Protein 8ZQD (pdb70)

InterPro domains:
  IPR003149 Iron hydrogenase, small subunit [PF02256] (587-640)
  IPR003149 Iron hydrogenase, small subunit [SM00902] (582-641)
  IPR004108 Iron hydrogenase, large subunit, C-terminal [PF02906] (285-575)
  IPR009016 Iron hydrogenase [SSF53920] (251-638)
  IPR013352 Iron hydrogenase, subset [TIGR02512] (220-579)
  IPR017896 4Fe-4S ferredoxin-type, iron-sulphur binding domain [PS51379] (214-242)
  IPR017896 4Fe-4S ferredoxin-type, iron-sulphur binding domain [PS51379] (243-272)
  IPR017900 4Fe-4S ferredoxin, iron-sulphur binding, conserved site [PS00198] (222-233)
  IPR017900 4Fe-4S ferredoxin, iron-sulphur binding, conserved site [PS00198] (252-263)
  IPR019554 Soluble ligand binding domain [PF10531] (34-74)
  IPR036991 Iron hydrogenase, small subunit superfamily [G3DSA:4.10.260.20] (583-644)
  IPR050340 Cytosolic Fe-S Cluster Assembly Factor [PTHR11615] (202-638)

B-factor: mean 28.32, std 21.65, range [0.97, 99.88]

Sequence (1252 aa):
SVFSVFSEEELKELSNGRKIAICGKVNNPGIIEVPEGATLNEIIQLCGGLINKSNFKAAQIGLPFGGFLTEDSLDKEFDFGIFYENIARTIIVLSQEDCIIQFEKFYIEYLLAKIKDGSYKNYEVVKEDITEMFNILNRISKGVSNMREIYLLRNLAVTVKSKMNQKHNIMEEIIDKFYEEIEEHIEEKKCYTSQCNHLVKLTITKKCIGCGACKRACPVDCINGELKKKHEIDYNRCTHCGACVSACPVDAISAGDNTMLFLRDLATPNKVVITQMAPAVRVAIGEAFGFEPGENVEKKIAAGLRKLGVDYVFDTSWGADLTIMEEAAELQERLERHLAGDESVKLPILTSCCPSWIKFIEQNYGDMLDVPSSAKSPMEMFAIVAKEIWAKEKGLSRDEVTSVAIMPCIAKKYEASRAEFSVDMNYDVDYVITTRELIKIFENSGINLKEIEDEEIDTVMGEYTGAGIIFGRTGGVIEAATRTALEKMTGERFDNIEFEGLRGWDGFRVCELEAGDIKLRIGVAHGLREAAKMLDKIRSGEEFFHAIEIMACVGGCIGGGGQPKTKGNKQAALQKRAEGLNNIDRSKTLRRSNENPEVLAIYEKYLDHPLSNKAHELLHTVYFPRSVFSVFSEEELKELSNGRKIAICGKVNNPGIIEVPEGATLNEIIQLCGGLINKSNFKAAQIGLPFGGFLTEDSLDKEFDFGIFYENIARTIIVLSQEDCIIQFEKFYIEYLLAKIKDGSYKNYEVVKEDITEMFNILNRISKGVSNMREIYLLRNLAVTVKSKMNQKHNIMEEIIDKFYEEIEEHIEEKKCYTSQCNHLVKLTITKKCIGCGACKRACPVDCINGELKKKHEIDYNRCTHCGACVSACPVDAISAGDNTMLFLRDLATPNKVVITQMAPAVRVAIGEAFGFEPGENVEKKIAAGLRKLGVDYVFDTSWGADLTIMEEAAELQERLERHLAGDESVKLPILTSCCPSWIKFIEQNYGDMLDVPSSAKSPMEMFAIVAKEIWAKEKGLSRDEVTSVAIMPCIAKKYEASRAEFSVDMNYDVDYVITTRELIKIFENSGINLKEIEDEEIDTVMGEYTGAGIIFGRTGGVIEAATRTALEKMTGERFDNIEFEGLRGWDGFRVCELEAGDIKLRIGVAHGLREAAKMLDKIRSGEEFFHAIEIMACVGGCIGGGGQPKTKGNKQAALQKRAEGLNNIDRSKTLRRSNENPEVLAIYEKYLDHPLSNKAHELLHTVYFPR

Structure (mmCIF, N/CA/C/O backbone):
data_8ZQD
#
_entry.id   8ZQD
#
_cell.length_a   1.00
_cell.length_b   1.00
_cell.length_c   1.00
_cell.angle_alpha   90.00
_cell.angle_beta   90.00
_cell.angle_gamma   90.00
#
_symmetry.space_group_name_H-M   'P 1'
#
loop_
_entity.id
_entity.type
_entity.pdbx_description
1 polymer [FeFe]-hydrogenase
2 non-polymer 'ZINC ION'
3 non-polymer 'IRON/SULFUR CLUSTER'
4 non-polymer dicarbonyl[bis(cyanide-kappaC)]-mu-(iminodimethanethiolatato-1kappaS:2kappaS)-mu-(oxomethylidene)diiron(2+)
#
loop_
_atom_site.group_PDB
_atom_site.id
_atom_site.type_symbol
_atom_site.label_atom_id
_atom_site.label_alt_id
_atom_site.label_comp_id
_atom_site.label_asym_id
_atom_site.label_entity_id
_atom_site.label_seq_id
_atom_site.pdbx_PDB_ins_code
_atom_site.Cartn_x
_atom_site.Cartn_y
_atom_site.Cartn_z
_atom_site.occupancy
_atom_site.B_iso_or_equiv
_atom_site.auth_seq_id
_atom_site.auth_comp_id
_atom_site.auth_asym_id
_atom_site.auth_atom_id
_atom_site.pdbx_PDB_model_num
ATOM 1 N N . SER A 1 15 ? 120.504 85.914 85.317 1.00 60.95 15 SER A N 1
ATOM 2 C CA . SER A 1 15 ? 121.690 85.462 84.600 1.00 62.18 15 SER A CA 1
ATOM 3 C C . SER A 1 15 ? 121.806 83.943 84.646 1.00 59.89 15 SER A C 1
ATOM 4 O O . SER A 1 15 ? 122.478 83.336 83.813 1.00 59.28 15 SER A O 1
ATOM 7 N N . VAL A 1 16 ? 121.146 83.333 85.634 1.00 54.55 16 VAL A N 1
ATOM 8 C CA . VAL A 1 16 ? 121.189 81.881 85.780 1.00 54.00 16 VAL A CA 1
ATOM 9 C C . VAL A 1 16 ? 120.456 81.194 84.636 1.00 51.58 16 VAL A C 1
ATOM 10 O O . VAL A 1 16 ? 120.721 80.025 84.330 1.00 51.04 16 VAL A O 1
ATOM 14 N N . PHE A 1 17 ? 119.535 81.900 83.984 1.00 48.52 17 PHE A N 1
ATOM 15 C CA . PHE A 1 17 ? 118.762 81.336 82.884 1.00 46.98 17 PHE A CA 1
ATOM 16 C C . PHE A 1 17 ? 119.438 81.505 81.529 1.00 51.93 17 PHE A C 1
ATOM 17 O O . PHE A 1 17 ? 118.899 81.029 80.525 1.00 53.79 17 PHE A O 1
ATOM 25 N N . SER A 1 18 ? 120.595 82.166 81.471 1.00 55.37 18 SER A N 1
ATOM 26 C CA . SER A 1 18 ? 121.321 82.369 80.223 1.00 59.57 18 SER A CA 1
ATOM 27 C C . SER A 1 18 ? 122.666 81.650 80.215 1.00 60.77 18 SER A C 1
ATOM 28 O O . SER A 1 18 ? 123.566 82.034 79.462 1.00 64.36 18 SER A O 1
ATOM 31 N N . VAL A 1 19 ? 122.820 80.614 81.043 1.00 59.96 19 VAL A N 1
ATOM 32 C CA . VAL A 1 19 ? 124.096 79.911 81.128 1.00 63.46 19 VAL A CA 1
ATOM 33 C C . VAL A 1 19 ? 124.368 79.110 79.861 1.00 67.00 19 VAL A C 1
ATOM 34 O O . VAL A 1 19 ? 125.489 79.130 79.336 1.00 71.71 19 VAL A O 1
ATOM 38 N N . PHE A 1 20 ? 123.366 78.406 79.343 1.00 67.55 20 PHE A N 1
ATOM 39 C CA . PHE A 1 20 ? 123.526 77.548 78.178 1.00 72.78 20 PHE A CA 1
ATOM 40 C C . PHE A 1 20 ? 122.796 78.144 76.983 1.00 77.61 20 PHE A C 1
ATOM 41 O O . PHE A 1 20 ? 121.696 78.689 77.122 1.00 74.59 20 PHE A O 1
ATOM 49 N N . SER A 1 21 ? 123.416 78.035 75.812 1.00 82.91 21 SER A N 1
ATOM 50 C CA . SER A 1 21 ? 122.808 78.532 74.589 1.00 83.75 21 SER A CA 1
ATOM 51 C C . SER A 1 21 ? 121.761 77.549 74.071 1.00 85.40 21 SER A C 1
ATOM 52 O O . SER A 1 21 ? 121.746 76.365 74.423 1.00 85.03 21 SER A O 1
ATOM 55 N N . GLU A 1 22 ? 120.875 78.064 73.216 1.00 85.08 22 GLU A N 1
ATOM 56 C CA . GLU A 1 22 ? 119.801 77.240 72.672 1.00 86.91 22 GLU A CA 1
ATOM 57 C C . GLU A 1 22 ? 120.335 76.113 71.799 1.00 88.94 22 GLU A C 1
ATOM 58 O O . GLU A 1 22 ? 119.775 75.012 71.808 1.00 87.48 22 GLU A O 1
ATOM 64 N N . GLU A 1 23 ? 121.400 76.364 71.035 1.00 88.59 23 GLU A N 1
ATOM 65 C CA . GLU A 1 23 ? 121.967 75.315 70.192 1.00 89.91 23 GLU A CA 1
ATOM 66 C C . GLU A 1 23 ? 122.496 74.158 71.033 1.00 92.00 23 GLU A C 1
ATOM 67 O O . GLU A 1 23 ? 122.213 72.988 70.747 1.00 93.44 23 GLU A O 1
ATOM 73 N N . GLU A 1 24 ? 123.262 74.466 72.080 1.00 89.48 24 GLU A N 1
ATOM 74 C CA . GLU A 1 24 ? 123.799 73.410 72.929 1.00 89.67 24 GLU A CA 1
ATOM 75 C C . GLU A 1 24 ? 122.752 72.803 73.852 1.00 88.55 24 GLU A C 1
ATOM 76 O O . GLU A 1 24 ? 122.989 71.718 74.393 1.00 87.45 24 GLU A O 1
ATOM 82 N N . LEU A 1 25 ? 121.616 73.470 74.059 1.00 85.72 25 LEU A N 1
ATOM 83 C CA . LEU A 1 25 ? 120.502 72.828 74.746 1.00 83.38 25 LEU A CA 1
ATOM 84 C C . LEU A 1 25 ? 119.740 71.872 73.836 1.00 84.67 25 LEU A C 1
ATOM 85 O O . LEU A 1 25 ? 119.332 70.791 74.276 1.00 81.82 25 LEU A O 1
ATOM 90 N N . LYS A 1 26 ? 119.542 72.249 72.571 1.00 85.95 26 LYS A N 1
ATOM 91 C CA . LYS A 1 26 ? 118.824 71.396 71.632 1.00 86.78 26 LYS A CA 1
ATOM 92 C C . LYS A 1 26 ? 119.685 70.258 71.104 1.00 87.82 26 LYS A C 1
ATOM 93 O O . LYS A 1 26 ? 119.139 69.275 70.592 1.00 88.28 26 LYS A O 1
ATOM 99 N N . GLU A 1 27 ? 121.012 70.366 71.210 1.00 86.53 27 GLU A N 1
ATOM 100 C CA . GLU A 1 27 ? 121.864 69.239 70.844 1.00 87.15 27 GLU A CA 1
ATOM 101 C C . GLU A 1 27 ? 121.666 68.051 71.776 1.00 91.31 27 GLU A C 1
ATOM 102 O O . GLU A 1 27 ? 122.090 66.938 71.446 1.00 90.26 27 GLU A O 1
ATOM 108 N N . LEU A 1 28 ? 121.033 68.264 72.929 1.00 90.85 28 LEU A N 1
ATOM 109 C CA . LEU A 1 28 ? 120.714 67.203 73.874 1.00 84.65 28 LEU A CA 1
ATOM 110 C C . LEU A 1 28 ? 119.300 66.664 73.702 1.00 84.21 28 LEU A C 1
ATOM 111 O O . LEU A 1 28 ? 118.693 66.240 74.692 1.00 85.21 28 LEU A O 1
ATOM 116 N N . SER A 1 29 ? 118.761 66.679 72.479 1.00 85.92 29 SER A N 1
ATOM 117 C CA . SER A 1 29 ? 117.402 66.193 72.259 1.00 86.97 29 SER A CA 1
ATOM 118 C C . SER A 1 29 ? 117.270 64.716 72.606 1.00 86.86 29 SER A C 1
ATOM 119 O O . SER A 1 29 ? 116.247 64.297 73.158 1.00 87.03 29 SER A O 1
ATOM 122 N N . ASN A 1 30 ? 118.285 63.916 72.290 1.00 86.67 30 ASN A N 1
ATOM 123 C CA . ASN A 1 30 ? 118.296 62.503 72.631 1.00 86.92 30 ASN A CA 1
ATOM 124 C C . ASN A 1 30 ? 119.720 62.089 72.972 1.00 87.20 30 ASN A C 1
ATOM 125 O O . ASN A 1 30 ? 120.691 62.695 72.513 1.00 89.39 30 ASN A O 1
ATOM 130 N N . GLY A 1 31 ? 119.834 61.043 73.786 1.00 83.73 31 GLY A N 1
ATOM 131 C CA . GLY A 1 31 ? 121.135 60.561 74.206 1.00 83.78 31 GLY A CA 1
ATOM 132 C C . GLY A 1 31 ? 121.355 60.626 75.704 1.00 82.88 31 GLY A C 1
ATOM 133 O O . GLY A 1 31 ? 122.459 60.351 76.185 1.00 81.24 31 GLY A O 1
ATOM 134 N N . ARG A 1 32 ? 120.315 61.007 76.446 1.00 78.89 32 ARG A N 1
ATOM 135 C CA . ARG A 1 32 ? 120.265 61.044 77.906 1.00 72.99 32 ARG A CA 1
ATOM 136 C C . ARG A 1 32 ? 121.145 62.141 78.503 1.00 73.04 32 ARG A C 1
ATOM 137 O O . ARG A 1 32 ? 121.154 62.308 79.730 1.00 70.38 32 ARG A O 1
ATOM 145 N N . LYS A 1 33 ? 121.873 62.901 77.689 1.00 72.76 33 LYS A N 1
ATOM 146 C CA . LYS A 1 33 ? 122.673 63.999 78.213 1.00 66.94 33 LYS A CA 1
ATOM 147 C C . LYS A 1 33 ? 121.783 65.179 78.584 1.00 67.64 33 LYS A C 1
ATOM 148 O O . LYS A 1 33 ? 120.877 65.556 77.836 1.00 71.47 33 LYS A O 1
ATOM 154 N N . ILE A 1 34 ? 122.046 65.761 79.751 1.00 62.30 34 ILE A N 1
ATOM 155 C CA . ILE A 1 34 ? 121.262 66.869 80.282 1.00 59.06 34 ILE A CA 1
ATOM 156 C C . ILE A 1 34 ? 122.200 68.001 80.676 1.00 54.99 34 ILE A C 1
ATOM 157 O O . ILE A 1 34 ? 123.368 67.768 81.008 1.00 58.17 34 ILE A O 1
ATOM 162 N N . ALA A 1 35 ? 121.692 69.230 80.616 1.00 55.56 35 ALA A N 1
ATOM 163 C CA . ALA A 1 35 ? 122.448 70.395 81.056 1.00 56.32 35 ALA A CA 1
ATOM 164 C C . ALA A 1 35 ? 122.018 70.779 82.465 1.00 50.86 35 ALA A C 1
ATOM 165 O O . ALA A 1 35 ? 120.830 70.728 82.794 1.00 52.40 35 ALA A O 1
ATOM 167 N N . ILE A 1 36 ? 122.982 71.144 83.305 1.00 48.33 36 ILE A N 1
ATOM 168 C CA . ILE A 1 36 ? 122.718 71.449 84.705 1.00 43.15 36 ILE A CA 1
ATOM 169 C C . ILE A 1 36 ? 123.417 72.750 85.068 1.00 41.73 36 ILE A C 1
ATOM 170 O O . ILE A 1 36 ? 124.605 72.926 84.776 1.00 47.93 36 ILE A O 1
ATOM 175 N N . CYS A 1 37 ? 122.678 73.659 85.700 1.00 37.39 37 CYS A N 1
ATOM 176 C CA . CYS A 1 37 ? 123.218 74.928 86.166 1.00 38.00 37 CYS A CA 1
ATOM 177 C C . CYS A 1 37 ? 122.516 75.287 87.471 1.00 34.31 37 CYS A C 1
ATOM 178 O O . CYS A 1 37 ? 121.805 74.469 88.063 1.00 31.02 37 CYS A O 1
ATOM 181 N N . GLY A 1 38 ? 122.716 76.521 87.923 1.00 37.90 38 GLY A N 1
ATOM 182 C CA . GLY A 1 38 ? 122.100 76.980 89.151 1.00 27.99 38 GLY A CA 1
ATOM 183 C C . GLY A 1 38 ? 123.081 77.092 90.298 1.00 36.99 38 GLY A C 1
ATOM 184 O O . GLY A 1 38 ? 124.011 77.902 90.253 1.00 48.89 38 GLY A O 1
ATOM 185 N N . LYS A 1 39 ? 122.884 76.279 91.336 1.00 35.98 39 LYS A N 1
ATOM 186 C CA . LYS A 1 39 ? 123.743 76.289 92.512 1.00 41.37 39 LYS A CA 1
ATOM 187 C C . LYS A 1 39 ? 124.721 75.121 92.527 1.00 40.44 39 LYS A C 1
ATOM 188 O O . LYS A 1 39 ? 125.302 74.818 93.573 1.00 43.95 39 LYS A O 1
ATOM 194 N N . VAL A 1 40 ? 124.913 74.458 91.395 1.00 40.14 40 VAL A N 1
ATOM 195 C CA . VAL A 1 40 ? 125.867 73.359 91.311 1.00 41.02 40 VAL A CA 1
ATOM 196 C C . VAL A 1 40 ? 127.278 73.926 91.252 1.00 45.29 40 VAL A C 1
ATOM 197 O O . VAL A 1 40 ? 127.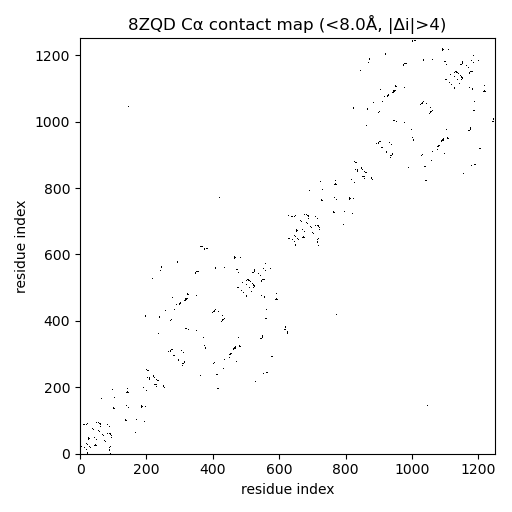512 74.997 90.680 1.00 45.70 40 VAL A O 1
ATOM 201 N N . ASN A 1 41 ? 128.226 73.208 91.859 1.00 46.04 41 ASN A N 1
ATOM 202 C CA . ASN A 1 41 ? 129.606 73.682 91.898 1.00 45.77 41 ASN A CA 1
ATOM 203 C C . ASN A 1 41 ? 130.206 73.767 90.501 1.00 47.62 41 ASN A C 1
ATOM 204 O O . ASN A 1 41 ? 130.949 74.705 90.191 1.00 48.29 41 ASN A O 1
ATOM 209 N N . ASN A 1 42 ? 129.894 72.796 89.641 1.00 49.17 42 ASN A N 1
ATOM 210 C CA . ASN A 1 42 ? 130.451 72.708 88.293 1.00 53.08 42 ASN A CA 1
ATOM 211 C C . ASN A 1 42 ? 129.302 72.608 87.296 1.00 48.83 42 ASN A C 1
ATOM 212 O O . ASN A 1 42 ? 128.948 71.507 86.849 1.00 46.18 42 ASN A O 1
ATOM 217 N N . PRO A 1 43 ? 128.685 73.734 86.938 1.00 46.22 43 PRO A N 1
ATOM 218 C CA . PRO A 1 43 ? 127.627 73.699 85.922 1.00 47.23 43 PRO A CA 1
ATOM 219 C C . PRO A 1 43 ? 128.162 73.205 84.587 1.00 49.02 43 PRO A C 1
ATOM 220 O O . PRO A 1 43 ? 129.292 73.507 84.199 1.00 55.22 43 PRO A O 1
ATOM 224 N N . GLY A 1 44 ? 127.336 72.440 83.884 1.00 48.40 44 GLY A N 1
ATOM 225 C CA . GLY A 1 44 ? 127.736 71.909 82.598 1.00 51.69 44 GLY A CA 1
ATOM 226 C C . GLY A 1 44 ? 126.774 70.832 82.138 1.00 52.73 44 GLY A C 1
ATOM 227 O O . GLY A 1 44 ? 125.703 70.636 82.716 1.00 53.76 44 GLY A O 1
ATOM 228 N N . ILE A 1 45 ? 127.186 70.138 81.081 1.00 53.94 45 ILE A N 1
ATOM 229 C CA . ILE A 1 45 ? 126.401 69.074 80.467 1.00 55.94 45 ILE A CA 1
ATOM 230 C C . ILE A 1 45 ? 127.057 67.743 80.802 1.00 57.94 45 ILE A C 1
ATOM 231 O O . ILE A 1 45 ? 128.228 67.521 80.469 1.00 61.67 45 ILE A O 1
ATOM 236 N N . ILE A 1 46 ? 126.306 66.860 81.460 1.00 58.29 46 ILE A N 1
ATOM 237 C CA . ILE A 1 46 ? 126.803 65.547 81.849 1.00 63.38 46 ILE A CA 1
ATOM 238 C C . ILE A 1 46 ? 125.782 64.492 81.450 1.00 64.93 46 ILE A C 1
ATOM 239 O O . ILE A 1 46 ? 124.603 64.788 81.234 1.00 67.63 46 ILE A O 1
ATOM 244 N N . GLU A 1 47 ? 126.248 63.249 81.351 1.00 63.74 47 GLU A N 1
ATOM 245 C CA . GLU A 1 47 ? 125.396 62.116 81.007 1.00 67.42 47 GLU A CA 1
ATOM 246 C C . GLU A 1 47 ? 125.016 61.386 82.289 1.00 68.38 47 GLU A C 1
ATOM 247 O O . GLU A 1 47 ? 125.878 60.818 82.968 1.00 69.83 47 GLU A O 1
ATOM 253 N N . VAL A 1 48 ? 123.733 61.399 82.621 1.00 67.79 48 VAL A N 1
ATOM 254 C CA . VAL A 1 48 ? 123.273 60.695 83.823 1.00 68.07 48 VAL A CA 1
ATOM 255 C C . VAL A 1 48 ? 123.319 59.189 83.575 1.00 69.85 48 VAL A C 1
ATOM 256 O O . VAL A 1 48 ? 122.895 58.725 82.500 1.00 69.69 48 VAL A O 1
ATOM 260 N N . PRO A 1 49 ? 123.862 58.398 84.496 1.00 72.85 49 PRO A N 1
ATOM 261 C CA . PRO A 1 49 ? 123.911 56.946 84.290 1.00 72.90 49 PRO A CA 1
ATOM 262 C C . PRO A 1 49 ? 122.532 56.319 84.433 1.00 75.00 49 PRO A C 1
ATOM 263 O O . PRO A 1 49 ? 121.533 56.983 84.717 1.00 74.86 49 PRO A O 1
ATOM 267 N N . GLU A 1 50 ? 122.493 55.001 84.224 1.00 76.59 50 GLU A N 1
ATOM 268 C CA . GLU A 1 50 ? 121.230 54.271 84.271 1.00 79.75 50 GLU A CA 1
ATOM 269 C C . GLU A 1 50 ? 120.589 54.369 85.651 1.00 80.83 50 GLU A C 1
ATOM 270 O O . GLU A 1 50 ? 119.490 54.914 85.803 1.00 77.94 50 GLU A O 1
ATOM 276 N N . GLY A 1 51 ? 121.264 53.846 86.670 1.00 82.24 51 GLY A N 1
ATOM 277 C CA . GLY A 1 51 ? 120.761 53.946 88.025 1.00 80.91 51 GLY A CA 1
ATOM 278 C C . GLY A 1 51 ? 121.306 55.165 88.737 1.00 82.31 51 GLY A C 1
ATOM 279 O O . GLY A 1 51 ? 122.426 55.138 89.257 1.00 83.67 51 GLY A O 1
ATOM 280 N N . ALA A 1 52 ? 120.525 56.242 88.767 1.00 77.93 52 ALA A N 1
ATOM 281 C CA . ALA A 1 52 ? 120.976 57.492 89.362 1.00 76.95 52 ALA A CA 1
ATOM 282 C C . ALA A 1 52 ? 119.773 58.309 89.803 1.00 72.79 52 ALA A C 1
ATOM 283 O O . ALA A 1 52 ? 118.774 58.386 89.082 1.00 72.56 52 ALA A O 1
ATOM 285 N N . THR A 1 53 ? 119.877 58.914 90.980 1.00 71.16 53 THR A N 1
ATOM 286 C CA . THR A 1 53 ? 118.841 59.789 91.504 1.00 64.63 53 THR A CA 1
ATOM 287 C C . THR A 1 53 ? 119.238 61.249 91.316 1.00 61.74 53 THR A C 1
ATOM 288 O O . THR A 1 53 ? 120.311 61.567 90.799 1.00 63.99 53 THR A O 1
ATOM 292 N N . LEU A 1 54 ? 118.345 62.144 91.745 1.00 59.25 54 LEU A N 1
ATOM 293 C CA . LEU A 1 54 ? 118.633 63.572 91.657 1.00 55.82 54 LEU A CA 1
ATOM 294 C C . LEU A 1 54 ? 119.830 63.946 92.523 1.00 55.53 54 LEU A C 1
ATOM 295 O O . LEU A 1 54 ? 120.682 64.744 92.110 1.00 59.23 54 LEU A O 1
ATOM 300 N N . ASN A 1 55 ? 119.914 63.377 93.728 1.00 54.68 55 ASN A N 1
ATOM 301 C CA . ASN A 1 55 ? 121.058 63.643 94.594 1.00 59.45 55 ASN A CA 1
ATOM 302 C C . ASN A 1 55 ? 122.352 63.135 93.971 1.00 60.25 55 ASN A C 1
ATOM 303 O O . ASN A 1 55 ? 123.397 63.787 94.078 1.00 59.45 55 ASN A O 1
ATOM 308 N N . GLU A 1 56 ? 122.306 61.968 93.325 1.00 63.32 56 GLU A N 1
ATOM 309 C CA . GLU A 1 56 ? 123.490 61.469 92.636 1.00 61.79 56 GLU A CA 1
ATOM 310 C C . GLU A 1 56 ? 123.880 62.370 91.472 1.00 58.99 56 GLU A C 1
ATOM 311 O O . GLU A 1 56 ? 125.071 62.554 91.207 1.00 60.66 56 GLU A O 1
ATOM 317 N N . ILE A 1 57 ? 122.898 62.948 90.777 1.00 59.96 57 ILE A N 1
ATOM 318 C CA . ILE A 1 57 ? 123.200 63.917 89.726 1.00 56.25 57 ILE A CA 1
ATOM 319 C C . ILE A 1 57 ? 123.895 65.141 90.313 1.00 57.80 57 ILE A C 1
ATOM 320 O O . ILE A 1 57 ? 124.897 65.628 89.771 1.00 61.06 57 ILE A O 1
ATOM 325 N N . ILE A 1 58 ? 123.382 65.649 91.436 1.00 54.78 58 ILE A N 1
ATOM 326 C CA . ILE A 1 58 ? 123.999 66.807 92.076 1.00 55.91 58 ILE A CA 1
ATOM 327 C C . ILE A 1 58 ? 125.428 66.486 92.498 1.00 56.07 58 ILE A C 1
ATOM 328 O O . ILE A 1 58 ? 126.339 67.306 92.329 1.00 55.73 58 ILE A O 1
ATOM 333 N N . GLN A 1 59 ? 125.647 65.288 93.045 1.00 59.68 59 GLN A N 1
ATOM 334 C CA . GLN A 1 59 ? 126.999 64.871 93.405 1.00 60.76 59 GLN A CA 1
ATOM 335 C C . GLN A 1 59 ? 127.895 64.787 92.175 1.00 57.56 59 GLN A C 1
ATOM 336 O O . GLN A 1 59 ? 129.075 65.152 92.231 1.00 60.72 59 GLN A O 1
ATOM 342 N N . LEU A 1 60 ? 127.354 64.300 91.056 1.00 55.57 60 LEU A N 1
ATOM 343 C CA . LEU A 1 60 ? 128.110 64.290 89.809 1.00 58.19 60 LEU A CA 1
ATOM 344 C C . LEU A 1 60 ? 128.465 65.701 89.364 1.00 58.65 60 LEU A C 1
ATOM 345 O O . LEU A 1 60 ? 129.481 65.903 88.690 1.00 60.03 60 LEU A O 1
ATOM 350 N N . CYS A 1 61 ? 127.646 66.683 89.730 1.00 59.04 61 CYS A N 1
ATOM 351 C CA . CYS A 1 61 ? 127.940 68.083 89.456 1.00 56.75 61 CYS A CA 1
ATOM 352 C C . CYS A 1 61 ? 128.861 68.708 90.496 1.00 56.01 61 CYS A C 1
ATOM 353 O O . CYS A 1 61 ? 129.202 69.889 90.374 1.00 55.15 61 CYS A O 1
ATOM 356 N N . GLY A 1 62 ? 129.268 67.952 91.510 1.00 53.86 62 GLY A N 1
ATOM 357 C CA . GLY A 1 62 ? 130.119 68.477 92.556 1.00 54.02 62 GLY A CA 1
ATOM 358 C C . GLY A 1 62 ? 129.396 69.062 93.746 1.00 52.83 62 GLY A C 1
ATOM 359 O O . GLY A 1 62 ? 130.016 69.800 94.522 1.00 48.90 62 GLY A O 1
ATOM 360 N N . GLY A 1 63 ? 128.111 68.765 93.917 1.00 53.18 63 GLY A N 1
ATOM 361 C CA . GLY A 1 63 ? 127.368 69.291 95.041 1.00 51.78 63 GLY A CA 1
ATOM 362 C C . GLY A 1 63 ? 126.885 70.710 94.798 1.00 44.47 63 GLY A C 1
ATOM 363 O O . GLY A 1 63 ? 126.749 71.173 93.661 1.00 46.36 63 GLY A O 1
ATOM 364 N N . LEU A 1 64 ? 126.625 71.409 95.898 1.00 42.37 64 LEU A N 1
ATOM 365 C CA . LEU A 1 64 ? 126.151 72.783 95.860 1.00 42.65 64 LEU A CA 1
ATOM 366 C C . LEU A 1 64 ? 127.225 73.718 96.401 1.00 47.51 64 LEU A C 1
ATOM 367 O O . LEU A 1 64 ? 128.209 73.276 97.002 1.00 53.28 64 LEU A O 1
ATOM 372 N N . ILE A 1 65 ? 127.021 75.017 96.179 1.00 44.87 65 ILE A N 1
ATOM 373 C CA . ILE A 1 65 ? 128.057 76.036 96.340 1.00 49.44 65 ILE A CA 1
ATOM 374 C C . ILE A 1 65 ? 128.663 76.031 97.738 1.00 53.52 65 ILE A C 1
ATOM 375 O O . ILE A 1 65 ? 129.890 76.033 97.890 1.00 54.54 65 ILE A O 1
ATOM 380 N N . ASN A 1 66 ? 127.818 76.028 98.768 1.00 49.90 66 ASN A N 1
ATOM 381 C CA . ASN A 1 66 ? 128.294 76.130 100.143 1.00 48.33 66 ASN A CA 1
ATOM 382 C C . ASN A 1 66 ? 127.687 75.046 101.024 1.00 48.18 66 ASN A C 1
ATOM 383 O O . ASN A 1 66 ? 127.319 75.309 102.173 1.00 52.57 66 ASN A O 1
ATOM 388 N N . LYS A 1 67 ? 127.574 73.827 100.497 1.00 48.60 67 LYS A N 1
ATOM 389 C CA . LYS A 1 67 ? 126.981 72.691 101.202 1.00 51.94 67 LYS A CA 1
ATOM 390 C C . LYS A 1 67 ? 125.557 72.979 101.662 1.00 49.26 67 LYS A C 1
ATOM 391 O O . LYS A 1 67 ? 125.074 72.369 102.620 1.00 49.90 67 LYS A O 1
ATOM 397 N N . SER A 1 68 ? 124.878 73.908 100.994 1.00 47.22 68 SER A N 1
ATOM 398 C CA . SER A 1 68 ? 123.503 74.228 101.344 1.00 43.79 68 SER A CA 1
ATOM 399 C C . SER A 1 68 ? 122.583 73.073 100.972 1.00 40.07 68 SER A C 1
ATOM 400 O O . SER A 1 68 ? 122.882 72.286 100.071 1.00 43.73 68 SER A O 1
ATOM 403 N N . ASN A 1 69 ? 121.467 72.961 101.685 1.00 37.28 69 ASN A N 1
ATOM 404 C CA . ASN A 1 69 ? 120.502 71.916 101.385 1.00 37.17 69 ASN A CA 1
ATOM 405 C C . ASN A 1 69 ? 119.785 72.212 100.070 1.00 33.02 69 ASN A C 1
ATOM 406 O O . ASN A 1 69 ? 119.652 73.363 99.646 1.00 32.95 69 ASN A O 1
ATOM 411 N N . PHE A 1 70 ? 119.330 71.147 99.416 1.00 30.82 70 PHE A N 1
ATOM 412 C CA . PHE A 1 70 ? 118.611 71.280 98.158 1.00 28.61 70 PHE A CA 1
ATOM 413 C C . PHE A 1 70 ? 117.215 71.832 98.419 1.00 26.99 70 PHE A C 1
ATOM 414 O O . PHE A 1 70 ? 116.515 71.371 99.325 1.00 35.02 70 PHE A O 1
ATOM 422 N N . LYS A 1 71 ? 116.816 72.826 97.626 1.00 23.04 71 LYS A N 1
ATOM 423 C CA . LYS A 1 71 ? 115.520 73.475 97.780 1.00 21.96 71 LYS A CA 1
ATOM 424 C C . LYS A 1 71 ? 114.536 73.093 96.681 1.00 22.65 71 LYS A C 1
ATOM 425 O O . LYS A 1 71 ? 113.446 72.593 96.972 1.00 29.02 71 LYS A O 1
ATOM 431 N N . ALA A 1 72 ? 114.903 73.312 95.422 1.00 19.08 72 ALA A N 1
ATOM 432 C CA . ALA A 1 72 ? 114.017 73.033 94.301 1.00 18.74 72 ALA A CA 1
ATOM 433 C C . ALA A 1 72 ? 114.854 72.916 93.037 1.00 21.27 72 ALA A C 1
ATOM 434 O O . ALA A 1 72 ? 116.058 73.181 93.036 1.00 23.33 72 ALA A O 1
ATOM 436 N N . ALA A 1 73 ? 114.195 72.515 91.953 1.00 22.37 73 ALA A N 1
ATOM 437 C CA . ALA A 1 73 ? 114.857 72.352 90.667 1.00 22.61 73 ALA A CA 1
ATOM 438 C C . ALA A 1 73 ? 113.869 72.630 89.545 1.00 23.51 73 ALA A C 1
ATOM 439 O O . ALA A 1 73 ? 112.900 71.886 89.374 1.00 25.66 73 ALA A O 1
ATOM 441 N N . GLN A 1 74 ? 114.117 73.696 88.788 1.00 18.87 74 GLN A N 1
ATOM 442 C CA . GLN A 1 74 ? 113.287 73.998 87.630 1.00 22.12 74 GLN A CA 1
ATOM 443 C C . GLN A 1 74 ? 113.648 73.080 86.469 1.00 28.55 74 GLN A C 1
ATOM 444 O O . GLN A 1 74 ? 114.820 72.773 86.241 1.00 34.41 74 GLN A O 1
ATOM 450 N N . ILE A 1 75 ? 112.631 72.644 85.732 1.00 30.99 75 ILE A N 1
ATOM 451 C CA . ILE A 1 75 ? 112.800 71.734 84.606 1.00 28.86 75 ILE A CA 1
ATOM 452 C C . ILE A 1 75 ? 112.707 72.535 83.314 1.00 32.30 75 ILE A C 1
ATOM 453 O O . ILE A 1 75 ? 111.643 73.068 82.978 1.00 32.42 75 ILE A O 1
ATOM 458 N N . GLY A 1 76 ? 113.820 72.618 82.588 1.00 39.25 76 GLY A N 1
ATOM 459 C CA . GLY A 1 76 ? 113.860 73.290 81.303 1.00 40.52 76 GLY A CA 1
ATOM 460 C C . GLY A 1 76 ? 113.836 74.803 81.383 1.00 40.61 76 GLY A C 1
ATOM 461 O O . GLY A 1 76 ? 113.252 75.370 82.312 1.00 38.01 76 GLY A O 1
ATOM 462 N N . LEU A 1 77 ? 114.476 75.470 80.416 1.00 50.05 77 LEU A N 1
ATOM 463 C CA . LEU A 1 77 ? 114.416 76.926 80.332 1.00 46.78 77 LEU A CA 1
ATOM 464 C C . LEU A 1 77 ? 112.970 77.365 80.120 1.00 49.12 77 LEU A C 1
ATOM 465 O O . LEU A 1 77 ? 112.516 78.302 80.789 1.00 48.20 77 LEU A O 1
ATOM 470 N N . PRO A 1 78 ? 112.212 76.740 79.217 1.00 47.69 78 PRO A N 1
ATOM 471 C CA . PRO A 1 78 ? 110.751 76.840 79.329 1.00 42.73 78 PRO A CA 1
ATOM 472 C C . PRO A 1 78 ? 110.296 76.032 80.532 1.00 41.19 78 PRO A C 1
ATOM 473 O O . PRO A 1 78 ? 110.585 74.838 80.641 1.00 39.45 78 PRO A O 1
ATOM 477 N N . PHE A 1 79 ? 109.598 76.698 81.448 1.00 35.90 79 PHE A N 1
ATOM 478 C CA . PHE A 1 79 ? 109.277 76.095 82.735 1.00 31.14 79 PHE A CA 1
ATOM 479 C C . PHE A 1 79 ? 108.493 74.803 82.548 1.00 29.93 79 PHE A C 1
ATOM 480 O O . PHE A 1 79 ? 107.517 74.758 81.793 1.00 32.24 79 PHE A O 1
ATOM 488 N N . GLY A 1 80 ? 108.928 73.751 83.237 1.00 29.48 80 GLY A N 1
ATOM 489 C CA . GLY A 1 80 ? 108.288 72.457 83.136 1.00 28.89 80 GLY A CA 1
ATOM 490 C C . GLY A 1 80 ? 108.056 71.806 84.483 1.00 30.62 80 GLY A C 1
ATOM 491 O O . GLY A 1 80 ? 107.968 70.579 84.581 1.00 31.58 80 GLY A O 1
ATOM 492 N N . GLY A 1 81 ? 107.960 72.617 85.530 1.00 23.01 81 GLY A N 1
ATOM 493 C CA . GLY A 1 81 ? 107.704 72.125 86.866 1.00 25.37 81 GLY A CA 1
ATOM 494 C C . GLY A 1 81 ? 108.906 72.274 87.782 1.00 25.53 81 GLY A C 1
ATOM 495 O O . GLY A 1 81 ? 110.035 72.533 87.359 1.00 28.76 81 GLY A O 1
ATOM 496 N N . PHE A 1 82 ? 108.637 72.110 89.073 1.00 25.03 82 PHE A N 1
ATOM 497 C CA . PHE A 1 82 ? 109.664 72.128 90.104 1.00 21.41 82 PHE A CA 1
ATOM 498 C C . PHE A 1 82 ? 109.794 70.743 90.721 1.00 29.44 82 PHE A C 1
ATOM 499 O O . PHE A 1 82 ? 108.787 70.104 91.041 1.00 30.63 82 PHE A O 1
ATOM 507 N N . LEU A 1 83 ? 111.030 70.281 90.875 1.00 30.69 83 LEU A N 1
ATOM 508 C CA . LEU A 1 83 ? 111.298 69.130 91.720 1.00 30.85 83 LEU A CA 1
ATOM 509 C C . LEU A 1 83 ? 111.563 69.597 93.145 1.00 34.02 83 LEU A C 1
ATOM 510 O O . LEU A 1 83 ? 112.052 70.705 93.375 1.00 35.98 83 LEU A O 1
ATOM 515 N N . THR A 1 84 ? 111.230 68.743 94.107 1.00 39.62 84 THR A N 1
ATOM 516 C CA . THR A 1 84 ? 111.356 69.095 95.513 1.00 44.11 84 THR A CA 1
ATOM 517 C C . THR A 1 84 ? 112.141 68.005 96.230 1.00 46.52 84 THR A C 1
ATOM 518 O O . THR A 1 84 ? 112.686 67.089 95.606 1.00 49.97 84 THR A O 1
ATOM 522 N N . GLU A 1 85 ? 112.201 68.116 97.559 1.00 47.61 85 GLU A N 1
ATOM 523 C CA . GLU A 1 85 ? 112.964 67.160 98.354 1.00 53.39 85 GLU A CA 1
ATOM 524 C C . GLU A 1 85 ? 112.376 65.758 98.277 1.00 58.08 85 GLU A C 1
ATOM 525 O O . GLU A 1 85 ? 113.102 64.771 98.444 1.00 64.16 85 GLU A O 1
ATOM 531 N N . ASP A 1 86 ? 111.069 65.645 98.031 1.00 57.33 86 ASP A N 1
ATOM 532 C CA . ASP A 1 86 ? 110.450 64.333 97.885 1.00 56.62 86 ASP A CA 1
ATOM 533 C C . ASP A 1 86 ? 110.969 63.570 96.674 1.00 59.61 86 ASP A C 1
ATOM 534 O O . ASP A 1 86 ? 110.994 62.335 96.707 1.00 63.40 86 ASP A O 1
ATOM 539 N N . SER A 1 87 ? 111.380 64.267 95.615 1.00 58.45 87 SER A N 1
ATOM 540 C CA . SER A 1 87 ? 111.973 63.621 94.453 1.00 60.46 87 SER A CA 1
ATOM 541 C C . SER A 1 87 ? 113.492 63.566 94.517 1.00 59.99 87 SER A C 1
ATOM 542 O O . SER A 1 87 ? 114.120 63.037 93.593 1.00 58.39 87 SER A O 1
ATOM 545 N N . LEU A 1 88 ? 114.093 64.106 95.580 1.00 57.66 88 LEU A N 1
ATOM 546 C CA . LEU A 1 88 ? 115.547 64.087 95.707 1.00 59.54 88 LEU A CA 1
ATOM 547 C C . LEU A 1 88 ? 116.077 62.665 95.849 1.00 62.54 88 LEU A C 1
ATOM 548 O O . LEU A 1 88 ? 117.089 62.308 95.235 1.00 62.36 88 LEU A O 1
ATOM 553 N N . ASP A 1 89 ? 115.409 61.839 96.655 1.00 66.17 89 ASP A N 1
ATOM 554 C CA . ASP A 1 89 ? 115.853 60.469 96.876 1.00 65.88 89 ASP A CA 1
ATOM 555 C C . ASP A 1 89 ? 115.352 59.499 95.814 1.00 67.91 89 ASP A C 1
ATOM 556 O O . ASP A 1 89 ? 115.810 58.352 95.782 1.00 67.14 89 ASP A O 1
ATOM 561 N N . LYS A 1 90 ? 114.435 59.925 94.951 1.00 69.14 90 LYS A N 1
ATOM 562 C CA . LYS A 1 90 ? 113.883 59.062 93.920 1.00 67.46 90 LYS A CA 1
ATOM 563 C C . LYS A 1 90 ? 114.726 59.134 92.654 1.00 66.81 90 LYS A C 1
ATOM 564 O O . LYS A 1 90 ? 115.423 60.121 92.404 1.00 68.75 90 LYS A O 1
ATOM 570 N N . GLU A 1 91 ? 114.659 58.071 91.856 1.00 69.34 91 GLU A N 1
ATOM 571 C CA . GLU A 1 91 ? 115.412 58.027 90.611 1.00 71.30 91 GLU A CA 1
ATOM 572 C C . GLU A 1 91 ? 114.924 59.113 89.661 1.00 70.89 91 GLU A C 1
ATOM 573 O O . GLU A 1 91 ? 113.731 59.426 89.615 1.00 72.73 91 GLU A O 1
ATOM 579 N N . PHE A 1 92 ? 115.856 59.698 88.912 1.00 70.15 92 PHE A N 1
ATOM 580 C CA . PHE A 1 92 ? 115.523 60.768 87.977 1.00 68.72 92 PHE A CA 1
ATOM 581 C C . PHE A 1 92 ? 114.671 60.202 86.849 1.00 69.47 92 PHE A C 1
ATOM 582 O O . PHE A 1 92 ? 115.162 59.439 86.012 1.00 69.25 92 PHE A O 1
ATOM 590 N N . ASP A 1 93 ? 113.395 60.576 86.823 1.00 72.66 93 ASP A N 1
ATOM 591 C CA . ASP A 1 93 ? 112.464 60.061 85.826 1.00 73.68 93 ASP A CA 1
ATOM 592 C C . ASP A 1 93 ? 112.478 60.978 84.610 1.00 72.19 93 ASP A C 1
ATOM 593 O O . ASP A 1 93 ? 112.207 62.178 84.722 1.00 70.51 93 ASP A O 1
ATOM 598 N N . PHE A 1 94 ? 112.799 60.418 83.447 1.00 71.56 94 PHE A N 1
ATOM 599 C CA . PHE A 1 94 ? 112.730 61.181 82.214 1.00 69.44 94 PHE A CA 1
ATOM 600 C C . PHE A 1 94 ? 111.278 61.310 81.757 1.00 68.30 94 PHE A C 1
ATOM 601 O O . PHE A 1 94 ? 110.348 60.792 82.381 1.00 68.98 94 PHE A O 1
ATOM 609 N N . GLY A 1 95 ? 111.090 62.019 80.648 1.00 67.17 95 GLY A N 1
ATOM 610 C CA . GLY A 1 95 ? 109.773 62.360 80.167 1.00 66.07 95 GLY A CA 1
ATOM 611 C C . GLY A 1 95 ? 109.254 63.692 80.661 1.00 67.53 95 GLY A C 1
ATOM 612 O O . GLY A 1 95 ? 108.272 64.202 80.111 1.00 67.07 95 GLY A O 1
ATOM 613 N N . ILE A 1 96 ? 109.890 64.267 81.686 1.00 64.22 96 ILE A N 1
ATOM 614 C CA . ILE A 1 96 ? 109.548 65.608 82.141 1.00 63.32 96 ILE A CA 1
ATOM 615 C C . ILE A 1 96 ? 109.903 66.651 81.094 1.00 61.51 96 ILE A C 1
ATOM 616 O O . ILE A 1 96 ? 109.408 67.782 81.152 1.00 61.17 96 ILE A O 1
ATOM 621 N N . PHE A 1 97 ? 110.766 66.303 80.142 1.00 58.66 97 PHE A N 1
ATOM 622 C CA . PHE A 1 97 ? 111.044 67.153 78.986 1.00 62.05 97 PHE A CA 1
ATOM 623 C C . PHE A 1 97 ? 110.100 66.785 77.839 1.00 65.79 97 PHE A C 1
ATOM 624 O O . PHE A 1 97 ? 110.501 66.259 76.800 1.00 70.68 97 PHE A O 1
ATOM 632 N N . TYR A 1 98 ? 108.814 67.074 78.057 1.00 64.18 98 TYR A N 1
ATOM 633 C CA . TYR A 1 98 ? 107.768 66.563 77.176 1.00 65.19 98 TYR A CA 1
ATOM 634 C C . TYR A 1 98 ? 107.914 67.086 75.749 1.00 69.14 98 TYR A C 1
ATOM 635 O O . TYR A 1 98 ? 108.238 66.324 74.831 1.00 71.58 98 TYR A O 1
ATOM 644 N N . GLU A 1 99 ? 107.687 68.381 75.535 1.00 68.01 99 GLU A N 1
ATOM 645 C CA . GLU A 1 99 ? 107.809 68.942 74.194 1.00 69.41 99 GLU A CA 1
ATOM 646 C C . GLU A 1 99 ? 108.276 70.386 74.284 1.00 69.24 99 GLU A C 1
ATOM 647 O O . GLU A 1 99 ? 107.871 71.120 75.190 1.00 68.93 99 GLU A O 1
ATOM 653 N N . ASN A 1 100 ? 109.121 70.781 73.328 1.00 71.73 100 ASN A N 1
ATOM 654 C CA . ASN A 1 100 ? 109.570 72.166 73.173 1.00 75.74 100 ASN A CA 1
ATOM 655 C C . ASN A 1 100 ? 110.202 72.695 74.458 1.00 70.98 100 ASN A C 1
ATOM 656 O O . ASN A 1 100 ? 110.074 73.870 74.806 1.00 63.95 100 ASN A O 1
ATOM 661 N N . ILE A 1 101 ? 110.894 71.812 75.169 1.00 68.09 101 ILE A N 1
ATOM 662 C CA . ILE A 1 101 ? 111.563 72.155 76.417 1.00 65.35 101 ILE A CA 1
ATOM 663 C C . ILE A 1 101 ? 112.942 71.513 76.421 1.00 64.86 101 ILE A C 1
ATOM 664 O O . ILE A 1 101 ? 113.087 70.320 76.132 1.00 65.13 101 ILE A O 1
ATOM 669 N N . ALA A 1 102 ? 113.958 72.311 76.737 1.00 61.95 102 ALA A N 1
ATOM 670 C CA . ALA A 1 102 ? 115.327 71.818 76.737 1.00 58.71 102 ALA A CA 1
ATOM 671 C C . ALA A 1 102 ? 115.551 70.850 77.891 1.00 55.38 102 ALA A C 1
ATOM 672 O O . ALA A 1 102 ? 115.015 71.029 78.988 1.00 52.89 102 ALA A O 1
ATOM 674 N N . ARG A 1 103 ? 116.353 69.815 77.637 1.00 57.46 103 ARG A N 1
ATOM 675 C CA . ARG A 1 103 ? 116.697 68.832 78.664 1.00 55.78 103 ARG A CA 1
ATOM 676 C C . ARG A 1 103 ? 117.724 69.459 79.602 1.00 55.62 103 ARG A C 1
ATOM 677 O O . ARG A 1 103 ? 118.924 69.184 79.546 1.00 56.93 103 ARG A O 1
ATOM 685 N N . THR A 1 104 ? 117.233 70.329 80.482 1.00 53.59 104 THR A N 1
ATOM 686 C CA . THR A 1 104 ? 118.097 71.031 81.418 1.00 50.43 104 THR A CA 1
ATOM 687 C C . THR A 1 104 ? 117.361 71.247 82.731 1.00 43.26 104 THR A C 1
ATOM 688 O O . THR A 1 104 ? 116.129 71.296 82.771 1.00 43.73 104 THR A O 1
ATOM 692 N N . ILE A 1 105 ? 118.135 71.362 83.810 1.00 40.06 105 ILE A N 1
ATOM 693 C CA . ILE A 1 105 ? 117.610 71.594 85.150 1.00 36.67 105 ILE A CA 1
ATOM 694 C C . ILE A 1 105 ? 118.382 72.741 85.786 1.00 34.50 105 ILE A C 1
ATOM 695 O O . ILE A 1 105 ? 119.615 72.785 85.706 1.00 38.98 105 ILE A O 1
ATOM 700 N N . ILE A 1 106 ? 117.659 73.663 86.413 1.00 33.68 106 ILE A N 1
ATOM 701 C CA . ILE A 1 106 ? 118.245 74.762 87.170 1.00 27.12 106 ILE A CA 1
ATOM 702 C C . ILE A 1 106 ? 118.056 74.437 88.645 1.00 22.95 106 ILE A C 1
ATOM 703 O O . ILE A 1 106 ? 116.921 74.351 89.130 1.00 26.40 106 ILE A O 1
ATOM 708 N N . VAL A 1 107 ? 119.161 74.264 89.360 1.00 26.44 107 VAL A N 1
ATOM 709 C CA . VAL A 1 107 ? 119.131 73.787 90.738 1.00 24.20 107 VAL A CA 1
ATOM 710 C C . VAL A 1 107 ? 119.003 74.973 91.684 1.00 23.64 107 VAL A C 1
ATOM 711 O O . VAL A 1 107 ? 119.750 75.953 91.577 1.00 30.69 107 VAL A O 1
ATOM 715 N N . LEU A 1 108 ? 118.053 74.884 92.610 1.00 23.15 108 LEU A N 1
ATOM 716 C CA . LEU A 1 108 ? 117.869 75.879 93.655 1.00 21.20 108 LEU A CA 1
ATOM 717 C C . LEU A 1 108 ? 118.268 75.286 95.000 1.00 22.77 108 LEU A C 1
ATOM 718 O O . LEU A 1 108 ? 117.871 74.168 95.340 1.00 20.55 108 LEU A O 1
ATOM 723 N N . SER A 1 109 ? 119.056 76.038 95.758 1.00 21.15 109 SER A N 1
ATOM 724 C CA . SER A 1 109 ? 119.470 75.646 97.094 1.00 20.87 109 SER A CA 1
ATOM 725 C C . SER A 1 109 ? 118.758 76.522 98.122 1.00 20.97 109 SER A C 1
ATOM 726 O O . SER A 1 109 ? 117.935 77.378 97.778 1.00 21.99 109 SER A O 1
ATOM 729 N N . GLN A 1 110 ? 119.085 76.312 99.397 1.00 23.73 110 GLN A N 1
ATOM 730 C CA . GLN A 1 110 ? 118.503 77.116 100.466 1.00 23.70 110 GLN A CA 1
ATOM 731 C C . GLN A 1 110 ? 118.973 78.565 100.438 1.00 23.06 110 GLN A C 1
ATOM 732 O O . GLN A 1 110 ? 118.532 79.352 101.282 1.00 27.97 110 GLN A O 1
ATOM 738 N N . GLU A 1 111 ? 119.857 78.931 99.510 1.00 23.09 111 GLU A N 1
ATOM 739 C CA . GLU A 1 111 ? 120.283 80.310 99.318 1.00 21.72 111 GLU A CA 1
ATOM 740 C C . GLU A 1 111 ? 119.536 81.003 98.185 1.00 20.38 111 GLU A C 1
ATOM 741 O O . GLU A 1 111 ? 119.894 82.126 97.817 1.00 19.73 111 GLU A O 1
ATOM 747 N N . ASP A 1 112 ? 118.515 80.364 97.619 1.00 18.34 112 ASP A N 1
ATOM 748 C CA . ASP A 1 112 ? 117.738 80.929 96.521 1.00 14.77 112 ASP A CA 1
ATOM 749 C C . ASP A 1 112 ? 116.382 81.368 97.058 1.00 12.42 112 ASP A C 1
ATOM 750 O O . ASP A 1 112 ? 115.629 80.551 97.598 1.00 12.69 112 ASP A O 1
ATOM 755 N N . CYS A 1 113 ? 116.076 82.652 96.908 1.00 8.22 113 CYS A N 1
ATOM 756 C CA . CYS A 1 113 ? 114.729 83.130 97.183 1.00 7.17 113 CYS A CA 1
ATOM 757 C C . CYS A 1 113 ? 113.835 82.839 95.988 1.00 6.96 113 CYS A C 1
ATOM 758 O O . CYS A 1 113 ? 114.207 83.110 94.844 1.00 5.94 113 CYS A O 1
ATOM 761 N N . ILE A 1 114 ? 112.652 82.280 96.252 1.00 5.62 114 ILE A N 1
ATOM 762 C CA . ILE A 1 114 ? 111.749 81.951 95.155 1.00 6.40 114 ILE A CA 1
ATOM 763 C C . ILE A 1 114 ? 111.228 83.218 94.482 1.00 5.19 114 ILE A C 1
ATOM 764 O O . ILE A 1 114 ? 111.009 83.233 93.265 1.00 6.14 114 ILE A O 1
ATOM 769 N N . ILE A 1 115 ? 111.040 84.299 95.243 1.00 3.68 115 ILE A N 1
ATOM 770 C CA . ILE A 1 115 ? 110.592 85.558 94.653 1.00 4.28 115 ILE A CA 1
ATOM 771 C C . ILE A 1 115 ? 111.644 86.098 93.691 1.00 5.03 115 ILE A C 1
ATOM 772 O O . ILE A 1 115 ? 111.332 86.492 92.561 1.00 6.74 115 ILE A O 1
ATOM 777 N N . GLN A 1 116 ? 112.906 86.116 94.125 1.00 6.38 116 GLN A N 1
ATOM 778 C CA . GLN A 1 116 ? 113.987 86.574 93.257 1.00 7.39 116 GLN A CA 1
ATOM 779 C C . GLN A 1 116 ? 114.137 85.659 92.050 1.00 8.08 116 GLN A C 1
ATOM 780 O O . GLN A 1 116 ? 114.400 86.120 90.934 1.00 10.41 116 GLN A O 1
ATOM 786 N N . PHE A 1 117 ? 113.972 84.353 92.260 1.00 7.36 117 PHE A N 1
ATOM 787 C CA . PHE A 1 117 ? 114.075 83.393 91.167 1.00 8.34 117 PHE A CA 1
ATOM 788 C C . PHE A 1 117 ? 113.008 83.649 90.109 1.00 8.19 117 PHE A C 1
ATOM 789 O O . PHE A 1 117 ? 113.293 83.640 88.906 1.00 12.21 117 PHE A O 1
ATOM 797 N N . GLU A 1 118 ? 111.771 83.896 90.540 1.00 8.68 118 GLU A N 1
ATOM 798 C CA . GLU A 1 118 ? 110.706 84.155 89.576 1.00 11.12 118 GLU A CA 1
ATOM 799 C C . GLU A 1 118 ? 110.877 85.514 88.910 1.00 10.12 118 GLU A C 1
ATOM 800 O O . GLU A 1 118 ? 110.544 85.676 87.730 1.00 15.18 118 GLU A O 1
ATOM 806 N N . LYS A 1 119 ? 111.386 86.504 89.647 1.00 11.42 119 LYS A N 1
ATOM 807 C CA . LYS A 1 119 ? 111.688 87.796 89.039 1.00 11.09 119 LYS A CA 1
ATOM 808 C C . LYS A 1 119 ? 112.731 87.643 87.939 1.00 12.33 119 LYS A C 1
ATOM 809 O O . LYS A 1 119 ? 112.594 88.209 86.848 1.00 16.91 119 LYS A O 1
ATOM 815 N N . PHE A 1 120 ? 113.776 86.858 88.208 1.00 10.84 120 PHE A N 1
ATOM 816 C CA . PHE A 1 120 ? 114.795 86.595 87.198 1.00 14.14 120 PHE A CA 1
ATOM 817 C C . PHE A 1 120 ? 114.223 85.825 86.016 1.00 17.14 120 PHE A C 1
ATOM 818 O O . PHE A 1 120 ? 114.597 86.086 84.869 1.00 20.30 120 PHE A O 1
ATOM 826 N N . TYR A 1 121 ? 113.326 84.870 86.273 1.00 13.35 121 TYR A N 1
ATOM 827 C CA . TYR A 1 121 ? 112.701 84.132 85.179 1.00 17.18 121 TYR A CA 1
ATOM 828 C C . TYR A 1 121 ? 111.863 85.049 84.294 1.00 17.94 121 TYR A C 1
ATOM 829 O O . TYR A 1 121 ? 111.894 84.932 83.064 1.00 19.31 121 TYR A O 1
ATOM 838 N N . ILE A 1 122 ? 111.106 85.964 84.900 1.00 16.52 122 ILE A N 1
ATOM 839 C CA . ILE A 1 122 ? 110.298 86.889 84.111 1.00 17.98 122 ILE A CA 1
ATOM 840 C C . ILE A 1 122 ? 111.191 87.852 83.338 1.00 21.34 122 ILE A C 1
ATOM 841 O O . ILE A 1 122 ? 110.896 88.206 82.190 1.00 26.12 122 ILE A O 1
ATOM 846 N N . GLU A 1 123 ? 112.300 88.284 83.945 1.00 23.76 123 GLU A N 1
ATOM 847 C CA . GLU A 1 123 ? 113.256 89.118 83.221 1.00 22.14 123 GLU A CA 1
ATOM 848 C C . GLU A 1 123 ? 113.840 88.373 82.028 1.00 22.64 123 GLU A C 1
ATOM 849 O O . GLU A 1 123 ? 114.009 88.948 80.948 1.00 32.84 123 GLU A O 1
ATOM 855 N N . TYR A 1 124 ? 114.158 87.090 82.210 1.00 18.86 124 TYR A N 1
ATOM 856 C CA . TYR A 1 124 ? 114.661 86.271 81.112 1.00 25.00 124 TYR A CA 1
ATOM 857 C C . TYR A 1 124 ? 113.622 86.136 80.005 1.00 28.48 124 TYR A C 1
ATOM 858 O O . TYR A 1 124 ? 113.951 86.233 78.814 1.00 37.40 124 TYR A O 1
ATOM 867 N N . LEU A 1 125 ? 112.359 85.927 80.379 1.00 28.16 125 LEU A N 1
ATOM 868 C CA . LEU A 1 125 ? 111.296 85.836 79.384 1.00 28.84 125 LEU A CA 1
ATOM 869 C C . LEU A 1 125 ? 111.158 87.139 78.607 1.00 33.82 125 LEU A C 1
ATOM 870 O O . LEU A 1 125 ? 111.012 87.130 77.382 1.00 39.72 125 LEU A O 1
ATOM 875 N N . LEU A 1 126 ? 111.200 88.275 79.308 1.00 31.36 126 LEU A N 1
ATOM 876 C CA . LEU A 1 126 ? 111.091 89.567 78.634 1.00 29.80 126 LEU A CA 1
ATOM 877 C C . LEU A 1 126 ? 112.280 89.815 77.713 1.00 36.05 126 LEU A C 1
ATOM 878 O O . LEU A 1 126 ? 112.121 90.348 76.607 1.00 42.31 126 LEU A O 1
ATOM 883 N N . ALA A 1 127 ? 113.484 89.448 78.157 1.00 37.18 127 ALA A N 1
ATOM 884 C CA . ALA A 1 127 ? 114.668 89.584 77.319 1.00 38.23 127 ALA A CA 1
ATOM 885 C C . ALA A 1 127 ? 114.607 88.689 76.091 1.00 44.36 127 ALA A C 1
ATOM 886 O O . ALA A 1 127 ? 115.196 89.030 75.061 1.00 52.53 127 ALA A O 1
ATOM 888 N N . LYS A 1 128 ? 113.933 87.544 76.182 1.00 42.71 128 LYS A N 1
ATOM 889 C CA . LYS A 1 128 ? 113.708 86.742 74.984 1.00 44.56 128 LYS A CA 1
ATOM 890 C C . LYS A 1 128 ? 112.667 87.388 74.073 1.00 46.76 128 LYS A C 1
ATOM 891 O O . LYS A 1 128 ? 112.861 87.467 72.856 1.00 52.48 128 LYS A O 1
ATOM 897 N N . ILE A 1 129 ? 111.565 87.875 74.652 1.00 46.02 129 ILE A N 1
ATOM 898 C CA . ILE A 1 129 ? 110.491 88.472 73.858 1.00 47.80 129 ILE A CA 1
ATOM 899 C C . ILE A 1 129 ? 110.980 89.707 73.114 1.00 47.41 129 ILE A C 1
ATOM 900 O O . ILE A 1 129 ? 110.501 90.006 72.012 1.00 47.44 129 ILE A O 1
ATOM 905 N N . LYS A 1 130 ? 111.944 90.435 73.684 1.00 47.83 130 LYS A N 1
ATOM 906 C CA . LYS A 1 130 ? 112.444 91.632 73.015 1.00 49.35 130 LYS A CA 1
ATOM 907 C C . LYS A 1 130 ? 113.083 91.316 71.667 1.00 54.50 130 LYS A C 1
ATOM 908 O O . LYS A 1 130 ? 113.258 92.226 70.849 1.00 62.04 130 LYS A O 1
ATOM 914 N N . ASP A 1 131 ? 113.428 90.058 71.415 1.00 51.25 131 ASP A N 1
ATOM 915 C CA . ASP A 1 131 ? 113.969 89.640 70.127 1.00 56.39 131 ASP A CA 1
ATOM 916 C C . ASP A 1 131 ? 113.092 88.511 69.591 1.00 56.73 131 ASP A C 1
ATOM 917 O O . ASP A 1 131 ? 112.014 88.211 70.120 1.00 56.51 131 ASP A O 1
ATOM 922 N N . GLY A 1 132 ? 113.547 87.868 68.515 1.00 61.89 132 GLY A N 1
ATOM 923 C CA . GLY A 1 132 ? 112.752 86.856 67.838 1.00 62.71 132 GLY A CA 1
ATOM 924 C C . GLY A 1 132 ? 112.490 85.599 68.643 1.00 58.54 132 GLY A C 1
ATOM 925 O O . GLY A 1 132 ? 111.483 84.929 68.393 1.00 62.24 132 GLY A O 1
ATOM 926 N N . SER A 1 133 ? 113.362 85.263 69.589 1.00 58.21 133 SER A N 1
ATOM 927 C CA . SER A 1 133 ? 113.170 84.073 70.407 1.00 55.73 133 SER A CA 1
ATOM 928 C C . SER A 1 133 ? 111.954 84.236 71.310 1.00 56.11 133 SER A C 1
ATOM 929 O O . SER A 1 133 ? 111.660 85.336 71.785 1.00 52.61 133 SER A O 1
ATOM 932 N N . TYR A 1 134 ? 111.247 83.129 71.542 1.00 57.21 134 TYR A N 1
ATOM 933 C CA . TYR A 1 134 ? 110.028 83.125 72.355 1.00 53.59 134 TYR A CA 1
ATOM 934 C C . TYR A 1 134 ? 109.031 84.168 71.854 1.00 55.70 134 TYR A C 1
ATOM 935 O O . TYR A 1 134 ? 108.417 84.899 72.634 1.00 54.80 134 TYR A O 1
ATOM 944 N N . LYS A 1 135 ? 108.877 84.239 70.529 1.00 55.04 135 LYS A N 1
ATOM 945 C CA . LYS A 1 135 ? 107.992 85.237 69.938 1.00 54.63 135 LYS A CA 1
ATOM 946 C C . LYS A 1 135 ? 106.535 84.990 70.307 1.00 54.33 135 LYS A C 1
ATOM 947 O O . LYS A 1 135 ? 105.743 85.936 70.368 1.00 56.49 135 LYS A O 1
ATOM 953 N N . ASN A 1 136 ? 106.165 83.732 70.561 1.00 51.41 136 ASN A N 1
ATOM 954 C CA . ASN A 1 136 ? 104.790 83.421 70.936 1.00 48.26 136 ASN A CA 1
ATOM 955 C C . ASN A 1 136 ? 104.448 83.905 72.339 1.00 46.63 136 ASN A C 1
ATOM 956 O O . ASN A 1 136 ? 103.274 83.877 72.722 1.00 48.59 136 ASN A O 1
ATOM 961 N N . TYR A 1 137 ? 105.441 84.343 73.114 1.00 44.37 137 TYR A N 1
ATOM 962 C CA . TYR A 1 137 ? 105.194 84.856 74.456 1.00 40.89 137 TYR A CA 1
ATOM 963 C C . TYR A 1 137 ? 104.787 86.323 74.465 1.00 44.31 137 TYR A C 1
ATOM 964 O O . TYR A 1 137 ? 104.567 86.874 75.549 1.00 41.26 137 TYR A O 1
ATOM 973 N N . GLU A 1 138 ? 104.692 86.967 73.299 1.00 46.43 138 GLU A N 1
ATOM 974 C CA . GLU A 1 138 ? 104.317 88.377 73.254 1.00 47.69 138 GLU A CA 1
ATOM 975 C C . GLU A 1 138 ? 102.895 88.596 73.754 1.00 46.15 138 GLU A C 1
ATOM 976 O O . GLU A 1 138 ? 102.576 89.674 74.269 1.00 45.41 138 GLU A O 1
ATOM 982 N N . VAL A 1 139 ? 102.030 87.587 73.619 1.00 44.83 139 VAL A N 1
ATOM 983 C CA . VAL A 1 139 ? 100.648 87.717 74.060 1.00 42.48 139 VAL A CA 1
ATOM 984 C C . VAL A 1 139 ? 100.544 87.868 75.574 1.00 41.29 139 VAL A C 1
ATOM 985 O O . VAL A 1 139 ? 99.681 88.608 76.061 1.00 42.96 139 VAL A O 1
ATOM 989 N N . VAL A 1 140 ? 101.411 87.204 76.337 1.00 42.19 140 VAL A N 1
ATOM 990 C CA . VAL A 1 140 ? 101.392 87.280 77.794 1.00 37.06 140 VAL A CA 1
ATOM 991 C C . VAL A 1 140 ? 102.367 88.307 78.336 1.00 35.58 140 VAL A C 1
ATOM 992 O O . VAL A 1 140 ? 102.672 88.278 79.538 1.00 34.74 140 VAL A O 1
ATOM 996 N N . LYS A 1 141 ? 102.868 89.215 77.496 1.00 35.83 141 LYS A N 1
ATOM 997 C CA . LYS A 1 141 ? 103.879 90.168 77.942 1.00 35.53 141 LYS A CA 1
ATOM 998 C C . LYS A 1 141 ? 103.348 91.064 79.055 1.00 30.96 141 LYS A C 1
ATOM 999 O O . LYS A 1 141 ? 104.013 91.265 80.076 1.00 29.48 141 LYS A O 1
ATOM 1005 N N . GLU A 1 142 ? 102.140 91.604 78.879 1.00 34.35 142 GLU A N 1
ATOM 1006 C CA . GLU A 1 142 ? 101.571 92.482 79.897 1.00 35.82 142 GLU A CA 1
ATOM 1007 C C . GLU A 1 142 ? 101.290 91.738 81.196 1.00 32.13 142 GLU A C 1
ATOM 1008 O O . GLU A 1 142 ? 101.533 92.277 82.282 1.00 29.94 142 GLU A O 1
ATOM 1014 N N . ASP A 1 143 ? 100.780 90.508 81.108 1.00 28.04 143 ASP A N 1
ATOM 1015 C CA . ASP A 1 143 ? 100.482 89.744 82.315 1.00 25.29 143 ASP A CA 1
ATOM 1016 C C . ASP A 1 143 ? 101.755 89.393 83.078 1.00 22.42 143 ASP A C 1
ATOM 1017 O O . ASP A 1 143 ? 101.801 89.506 84.309 1.00 19.94 143 ASP A O 1
ATOM 1022 N N . ILE A 1 144 ? 102.803 88.967 82.369 1.00 21.03 144 ILE A N 1
ATOM 1023 C CA . ILE A 1 144 ? 104.050 88.660 83.065 1.00 18.89 144 ILE A CA 1
ATOM 1024 C C . ILE A 1 144 ? 104.706 89.933 83.588 1.00 18.99 144 ILE A C 1
ATOM 1025 O O . ILE A 1 144 ? 105.381 89.904 84.622 1.00 18.86 144 ILE A O 1
ATOM 1030 N N . THR A 1 145 ? 104.513 91.069 82.912 1.00 17.52 145 THR A N 1
ATOM 1031 C CA . THR A 1 145 ? 105.018 92.332 83.443 1.00 18.42 145 THR A CA 1
ATOM 1032 C C . THR A 1 145 ? 104.306 92.710 84.737 1.00 16.11 145 THR A C 1
ATOM 1033 O O . THR A 1 145 ? 104.940 93.186 85.686 1.00 15.75 145 THR A O 1
ATOM 1037 N N . GLU A 1 146 ? 102.988 92.508 84.794 1.00 17.66 146 GLU A N 1
ATOM 1038 C CA . GLU A 1 146 ? 102.265 92.770 86.034 1.00 14.78 146 GLU A CA 1
ATOM 1039 C C . GLU A 1 146 ? 102.677 91.801 87.137 1.00 14.45 146 GLU A C 1
ATOM 1040 O O . GLU A 1 146 ? 102.782 92.203 88.304 1.00 13.83 146 GLU A O 1
ATOM 1046 N N . MET A 1 147 ? 102.923 90.533 86.794 1.00 12.42 147 MET A N 1
ATOM 1047 C CA . MET A 1 147 ? 103.470 89.603 87.779 1.00 14.64 147 MET A CA 1
ATOM 1048 C C . MET A 1 147 ? 104.819 90.084 88.291 1.00 12.85 147 MET A C 1
ATOM 1049 O O . MET A 1 147 ? 105.106 89.996 89.488 1.00 11.56 147 MET A O 1
ATOM 1054 N N . PHE A 1 148 ? 105.670 90.576 87.389 1.00 13.10 148 PHE A N 1
ATOM 1055 C CA . PHE A 1 148 ? 106.975 91.080 87.801 1.00 10.02 148 PHE A CA 1
ATOM 1056 C C . PHE A 1 148 ? 106.827 92.274 88.731 1.00 9.57 148 PHE A C 1
ATOM 1057 O O . PHE A 1 148 ? 107.562 92.402 89.712 1.00 11.59 148 PHE A O 1
ATOM 1065 N N . ASN A 1 149 ? 105.886 93.170 88.427 1.00 8.47 149 ASN A N 1
ATOM 1066 C CA . ASN A 1 149 ? 105.657 94.322 89.295 1.00 9.68 149 ASN A CA 1
ATOM 1067 C C . ASN A 1 149 ? 105.177 93.888 90.676 1.00 7.05 149 ASN A C 1
ATOM 1068 O O . ASN A 1 149 ? 105.634 94.417 91.697 1.00 8.62 149 ASN A O 1
ATOM 1073 N N . ILE A 1 150 ? 104.262 92.917 90.728 1.00 7.41 150 ILE A N 1
ATOM 1074 C CA . ILE A 1 150 ? 103.773 92.423 92.014 1.00 6.36 150 ILE A CA 1
ATOM 1075 C C . ILE A 1 150 ? 104.904 91.767 92.800 1.00 5.44 150 ILE A C 1
ATOM 1076 O O . ILE A 1 150 ? 105.048 91.976 94.010 1.00 5.61 150 ILE A O 1
ATOM 1081 N N . LEU A 1 151 ? 105.725 90.964 92.121 1.00 5.51 151 LEU A N 1
ATOM 1082 C CA . LEU A 1 151 ? 106.837 90.299 92.795 1.00 6.01 151 LEU A CA 1
ATOM 1083 C C . LEU A 1 151 ? 107.879 91.305 93.267 1.00 5.52 151 LEU A C 1
ATOM 1084 O O . LEU A 1 151 ? 108.494 91.121 94.321 1.00 5.11 151 LEU A O 1
ATOM 1089 N N . ASN A 1 152 ? 108.101 92.365 92.490 1.00 5.06 152 ASN A N 1
ATOM 1090 C CA . ASN A 1 152 ? 109.013 93.422 92.907 1.00 5.56 152 ASN A CA 1
ATOM 1091 C C . ASN A 1 152 ? 108.487 94.130 94.147 1.00 4.60 152 ASN A C 1
ATOM 1092 O O . ASN A 1 152 ? 109.248 94.446 95.068 1.00 4.74 152 ASN A O 1
ATOM 1097 N N . ARG A 1 153 ? 107.177 94.382 94.189 1.00 4.85 153 ARG A N 1
ATOM 1098 C CA . ARG A 1 153 ? 106.577 94.965 95.385 1.00 4.52 153 ARG A CA 1
ATOM 1099 C C . ARG A 1 153 ? 106.720 94.032 96.582 1.00 3.74 153 ARG A C 1
ATOM 1100 O O . ARG A 1 153 ? 106.950 94.485 97.709 1.00 3.80 153 ARG A O 1
ATOM 1108 N N . ILE A 1 154 ? 106.578 92.724 96.355 1.00 3.55 154 ILE A N 1
ATOM 1109 C CA . ILE A 1 154 ? 106.773 91.750 97.428 1.00 4.60 154 ILE A CA 1
ATOM 1110 C C . ILE A 1 154 ? 108.210 91.798 97.935 1.00 3.69 154 ILE A C 1
ATOM 1111 O O . ILE A 1 154 ? 108.463 91.837 99.145 1.00 4.75 154 ILE A O 1
ATOM 1116 N N . SER A 1 155 ? 109.173 91.799 97.012 1.00 2.69 155 SER A N 1
ATOM 1117 C CA . SER A 1 155 ? 110.582 91.810 97.387 1.00 3.47 155 SER A CA 1
ATOM 1118 C C . SER A 1 155 ? 110.993 93.122 98.039 1.00 3.85 155 SER A C 1
ATOM 1119 O O . SER A 1 155 ? 111.977 93.150 98.785 1.00 4.65 155 SER A O 1
ATOM 1122 N N . LYS A 1 156 ? 110.265 94.203 97.775 1.00 2.95 156 LYS A N 1
ATOM 1123 C CA . LYS A 1 156 ? 110.533 95.487 98.405 1.00 3.30 156 LYS A CA 1
ATOM 1124 C C . LYS A 1 156 ? 109.746 95.692 99.692 1.00 3.76 156 LYS A C 1
ATOM 1125 O O . LYS A 1 156 ? 109.924 96.722 100.350 1.00 4.56 156 LYS A O 1
ATOM 1131 N N . GLY A 1 157 ? 108.885 94.747 100.063 1.00 4.02 157 GLY A N 1
ATOM 1132 C CA . GLY A 1 157 ? 108.106 94.880 101.278 1.00 3.27 157 GLY A CA 1
ATOM 1133 C C . GLY A 1 157 ? 106.969 95.871 101.204 1.00 5.39 157 GLY A C 1
ATOM 1134 O O . GLY A 1 157 ? 106.515 96.355 102.244 1.00 7.27 157 GLY A O 1
ATOM 1135 N N . VAL A 1 158 ? 106.486 96.186 100.003 1.00 4.84 158 VAL A N 1
ATOM 1136 C CA . VAL A 1 158 ? 105.414 97.160 99.829 1.00 4.03 158 VAL A CA 1
ATOM 1137 C C . VAL A 1 158 ? 104.219 96.495 99.159 1.00 5.79 158 VAL A C 1
ATOM 1138 O O . VAL A 1 158 ? 103.487 97.130 98.392 1.00 10.77 158 VAL A O 1
ATOM 1142 N N . SER A 1 159 ? 104.010 95.216 99.447 1.00 6.45 159 SER A N 1
ATOM 1143 C CA . SER A 1 159 ? 102.932 94.434 98.862 1.00 6.15 159 SER A CA 1
ATOM 1144 C C . SER A 1 159 ? 101.894 94.092 99.928 1.00 6.84 159 SER A C 1
ATOM 1145 O O . SER A 1 159 ? 101.955 94.559 101.068 1.00 7.40 159 SER A O 1
ATOM 1148 N N . ASN A 1 160 ? 100.928 93.263 99.538 1.00 11.41 160 ASN A N 1
ATOM 1149 C CA . ASN A 1 160 ? 99.862 92.849 100.437 1.00 8.48 160 ASN A CA 1
ATOM 1150 C C . ASN A 1 160 ? 99.470 91.412 100.126 1.00 6.94 160 ASN A C 1
ATOM 1151 O O . ASN A 1 160 ? 99.920 90.821 99.141 1.00 10.69 160 ASN A O 1
ATOM 1156 N N . MET A 1 161 ? 98.612 90.861 100.986 1.00 8.72 161 MET A N 1
ATOM 1157 C CA . MET A 1 161 ? 98.145 89.488 100.817 1.00 5.81 161 MET A CA 1
ATOM 1158 C C . MET A 1 161 ? 97.312 89.329 99.550 1.00 5.90 161 MET A C 1
ATOM 1159 O O . MET A 1 161 ? 97.388 88.291 98.884 1.00 6.93 161 MET A O 1
ATOM 1164 N N . ARG A 1 162 ? 96.510 90.342 99.206 1.00 4.00 162 ARG A N 1
ATOM 1165 C CA . ARG A 1 162 ? 95.635 90.258 98.040 1.00 4.82 162 ARG A CA 1
ATOM 1166 C C . ARG A 1 162 ? 96.423 90.198 96.736 1.00 5.76 162 ARG A C 1
ATOM 1167 O O . ARG A 1 162 ? 95.897 89.755 95.703 1.00 6.11 162 ARG A O 1
ATOM 1175 N N . GLU A 1 163 ? 97.682 90.637 96.757 1.00 5.80 163 GLU A N 1
ATOM 1176 C CA . GLU A 1 163 ? 98.506 90.510 95.563 1.00 6.37 163 GLU A CA 1
ATOM 1177 C C . GLU A 1 163 ? 98.783 89.050 95.230 1.00 5.50 163 GLU A C 1
ATOM 1178 O O . GLU A 1 163 ? 99.031 88.723 94.068 1.00 7.43 163 GLU A O 1
ATOM 1184 N N . ILE A 1 164 ? 98.719 88.156 96.219 1.00 4.78 164 ILE A N 1
ATOM 1185 C CA . ILE A 1 164 ? 98.823 86.728 95.926 1.00 5.21 164 ILE A CA 1
ATOM 1186 C C . ILE A 1 164 ? 97.612 86.254 95.131 1.00 5.52 164 ILE A C 1
ATOM 1187 O O . ILE A 1 164 ? 97.741 85.451 94.202 1.00 5.99 164 ILE A O 1
ATOM 1192 N N . TYR A 1 165 ? 96.416 86.729 95.488 1.00 5.59 165 TYR A N 1
ATOM 1193 C CA . TYR A 1 165 ? 95.233 86.404 94.693 1.00 4.18 165 TYR A CA 1
ATOM 1194 C C . TYR A 1 165 ? 95.354 86.967 93.282 1.00 5.62 165 TYR A C 1
ATOM 1195 O O . TYR A 1 165 ? 94.969 86.312 92.301 1.00 8.50 165 TYR A O 1
ATOM 1204 N N . LEU A 1 166 ? 95.888 88.184 93.164 1.00 5.67 166 LEU A N 1
ATOM 1205 C CA . LEU A 1 166 ? 96.136 88.750 91.839 1.00 6.29 166 LEU A CA 1
ATOM 1206 C C . LEU A 1 166 ? 97.112 87.887 91.044 1.00 6.94 166 LEU A C 1
ATOM 1207 O O . LEU A 1 166 ? 96.924 87.669 89.842 1.00 8.68 166 LEU A O 1
ATOM 1212 N N . LEU A 1 167 ? 98.161 87.388 91.703 1.00 6.82 167 LEU A N 1
ATOM 1213 C CA . LEU A 1 167 ? 99.113 86.502 91.038 1.00 6.84 167 LEU A CA 1
ATOM 1214 C C . LEU A 1 167 ? 98.455 85.193 90.623 1.00 8.07 167 LEU A C 1
ATOM 1215 O O . LEU A 1 167 ? 98.775 84.642 89.566 1.00 9.87 167 LEU A O 1
ATO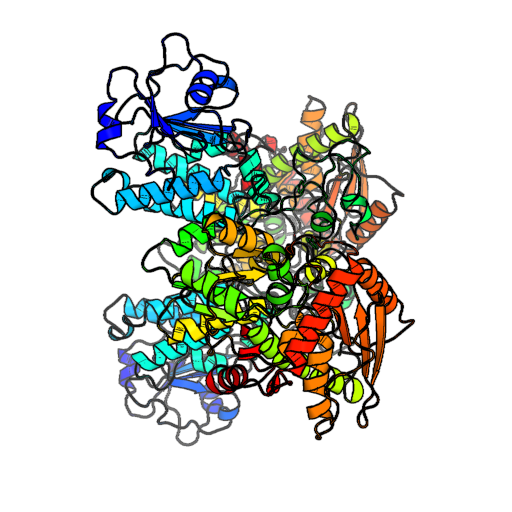M 1220 N N . ARG A 1 168 ? 97.551 84.669 91.454 1.00 7.04 168 ARG A N 1
ATOM 1221 C CA . ARG A 1 168 ? 96.799 83.473 91.080 1.00 7.66 168 ARG A CA 1
ATOM 1222 C C . ARG A 1 168 ? 96.013 83.710 89.799 1.00 9.00 168 ARG A C 1
ATOM 1223 O O . ARG A 1 168 ? 96.044 82.891 88.872 1.00 13.49 168 ARG A O 1
ATOM 1231 N N . ASN A 1 169 ? 95.299 84.835 89.736 1.00 9.97 169 ASN A N 1
ATOM 1232 C CA . ASN A 1 169 ? 94.519 85.146 88.542 1.00 9.76 169 ASN A CA 1
ATOM 1233 C C . ASN A 1 169 ? 95.419 85.317 87.324 1.00 12.98 169 ASN A C 1
ATOM 1234 O O . ASN A 1 169 ? 95.091 84.848 86.227 1.00 16.18 169 ASN A O 1
ATOM 1239 N N . LEU A 1 170 ? 96.562 85.985 87.499 1.00 12.75 170 LEU A N 1
ATOM 1240 C CA . LEU A 1 170 ? 97.486 86.180 86.386 1.00 11.77 170 LEU A CA 1
ATOM 1241 C C . LEU A 1 170 ? 98.057 84.855 85.896 1.00 14.74 170 LEU A C 1
ATOM 1242 O O . LEU A 1 170 ? 98.219 84.649 84.687 1.00 17.98 170 LEU A O 1
ATOM 1247 N N . ALA A 1 171 ? 98.386 83.952 86.821 1.00 12.18 171 ALA A N 1
ATOM 1248 C CA . ALA A 1 171 ? 98.893 82.639 86.441 1.00 13.42 171 ALA A CA 1
ATOM 1249 C C . ALA A 1 171 ? 97.834 81.844 85.691 1.00 18.56 171 ALA A C 1
ATOM 1250 O O . ALA A 1 171 ? 98.136 81.158 84.708 1.00 20.60 171 ALA A O 1
ATOM 1252 N N . VAL A 1 172 ? 96.582 81.926 86.145 1.00 19.37 172 VAL A N 1
ATOM 1253 C CA . VAL A 1 172 ? 95.491 81.264 85.434 1.00 20.63 172 VAL A CA 1
ATOM 1254 C C . VAL A 1 172 ? 95.369 81.822 84.021 1.00 22.42 172 VAL A C 1
ATOM 1255 O O . VAL A 1 172 ? 95.207 81.075 83.049 1.00 26.64 172 VAL A O 1
ATOM 1259 N N . THR A 1 173 ? 95.456 83.148 83.888 1.00 19.64 173 THR A N 1
ATOM 1260 C CA . THR A 1 173 ? 95.338 83.772 82.574 1.00 23.97 173 THR A CA 1
ATOM 1261 C C . THR A 1 173 ? 96.471 83.346 81.646 1.00 26.96 173 THR A C 1
ATOM 1262 O O . THR A 1 173 ? 96.235 83.003 80.482 1.00 29.87 173 THR A O 1
ATOM 1266 N N . VAL A 1 174 ? 97.709 83.356 82.145 1.00 25.48 174 VAL A N 1
ATOM 1267 C CA . VAL A 1 174 ? 98.857 83.040 81.299 1.00 23.70 174 VAL A CA 1
ATOM 1268 C C . VAL A 1 174 ? 98.868 81.564 80.923 1.00 28.17 174 VAL A C 1
ATOM 1269 O O . VAL A 1 174 ? 99.179 81.205 79.782 1.00 33.27 174 VAL A O 1
ATOM 1273 N N . LYS A 1 175 ? 98.527 80.686 81.868 1.00 26.80 175 LYS A N 1
ATOM 1274 C CA . LYS A 1 175 ? 98.546 79.254 81.587 1.00 28.23 175 LYS A CA 1
ATOM 1275 C C . LYS A 1 175 ? 97.550 78.893 80.492 1.00 31.85 175 LYS A C 1
ATOM 1276 O O . LYS A 1 175 ? 97.837 78.060 79.625 1.00 33.30 175 LYS A O 1
ATOM 1282 N N . SER A 1 176 ? 96.368 79.512 80.517 1.00 31.84 176 SER A N 1
ATOM 1283 C CA . SER A 1 176 ? 95.327 79.163 79.555 1.00 32.34 176 SER A CA 1
ATOM 1284 C C . SER A 1 176 ? 95.708 79.585 78.141 1.00 35.76 176 SER A C 1
ATOM 1285 O O . SER A 1 176 ? 95.612 78.790 77.199 1.00 37.17 176 SER A O 1
ATOM 1288 N N . LYS A 1 177 ? 96.150 80.831 77.970 1.00 32.97 177 LYS A N 1
ATOM 1289 C CA . LYS A 1 177 ? 96.404 81.352 76.633 1.00 38.13 177 LYS A CA 1
ATOM 1290 C C . LYS A 1 177 ? 97.770 80.962 76.083 1.00 37.49 177 LYS A C 1
ATOM 1291 O O . LYS A 1 177 ? 98.025 81.189 74.896 1.00 40.48 177 LYS A O 1
ATOM 1297 N N . MET A 1 178 ? 98.651 80.391 76.904 1.00 38.13 178 MET A N 1
ATOM 1298 C CA . MET A 1 178 ? 99.905 79.836 76.416 1.00 35.51 178 MET A CA 1
ATOM 1299 C C . MET A 1 178 ? 99.826 78.341 76.137 1.00 37.00 178 MET A C 1
ATOM 1300 O O . MET A 1 178 ? 100.773 77.785 75.570 1.00 37.71 178 MET A O 1
ATOM 1305 N N . ASN A 1 179 ? 98.722 77.689 76.509 1.00 35.42 179 ASN A N 1
ATOM 1306 C CA . ASN A 1 179 ? 98.548 76.246 76.327 1.00 35.81 179 ASN A CA 1
ATOM 1307 C C . ASN A 1 179 ? 99.699 75.467 76.957 1.00 34.84 179 ASN A C 1
ATOM 1308 O O . ASN A 1 179 ? 100.199 74.490 76.397 1.00 40.21 179 ASN A O 1
ATOM 1313 N N . GLN A 1 180 ? 100.122 75.906 78.137 1.00 29.98 180 GLN A N 1
ATOM 1314 C CA . GLN A 1 180 ? 101.228 75.288 78.852 1.00 31.30 180 GLN A CA 1
ATOM 1315 C C . GLN A 1 180 ? 100.697 74.422 79.987 1.00 29.71 180 GLN A C 1
ATOM 1316 O O . GLN A 1 180 ? 99.757 74.805 80.690 1.00 37.99 180 GLN A O 1
ATOM 1322 N N . LYS A 1 181 ? 101.291 73.241 80.148 1.00 30.09 181 LYS A N 1
ATOM 1323 C CA . LYS A 1 181 ? 100.875 72.327 81.202 1.00 34.19 181 LYS A CA 1
ATOM 1324 C C . LYS A 1 181 ? 101.542 72.622 82.539 1.00 32.75 181 LYS A C 1
ATOM 1325 O O . LYS A 1 181 ? 101.170 72.010 83.545 1.00 33.38 181 LYS A O 1
ATOM 1331 N N . HIS A 1 182 ? 102.514 73.531 82.573 1.00 30.54 182 HIS A N 1
ATOM 1332 C CA . HIS A 1 182 ? 103.131 73.980 83.811 1.00 25.92 182 HIS A CA 1
ATOM 1333 C C . HIS A 1 182 ? 103.327 75.486 83.761 1.00 25.74 182 HIS A C 1
ATOM 1334 O O . HIS A 1 182 ? 103.880 76.017 82.793 1.00 30.67 182 HIS A O 1
ATOM 1341 N N . ASN A 1 183 ? 102.874 76.171 84.807 1.00 23.03 183 ASN A N 1
ATOM 1342 C CA . ASN A 1 183 ? 103.058 77.608 84.948 1.00 18.31 183 ASN A CA 1
ATOM 1343 C C . ASN A 1 183 ? 103.854 77.871 86.217 1.00 16.38 183 ASN A C 1
ATOM 1344 O O . ASN A 1 183 ? 103.528 77.332 87.280 1.00 18.17 183 ASN A O 1
ATOM 1349 N N . ILE A 1 184 ? 104.899 78.693 86.100 1.00 17.82 184 ILE A N 1
ATOM 1350 C CA . ILE A 1 184 ? 105.829 78.878 87.211 1.00 17.14 184 ILE A CA 1
ATOM 1351 C C . ILE A 1 184 ? 105.158 79.616 88.365 1.00 13.83 184 ILE A C 1
ATOM 1352 O O . ILE A 1 184 ? 105.397 79.306 89.538 1.00 13.52 184 ILE A O 1
ATOM 1357 N N . MET A 1 185 ? 104.309 80.599 88.057 1.00 14.39 185 MET A N 1
ATOM 1358 C CA . MET A 1 185 ? 103.610 81.329 89.111 1.00 13.83 185 MET A CA 1
ATOM 1359 C C . MET A 1 185 ? 102.658 80.412 89.869 1.00 11.86 185 MET A C 1
ATOM 1360 O O . MET A 1 185 ? 102.588 80.453 91.102 1.00 11.02 185 MET A O 1
ATOM 1365 N N . GLU A 1 186 ? 101.922 79.568 89.144 1.00 13.49 186 GLU A N 1
ATOM 1366 C CA . GLU A 1 186 ? 100.978 78.660 89.787 1.00 13.13 186 GLU A CA 1
ATOM 1367 C C . GLU A 1 186 ? 101.698 77.653 90.676 1.00 14.13 186 GLU A C 1
ATOM 1368 O O . GLU A 1 186 ? 101.273 77.389 91.806 1.00 13.01 186 GLU A O 1
ATOM 1374 N N . GLU A 1 187 ? 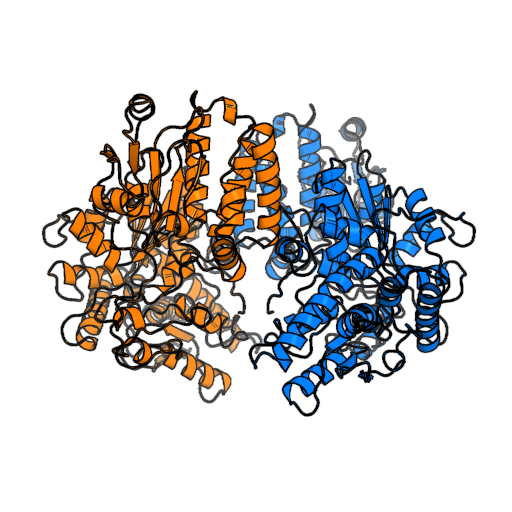102.799 77.082 90.181 1.00 11.94 187 GLU A N 1
ATOM 1375 C CA . GLU A 1 187 ? 103.515 76.077 90.958 1.00 11.88 187 GLU A CA 1
ATOM 1376 C C . GLU A 1 187 ? 104.240 76.693 92.146 1.00 10.72 187 GLU A C 1
ATOM 1377 O O . GLU A 1 187 ? 104.340 76.061 93.204 1.00 11.69 187 GLU A O 1
ATOM 1383 N N . ILE A 1 188 ? 104.750 77.916 91.995 1.00 10.80 188 ILE A N 1
ATOM 1384 C CA . ILE A 1 188 ? 105.386 78.592 93.120 1.00 9.70 188 ILE A CA 1
ATOM 1385 C C . ILE A 1 188 ? 104.374 78.846 94.228 1.00 8.17 188 ILE A C 1
ATOM 1386 O O . ILE A 1 188 ? 104.654 78.603 95.405 1.00 8.50 188 ILE A O 1
ATOM 1391 N N . ILE A 1 189 ? 103.175 79.315 93.873 1.00 9.82 189 ILE A N 1
ATOM 1392 C CA . ILE A 1 189 ? 102.129 79.511 94.874 1.00 7.99 189 ILE A CA 1
ATOM 1393 C C . ILE A 1 189 ? 101.803 78.193 95.567 1.00 8.11 189 ILE A C 1
ATOM 1394 O O . ILE A 1 189 ? 101.585 78.149 96.783 1.00 7.97 189 ILE A O 1
ATOM 1399 N N . ASP A 1 190 ? 101.777 77.100 94.805 1.00 10.55 190 ASP A N 1
ATOM 1400 C CA . ASP A 1 190 ? 101.440 75.799 95.373 1.00 9.82 190 ASP A CA 1
ATOM 1401 C C . ASP A 1 190 ? 102.511 75.313 96.344 1.00 10.95 190 ASP A C 1
ATOM 1402 O O . ASP A 1 190 ? 102.194 74.757 97.402 1.00 15.33 190 ASP A O 1
ATOM 1407 N N . LYS A 1 191 ? 103.785 75.520 96.011 1.00 10.97 191 LYS A N 1
ATOM 1408 C CA . LYS A 1 191 ? 104.869 74.848 96.721 1.00 9.98 191 LYS A CA 1
ATOM 1409 C C . LYS A 1 191 ? 105.591 75.718 97.744 1.00 8.29 191 LYS A C 1
ATOM 1410 O O . LYS A 1 191 ? 105.961 75.211 98.807 1.00 9.44 191 LYS A O 1
ATOM 1416 N N . PHE A 1 192 ? 105.814 77.003 97.463 1.00 7.56 192 PHE A N 1
ATOM 1417 C CA . PHE A 1 192 ? 106.541 77.889 98.364 1.00 6.86 192 PHE A CA 1
ATOM 1418 C C . PHE A 1 192 ? 105.627 78.982 98.906 1.00 5.81 192 PHE A C 1
ATOM 1419 O O . PHE A 1 192 ? 106.040 80.141 99.059 1.00 7.72 192 PHE A O 1
ATOM 1427 N N . TYR A 1 193 ? 104.373 78.621 99.190 1.00 6.60 193 TYR A N 1
ATOM 1428 C CA . TYR A 1 193 ? 103.435 79.584 99.751 1.00 5.13 193 TYR A CA 1
ATOM 1429 C C . TYR A 1 193 ? 103.903 80.081 101.108 1.00 4.19 193 TYR A C 1
ATOM 1430 O O . TYR A 1 193 ? 103.669 81.236 101.465 1.00 4.29 193 TYR A O 1
ATOM 1439 N N . GLU A 1 194 ? 104.551 79.216 101.888 1.00 4.22 194 GLU A N 1
ATOM 1440 C CA . GLU A 1 194 ? 105.086 79.649 103.174 1.00 4.74 194 GLU A CA 1
ATOM 1441 C C . GLU A 1 194 ? 106.153 80.719 102.995 1.00 7.16 194 GLU A C 1
ATOM 1442 O O . GLU A 1 194 ? 106.173 81.704 103.739 1.00 6.12 194 GLU A O 1
ATOM 1448 N N . GLU A 1 195 ? 107.037 80.552 102.009 1.00 5.39 195 GLU A N 1
ATOM 1449 C CA . GLU A 1 195 ? 108.051 81.565 101.739 1.00 5.37 195 GLU A CA 1
ATOM 1450 C C . GLU A 1 195 ? 107.415 82.871 101.271 1.00 5.53 195 GLU A C 1
ATOM 1451 O O . GLU A 1 195 ? 107.820 83.958 101.700 1.00 5.47 195 GLU A O 1
ATOM 1457 N N . ILE A 1 196 ? 106.413 82.784 100.392 1.00 4.90 196 ILE A N 1
ATOM 1458 C CA . ILE A 1 196 ? 105.746 83.997 99.913 1.00 5.06 196 ILE A CA 1
ATOM 1459 C C . ILE A 1 196 ? 105.047 84.713 101.067 1.00 4.95 196 ILE A C 1
ATOM 1460 O O . ILE A 1 196 ? 105.111 85.945 101.195 1.00 7.18 196 ILE A O 1
ATOM 1465 N N . GLU A 1 197 ? 104.363 83.948 101.920 1.00 5.66 197 GLU A N 1
ATOM 1466 C CA . GLU A 1 197 ? 103.671 84.526 103.065 1.00 7.58 197 GLU A CA 1
ATOM 1467 C C . GLU A 1 197 ? 104.651 85.161 104.039 1.00 7.09 197 GLU A C 1
ATOM 1468 O O . GLU A 1 197 ? 104.367 86.215 104.614 1.00 8.45 197 GLU A O 1
ATOM 1474 N N . GLU A 1 198 ? 105.803 84.524 104.256 1.00 6.20 198 GLU A N 1
ATOM 1475 C CA . GLU A 1 198 ? 106.825 85.130 105.099 1.00 6.53 198 GLU A CA 1
ATOM 1476 C C . GLU A 1 198 ? 107.310 86.443 104.500 1.00 6.33 198 GLU A C 1
ATOM 1477 O O . GLU A 1 198 ? 107.413 87.455 105.204 1.00 6.65 198 GLU A O 1
ATOM 1483 N N . HIS A 1 199 ? 107.564 86.451 103.189 1.00 4.32 199 HIS A N 1
ATOM 1484 C CA . HIS A 1 199 ? 107.980 87.670 102.502 1.00 5.43 199 HIS A CA 1
ATOM 1485 C C . HIS A 1 199 ? 106.978 88.796 102.725 1.00 7.21 199 HIS A C 1
ATOM 1486 O O . HIS A 1 199 ? 107.359 89.931 103.034 1.00 7.11 199 HIS A O 1
ATOM 1493 N N . ILE A 1 200 ? 105.688 88.496 102.583 1.00 7.23 200 ILE A N 1
ATOM 1494 C CA . ILE A 1 200 ? 104.685 89.557 102.628 1.00 6.95 200 ILE A CA 1
ATOM 1495 C C . ILE A 1 200 ? 104.380 89.971 104.064 1.00 6.71 200 ILE A C 1
ATOM 1496 O O . ILE A 1 200 ? 104.496 91.148 104.420 1.00 10.23 200 ILE A O 1
ATOM 1501 N N . GLU A 1 201 ? 103.967 89.024 104.907 1.00 6.90 201 GLU A N 1
ATOM 1502 C CA . GLU A 1 201 ? 103.555 89.370 106.262 1.00 9.13 201 GLU A CA 1
ATOM 1503 C C . GLU A 1 201 ? 104.727 89.738 107.162 1.00 9.35 201 GLU A C 1
ATOM 1504 O O . GLU A 1 201 ? 104.641 90.722 107.903 1.00 16.56 201 GLU A O 1
ATOM 1510 N N . GLU A 1 202 ? 105.817 88.971 107.131 1.00 9.51 202 GLU A N 1
ATOM 1511 C CA . GLU A 1 202 ? 106.923 89.199 108.048 1.00 9.57 202 GLU A CA 1
ATOM 1512 C C . GLU A 1 202 ? 107.961 90.175 107.511 1.00 7.84 202 GLU A C 1
ATOM 1513 O O . GLU A 1 202 ? 108.868 90.552 108.260 1.00 10.95 202 GLU A O 1
ATOM 1519 N N . LYS A 1 203 ? 107.845 90.597 106.250 1.00 6.94 203 LYS A N 1
ATOM 1520 C CA . LYS A 1 203 ? 108.853 91.442 105.606 1.00 7.97 203 LYS A CA 1
ATOM 1521 C C . LYS A 1 203 ? 110.238 90.811 105.716 1.00 8.73 203 LYS A C 1
ATOM 1522 O O . LYS A 1 203 ? 111.244 91.495 105.916 1.00 15.17 203 LYS A O 1
ATOM 1528 N N . LYS A 1 204 ? 110.290 89.488 105.589 1.00 7.08 204 LYS A N 1
ATOM 1529 C CA . LYS A 1 204 ? 111.513 88.736 105.825 1.00 6.63 204 LYS A CA 1
ATOM 1530 C C . LYS A 1 204 ? 111.804 87.835 104.637 1.00 5.58 204 LYS A C 1
ATOM 1531 O O . LYS A 1 204 ? 110.927 87.094 104.182 1.00 6.01 204 LYS A O 1
ATOM 1537 N N . CYS A 1 205 ? 113.034 87.901 104.143 1.00 7.09 205 CYS A N 1
ATOM 1538 C CA . CYS A 1 205 ? 113.539 86.975 103.134 1.00 7.36 205 CYS A CA 1
ATOM 1539 C C . CYS A 1 205 ? 114.537 86.065 103.841 1.00 7.06 205 CYS A C 1
ATOM 1540 O O . CYS A 1 205 ? 115.656 86.478 104.153 1.00 11.40 205 CYS A O 1
ATOM 1543 N N . TYR A 1 206 ? 114.124 84.823 104.103 1.00 9.14 206 TYR A N 1
ATOM 1544 C CA . TYR A 1 206 ? 114.946 83.925 104.906 1.00 10.07 206 TYR A CA 1
ATOM 1545 C C . TYR A 1 206 ? 116.244 83.536 104.208 1.00 9.30 206 TYR A C 1
ATOM 1546 O O . TYR A 1 206 ? 117.195 83.131 104.884 1.00 13.06 206 TYR A O 1
ATOM 1555 N N . THR A 1 207 ? 116.310 83.650 102.884 1.00 8.93 207 THR A N 1
ATOM 1556 C CA . THR A 1 207 ? 117.551 83.438 102.151 1.00 9.00 207 THR A CA 1
ATOM 1557 C C . THR A 1 207 ? 118.373 84.712 102.007 1.00 9.03 207 THR A C 1
ATOM 1558 O O . THR A 1 207 ? 119.500 84.651 101.504 1.00 11.05 207 THR A O 1
ATOM 1562 N N . SER A 1 208 ? 117.829 85.857 102.422 1.00 8.51 208 SER A N 1
ATOM 1563 C CA . SER A 1 208 ? 118.499 87.156 102.373 1.00 7.48 208 SER A CA 1
ATOM 1564 C C . SER A 1 208 ? 118.851 87.587 100.952 1.00 7.51 208 SER A C 1
ATOM 1565 O O . SER A 1 208 ? 119.737 88.423 100.759 1.00 7.20 208 SER A O 1
ATOM 1568 N N . GLN A 1 209 ? 118.177 87.031 99.943 1.00 7.55 209 GLN A N 1
ATOM 1569 C CA . GLN A 1 209 ? 118.397 87.487 98.575 1.00 7.00 209 GLN A CA 1
ATOM 1570 C C . GLN A 1 209 ? 117.701 88.812 98.297 1.00 7.38 209 GLN A C 1
ATOM 1571 O O . GLN A 1 209 ? 118.220 89.629 97.528 1.00 9.61 209 GLN A O 1
ATOM 1577 N N . CYS A 1 210 ? 116.536 89.039 98.896 1.00 5.21 210 CYS A N 1
ATOM 1578 C CA . CYS A 1 210 ? 115.856 90.327 98.796 1.00 5.13 210 CYS A CA 1
ATOM 1579 C C . CYS A 1 210 ? 116.559 91.304 99.727 1.00 3.63 210 CYS A C 1
ATOM 1580 O O . CYS A 1 210 ? 116.370 91.267 100.944 1.00 4.00 210 CYS A O 1
ATOM 1583 N N . ASN A 1 211 ? 117.382 92.186 99.155 1.00 3.40 211 ASN A N 1
ATOM 1584 C CA . ASN A 1 211 ? 118.173 93.101 99.970 1.00 2.62 211 ASN A CA 1
ATOM 1585 C C . ASN A 1 211 ? 117.310 94.089 100.743 1.00 2.50 211 ASN A C 1
ATOM 1586 O O . ASN A 1 211 ? 117.803 94.718 101.685 1.00 4.65 211 ASN A O 1
ATOM 1591 N N . HIS A 1 212 ? 116.036 94.237 100.377 1.00 2.66 212 HIS A N 1
ATOM 1592 C CA . HIS A 1 212 ? 115.149 95.131 101.110 1.00 2.18 212 HIS A CA 1
ATOM 1593 C C . HIS A 1 212 ? 114.432 94.442 102.263 1.00 2.26 212 HIS A C 1
ATOM 1594 O O . HIS A 1 212 ? 113.768 95.121 103.053 1.00 5.43 212 HIS A O 1
ATOM 1601 N N . LEU A 1 213 ? 114.551 93.120 102.383 1.00 3.19 213 LEU A N 1
ATOM 1602 C CA . LEU A 1 213 ? 113.868 92.358 103.423 1.00 4.00 213 LEU A CA 1
ATOM 1603 C C . LEU A 1 213 ? 114.851 91.540 104.253 1.00 4.48 213 LEU A C 1
ATOM 1604 O O . LEU A 1 213 ? 114.524 90.447 104.717 1.00 8.07 213 LEU A O 1
ATOM 1609 N N . VAL A 1 214 ? 116.054 92.062 104.451 1.00 4.33 214 VAL A N 1
ATOM 1610 C CA . VAL A 1 214 ? 117.107 91.314 105.125 1.00 4.13 214 VAL A CA 1
ATOM 1611 C C . VAL A 1 214 ? 116.930 91.426 106.632 1.00 4.58 214 VAL A C 1
ATOM 1612 O O . VAL A 1 214 ? 116.791 92.528 107.176 1.00 5.34 214 VAL A O 1
ATOM 1616 N N . LYS A 1 215 ? 116.932 90.282 107.309 1.00 6.13 215 LYS A N 1
ATOM 1617 C CA . LYS A 1 215 ? 116.897 90.212 108.761 1.00 7.98 215 LYS A CA 1
ATOM 1618 C C . LYS A 1 215 ? 118.145 89.492 109.249 1.00 9.53 215 LYS A C 1
ATOM 1619 O O . LYS A 1 215 ? 118.634 88.569 108.590 1.00 15.10 215 LYS A O 1
ATOM 1625 N N . LEU A 1 216 ? 118.663 89.919 110.396 1.00 7.26 216 LEU A N 1
ATOM 1626 C CA . LEU A 1 216 ? 119.842 89.275 110.959 1.00 8.56 216 LEU A CA 1
ATOM 1627 C C . LEU A 1 216 ? 119.496 87.866 111.416 1.00 12.19 216 LEU A C 1
ATOM 1628 O O . LEU A 1 216 ? 118.671 87.679 112.316 1.00 17.52 216 LEU A O 1
ATOM 1633 N N . THR A 1 217 ? 120.128 86.875 110.794 1.00 12.36 217 THR A N 1
ATOM 1634 C CA . THR A 1 217 ? 119.837 85.470 111.047 1.00 14.03 217 THR A CA 1
ATOM 1635 C C . THR A 1 217 ? 121.119 84.765 111.462 1.00 12.32 217 THR A C 1
ATOM 1636 O O . THR A 1 217 ? 122.158 84.926 110.813 1.00 11.85 217 THR A O 1
ATOM 1640 N N . ILE A 1 218 ? 121.043 83.988 112.537 1.00 13.95 218 ILE A N 1
ATOM 1641 C CA . ILE A 1 218 ? 122.169 83.172 112.978 1.00 13.61 218 ILE A CA 1
ATOM 1642 C C . ILE A 1 218 ? 122.163 81.888 112.157 1.00 15.68 218 ILE A C 1
ATOM 1643 O O . ILE A 1 218 ? 121.159 81.174 112.111 1.00 18.15 218 ILE A O 1
ATOM 1648 N N . THR A 1 219 ? 123.280 81.599 111.500 1.00 16.15 219 THR A N 1
ATOM 1649 C CA . THR A 1 219 ? 123.377 80.438 110.633 1.00 15.57 219 THR A CA 1
ATOM 1650 C C . THR A 1 219 ? 123.780 79.200 111.433 1.00 19.81 219 THR A C 1
ATOM 1651 O O . THR A 1 219 ? 123.965 79.242 112.652 1.00 23.68 219 THR A O 1
ATOM 1655 N N . LYS A 1 220 ? 123.914 78.078 110.722 1.00 24.38 220 LYS A N 1
ATOM 1656 C CA . LYS A 1 220 ? 124.132 76.797 111.384 1.00 25.60 220 LYS A CA 1
ATOM 1657 C C . LYS A 1 220 ? 125.538 76.651 111.951 1.00 22.37 220 LYS A C 1
ATOM 1658 O O . LYS A 1 220 ? 125.764 75.771 112.788 1.00 24.61 220 LYS A O 1
ATOM 1664 N N . LYS A 1 221 ? 126.487 77.484 111.526 1.00 22.67 221 LYS A N 1
ATOM 1665 C CA . LYS A 1 221 ? 127.845 77.398 112.052 1.00 23.61 221 LYS A CA 1
ATOM 1666 C C . LYS A 1 221 ? 127.994 78.042 113.424 1.00 22.96 221 LYS A C 1
ATOM 1667 O O . LYS A 1 221 ? 129.126 78.267 113.864 1.00 23.38 221 LYS A O 1
ATOM 1673 N N . CYS A 1 222 ? 126.891 78.346 114.101 1.00 21.02 222 CYS A N 1
ATOM 1674 C CA . CYS A 1 222 ? 126.950 78.866 115.460 1.00 19.53 222 CYS A CA 1
ATOM 1675 C C . CYS A 1 222 ? 127.520 77.817 116.405 1.00 23.18 222 CYS A C 1
ATOM 1676 O O . CYS A 1 222 ? 127.164 76.637 116.326 1.00 31.36 222 CYS A O 1
ATOM 1679 N N . ILE A 1 223 ? 128.408 78.249 117.304 1.00 25.22 223 ILE A N 1
ATOM 1680 C CA . ILE A 1 223 ? 129.008 77.351 118.286 1.00 24.41 223 ILE A CA 1
ATOM 1681 C C . ILE A 1 223 ? 128.387 77.532 119.665 1.00 31.60 223 ILE A C 1
ATOM 1682 O O . ILE A 1 223 ? 128.745 76.813 120.606 1.00 36.69 223 ILE A O 1
ATOM 1687 N N . GLY A 1 224 ? 127.455 78.472 119.802 1.00 30.11 224 GLY A N 1
ATOM 1688 C CA . GLY A 1 224 ? 126.786 78.694 121.070 1.00 28.08 224 GLY A CA 1
ATOM 1689 C C . GLY A 1 224 ? 127.667 79.231 122.173 1.00 28.21 224 GLY A C 1
ATOM 1690 O O . GLY A 1 224 ? 127.529 78.810 123.326 1.00 35.06 224 GLY A O 1
ATOM 1691 N N . CYS A 1 225 ? 128.573 80.157 121.855 1.00 24.83 225 CYS A N 1
ATOM 1692 C CA . CYS A 1 225 ? 129.437 80.730 122.879 1.00 24.41 225 CYS A CA 1
ATOM 1693 C C . CYS A 1 225 ? 128.724 81.779 123.726 1.00 26.75 225 CYS A C 1
ATOM 1694 O O . CYS A 1 225 ? 129.195 82.091 124.824 1.00 31.74 225 CYS A O 1
ATOM 1697 N N . GLY A 1 226 ? 127.608 82.326 123.247 1.00 24.71 226 GLY A N 1
ATOM 1698 C CA . GLY A 1 226 ? 126.850 83.307 123.996 1.00 22.23 226 GLY A CA 1
ATOM 1699 C C . GLY A 1 226 ? 127.351 84.731 123.899 1.00 22.06 226 GLY A C 1
ATOM 1700 O O . GLY A 1 226 ? 126.790 85.613 124.566 1.00 22.73 226 GLY A O 1
ATOM 1701 N N . ALA A 1 227 ? 128.386 84.987 123.095 1.00 22.91 227 ALA A N 1
ATOM 1702 C CA . ALA A 1 227 ? 128.915 86.342 122.973 1.00 21.62 227 ALA A CA 1
ATOM 1703 C C . ALA A 1 227 ? 127.875 87.291 122.392 1.00 21.60 227 ALA A C 1
ATOM 1704 O O . ALA A 1 227 ? 127.750 88.436 122.842 1.00 26.33 227 ALA A O 1
ATOM 1706 N N . CYS A 1 228 ? 127.122 86.835 121.389 1.00 18.59 228 CYS A N 1
ATOM 1707 C CA . CYS A 1 228 ? 126.078 87.670 120.803 1.00 18.04 228 CYS A CA 1
ATOM 1708 C C . CYS A 1 228 ? 125.001 87.997 121.831 1.00 17.76 228 CYS A C 1
ATOM 1709 O O . CYS A 1 228 ? 124.526 89.135 121.912 1.00 18.03 228 CYS A O 1
ATOM 1712 N N . LYS A 1 229 ? 124.601 87.000 122.624 1.00 20.98 229 LYS A N 1
ATOM 1713 C CA . LYS A 1 229 ? 123.600 87.227 123.661 1.00 19.71 229 LYS A CA 1
ATOM 1714 C C . LYS A 1 229 ? 124.096 88.229 124.693 1.00 20.53 229 LYS A C 1
ATOM 1715 O O . LYS A 1 229 ? 123.337 89.092 125.149 1.00 18.88 229 LYS A O 1
ATOM 1721 N N . ARG A 1 230 ? 125.367 88.121 125.085 1.00 22.24 230 ARG A N 1
ATOM 1722 C CA . ARG A 1 230 ? 125.930 89.077 126.033 1.00 21.24 230 ARG A CA 1
ATOM 1723 C C . ARG A 1 230 ? 125.995 90.480 125.440 1.00 23.50 230 ARG A C 1
ATOM 1724 O O . ARG A 1 230 ? 125.742 91.468 126.139 1.00 26.87 230 ARG A O 1
ATOM 1732 N N . ALA A 1 231 ? 126.332 90.589 124.152 1.00 23.52 231 ALA A N 1
ATOM 1733 C CA . ALA A 1 231 ? 126.529 91.904 123.552 1.00 18.11 231 ALA A CA 1
ATOM 1734 C C . ALA A 1 231 ? 125.218 92.546 123.115 1.00 15.54 231 ALA A C 1
ATOM 1735 O O . ALA A 1 231 ? 125.191 93.748 122.826 1.00 22.42 231 ALA A O 1
ATOM 1737 N N . CYS A 1 232 ? 124.133 91.783 123.056 1.00 18.43 232 CYS A N 1
ATOM 1738 C CA . CYS A 1 232 ? 122.865 92.329 122.575 1.00 22.49 232 CYS A CA 1
ATOM 1739 C C . CYS A 1 232 ? 122.312 93.352 123.560 1.00 23.79 232 CYS A C 1
ATOM 1740 O O . CYS A 1 232 ? 122.154 93.034 124.746 1.00 26.53 232 CYS A O 1
ATOM 1743 N N . PRO A 1 233 ? 122.002 94.576 123.124 1.00 22.24 233 PRO A N 1
ATOM 1744 C CA . PRO A 1 233 ? 121.513 95.584 124.076 1.00 25.77 233 PRO A CA 1
ATOM 1745 C C . PRO A 1 233 ? 120.054 95.405 124.458 1.00 26.31 233 PRO A C 1
ATOM 1746 O O . PRO A 1 233 ? 119.668 95.799 125.565 1.00 28.58 233 PRO A O 1
ATOM 1750 N N . VAL A 1 234 ? 119.230 94.828 123.584 1.00 25.89 234 VAL A N 1
ATOM 1751 C CA . VAL A 1 234 ? 117.800 94.702 123.837 1.00 24.02 234 VAL A CA 1
ATOM 1752 C C . VAL A 1 234 ? 117.402 93.275 124.204 1.00 23.46 234 VAL A C 1
ATOM 1753 O O . VAL A 1 234 ? 116.209 92.958 124.217 1.00 26.44 234 VAL A O 1
ATOM 1757 N N . ASP A 1 235 ? 118.371 92.410 124.511 1.00 22.57 235 ASP A N 1
ATOM 1758 C CA . ASP A 1 235 ? 118.103 91.023 124.900 1.00 26.32 235 ASP A CA 1
ATOM 1759 C C . ASP A 1 235 ? 117.245 90.317 123.850 1.00 24.94 235 ASP A C 1
ATOM 1760 O O . ASP A 1 235 ? 116.274 89.627 124.163 1.00 27.27 235 ASP A O 1
ATOM 1765 N N . CYS A 1 236 ? 117.619 90.505 122.585 1.00 26.05 236 CYS A N 1
ATOM 1766 C CA . CYS A 1 236 ? 116.847 89.995 121.459 1.00 21.65 236 CYS A CA 1
ATOM 1767 C C . CYS A 1 236 ? 117.228 88.567 121.081 1.00 19.59 236 CYS A C 1
ATOM 1768 O O . CYS A 1 236 ? 116.521 87.940 120.286 1.00 18.66 236 CYS A O 1
ATOM 1771 N N . ILE A 1 237 ? 118.283 88.018 121.678 1.00 20.69 237 ILE A N 1
ATOM 1772 C CA . ILE A 1 237 ? 118.853 86.739 121.267 1.00 20.05 237 ILE A CA 1
ATOM 1773 C C . ILE A 1 237 ? 118.597 85.711 122.360 1.00 23.35 237 ILE A C 1
ATOM 1774 O O . ILE A 1 237 ? 118.911 85.951 123.532 1.00 27.10 237 ILE A O 1
ATOM 1779 N N . ASN A 1 238 ? 118.032 84.571 121.974 1.00 27.81 238 ASN A N 1
ATOM 1780 C CA . ASN A 1 238 ? 117.826 83.456 122.885 1.00 24.77 238 ASN A CA 1
ATOM 1781 C C . ASN A 1 238 ? 118.681 82.268 122.464 1.00 28.50 238 ASN A C 1
ATOM 1782 O O . ASN A 1 238 ? 118.949 82.058 121.278 1.00 27.26 238 ASN A O 1
ATOM 1787 N N . GLY A 1 239 ? 119.108 81.494 123.448 1.00 33.99 239 GLY A N 1
ATOM 1788 C CA . GLY A 1 239 ? 119.910 80.319 123.179 1.00 32.97 239 GLY A CA 1
ATOM 1789 C C . GLY A 1 239 ? 120.572 79.809 124.436 1.00 36.01 239 GLY A C 1
ATOM 1790 O O . GLY A 1 239 ? 120.532 80.437 125.494 1.00 40.13 239 GLY A O 1
ATOM 1791 N N . GLU A 1 240 ? 121.198 78.644 124.296 1.00 40.33 240 GLU A N 1
ATOM 1792 C CA . GLU A 1 240 ? 121.870 77.984 125.404 1.00 42.74 240 GLU A CA 1
ATOM 1793 C C . GLU A 1 240 ? 123.307 77.680 125.008 1.00 45.92 240 GLU A C 1
ATOM 1794 O O . GLU A 1 240 ? 123.688 77.785 123.840 1.00 46.28 240 GLU A O 1
ATOM 1800 N N . LEU A 1 241 ? 124.102 77.298 126.005 1.00 45.17 241 LEU A N 1
ATOM 1801 C CA . LEU A 1 241 ? 125.524 77.061 125.794 1.00 41.94 241 LEU A CA 1
ATOM 1802 C C . LEU A 1 241 ? 125.748 75.897 124.838 1.00 44.16 241 LEU A C 1
ATOM 1803 O O . LEU A 1 241 ? 125.073 74.867 124.919 1.00 50.10 241 LEU A O 1
ATOM 1808 N N . LYS A 1 242 ? 126.701 76.077 123.924 1.00 41.11 242 LYS A N 1
ATOM 1809 C CA . LYS A 1 242 ? 127.191 75.088 122.968 1.00 40.86 242 LYS A CA 1
ATOM 1810 C C . LYS A 1 242 ? 126.168 74.702 121.906 1.00 38.84 242 LYS A C 1
ATOM 1811 O O . LYS A 1 242 ? 126.421 73.758 121.149 1.00 42.49 242 LYS A O 1
ATOM 1817 N N . LYS A 1 243 ? 125.032 75.391 121.811 1.00 36.24 243 LYS A N 1
ATOM 1818 C CA . LYS A 1 243 ? 124.055 75.096 120.773 1.00 37.12 243 LYS A CA 1
ATOM 1819 C C . LYS A 1 243 ? 123.607 76.389 120.105 1.00 32.69 243 LYS A C 1
ATOM 1820 O O . LYS A 1 243 ? 123.878 77.493 120.584 1.00 35.51 243 LYS A O 1
ATOM 1826 N N . LYS A 1 244 ? 122.907 76.228 118.984 1.00 28.16 244 LYS A N 1
ATOM 1827 C CA . LYS A 1 244 ? 122.590 77.348 118.107 1.00 26.11 244 LYS A CA 1
ATOM 1828 C C . LYS A 1 244 ? 121.699 78.371 118.802 1.00 26.40 244 LYS A C 1
ATOM 1829 O O . LYS A 1 244 ? 120.763 78.014 119.524 1.00 29.58 244 LYS A O 1
ATOM 1835 N N . HIS A 1 245 ? 121.997 79.647 118.577 1.00 25.11 245 HIS A N 1
ATOM 1836 C CA . HIS A 1 245 ? 121.191 80.746 119.082 1.00 22.75 245 HIS A CA 1
ATOM 1837 C C . HIS A 1 245 ? 120.261 81.262 117.988 1.00 19.71 245 HIS A C 1
ATOM 1838 O O . HIS A 1 245 ? 120.429 80.966 116.803 1.00 24.48 245 HIS A O 1
ATOM 1845 N N . GLU A 1 246 ? 119.271 82.051 118.401 1.00 19.39 246 GLU A N 1
ATOM 1846 C CA . GLU A 1 246 ? 118.286 82.588 117.475 1.00 21.27 246 GLU A CA 1
ATOM 1847 C C . GLU A 1 246 ? 118.037 84.055 117.791 1.00 20.85 246 GLU A C 1
ATOM 1848 O O . GLU A 1 246 ? 117.958 84.441 118.960 1.00 21.33 246 GLU A O 1
ATOM 1854 N N . ILE A 1 247 ? 117.910 84.865 116.744 1.00 15.47 247 ILE A N 1
ATOM 1855 C CA . ILE A 1 247 ? 117.656 86.293 116.887 1.00 17.09 247 ILE A CA 1
ATOM 1856 C C . ILE A 1 247 ? 116.188 86.568 116.596 1.00 15.86 247 ILE A C 1
ATOM 1857 O O . ILE A 1 247 ? 115.666 86.169 115.549 1.00 23.46 247 ILE A O 1
ATOM 1862 N N . ASP A 1 248 ? 115.523 87.255 117.523 1.00 15.19 248 ASP A N 1
ATOM 1863 C CA . ASP A 1 248 ? 114.153 87.698 117.310 1.00 14.69 248 ASP A CA 1
ATOM 1864 C C . ASP A 1 248 ? 114.147 88.942 116.431 1.00 15.69 248 ASP A C 1
ATOM 1865 O O . ASP A 1 248 ? 114.213 90.066 116.938 1.00 19.21 248 ASP A O 1
ATOM 1870 N N . TYR A 1 249 ? 114.053 88.752 115.113 1.00 14.33 249 TYR A N 1
ATOM 1871 C CA . TYR A 1 249 ? 114.176 89.869 114.182 1.00 12.88 249 TYR A CA 1
ATOM 1872 C C . TYR A 1 249 ? 113.084 90.914 114.368 1.00 14.64 249 TYR A C 1
ATOM 1873 O O . TYR A 1 249 ? 113.255 92.054 113.924 1.00 19.17 249 TYR A O 1
ATOM 1882 N N . ASN A 1 250 ? 111.967 90.554 115.002 1.00 16.72 250 ASN A N 1
ATOM 1883 C CA . ASN A 1 250 ? 110.920 91.536 115.259 1.00 15.58 250 ASN A CA 1
ATOM 1884 C C . ASN A 1 250 ? 111.398 92.635 116.199 1.00 16.11 250 ASN A C 1
ATOM 1885 O O . ASN A 1 250 ? 111.103 93.813 115.970 1.00 20.46 250 ASN A O 1
ATOM 1890 N N . ARG A 1 251 ? 112.131 92.276 117.253 1.00 15.39 251 ARG A N 1
ATOM 1891 C CA . ARG A 1 251 ? 112.661 93.256 118.189 1.00 14.78 251 ARG A CA 1
ATOM 1892 C C . ARG A 1 251 ? 114.096 93.669 117.886 1.00 14.82 251 ARG A C 1
ATOM 1893 O O . ARG A 1 251 ? 114.653 94.491 118.621 1.00 16.17 251 ARG A O 1
ATOM 1901 N N . CYS A 1 252 ? 114.701 93.122 116.835 1.00 12.51 252 CYS A N 1
ATOM 1902 C CA . CYS A 1 252 ? 116.081 93.453 116.507 1.00 9.23 252 CYS A CA 1
ATOM 1903 C C . CYS A 1 252 ? 116.196 94.899 116.040 1.00 9.11 252 CYS A C 1
ATOM 1904 O O . CYS A 1 252 ? 115.385 95.374 115.242 1.00 9.34 252 CYS A O 1
ATOM 1907 N N . THR A 1 253 ? 117.214 95.595 116.542 1.00 9.01 253 THR A N 1
ATOM 1908 C CA . THR A 1 253 ? 117.499 96.968 116.147 1.00 7.82 253 THR A CA 1
ATOM 1909 C C . THR A 1 253 ? 118.524 97.060 115.025 1.00 6.29 253 THR A C 1
ATOM 1910 O O . THR A 1 253 ? 118.801 98.166 114.551 1.00 6.76 253 THR A O 1
ATOM 1914 N N . HIS A 1 254 ? 119.093 95.930 114.601 1.00 6.61 254 HIS A N 1
ATOM 1915 C CA . HIS A 1 254 ? 120.105 95.864 113.548 1.00 5.25 254 HIS A CA 1
ATOM 1916 C C . HIS A 1 254 ? 121.366 96.647 113.899 1.00 4.31 254 HIS A C 1
ATOM 1917 O O . HIS A 1 254 ? 122.071 97.119 113.004 1.00 3.94 254 HIS A O 1
ATOM 1924 N N . CYS A 1 255 ? 121.679 96.786 115.190 1.00 5.64 255 CYS A N 1
ATOM 1925 C CA . CYS A 1 255 ? 122.866 97.543 115.576 1.00 3.55 255 CYS A CA 1
ATOM 1926 C C . CYS A 1 255 ? 124.146 96.827 115.168 1.00 5.99 255 CYS A C 1
ATOM 1927 O O . CYS A 1 255 ? 125.182 97.472 114.973 1.00 7.50 255 CYS A O 1
ATOM 1930 N N . GLY A 1 256 ? 124.098 95.504 115.032 1.00 6.45 256 GLY A N 1
ATOM 1931 C CA . GLY A 1 256 ? 125.260 94.762 114.589 1.00 6.09 256 GLY A CA 1
ATOM 1932 C C . GLY A 1 256 ? 126.284 94.468 115.659 1.00 6.67 256 GLY A C 1
ATOM 1933 O O . GLY A 1 256 ? 127.391 94.035 115.334 1.00 9.04 256 GLY A O 1
ATOM 1934 N N . ALA A 1 257 ? 125.953 94.700 116.931 1.00 6.08 257 ALA A N 1
ATOM 1935 C CA . ALA A 1 257 ? 126.883 94.368 118.006 1.00 8.96 257 ALA A CA 1
ATOM 1936 C C . ALA A 1 257 ? 127.124 92.865 118.077 1.00 10.25 257 ALA A C 1
ATOM 1937 O O . ALA A 1 257 ? 128.248 92.418 118.338 1.00 13.82 257 ALA A O 1
ATOM 1939 N N . CYS A 1 258 ? 126.075 92.071 117.852 1.00 12.20 258 CYS A N 1
ATOM 1940 C CA . CYS A 1 258 ? 126.225 90.620 117.843 1.00 10.11 258 CYS A CA 1
ATOM 1941 C C . CYS A 1 258 ? 127.152 90.167 116.722 1.00 11.26 258 CYS A C 1
ATOM 1942 O O . CYS A 1 258 ? 127.955 89.245 116.905 1.00 13.86 258 CYS A O 1
ATOM 1945 N N . VAL A 1 259 ? 127.055 90.805 115.553 1.00 8.34 259 VAL A N 1
ATOM 1946 C CA . VAL A 1 259 ? 127.925 90.461 114.432 1.00 9.59 259 VAL A CA 1
ATOM 1947 C C . VAL A 1 259 ? 129.384 90.715 114.783 1.00 11.06 259 VAL A C 1
ATOM 1948 O O . VAL A 1 259 ? 130.260 89.904 114.459 1.00 13.39 259 VAL A O 1
ATOM 1952 N N . SER A 1 260 ? 129.671 91.841 115.440 1.00 12.58 260 SER A N 1
ATOM 1953 C CA . SER A 1 260 ? 131.038 92.122 115.865 1.00 14.04 260 SER A CA 1
ATOM 1954 C C . SER A 1 260 ? 131.498 91.143 116.938 1.00 15.33 260 SER A C 1
ATOM 1955 O O . SER A 1 260 ? 132.666 90.739 116.957 1.00 22.05 260 SER A O 1
ATOM 1958 N N . ALA A 1 261 ? 130.597 90.754 117.843 1.00 14.73 261 ALA A N 1
ATOM 1959 C CA . ALA A 1 261 ? 130.990 89.878 118.943 1.00 14.55 261 ALA A CA 1
ATOM 1960 C C . ALA A 1 261 ? 131.155 88.432 118.486 1.00 18.38 261 ALA A C 1
ATOM 1961 O O . ALA A 1 261 ? 131.822 87.638 119.159 1.00 16.68 261 ALA A O 1
ATOM 1963 N N . CYS A 1 262 ? 130.561 88.070 117.354 1.00 18.32 262 CYS A N 1
ATOM 1964 C CA . CYS A 1 262 ? 130.568 86.677 116.924 1.00 15.32 262 CYS A CA 1
ATOM 1965 C C . CYS A 1 262 ? 131.971 86.259 116.491 1.00 16.70 262 CYS A C 1
ATOM 1966 O O . CYS A 1 262 ? 132.557 86.897 115.606 1.00 19.15 262 CYS A O 1
ATOM 1969 N N . PRO A 1 263 ? 132.538 85.201 117.077 1.00 18.31 263 PRO A N 1
ATOM 1970 C CA . PRO A 1 263 ? 133.898 84.794 116.693 1.00 19.76 263 PRO A CA 1
ATOM 1971 C C . PRO A 1 263 ? 133.958 83.953 115.431 1.00 18.06 263 PRO A C 1
ATOM 1972 O O . PRO A 1 263 ? 135.033 83.860 114.827 1.00 20.55 263 PRO A O 1
ATOM 1976 N N . VAL A 1 264 ? 132.851 83.341 115.009 1.00 17.38 264 VAL A N 1
ATOM 1977 C CA . VAL A 1 264 ? 132.852 82.418 113.883 1.00 17.79 264 VAL A CA 1
ATOM 1978 C C . VAL A 1 264 ? 132.064 82.955 112.695 1.00 18.61 264 VAL A C 1
ATOM 1979 O O . VAL A 1 264 ? 131.820 82.219 111.740 1.00 21.57 264 VAL A O 1
ATOM 1983 N N . ASP A 1 265 ? 131.660 84.227 112.736 1.00 18.57 265 ASP A N 1
ATOM 1984 C CA . ASP A 1 265 ? 130.922 84.865 111.643 1.00 17.01 265 ASP A CA 1
ATOM 1985 C C . ASP A 1 265 ? 129.639 84.107 111.306 1.00 18.54 265 ASP A C 1
ATOM 1986 O O . ASP A 1 265 ? 129.265 83.982 110.138 1.00 20.17 265 ASP A O 1
ATOM 1991 N N . ALA A 1 266 ? 128.956 83.591 112.328 1.00 17.07 266 ALA A N 1
ATOM 1992 C CA . ALA A 1 266 ? 127.728 82.837 112.112 1.00 14.74 266 ALA A CA 1
ATOM 1993 C C . ALA A 1 266 ? 126.509 83.731 111.932 1.00 17.19 266 ALA A C 1
ATOM 1994 O O . ALA A 1 266 ? 125.453 83.236 111.526 1.00 16.37 266 ALA A O 1
ATOM 1996 N N . ILE A 1 267 ? 126.627 85.024 112.222 1.00 16.11 267 ILE A N 1
ATOM 1997 C CA . ILE A 1 267 ? 125.498 85.947 112.160 1.00 12.54 267 ILE A CA 1
ATOM 1998 C C . ILE A 1 267 ? 125.549 86.647 110.807 1.00 11.80 267 ILE A C 1
ATOM 1999 O O . ILE A 1 267 ? 126.435 87.460 110.543 1.00 18.36 267 ILE A O 1
ATOM 2004 N N . SER A 1 268 ? 124.588 86.328 109.947 1.00 9.66 268 SER A N 1
ATOM 2005 C CA . SER A 1 268 ? 124.531 86.887 108.606 1.00 8.34 268 SER A CA 1
ATOM 2006 C C . SER A 1 268 ? 123.478 87.984 108.521 1.00 7.46 268 SER A C 1
ATOM 2007 O O . SER A 1 268 ? 122.434 87.927 109.176 1.00 10.34 268 SER A O 1
ATOM 2010 N N . ALA A 1 269 ? 123.767 88.989 107.701 1.00 6.12 269 ALA A N 1
ATOM 2011 C CA . ALA A 1 269 ? 122.845 90.089 107.449 1.00 5.96 269 ALA A CA 1
ATOM 2012 C C . ALA A 1 269 ? 122.795 90.379 105.954 1.00 5.61 269 ALA A C 1
ATOM 2013 O O . ALA A 1 269 ? 122.817 91.529 105.514 1.00 7.57 269 ALA A O 1
ATOM 2015 N N . GLY A 1 270 ? 122.733 89.320 105.153 1.00 3.93 270 GLY A N 1
ATOM 2016 C CA . GLY A 1 270 ? 122.696 89.465 103.714 1.00 4.63 270 GLY A CA 1
ATOM 2017 C C . GLY A 1 270 ? 124.051 89.801 103.131 1.00 7.94 270 GLY A C 1
ATOM 2018 O O . GLY A 1 270 ? 125.022 89.987 103.870 1.00 9.62 270 GLY A O 1
ATOM 2019 N N . ASP A 1 271 ? 124.130 89.885 101.805 1.00 6.97 271 ASP A N 1
ATOM 2020 C CA . ASP A 1 271 ? 125.387 90.212 101.138 1.00 7.13 271 ASP A CA 1
ATOM 2021 C C . ASP A 1 271 ? 125.050 90.701 99.736 1.00 7.74 271 ASP A C 1
ATOM 2022 O O . ASP A 1 271 ? 124.541 89.928 98.918 1.00 9.34 271 ASP A O 1
ATOM 2027 N N . ASN A 1 272 ? 125.333 91.971 99.464 1.00 6.70 272 ASN A N 1
ATOM 2028 C CA . ASN A 1 272 ? 125.069 92.571 98.165 1.00 6.28 272 ASN A CA 1
ATOM 2029 C C . ASN A 1 272 ? 126.291 92.559 97.259 1.00 8.22 272 ASN A C 1
ATOM 2030 O O . ASN A 1 272 ? 126.337 93.325 96.291 1.00 9.77 272 ASN A O 1
ATOM 2035 N N . THR A 1 273 ? 127.279 91.713 97.557 1.00 8.77 273 THR A N 1
ATOM 2036 C CA . THR A 1 273 ? 128.488 91.648 96.743 1.00 8.98 273 THR A CA 1
ATOM 2037 C C . THR A 1 273 ? 128.171 91.234 95.312 1.00 12.84 273 THR A C 1
ATOM 2038 O O . THR A 1 273 ? 128.682 91.823 94.354 1.00 14.35 273 THR A O 1
ATOM 2042 N N . MET A 1 274 ? 127.324 90.213 95.150 1.00 14.43 274 MET A N 1
ATOM 2043 C CA . MET A 1 274 ? 126.956 89.765 93.811 1.00 15.69 274 MET A CA 1
ATOM 2044 C C . MET A 1 274 ? 126.228 90.861 93.045 1.00 15.59 274 MET A C 1
ATOM 2045 O O . MET A 1 274 ? 126.518 91.099 91.867 1.00 16.75 274 MET A O 1
ATOM 2050 N N . LEU A 1 275 ? 125.292 91.549 93.704 1.00 14.08 275 LEU A N 1
ATOM 2051 C CA . LEU A 1 275 ? 124.587 92.652 93.059 1.00 16.11 275 LEU A CA 1
ATOM 2052 C C . LEU A 1 275 ? 125.560 93.739 92.627 1.00 15.01 275 LEU A C 1
ATOM 2053 O O . LEU A 1 275 ? 125.463 94.271 91.516 1.00 15.72 275 LEU A O 1
ATOM 2058 N N . PHE A 1 276 ? 126.515 94.074 93.497 1.00 12.10 276 PHE A N 1
ATOM 2059 C CA . PHE A 1 276 ? 127.495 95.106 93.178 1.00 10.97 276 PHE A CA 1
ATOM 2060 C C . PHE A 1 276 ? 128.354 94.701 91.986 1.00 12.80 276 PHE A C 1
ATOM 2061 O O . PHE A 1 276 ? 128.634 95.518 91.101 1.00 16.39 276 PHE A O 1
ATOM 2069 N N . LEU A 1 277 ? 128.781 93.437 91.944 1.00 12.62 277 LEU A N 1
ATOM 2070 C CA . LEU A 1 277 ? 129.608 92.971 90.833 1.00 15.88 277 LEU A CA 1
ATOM 2071 C C . LEU A 1 277 ? 128.838 92.994 89.515 1.00 16.91 277 LEU A C 1
ATOM 2072 O O . LEU A 1 277 ? 129.369 93.429 88.485 1.00 18.89 277 LEU A O 1
ATOM 2077 N N . ARG A 1 278 ? 127.581 92.535 89.525 1.00 14.99 278 ARG A N 1
ATOM 2078 C CA . ARG A 1 278 ? 126.778 92.596 88.304 1.00 17.79 278 ARG A CA 1
ATOM 2079 C C . ARG A 1 278 ? 126.545 94.038 87.868 1.00 20.64 278 ARG A C 1
ATOM 2080 O O . ARG A 1 278 ? 126.600 94.351 86.673 1.00 23.20 278 ARG A O 1
ATOM 2088 N N . ASP A 1 279 ? 126.286 94.932 88.826 1.00 21.64 279 ASP A N 1
ATOM 2089 C CA . ASP A 1 279 ? 126.077 96.336 88.492 1.00 18.72 279 ASP A CA 1
ATOM 2090 C C . ASP A 1 279 ? 127.327 96.945 87.872 1.00 20.96 279 ASP A C 1
ATOM 2091 O O . ASP A 1 279 ? 127.244 97.709 86.903 1.00 26.25 279 ASP A O 1
ATOM 2096 N N . LEU A 1 280 ? 128.499 96.616 88.419 1.00 17.03 280 LEU A N 1
ATOM 2097 C CA . LEU A 1 280 ? 129.746 97.137 87.870 1.00 18.56 280 LEU A CA 1
ATOM 2098 C C . LEU A 1 280 ? 130.020 96.577 86.479 1.00 23.99 280 LEU A C 1
ATOM 2099 O O . LEU A 1 280 ? 130.492 97.301 85.596 1.00 28.72 280 LEU A O 1
ATOM 2104 N N . ALA A 1 281 ? 129.729 95.293 86.264 1.00 24.15 281 ALA A N 1
ATOM 2105 C CA . ALA A 1 281 ? 129.990 94.669 84.974 1.00 26.18 281 ALA A CA 1
ATOM 2106 C C . ALA A 1 281 ? 128.933 94.989 83.923 1.00 29.29 281 ALA A C 1
ATOM 2107 O O . ALA A 1 281 ? 129.156 94.700 82.743 1.00 34.69 281 ALA A O 1
ATOM 2109 N N . THR A 1 282 ? 127.801 95.566 84.311 1.00 30.92 282 THR A N 1
ATOM 2110 C CA . THR A 1 282 ? 126.753 95.885 83.347 1.00 31.41 282 THR A CA 1
ATOM 2111 C C . THR A 1 282 ? 127.165 97.080 82.494 1.00 38.51 282 THR A C 1
ATOM 2112 O O . THR A 1 282 ? 127.449 98.150 83.043 1.00 41.01 282 THR A O 1
ATOM 2116 N N . PRO A 1 283 ? 127.213 96.946 81.169 1.00 43.68 283 PRO A N 1
ATOM 2117 C CA . PRO A 1 283 ? 127.556 98.096 80.322 1.00 45.17 283 PRO A CA 1
ATOM 2118 C C . PRO A 1 283 ? 126.484 99.175 80.378 1.00 45.38 283 PRO A C 1
ATOM 2119 O O . PRO A 1 283 ? 125.304 98.894 80.601 1.00 46.68 283 PRO A O 1
ATOM 2123 N N . ASN A 1 284 ? 126.912 100.420 80.175 1.00 47.89 284 ASN A N 1
ATOM 2124 C CA . ASN A 1 284 ? 126.057 101.605 80.173 1.00 49.94 284 ASN A CA 1
ATOM 2125 C C . ASN A 1 284 ? 125.336 101.818 81.497 1.00 43.52 284 ASN A C 1
ATOM 2126 O O . ASN A 1 284 ? 124.343 102.554 81.545 1.00 44.41 284 ASN A O 1
ATOM 2131 N N . LYS A 1 285 ? 125.803 101.191 82.572 1.00 41.89 285 LYS A N 1
ATOM 2132 C CA . LYS A 1 285 ? 125.190 101.345 83.886 1.00 36.97 285 LYS A CA 1
ATOM 2133 C C . LYS A 1 285 ? 126.079 102.241 84.740 1.00 32.24 285 LYS A C 1
ATOM 2134 O O . LYS A 1 285 ? 127.208 101.870 85.074 1.00 36.88 285 LYS A O 1
ATOM 2140 N N . VAL A 1 286 ? 125.575 103.420 85.092 1.00 29.88 286 VAL A N 1
ATOM 2141 C CA . VAL A 1 286 ? 126.338 104.366 85.898 1.00 23.29 286 VAL A CA 1
ATOM 2142 C C . VAL A 1 286 ? 126.272 103.932 87.356 1.00 20.11 286 VAL A C 1
ATOM 2143 O O . VAL A 1 286 ? 125.191 103.877 87.951 1.00 20.58 286 VAL A O 1
ATOM 2147 N N . VAL A 1 287 ? 127.429 103.624 87.933 1.00 19.10 287 VAL A N 1
ATOM 2148 C CA . VAL A 1 287 ? 127.535 103.186 89.319 1.00 12.81 287 VAL A CA 1
ATOM 2149 C C . VAL A 1 287 ? 128.352 104.220 90.077 1.00 14.53 287 VAL A C 1
ATOM 2150 O O . VAL A 1 287 ? 129.497 104.513 89.708 1.00 16.22 287 VAL A O 1
ATOM 2154 N N . ILE A 1 288 ? 127.767 104.775 91.134 1.00 11.16 288 ILE A N 1
ATOM 2155 C CA . ILE A 1 288 ? 128.434 105.741 91.995 1.00 9.23 288 ILE A CA 1
ATOM 2156 C C . ILE A 1 288 ? 128.468 105.175 93.405 1.00 7.98 288 ILE A C 1
ATOM 2157 O O . ILE A 1 288 ? 127.615 104.363 93.780 1.00 10.42 288 ILE A O 1
ATOM 2162 N N . THR A 1 289 ? 129.464 105.590 94.178 1.00 7.39 289 THR A N 1
ATOM 2163 C CA . THR A 1 289 ? 129.637 105.115 95.540 1.00 5.79 289 THR A CA 1
ATOM 2164 C C . THR A 1 289 ? 129.832 106.290 96.485 1.00 5.63 289 THR A C 1
ATOM 2165 O O . THR A 1 289 ? 130.436 107.305 96.128 1.00 8.03 289 THR A O 1
ATOM 2169 N N . GLN A 1 290 ? 129.306 106.139 97.694 1.00 4.16 290 GLN A N 1
ATOM 2170 C CA . GLN A 1 290 ? 129.573 107.052 98.792 1.00 4.26 290 GLN A CA 1
ATOM 2171 C C . GLN A 1 290 ? 130.210 106.266 99.928 1.00 4.51 290 GLN A C 1
ATOM 2172 O O . GLN A 1 290 ? 129.769 105.160 100.256 1.00 4.88 290 GLN A O 1
ATOM 2178 N N . MET A 1 291 ? 131.259 106.833 100.513 1.00 4.21 291 MET A N 1
ATOM 2179 C CA . MET A 1 291 ? 132.054 106.160 101.529 1.00 4.93 291 MET A CA 1
ATOM 2180 C C . MET A 1 291 ? 131.835 106.831 102.875 1.00 4.95 291 MET A C 1
ATOM 2181 O O . MET A 1 291 ? 131.992 108.049 102.999 1.00 6.06 291 MET A O 1
ATOM 2186 N N . ALA A 1 292 ? 131.476 106.032 103.878 1.00 3.93 292 ALA A N 1
ATOM 2187 C CA . ALA A 1 292 ? 131.289 106.553 105.217 1.00 4.85 292 ALA A CA 1
ATOM 2188 C C . ALA A 1 292 ? 132.632 106.967 105.816 1.00 4.98 292 ALA A C 1
ATOM 2189 O O . ALA A 1 292 ? 133.681 106.441 105.436 1.00 8.46 292 ALA A O 1
ATOM 2191 N N . PRO A 1 293 ? 132.622 107.927 106.746 1.00 6.87 293 PRO A N 1
ATOM 2192 C CA . PRO A 1 293 ? 133.887 108.348 107.377 1.00 6.52 293 PRO A CA 1
ATOM 2193 C C . PRO A 1 293 ? 134.650 107.222 108.059 1.00 7.43 293 PRO A C 1
ATOM 2194 O O . PRO A 1 293 ? 135.885 107.184 107.990 1.00 9.47 293 PRO A O 1
ATOM 2198 N N . ALA A 1 294 ? 133.947 106.296 108.714 1.00 6.04 294 ALA A N 1
ATOM 2199 C CA . ALA A 1 294 ? 134.616 105.262 109.495 1.00 4.67 294 ALA A CA 1
ATOM 2200 C C . ALA A 1 294 ? 135.244 104.178 108.630 1.00 5.96 294 ALA A C 1
ATOM 2201 O O . ALA A 1 294 ? 136.091 103.426 109.124 1.00 8.76 294 ALA A O 1
ATOM 2203 N N . VAL A 1 295 ? 134.848 104.072 107.361 1.00 6.75 295 VAL A N 1
ATOM 2204 C CA . VAL A 1 295 ? 135.392 103.030 106.493 1.00 5.84 295 VAL A CA 1
ATOM 2205 C C . VAL A 1 295 ? 136.877 103.265 106.243 1.00 9.82 295 VAL A C 1
ATOM 2206 O O . VAL A 1 295 ? 137.688 102.331 106.273 1.00 10.57 295 VAL A O 1
ATOM 2210 N N . ARG A 1 296 ? 137.258 104.522 106.001 1.00 9.01 296 ARG A N 1
ATOM 2211 C CA . ARG A 1 296 ? 138.623 104.827 105.588 1.00 11.91 296 ARG A CA 1
ATOM 2212 C C . ARG A 1 296 ? 139.643 104.634 106.702 1.00 11.22 296 ARG A C 1
ATOM 2213 O O . ARG A 1 296 ? 140.842 104.556 106.415 1.00 18.10 296 ARG A O 1
ATOM 2221 N N . VAL A 1 297 ? 139.208 104.554 107.961 1.00 11.84 297 VAL A N 1
ATOM 2222 C CA . VAL A 1 297 ? 140.129 104.388 109.079 1.00 14.76 297 VAL A CA 1
ATOM 2223 C C . VAL A 1 297 ? 140.129 102.972 109.633 1.00 14.57 297 VAL A C 1
ATOM 2224 O O . VAL A 1 297 ? 140.791 102.714 110.647 1.00 17.13 297 VAL A O 1
ATOM 2228 N N . ALA A 1 298 ? 139.410 102.048 109.006 1.00 10.95 298 ALA A N 1
ATOM 2229 C CA . ALA A 1 298 ? 139.346 100.668 109.470 1.00 12.93 298 ALA A CA 1
ATOM 2230 C C . ALA A 1 298 ? 139.670 99.652 108.389 1.00 15.94 298 ALA A C 1
ATOM 2231 O O . ALA A 1 298 ? 140.105 98.542 108.705 1.00 21.62 298 ALA A O 1
ATOM 2233 N N . ILE A 1 299 ? 139.472 100.001 107.117 1.00 13.77 299 ILE A N 1
ATOM 2234 C CA . ILE A 1 299 ? 139.670 99.039 106.038 1.00 12.42 299 ILE A CA 1
ATOM 2235 C C . ILE A 1 299 ? 141.147 98.727 105.835 1.00 15.37 299 ILE A C 1
ATOM 2236 O O . ILE A 1 299 ? 141.496 97.682 105.274 1.00 20.72 299 ILE A O 1
ATOM 2241 N N . GLY A 1 300 ? 142.038 99.613 106.287 1.00 17.50 300 GLY A N 1
ATOM 2242 C CA . GLY A 1 300 ? 143.463 99.387 106.110 1.00 20.42 300 GLY A CA 1
ATOM 2243 C C . GLY A 1 300 ? 144.036 98.324 107.022 1.00 23.72 300 GLY A C 1
ATOM 2244 O O . GLY A 1 300 ? 145.124 97.801 106.748 1.00 26.57 300 GLY A O 1
ATOM 2245 N N . GLU A 1 301 ? 143.329 97.991 108.105 1.00 22.96 301 GLU A N 1
ATOM 2246 C CA . GLU A 1 301 ? 143.814 96.967 109.023 1.00 26.05 301 GLU A CA 1
ATOM 2247 C C . GLU A 1 301 ? 143.913 95.610 108.343 1.00 25.44 301 GLU A C 1
ATOM 2248 O O . GLU A 1 301 ? 144.812 94.821 108.659 1.00 32.07 301 GLU A O 1
ATOM 2254 N N . ALA A 1 302 ? 143.003 95.318 107.413 1.00 25.13 302 ALA A N 1
ATOM 2255 C CA . ALA A 1 302 ? 143.066 94.074 106.658 1.00 24.48 302 ALA A CA 1
ATOM 2256 C C . ALA A 1 302 ? 144.160 94.082 105.599 1.00 22.33 302 ALA A C 1
ATOM 2257 O O . ALA A 1 302 ? 144.604 93.009 105.180 1.00 27.82 302 ALA A O 1
ATOM 2259 N N . PHE A 1 303 ? 144.603 95.260 105.159 1.00 25.07 303 PHE A N 1
ATOM 2260 C CA . PHE A 1 303 ? 145.607 95.379 104.110 1.00 24.24 303 PHE A CA 1
ATOM 2261 C C . PHE A 1 303 ? 146.973 95.786 104.650 1.00 27.98 303 PHE A C 1
ATOM 2262 O O . PHE A 1 303 ? 147.881 96.085 103.869 1.00 29.04 303 PHE A O 1
ATOM 2270 N N . GLY A 1 304 ? 147.135 95.813 105.969 1.00 28.51 304 GLY A N 1
ATOM 2271 C CA . GLY A 1 304 ? 148.451 96.035 106.539 1.00 28.69 304 GLY A CA 1
ATOM 2272 C C . GLY A 1 304 ? 148.706 97.438 107.037 1.00 32.52 304 GLY A C 1
ATOM 2273 O O . GLY A 1 304 ? 149.862 97.800 107.281 1.00 37.26 304 GLY A O 1
ATOM 2274 N N . PHE A 1 305 ? 147.662 98.240 107.193 1.00 31.33 305 PHE A N 1
ATOM 2275 C CA . PHE A 1 305 ? 147.774 99.566 107.777 1.00 30.58 305 PHE A CA 1
ATOM 2276 C C . PHE A 1 305 ? 147.382 99.522 109.249 1.00 36.03 305 PHE A C 1
ATOM 2277 O O . PHE A 1 305 ? 146.557 98.710 109.673 1.00 36.89 305 PHE A O 1
ATOM 2285 N N . GLU A 1 306 ? 147.996 100.405 110.030 1.00 39.32 306 GLU A N 1
ATOM 2286 C CA . GLU A 1 306 ? 147.621 100.535 111.426 1.00 39.95 306 GLU A CA 1
ATOM 2287 C C . GLU A 1 306 ? 146.221 101.139 111.533 1.00 38.62 306 GLU A C 1
ATOM 2288 O O . GLU A 1 306 ? 145.773 101.848 110.628 1.00 38.76 306 GLU A O 1
ATOM 2294 N N . PRO A 1 307 ? 145.498 100.850 112.613 1.00 36.71 307 PRO A N 1
ATOM 2295 C CA . PRO A 1 307 ? 144.180 101.469 112.799 1.00 34.19 307 PRO A CA 1
ATOM 2296 C C . PRO A 1 307 ? 144.286 102.986 112.844 1.00 31.25 307 PRO A C 1
ATOM 2297 O O . PRO A 1 307 ? 145.215 103.546 113.430 1.00 36.97 307 PRO A O 1
ATOM 2301 N N . GLY A 1 308 ? 143.321 103.654 112.215 1.00 28.35 308 GLY A N 1
ATOM 2302 C CA . GLY A 1 308 ? 143.303 105.098 112.147 1.00 23.52 308 GLY A CA 1
ATOM 2303 C C . GLY A 1 308 ? 144.015 105.697 110.953 1.00 24.34 308 GLY A C 1
ATOM 2304 O O . GLY A 1 308 ? 143.950 106.919 110.765 1.00 29.45 308 GLY A O 1
ATOM 2305 N N . GLU A 1 309 ? 144.692 104.889 110.143 1.00 23.25 309 GLU A N 1
ATOM 2306 C CA . GLU A 1 309 ? 145.348 105.412 108.953 1.00 22.88 309 GLU A CA 1
ATOM 2307 C C . GLU A 1 309 ? 144.315 105.717 107.876 1.00 23.36 309 GLU A C 1
ATOM 2308 O O . GLU A 1 309 ? 143.441 104.894 107.587 1.00 25.47 309 GLU A O 1
ATOM 2314 N N . ASN A 1 310 ? 144.420 106.901 107.277 1.00 24.17 310 ASN A N 1
ATOM 2315 C CA . ASN A 1 310 ? 143.477 107.341 106.251 1.00 20.48 310 ASN A CA 1
ATOM 2316 C C . ASN A 1 310 ? 143.921 106.776 104.909 1.00 21.62 310 ASN A C 1
ATOM 2317 O O . ASN A 1 310 ? 144.923 107.210 104.337 1.00 25.70 310 ASN A O 1
ATOM 2322 N N . VAL A 1 311 ? 143.173 105.801 104.404 1.00 18.78 311 VAL A N 1
ATOM 2323 C CA . VAL A 1 311 ? 143.453 105.198 103.110 1.00 16.39 311 VAL A CA 1
ATOM 2324 C C . VAL A 1 311 ? 142.319 105.455 102.116 1.00 15.61 311 VAL A C 1
ATOM 2325 O O . V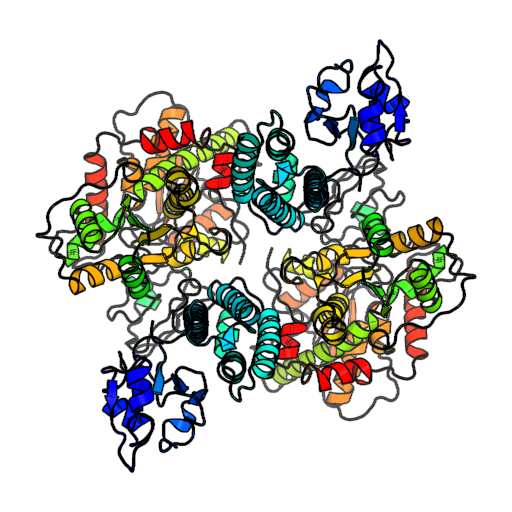AL A 1 311 ? 142.071 104.632 101.234 1.00 21.59 311 VAL A O 1
ATOM 2329 N N . GLU A 1 312 ? 141.627 106.592 102.243 1.00 17.78 312 GLU A N 1
ATOM 2330 C CA . GLU A 1 312 ? 140.512 106.889 101.349 1.00 18.05 312 GLU A CA 1
ATOM 2331 C C . GLU A 1 312 ? 140.977 106.997 99.901 1.00 17.68 312 GLU A C 1
ATOM 2332 O O . GLU A 1 312 ? 140.233 106.651 98.977 1.00 19.03 312 GLU A O 1
ATOM 2338 N N . LYS A 1 313 ? 142.211 107.458 99.684 1.00 18.74 313 LYS A N 1
ATOM 2339 C CA . LYS A 1 313 ? 142.770 107.482 98.336 1.00 20.50 313 LYS A CA 1
ATOM 2340 C C . LYS A 1 313 ? 142.892 106.072 97.772 1.00 19.72 313 LYS A C 1
ATOM 2341 O O . LYS A 1 313 ? 142.532 105.820 96.613 1.00 24.51 313 LYS A O 1
ATOM 2347 N N . LYS A 1 314 ? 143.392 105.138 98.584 1.00 19.59 314 LYS A N 1
ATOM 2348 C CA . LYS A 1 314 ? 143.495 103.746 98.166 1.00 21.03 314 LYS A CA 1
ATOM 2349 C C . LYS A 1 314 ? 142.124 103.142 97.898 1.00 19.11 314 LYS A C 1
ATOM 2350 O O . LYS A 1 314 ? 141.955 102.385 96.935 1.00 22.48 314 LYS A O 1
ATOM 2356 N N . ILE A 1 315 ? 141.138 103.458 98.740 1.00 15.43 315 ILE A N 1
ATOM 2357 C CA . ILE A 1 315 ? 139.786 102.948 98.524 1.00 16.23 315 ILE A CA 1
ATOM 2358 C C . ILE A 1 315 ? 139.219 103.479 97.215 1.00 17.40 315 ILE A C 1
ATOM 2359 O O . ILE A 1 315 ? 138.587 102.739 96.452 1.00 19.11 315 ILE A O 1
ATOM 2364 N N . ALA A 1 316 ? 139.424 104.768 96.938 1.00 15.63 316 ALA A N 1
ATOM 2365 C CA . ALA A 1 316 ? 138.936 105.345 95.689 1.00 17.16 316 ALA A CA 1
ATOM 2366 C C . ALA A 1 316 ? 139.597 104.682 94.488 1.00 18.17 316 ALA A C 1
ATOM 2367 O O . ALA A 1 316 ? 138.934 104.371 93.491 1.00 20.08 316 ALA A O 1
ATOM 2369 N N . ALA A 1 317 ? 140.909 104.450 94.572 1.00 21.86 317 ALA A N 1
ATOM 2370 C CA . ALA A 1 317 ? 141.612 103.781 93.481 1.00 23.64 317 ALA A CA 1
ATOM 2371 C C . ALA A 1 317 ? 141.083 102.367 93.271 1.00 21.60 317 ALA A C 1
ATOM 2372 O O . ALA A 1 317 ? 140.864 101.935 92.134 1.00 22.35 317 ALA A O 1
ATOM 2374 N N . GLY A 1 318 ? 140.867 101.633 94.364 1.00 17.76 318 GLY A N 1
ATOM 2375 C CA . GLY A 1 318 ? 140.346 100.280 94.245 1.00 17.29 318 GLY A CA 1
ATOM 2376 C C . GLY A 1 318 ? 138.951 100.244 93.652 1.00 17.21 318 GLY A C 1
ATOM 2377 O O . GLY A 1 318 ? 138.637 99.389 92.823 1.00 21.93 318 GLY A O 1
ATOM 2378 N N . LEU A 1 319 ? 138.093 101.176 94.074 1.00 18.94 319 LEU A N 1
ATOM 2379 C CA . LEU A 1 319 ? 136.744 101.245 93.521 1.00 14.97 319 LEU A CA 1
ATOM 2380 C C . LEU A 1 319 ? 136.773 101.574 92.035 1.00 18.42 319 LEU A C 1
ATOM 2381 O O . LEU A 1 319 ? 136.033 100.977 91.243 1.00 15.92 319 LEU A O 1
ATOM 2386 N N . ARG A 1 320 ? 137.625 102.522 91.634 1.00 19.14 320 ARG A N 1
ATOM 2387 C CA . ARG A 1 320 ? 137.720 102.864 90.219 1.00 20.66 320 ARG A CA 1
ATOM 2388 C C . ARG A 1 320 ? 138.249 101.690 89.405 1.00 21.69 320 ARG A C 1
ATOM 2389 O O . ARG A 1 320 ? 137.804 101.459 88.274 1.00 23.90 320 ARG A O 1
ATOM 2397 N N . LYS A 1 321 ? 139.202 100.937 89.961 1.00 21.34 321 LYS A N 1
ATOM 2398 C CA . LYS A 1 321 ? 139.671 99.729 89.289 1.00 21.84 321 LYS A CA 1
ATOM 2399 C C . LYS A 1 321 ? 138.562 98.691 89.170 1.00 23.92 321 LYS A C 1
ATOM 2400 O O . LYS A 1 321 ? 138.448 98.022 88.136 1.00 26.67 321 LYS A O 1
ATOM 2406 N N . LEU A 1 322 ? 137.741 98.542 90.213 1.00 21.38 322 LEU A N 1
ATOM 2407 C CA . LEU A 1 322 ? 136.570 97.677 90.134 1.00 20.52 322 LEU A CA 1
ATOM 2408 C C . LEU A 1 322 ? 135.579 98.145 89.078 1.00 19.45 322 LEU A C 1
ATOM 2409 O O . LEU A 1 322 ? 134.850 97.319 88.521 1.00 23.51 322 LEU A O 1
ATOM 2414 N N . GLY A 1 323 ? 135.533 99.443 88.801 1.00 20.07 323 GLY A N 1
ATOM 2415 C CA . GLY A 1 323 ? 134.658 99.975 87.780 1.00 17.84 323 GLY A CA 1
ATOM 2416 C C . GLY A 1 323 ? 133.673 101.023 88.243 1.00 18.04 323 GLY A C 1
ATOM 2417 O O . GLY A 1 323 ? 132.747 101.347 87.492 1.00 22.57 323 GLY A O 1
ATOM 2418 N N . VAL A 1 324 ? 133.837 101.562 89.452 1.00 19.52 324 VAL A N 1
ATOM 2419 C CA . VAL A 1 324 ? 132.942 102.610 89.924 1.00 17.51 324 VAL A CA 1
ATOM 2420 C C . VAL A 1 324 ? 133.185 103.876 89.118 1.00 18.42 324 VAL A C 1
ATOM 2421 O O . VAL A 1 324 ? 134.313 104.377 89.038 1.00 19.21 324 VAL A O 1
ATOM 2425 N N . ASP A 1 325 ? 132.120 104.398 88.508 1.00 15.23 325 ASP A N 1
ATOM 2426 C CA . ASP A 1 325 ? 132.255 105.568 87.648 1.00 15.47 325 ASP A CA 1
ATOM 2427 C C . ASP A 1 325 ? 132.551 106.829 88.450 1.00 16.33 325 ASP A C 1
ATOM 2428 O O . ASP A 1 325 ? 133.370 107.654 88.030 1.00 19.81 325 ASP A O 1
ATOM 2433 N N . TYR A 1 326 ? 131.900 106.998 89.598 1.00 16.49 326 TYR A N 1
ATOM 2434 C CA . TYR A 1 326 ? 132.102 108.173 90.434 1.00 12.27 326 TYR A CA 1
ATOM 2435 C C . TYR A 1 326 ? 132.277 107.738 91.879 1.00 11.14 326 TYR A C 1
ATOM 2436 O O . TYR A 1 326 ? 131.398 107.082 92.444 1.00 12.86 326 TYR A O 1
ATOM 2445 N N . VAL A 1 327 ? 133.404 108.111 92.472 1.00 8.89 327 VAL A N 1
ATOM 2446 C CA . VAL A 1 327 ? 133.699 107.809 93.866 1.00 10.97 327 VAL A CA 1
ATOM 2447 C C . VAL A 1 327 ? 133.456 109.080 94.666 1.00 10.40 327 VAL A C 1
ATOM 2448 O O . VAL A 1 327 ? 134.141 110.090 94.471 1.00 12.59 327 VAL A O 1
ATOM 2452 N N . PHE A 1 328 ? 132.483 109.036 95.566 1.00 7.27 328 PHE A N 1
ATOM 2453 C CA . PHE A 1 328 ? 132.126 110.171 96.399 1.00 6.85 328 PHE A CA 1
ATOM 2454 C C . PHE A 1 328 ? 132.354 109.834 97.867 1.00 7.76 328 PHE A C 1
ATOM 2455 O O . PHE A 1 328 ? 132.859 108.765 98.219 1.00 8.84 328 PHE A O 1
ATOM 2463 N N . ASP A 1 329 ? 131.963 110.766 98.731 1.00 6.93 329 ASP A N 1
ATOM 2464 C CA . ASP A 1 329 ? 132.180 110.639 100.164 1.00 5.89 329 ASP A CA 1
ATOM 2465 C C . ASP A 1 329 ? 130.891 110.971 100.898 1.00 5.03 329 ASP A C 1
ATOM 2466 O O . ASP A 1 329 ? 130.217 111.947 100.560 1.00 6.78 329 ASP A O 1
ATOM 2471 N N . THR A 1 330 ? 130.553 110.156 101.900 1.00 4.00 330 THR A N 1
ATOM 2472 C CA . THR A 1 330 ? 129.397 110.443 102.740 1.00 4.45 330 THR A CA 1
ATOM 2473 C C . THR A 1 330 ? 129.647 111.631 103.663 1.00 4.44 330 THR A C 1
ATOM 2474 O O . THR A 1 330 ? 128.697 112.177 104.230 1.00 4.60 330 THR A O 1
ATOM 2478 N N . SER A 1 331 ? 130.902 112.054 103.819 1.00 5.57 331 SER A N 1
ATOM 2479 C CA . SER A 1 331 ? 131.181 113.224 104.644 1.00 5.38 331 SER A CA 1
ATOM 2480 C C . SER A 1 331 ? 130.625 114.499 104.015 1.00 4.18 331 SER A C 1
ATOM 2481 O O . SER A 1 331 ? 130.326 115.464 104.727 1.00 6.95 331 SER A O 1
ATOM 2484 N N . TRP A 1 332 ? 130.460 114.518 102.690 1.00 4.08 332 TRP A N 1
ATOM 2485 C CA . TRP A 1 332 ? 129.758 115.626 102.047 1.00 5.99 332 TRP A CA 1
ATOM 2486 C C . TRP A 1 332 ? 128.305 115.690 102.509 1.00 5.33 332 TRP A C 1
ATOM 2487 O O . TRP A 1 332 ? 127.799 116.762 102.878 1.00 7.45 332 TRP A O 1
ATOM 2498 N N . GLY A 1 333 ? 127.623 114.544 102.510 1.00 4.69 333 GLY A N 1
ATOM 2499 C CA . GLY A 1 333 ? 126.286 114.489 103.065 1.00 3.52 333 GLY A CA 1
ATOM 2500 C C . GLY A 1 333 ? 126.261 114.811 104.543 1.00 3.91 333 GLY A C 1
ATOM 2501 O O . GLY A 1 333 ? 125.272 115.335 105.048 1.00 4.86 333 GLY A O 1
ATOM 2502 N N . ALA A 1 334 ? 127.342 114.491 105.255 1.00 3.69 334 ALA A N 1
ATOM 2503 C CA . ALA A 1 334 ? 127.444 114.867 106.662 1.00 4.45 334 ALA A CA 1
ATOM 2504 C C . ALA A 1 334 ? 127.496 116.382 106.827 1.00 5.56 334 ALA A C 1
ATOM 2505 O O . ALA A 1 334 ? 126.871 116.934 107.738 1.00 4.76 334 ALA A O 1
ATOM 2507 N N . ASP A 1 335 ? 128.241 117.066 105.958 1.00 6.02 335 ASP A N 1
ATOM 2508 C CA . ASP A 1 335 ? 128.257 118.527 105.983 1.00 7.34 335 ASP A CA 1
ATOM 2509 C C . ASP A 1 335 ? 126.872 119.094 105.688 1.00 6.66 335 ASP A C 1
ATOM 2510 O O . ASP A 1 335 ? 126.418 120.038 106.346 1.00 7.95 335 ASP A O 1
ATOM 2515 N N . LEU A 1 336 ? 126.183 118.521 104.698 1.00 6.77 336 LEU A N 1
ATOM 2516 C CA . LEU A 1 336 ? 124.816 118.956 104.402 1.00 6.88 336 LEU A CA 1
ATOM 2517 C C . LEU A 1 336 ? 123.887 118.717 105.592 1.00 6.30 336 LEU A C 1
ATOM 2518 O O . LEU A 1 336 ? 123.055 119.573 105.936 1.00 8.94 336 LEU A O 1
ATOM 2523 N N . THR A 1 337 ? 124.022 117.556 106.234 1.00 5.85 337 THR A N 1
ATOM 2524 C CA . THR A 1 337 ? 123.204 117.226 107.393 1.00 5.80 337 THR A CA 1
ATOM 2525 C C . THR A 1 337 ? 123.465 118.189 108.538 1.00 5.87 337 THR A C 1
ATOM 2526 O O . THR A 1 337 ? 122.537 118.575 109.252 1.00 8.58 337 THR A O 1
ATOM 2530 N N . ILE A 1 338 ? 124.725 118.579 108.738 1.00 8.00 338 ILE A N 1
ATOM 2531 C CA . ILE A 1 338 ? 125.038 119.567 109.765 1.00 8.14 338 ILE A CA 1
ATOM 2532 C C . ILE A 1 338 ? 124.421 120.913 109.412 1.00 7.83 338 ILE A C 1
ATOM 2533 O O . ILE A 1 338 ? 123.887 121.610 110.280 1.00 8.41 338 ILE A O 1
ATOM 2538 N N . MET A 1 339 ? 124.477 121.298 108.136 1.00 5.72 339 MET A N 1
ATOM 2539 C CA . MET A 1 339 ? 123.867 122.560 107.729 1.00 10.17 339 MET A CA 1
ATOM 2540 C C . MET A 1 339 ? 122.377 122.577 108.048 1.00 10.46 339 MET A C 1
ATOM 2541 O O . MET A 1 339 ? 121.837 123.606 108.472 1.00 13.32 339 MET A O 1
ATOM 2546 N N . GLU A 1 340 ? 121.695 121.446 107.853 1.00 10.05 340 GLU A N 1
ATOM 2547 C CA . GLU A 1 340 ? 120.280 121.373 108.221 1.00 9.55 340 GLU A CA 1
ATOM 2548 C C . GLU A 1 340 ? 120.088 121.340 109.738 1.00 11.58 340 GLU A C 1
ATOM 2549 O O . GLU A 1 340 ? 119.241 122.060 110.286 1.00 18.59 340 GLU A O 1
ATOM 2555 N N . GLU A 1 341 ? 120.874 120.515 110.436 1.00 9.85 341 GLU A N 1
ATOM 2556 C CA . GLU A 1 341 ? 120.609 120.231 111.842 1.00 14.03 341 GLU A CA 1
ATOM 2557 C C . GLU A 1 341 ? 120.972 121.406 112.737 1.00 17.21 341 GLU A C 1
ATOM 2558 O O . GLU A 1 341 ? 120.297 121.652 113.739 1.00 22.27 341 GLU A O 1
ATOM 2564 N N . ALA A 1 342 ? 122.045 122.129 112.415 1.00 17.11 342 ALA A N 1
ATOM 2565 C CA . ALA A 1 342 ? 122.391 123.307 113.200 1.00 18.85 342 ALA A CA 1
ATOM 2566 C C . ALA A 1 342 ? 121.318 124.380 113.079 1.00 23.49 342 ALA A C 1
ATOM 2567 O O . ALA A 1 342 ? 120.974 125.035 114.067 1.00 29.97 342 ALA A O 1
ATOM 2569 N N . ALA A 1 343 ? 120.778 124.571 111.874 1.00 19.93 343 ALA A N 1
ATOM 2570 C CA . ALA A 1 343 ? 119.677 125.511 111.696 1.00 22.44 343 ALA A CA 1
ATOM 2571 C C . ALA A 1 343 ? 118.447 125.067 112.479 1.00 28.10 343 ALA A C 1
ATOM 2572 O O . ALA A 1 343 ? 117.772 125.885 113.116 1.00 33.28 343 ALA A O 1
ATOM 2574 N N . GLU A 1 344 ? 118.137 123.767 112.440 1.00 24.13 344 GLU A N 1
ATOM 2575 C CA . GLU A 1 344 ? 116.996 123.264 113.202 1.00 25.34 344 GLU A CA 1
ATOM 2576 C C . GLU A 1 344 ? 117.200 123.466 114.701 1.00 31.87 344 GLU A C 1
ATOM 2577 O O . GLU A 1 344 ? 116.267 123.848 115.419 1.00 38.10 344 GLU A O 1
ATOM 2583 N N . LEU A 1 345 ? 118.416 123.212 115.187 1.00 26.51 345 LEU A N 1
ATOM 2584 C CA . LEU A 1 345 ? 118.727 123.398 116.599 1.00 30.33 345 LEU A CA 1
ATOM 2585 C C . LEU A 1 345 ? 118.617 124.865 116.993 1.00 38.83 345 LEU A C 1
ATOM 2586 O O . LEU A 1 345 ? 118.100 125.196 118.063 1.00 45.63 345 LEU A O 1
ATOM 2591 N N . GLN A 1 346 ? 119.103 125.762 116.132 1.00 37.44 346 GLN A N 1
ATOM 2592 C CA . GLN A 1 346 ? 118.968 127.191 116.393 1.00 40.86 346 GLN A CA 1
ATOM 2593 C C . GLN A 1 346 ? 117.503 127.599 116.462 1.00 45.31 346 GLN A C 1
ATOM 2594 O O . GLN A 1 346 ? 117.105 128.373 117.341 1.00 49.85 346 GLN A O 1
ATOM 2600 N N . GLU A 1 347 ? 116.686 127.086 115.540 1.00 40.55 347 GLU A N 1
ATOM 2601 C CA . GLU A 1 347 ? 115.264 127.413 115.540 1.00 43.94 347 GLU A CA 1
ATOM 2602 C C . GLU A 1 347 ? 114.587 126.922 116.813 1.00 50.01 347 GLU A C 1
ATOM 2603 O O . GLU A 1 347 ? 113.786 127.641 117.422 1.00 57.16 347 GLU A O 1
ATOM 2609 N N . ARG A 1 348 ? 114.901 125.695 117.236 1.00 47.60 348 ARG A N 1
ATOM 2610 C CA . ARG A 1 348 ? 114.254 125.148 118.424 1.00 45.54 348 ARG A CA 1
ATOM 2611 C C . ARG A 1 348 ? 114.784 125.784 119.704 1.00 50.02 348 ARG A C 1
ATOM 2612 O O . ARG A 1 348 ? 114.083 125.799 120.721 1.00 56.07 348 ARG A O 1
ATOM 2620 N N . LEU A 1 349 ? 116.009 126.312 119.678 1.00 46.47 349 LEU A N 1
ATOM 2621 C CA . LEU A 1 349 ? 116.521 127.048 120.828 1.00 48.64 349 LEU A CA 1
ATOM 2622 C C . LEU A 1 349 ? 115.875 128.424 120.926 1.00 60.12 349 LEU A C 1
ATOM 2623 O O . LEU A 1 349 ? 115.543 128.890 122.023 1.00 66.66 349 LEU A O 1
ATOM 2628 N N . GLU A 1 350 ? 115.696 129.095 119.785 1.00 60.63 350 GLU A N 1
ATOM 2629 C CA . GLU A 1 350 ? 115.015 130.385 119.785 1.00 57.63 350 GLU A CA 1
ATOM 2630 C C . GLU A 1 350 ? 113.551 130.233 120.179 1.00 58.59 350 GLU A C 1
ATOM 2631 O O . GLU A 1 350 ? 112.996 131.095 120.870 1.00 61.80 350 GLU A O 1
ATOM 2637 N N . ARG A 1 351 ? 112.911 129.143 119.754 1.00 58.31 351 ARG A N 1
ATOM 2638 C CA . ARG A 1 351 ? 111.535 128.872 120.152 1.00 62.14 351 ARG A CA 1
ATOM 2639 C C . ARG A 1 351 ? 111.431 128.327 121.571 1.00 67.23 351 ARG A C 1
ATOM 2640 O O . ARG A 1 351 ? 110.318 128.035 122.024 1.00 72.06 351 ARG A O 1
ATOM 2648 N N . HIS A 1 352 ? 112.552 128.171 122.274 1.00 64.10 352 HIS A N 1
ATOM 2649 C CA . HIS A 1 352 ? 112.538 127.775 123.676 1.00 66.41 352 HIS A CA 1
ATOM 2650 C C . HIS A 1 352 ? 112.739 128.964 124.607 1.00 69.45 352 HIS A C 1
ATOM 2651 O O . HIS A 1 352 ? 112.052 129.073 125.629 1.00 69.35 352 HIS A O 1
ATOM 2658 N N . LEU A 1 353 ? 113.669 129.858 124.272 1.00 68.06 353 LEU A N 1
ATOM 2659 C CA . LEU A 1 353 ? 113.921 131.030 125.104 1.00 71.46 353 LEU A CA 1
ATOM 2660 C C . LEU A 1 353 ? 112.829 132.078 124.920 1.00 73.29 353 LEU A C 1
ATOM 2661 O O . LEU A 1 353 ? 112.126 132.434 125.872 1.00 75.24 353 LEU A O 1
ATOM 2666 N N . ALA A 1 354 ? 112.673 132.581 123.696 1.00 74.16 354 ALA A N 1
ATOM 2667 C CA . ALA A 1 354 ? 111.638 133.561 123.399 1.00 74.39 354 ALA A CA 1
ATOM 2668 C C . ALA A 1 354 ? 110.314 132.926 123.002 1.00 76.14 354 ALA A C 1
ATOM 2669 O O . ALA A 1 354 ? 109.320 133.645 122.848 1.00 76.13 354 ALA A O 1
ATOM 2671 N N . GLY A 1 355 ? 110.275 131.607 122.835 1.00 75.29 355 GLY A N 1
ATOM 2672 C CA . GLY A 1 355 ? 109.052 130.929 122.456 1.00 75.60 355 GLY A CA 1
ATOM 2673 C C . GLY A 1 355 ? 108.248 130.442 123.643 1.00 79.82 355 GLY A C 1
ATOM 2674 O O . GLY A 1 355 ? 108.074 131.172 124.623 1.00 80.18 355 GLY A O 1
ATOM 2675 N N . ASP A 1 356 ? 107.757 129.207 123.571 1.00 80.98 356 ASP A N 1
ATOM 2676 C CA . ASP A 1 356 ? 106.926 128.655 124.630 1.00 82.70 356 ASP A CA 1
ATOM 2677 C C . ASP A 1 356 ? 107.140 127.149 124.700 1.00 81.64 356 ASP A C 1
ATOM 2678 O O . ASP A 1 356 ? 108.096 126.607 124.141 1.00 77.92 356 ASP A O 1
ATOM 2683 N N . GLU A 1 357 ? 106.223 126.476 125.399 1.00 85.08 357 GLU A N 1
ATOM 2684 C CA . GLU A 1 357 ? 106.364 125.052 125.682 1.00 84.79 357 GLU A CA 1
ATOM 2685 C C . GLU A 1 357 ? 106.124 124.165 124.467 1.00 82.13 357 GLU A C 1
ATOM 2686 O O . GLU A 1 357 ? 106.408 122.964 124.540 1.00 80.40 357 GLU A O 1
ATOM 2692 N N . SER A 1 358 ? 105.607 124.711 123.363 1.00 80.45 358 SER A N 1
ATOM 2693 C CA . SER A 1 358 ? 105.356 123.892 122.181 1.00 81.15 358 SER A CA 1
ATOM 2694 C C . SER A 1 358 ? 106.638 123.332 121.578 1.00 78.52 358 SER A C 1
ATOM 2695 O O . SER A 1 358 ? 106.584 122.321 120.871 1.00 74.55 358 SER A O 1
ATOM 2698 N N . VAL A 1 359 ? 107.785 123.962 121.842 1.00 75.75 359 VAL A N 1
ATOM 2699 C CA . VAL A 1 359 ? 109.048 123.444 121.333 1.00 68.08 359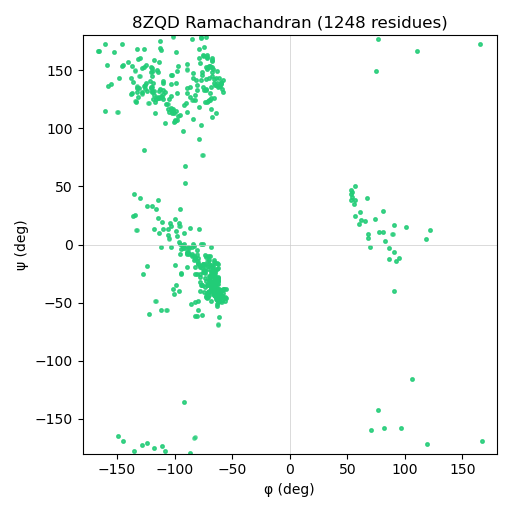 VAL A CA 1
ATOM 2700 C C . VAL A 1 359 ? 109.430 122.172 122.087 1.00 65.61 359 VAL A C 1
ATOM 2701 O O . VAL A 1 359 ? 108.941 121.889 123.188 1.00 65.20 359 VAL A O 1
ATOM 2705 N N . LYS A 1 360 ? 110.312 121.387 121.474 1.00 58.42 360 LYS A N 1
ATOM 2706 C CA . LYS A 1 360 ? 110.755 120.116 122.032 1.00 49.04 360 LYS A CA 1
ATOM 2707 C C . LYS A 1 360 ? 112.269 120.132 122.181 1.00 51.02 360 LYS A C 1
ATOM 2708 O O . LYS A 1 360 ? 112.991 120.321 121.197 1.00 50.98 360 LYS A O 1
ATOM 2714 N N . LEU A 1 361 ? 112.741 119.934 123.409 1.00 45.69 361 LEU A N 1
ATOM 2715 C CA . LEU A 1 361 ? 114.155 119.795 123.701 1.00 38.84 361 LEU A CA 1
ATOM 2716 C C . LEU A 1 361 ? 114.361 118.613 124.638 1.00 38.13 361 LEU A C 1
ATOM 2717 O O . LEU A 1 361 ? 113.479 118.301 125.447 1.00 38.36 361 LEU A O 1
ATOM 2722 N N . PRO A 1 362 ? 115.511 117.934 124.558 1.00 39.84 362 PRO A N 1
ATOM 2723 C CA . PRO A 1 362 ? 116.636 118.166 123.642 1.00 36.59 362 PRO A CA 1
ATOM 2724 C C . PRO A 1 362 ? 116.370 117.623 122.246 1.00 31.33 362 PRO A C 1
ATOM 2725 O O . PRO A 1 362 ? 115.560 116.718 122.074 1.00 34.18 362 PRO A O 1
ATOM 2729 N N . ILE A 1 363 ? 117.033 118.158 121.227 1.00 29.65 363 ILE A N 1
ATOM 2730 C CA . ILE A 1 363 ? 116.963 117.574 119.894 1.00 26.79 363 ILE A CA 1
ATOM 2731 C C . ILE A 1 363 ? 117.916 116.387 119.830 1.00 24.17 363 ILE A C 1
ATOM 2732 O O . ILE A 1 363 ? 119.031 116.435 120.364 1.00 26.53 363 ILE A O 1
ATOM 2737 N N . LEU A 1 364 ? 117.463 115.302 119.216 1.00 21.86 364 LEU A N 1
ATOM 2738 C CA . LEU A 1 364 ? 118.239 114.076 119.120 1.00 22.21 364 LEU A CA 1
ATOM 2739 C C . LEU A 1 364 ? 118.691 113.856 117.685 1.00 16.29 364 LEU A C 1
ATOM 2740 O O . LEU A 1 364 ? 117.932 114.093 116.741 1.00 18.09 364 LEU A O 1
ATOM 2745 N N . THR A 1 365 ? 119.935 113.413 117.528 1.00 16.32 365 THR A N 1
ATOM 2746 C CA . THR A 1 365 ? 120.446 113.100 116.202 1.00 17.09 365 THR A CA 1
ATOM 2747 C C . THR A 1 365 ? 119.690 111.916 115.613 1.00 13.80 365 THR A C 1
ATOM 2748 O O . THR A 1 365 ? 119.385 110.943 116.307 1.00 16.54 365 THR A O 1
ATOM 2752 N N . SER A 1 366 ? 119.377 112.013 114.326 1.00 13.29 366 SER A N 1
ATOM 2753 C CA . SER A 1 366 ? 118.666 110.968 113.606 1.00 9.41 366 SER A CA 1
ATOM 2754 C C . SER A 1 366 ? 119.539 110.253 112.585 1.00 9.85 366 SER A C 1
ATOM 2755 O O . SER A 1 366 ? 119.009 109.532 111.734 1.00 12.27 366 SER A O 1
ATOM 2758 N N . CYS A 1 367 ? 120.857 110.437 112.646 1.00 7.27 367 CYS A N 1
ATOM 2759 C CA . CYS A 1 367 ? 121.756 109.850 111.662 1.00 3.72 367 CYS A CA 1
ATOM 2760 C C . CYS A 1 367 ? 121.946 108.350 111.844 1.00 5.18 367 CYS A C 1
ATOM 2761 O O . CYS A 1 367 ? 122.284 107.662 110.876 1.00 3.92 367 CYS A O 1
ATOM 2764 N N . CYS A 1 368 ? 121.735 107.828 113.048 1.00 5.01 368 CYS A N 1
ATOM 2765 C CA . CYS A 1 368 ? 121.921 106.404 113.295 1.00 3.46 368 CYS A CA 1
ATOM 2766 C C . CYS A 1 368 ? 120.626 105.649 113.026 1.00 4.22 368 CYS A C 1
ATOM 2767 O O . CYS A 1 368 ? 119.636 105.835 113.744 1.00 4.49 368 CYS A O 1
ATOM 2770 N N . PRO A 1 369 ? 120.593 104.787 112.005 1.00 3.30 369 PRO A N 1
ATOM 2771 C CA . PRO A 1 369 ? 119.353 104.057 111.702 1.00 2.70 369 PRO A CA 1
ATOM 2772 C C . PRO A 1 369 ? 118.990 103.018 112.745 1.00 3.96 369 PRO A C 1
ATOM 2773 O O . PRO A 1 369 ? 117.796 102.765 112.949 1.00 4.81 369 PRO A O 1
ATOM 2777 N N . SER A 1 370 ? 119.973 102.402 113.404 1.00 4.24 370 SER A N 1
ATOM 2778 C CA . SER A 1 370 ? 119.662 101.464 114.477 1.00 4.91 370 SER A CA 1
ATOM 2779 C C . SER A 1 370 ? 118.973 102.167 115.637 1.00 5.68 370 SER A C 1
ATOM 2780 O O . SER A 1 370 ? 118.025 101.631 116.220 1.00 7.86 370 SER A O 1
ATOM 2783 N N . TRP A 1 371 ? 119.439 103.366 115.989 1.00 7.06 371 TRP A N 1
ATOM 2784 C CA . TRP A 1 371 ? 118.780 104.139 117.035 1.00 7.11 371 TRP A CA 1
ATOM 2785 C C . TRP A 1 371 ? 117.385 104.574 116.599 1.00 6.24 371 TRP A C 1
ATOM 2786 O O . TRP A 1 371 ? 116.453 104.598 117.411 1.00 10.17 371 TRP A O 1
ATOM 2797 N N . ILE A 1 372 ? 117.221 104.910 115.318 1.00 6.41 372 ILE A N 1
ATOM 2798 C CA . ILE A 1 372 ? 115.902 105.263 114.800 1.00 7.65 372 ILE A CA 1
ATOM 2799 C C . ILE A 1 372 ? 114.960 104.067 114.886 1.00 8.64 372 ILE A C 1
ATOM 2800 O O . ILE A 1 372 ? 113.798 104.198 115.286 1.00 11.96 372 ILE A O 1
ATOM 2805 N N . LYS A 1 373 ? 115.447 102.882 114.512 1.00 9.92 373 LYS A N 1
ATOM 2806 C CA . LYS A 1 373 ? 114.629 101.678 114.627 1.00 9.25 373 LYS A CA 1
ATOM 2807 C C . LYS A 1 373 ? 114.283 101.388 116.082 1.00 10.99 373 LYS A C 1
ATOM 2808 O O . LYS A 1 373 ? 113.154 100.990 116.395 1.00 11.93 373 LYS A O 1
ATOM 2814 N N . PHE A 1 374 ? 115.244 101.589 116.986 1.00 9.81 374 PHE A N 1
ATOM 2815 C CA . PHE A 1 374 ? 115.000 101.367 118.406 1.00 11.42 374 PHE A CA 1
ATOM 2816 C C . PHE A 1 374 ? 113.918 102.302 118.933 1.00 16.30 374 PHE A C 1
ATOM 2817 O O . PHE A 1 374 ? 113.023 101.879 119.671 1.00 22.39 374 PHE A O 1
ATOM 2825 N N . ILE A 1 375 ? 113.983 103.583 118.562 1.00 17.18 375 ILE A N 1
ATOM 2826 C CA . ILE A 1 375 ? 112.995 104.541 119.051 1.00 15.69 375 ILE A CA 1
ATOM 2827 C C . ILE A 1 375 ? 111.649 104.389 118.348 1.00 18.25 375 ILE A C 1
ATOM 2828 O O . ILE A 1 375 ? 110.620 104.793 118.902 1.00 26.52 375 ILE A O 1
ATOM 2833 N N . GLU A 1 376 ? 111.622 103.823 117.142 1.00 15.77 376 GLU A N 1
ATOM 2834 C CA . GLU A 1 376 ? 110.355 103.526 116.489 1.00 16.04 376 GLU A CA 1
ATOM 2835 C C . GLU A 1 376 ? 109.689 102.277 117.049 1.00 22.24 376 GLU A C 1
ATOM 2836 O O . GLU A 1 376 ? 108.456 102.208 117.071 1.00 26.05 376 GLU A O 1
ATOM 2842 N N . GLN A 1 377 ? 110.471 101.293 117.496 1.00 20.49 377 GLN A N 1
ATOM 2843 C CA . GLN A 1 377 ? 109.926 100.081 118.100 1.00 21.38 377 GLN A CA 1
ATOM 2844 C C . GLN A 1 377 ? 109.540 100.304 119.558 1.00 24.80 377 GLN A C 1
ATOM 2845 O O . GLN A 1 377 ? 108.371 100.158 119.924 1.00 33.73 377 GLN A O 1
ATOM 2851 N N . ASN A 1 378 ? 110.508 100.655 120.401 1.00 23.53 378 ASN A N 1
ATOM 2852 C CA . ASN A 1 378 ? 110.221 101.027 121.773 1.00 26.45 378 ASN A CA 1
ATOM 2853 C C . ASN A 1 378 ? 110.150 102.547 121.884 1.00 30.52 378 ASN A C 1
ATOM 2854 O O . ASN A 1 378 ? 110.770 103.279 121.110 1.00 36.83 378 ASN A O 1
ATOM 2859 N N . TYR A 1 379 ? 109.386 103.024 122.869 1.00 32.22 379 TYR A N 1
ATOM 2860 C CA . TYR A 1 379 ? 109.197 104.461 123.086 1.00 33.78 379 TYR A CA 1
ATOM 2861 C C . TYR A 1 379 ? 108.644 105.141 121.837 1.00 31.56 379 TYR A C 1
ATOM 2862 O O . TYR A 1 379 ? 109.173 106.156 121.378 1.00 29.44 379 TYR A O 1
ATOM 2871 N N . GLY A 1 380 ? 107.572 104.582 121.276 1.00 31.69 380 GLY A N 1
ATOM 2872 C CA . GLY A 1 380 ? 107.010 105.080 120.032 1.00 32.65 380 GLY A CA 1
ATOM 2873 C C . GLY A 1 380 ? 106.338 106.434 120.130 1.00 32.06 380 GLY A C 1
ATOM 2874 O O . GLY A 1 380 ? 105.985 107.002 119.092 1.00 33.01 380 GLY A O 1
ATOM 2875 N N . ASP A 1 381 ? 106.142 106.957 121.339 1.00 34.48 381 ASP A N 1
ATOM 2876 C CA . ASP A 1 381 ? 105.533 108.270 121.508 1.00 36.13 381 ASP A CA 1
ATOM 2877 C C . ASP A 1 381 ? 106.536 109.409 121.399 1.00 37.03 381 ASP A C 1
ATOM 2878 O O . ASP A 1 381 ? 106.138 110.575 121.492 1.00 38.02 381 ASP A O 1
ATOM 2883 N N . MET A 1 382 ? 107.819 109.104 121.206 1.00 39.50 382 MET A N 1
ATOM 2884 C CA . MET A 1 382 ? 108.873 110.105 121.137 1.00 33.74 382 MET A CA 1
ATOM 2885 C C . MET A 1 382 ? 109.351 110.366 119.715 1.00 31.35 382 MET A C 1
ATOM 2886 O O . MET A 1 382 ? 110.442 110.912 119.532 1.00 31.56 382 MET A O 1
ATOM 2891 N N . LEU A 1 383 ? 108.560 109.994 118.706 1.00 29.01 383 LEU A N 1
ATOM 2892 C CA . LEU A 1 383 ? 109.005 110.096 117.319 1.00 26.23 383 LEU A CA 1
ATOM 2893 C C . LEU A 1 383 ? 109.156 111.533 116.839 1.00 29.91 383 LEU A C 1
ATOM 2894 O O . LEU A 1 383 ? 109.820 111.761 115.822 1.00 30.95 383 LEU A O 1
ATOM 2899 N N . ASP A 1 384 ? 108.563 112.500 117.531 1.00 32.07 384 ASP A N 1
ATOM 2900 C CA . ASP A 1 384 ? 108.690 113.899 117.154 1.00 34.33 384 ASP A CA 1
ATOM 2901 C C . ASP A 1 384 ? 109.836 114.610 117.864 1.00 32.21 384 ASP A C 1
ATOM 2902 O O . ASP A 1 384 ? 110.073 115.793 117.596 1.00 37.23 384 ASP A O 1
ATOM 2907 N N . VAL A 1 385 ? 110.555 113.918 118.744 1.00 30.33 385 VAL A N 1
ATOM 2908 C CA . VAL A 1 385 ? 111.696 114.487 119.461 1.00 28.34 385 VAL A CA 1
ATOM 2909 C C . VAL A 1 385 ? 112.955 114.507 118.594 1.00 27.49 385 VAL A C 1
ATOM 2910 O O . VAL A 1 385 ? 113.620 115.552 118.532 1.00 30.45 385 VAL A O 1
ATOM 2914 N N . PRO A 1 386 ? 113.342 113.418 117.917 1.00 27.01 386 PRO A N 1
ATOM 2915 C CA . PRO A 1 386 ? 114.565 113.477 117.107 1.00 21.22 386 PRO A CA 1
ATOM 2916 C C . PRO A 1 386 ? 114.407 114.406 115.914 1.00 21.46 386 PRO A C 1
ATOM 2917 O O . PRO A 1 386 ? 113.299 114.713 115.467 1.00 22.48 386 PRO A O 1
ATOM 2921 N N . SER A 1 387 ? 115.550 114.866 115.410 1.00 18.37 387 SER A N 1
ATOM 2922 C CA . SER A 1 387 ? 115.565 115.746 114.251 1.00 18.40 387 SER A CA 1
ATOM 2923 C C . SER A 1 387 ? 114.927 115.063 113.049 1.00 13.10 387 SER A C 1
ATOM 2924 O O . SER A 1 387 ? 115.132 113.871 112.809 1.00 14.21 387 SER A O 1
ATOM 2927 N N . SER A 1 388 ? 114.138 115.829 112.298 1.00 14.17 388 SER A N 1
ATOM 2928 C CA . SER A 1 388 ? 113.533 115.326 111.073 1.00 12.92 388 SER A CA 1
ATOM 2929 C C . SER A 1 388 ? 114.535 115.190 109.935 1.00 7.20 388 SER A C 1
ATOM 2930 O O . SER A 1 388 ? 114.191 114.624 108.893 1.00 7.73 388 SER A O 1
ATOM 2933 N N . ALA A 1 389 ? 115.753 115.697 110.109 1.00 6.83 389 ALA A N 1
ATOM 2934 C CA . ALA A 1 389 ? 116.751 115.636 109.053 1.00 5.88 389 ALA A CA 1
ATOM 2935 C C . ALA A 1 389 ? 117.153 114.195 108.768 1.00 5.44 389 ALA A C 1
ATOM 2936 O O . ALA A 1 389 ? 117.257 113.367 109.676 1.00 5.35 389 ALA A O 1
ATOM 2938 N N . LYS A 1 390 ? 117.375 113.902 107.493 1.00 3.76 390 LYS A N 1
ATOM 2939 C CA . LYS A 1 390 ? 117.819 112.579 107.095 1.00 2.58 390 LYS A CA 1
ATOM 2940 C C . LYS A 1 390 ? 119.268 112.356 107.515 1.00 2.82 390 LYS A C 1
ATOM 2941 O O . LYS A 1 390 ? 120.007 113.294 107.826 1.00 4.71 390 LYS A O 1
ATOM 2947 N N . SER A 1 391 ? 119.671 111.088 107.523 1.00 2.53 391 SER A N 1
ATOM 2948 C CA . SER A 1 391 ? 121.060 110.757 107.774 1.00 2.47 391 SER A CA 1
ATOM 2949 C C . SER A 1 391 ? 121.917 111.244 106.609 1.00 1.57 391 SER A C 1
ATOM 2950 O O . SER A 1 391 ? 121.402 111.500 105.518 1.00 1.46 391 SER A O 1
ATOM 2953 N N . PRO A 1 392 ? 123.222 111.421 106.829 1.00 1.72 392 PRO A N 1
ATOM 2954 C CA . PRO A 1 392 ? 124.094 111.846 105.721 1.00 1.79 392 PRO A CA 1
ATOM 2955 C C . PRO A 1 392 ? 124.020 110.941 104.503 1.00 1.42 392 PRO A C 1
ATOM 2956 O O . PRO A 1 392 ? 124.049 111.439 103.372 1.00 1.28 392 PRO A O 1
ATOM 2960 N N . MET A 1 393 ? 123.908 109.625 104.701 1.00 1.10 393 MET A N 1
ATOM 2961 C CA . MET A 1 393 ? 123.833 108.710 103.567 1.00 1.39 393 MET A CA 1
ATOM 2962 C C . MET A 1 393 ? 122.598 108.989 102.718 1.00 1.37 393 MET A C 1
ATOM 2963 O O . MET A 1 393 ? 122.687 109.096 101.490 1.00 1.20 393 MET A O 1
ATOM 2968 N N . GLU A 1 394 ? 121.437 109.136 103.358 1.00 1.18 394 GLU A N 1
ATOM 2969 C CA . GLU A 1 394 ? 120.213 109.391 102.608 1.00 1.35 394 GLU A CA 1
ATOM 2970 C C . GLU A 1 394 ? 120.173 110.797 102.024 1.00 1.31 394 GLU A C 1
ATOM 2971 O O . GLU A 1 394 ? 119.642 110.985 100.924 1.00 2.28 394 GLU A O 1
ATOM 2977 N N . MET A 1 395 ? 120.723 111.788 102.730 1.00 1.28 395 MET A N 1
ATOM 2978 C CA . MET A 1 395 ? 120.837 113.128 102.160 1.00 1.74 395 MET A CA 1
ATOM 2979 C C . MET A 1 395 ? 121.665 113.097 100.884 1.00 1.54 395 MET A C 1
ATOM 2980 O O . MET A 1 395 ? 121.253 113.629 99.845 1.00 1.87 395 MET A O 1
ATOM 2985 N N . PHE A 1 396 ? 122.834 112.455 100.946 1.00 1.45 396 PHE A N 1
ATOM 2986 C CA . PHE A 1 396 ? 123.682 112.322 99.771 1.00 2.21 396 PHE A CA 1
ATOM 2987 C C . PHE A 1 396 ? 122.947 111.596 98.656 1.00 1.89 396 PHE A C 1
ATOM 2988 O O . PHE A 1 396 ? 123.015 111.994 97.490 1.00 2.87 396 PHE A O 1
ATOM 2996 N N . ALA A 1 397 ? 122.257 110.506 98.997 1.00 1.37 397 ALA A N 1
ATOM 2997 C CA . ALA A 1 397 ? 121.593 109.699 97.982 1.00 1.99 397 ALA A CA 1
ATOM 2998 C C . ALA A 1 397 ? 120.504 110.490 97.272 1.00 3.03 397 ALA A C 1
ATOM 2999 O O . ALA A 1 397 ? 120.416 110.478 96.038 1.00 3.92 397 ALA A O 1
ATOM 3001 N N . ILE A 1 398 ? 119.663 111.191 98.035 1.00 2.68 398 ILE A N 1
ATOM 3002 C CA . ILE A 1 398 ? 118.577 111.934 97.409 1.00 3.14 398 ILE A CA 1
ATOM 3003 C C . ILE A 1 398 ? 119.126 113.103 96.603 1.00 3.75 398 ILE A C 1
ATOM 3004 O O . ILE A 1 398 ? 118.614 113.412 95.522 1.00 6.32 398 ILE A O 1
ATOM 3009 N N . VAL A 1 399 ? 120.185 113.759 97.090 1.00 3.26 399 VAL A N 1
ATOM 3010 C CA . VAL A 1 399 ? 120.779 114.835 96.303 1.00 3.81 399 VAL A CA 1
ATOM 3011 C C . VAL A 1 399 ? 121.334 114.289 94.994 1.00 4.52 399 VAL A C 1
ATOM 3012 O O . VAL A 1 399 ? 121.085 114.846 93.921 1.00 6.61 399 VAL A O 1
ATOM 3016 N N . ALA A 1 400 ? 122.053 113.166 95.056 1.00 4.34 400 ALA A N 1
ATOM 3017 C CA . ALA A 1 400 ? 122.642 112.589 93.852 1.00 4.96 400 ALA A CA 1
ATOM 3018 C C . ALA A 1 400 ? 121.570 112.172 92.854 1.00 5.97 400 ALA A C 1
ATOM 3019 O O . ALA A 1 400 ? 121.742 112.342 91.642 1.00 9.68 400 ALA A O 1
ATOM 3021 N N . LYS A 1 401 ? 120.458 111.621 93.342 1.00 7.69 401 LYS A N 1
ATOM 3022 C CA . LYS A 1 401 ? 119.412 111.162 92.434 1.00 8.46 401 LYS A CA 1
ATOM 3023 C C . LYS A 1 401 ? 118.589 112.316 91.866 1.00 9.31 401 LYS A C 1
ATOM 3024 O O . LYS A 1 401 ? 118.163 112.258 90.708 1.00 12.64 401 LYS A O 1
ATOM 3030 N N . GLU A 1 402 ? 118.359 113.374 92.649 1.00 8.67 402 GLU A N 1
ATOM 3031 C CA . GLU A 1 402 ? 117.399 114.391 92.235 1.00 10.27 402 GLU A CA 1
ATOM 3032 C C . GLU A 1 402 ? 118.055 115.625 91.628 1.00 12.63 402 GLU A C 1
ATOM 3033 O O . GLU A 1 402 ? 117.376 116.401 90.949 1.00 21.30 402 GLU A O 1
ATOM 3039 N N . ILE A 1 403 ? 119.352 115.832 91.845 1.00 11.12 403 ILE A N 1
ATOM 3040 C CA . ILE A 1 403 ? 120.043 117.038 91.404 1.00 10.85 403 ILE A CA 1
ATOM 3041 C C . ILE A 1 403 ? 121.217 116.699 90.491 1.00 13.57 403 ILE A C 1
ATOM 3042 O O . ILE A 1 403 ? 121.256 117.121 89.334 1.00 23.75 403 ILE A O 1
ATOM 3047 N N . TRP A 1 404 ? 122.181 115.926 90.993 1.00 13.52 404 TRP A N 1
ATOM 3048 C CA . TRP A 1 404 ? 123.388 115.624 90.229 1.00 12.52 404 TRP A CA 1
ATOM 3049 C C . TRP A 1 404 ? 123.060 114.842 88.960 1.00 16.31 404 TRP A C 1
ATOM 3050 O O . TRP A 1 404 ? 123.436 115.241 87.849 1.00 23.23 404 TRP A O 1
ATOM 3061 N N . ALA A 1 405 ? 122.327 113.736 89.106 1.00 15.71 405 ALA A N 1
ATOM 3062 C CA . ALA A 1 405 ? 121.958 112.930 87.947 1.00 18.60 405 ALA A CA 1
ATOM 3063 C C . ALA A 1 405 ? 121.016 113.689 87.022 1.00 23.04 405 ALA A C 1
ATOM 3064 O O . ALA A 1 405 ? 121.121 113.580 85.795 1.00 27.80 405 ALA A O 1
ATOM 3066 N N . LYS A 1 406 ? 120.089 114.461 87.592 1.00 22.32 406 LYS A N 1
ATOM 3067 C CA . LYS A 1 406 ? 119.146 115.214 86.771 1.00 25.22 406 LYS A CA 1
ATOM 3068 C C . LYS A 1 406 ? 119.871 116.233 85.902 1.00 29.71 406 LYS A C 1
ATOM 3069 O O . LYS A 1 406 ? 119.554 116.393 84.717 1.00 36.88 406 LYS A O 1
ATOM 3075 N N . GLU A 1 407 ? 120.853 116.932 86.472 1.00 26.68 407 GLU A N 1
ATOM 3076 C CA . GLU A 1 407 ? 121.584 117.938 85.716 1.00 30.54 407 GLU A CA 1
ATOM 3077 C C . GLU A 1 407 ? 122.653 117.350 84.810 1.00 31.95 407 GLU A C 1
ATOM 3078 O O . GLU A 1 407 ? 123.109 118.052 83.901 1.00 41.33 407 GLU A O 1
ATOM 3084 N N . LYS A 1 408 ? 123.072 116.100 85.015 1.00 29.30 408 LYS A N 1
ATOM 3085 C CA . LYS A 1 408 ? 123.908 115.437 84.021 1.00 29.92 408 LYS A CA 1
ATOM 3086 C C . LYS A 1 408 ? 123.099 114.516 83.112 1.00 29.41 408 LYS A C 1
ATOM 3087 O O . LYS A 1 408 ? 123.677 113.718 82.368 1.00 25.59 408 LYS A O 1
ATOM 3093 N N . GLY A 1 409 ? 121.772 114.611 83.161 1.00 26.12 409 GLY A N 1
ATOM 3094 C CA . GLY A 1 409 ? 120.938 113.948 82.177 1.00 26.67 409 GLY A CA 1
ATOM 3095 C C . GLY A 1 409 ? 120.690 112.477 82.419 1.00 31.30 409 GLY A C 1
ATOM 3096 O O . GLY A 1 409 ? 120.491 111.726 81.460 1.00 35.95 409 GLY A O 1
ATOM 3097 N N . LEU A 1 410 ? 120.697 112.041 83.674 1.00 26.95 410 LEU A N 1
ATOM 3098 C CA . LEU A 1 410 ? 120.426 110.654 84.026 1.00 28.16 410 LEU A CA 1
ATOM 3099 C C . LEU A 1 410 ? 119.201 110.585 84.926 1.00 27.79 410 LEU A C 1
ATOM 3100 O O . LEU A 1 410 ? 119.099 111.335 85.902 1.00 28.07 410 LEU A O 1
ATOM 3105 N N . SER A 1 411 ? 118.278 109.688 84.597 1.00 27.00 411 SER A N 1
ATOM 3106 C CA . SER A 1 411 ? 117.133 109.455 85.460 1.00 26.19 411 SER A CA 1
ATOM 3107 C C . SER A 1 411 ? 117.560 108.663 86.692 1.00 26.41 411 SER A C 1
ATOM 3108 O O . SER A 1 411 ? 118.680 108.151 86.779 1.00 26.57 411 SER A O 1
ATOM 3111 N N . ARG A 1 412 ? 116.648 108.571 87.662 1.00 24.17 412 ARG A N 1
ATOM 3112 C CA . ARG A 1 412 ? 116.971 107.875 88.903 1.00 17.15 412 ARG A CA 1
ATOM 3113 C C . ARG A 1 412 ? 117.205 106.387 88.672 1.00 24.41 412 ARG A C 1
ATOM 3114 O O . ARG A 1 412 ? 117.944 105.751 89.431 1.00 25.89 412 ARG A O 1
ATOM 3122 N N . ASP A 1 413 ? 116.596 105.814 87.633 1.00 24.05 413 ASP A N 1
ATOM 3123 C CA . ASP A 1 413 ? 116.801 104.406 87.323 1.00 25.20 413 ASP A CA 1
ATOM 3124 C C . ASP A 1 413 ? 118.102 104.147 86.577 1.00 26.03 413 ASP A C 1
ATOM 3125 O O . ASP A 1 413 ? 118.524 102.990 86.485 1.00 32.48 413 ASP A O 1
ATOM 3130 N N . GLU A 1 414 ? 118.741 105.186 86.044 1.00 26.78 414 GLU A N 1
ATOM 3131 C CA . GLU A 1 414 ? 119.985 105.037 85.304 1.00 26.84 414 GLU A CA 1
ATOM 3132 C C . GLU A 1 414 ? 121.223 105.203 86.174 1.00 23.93 414 GLU A C 1
ATOM 3133 O O . GLU A 1 414 ? 122.340 105.039 85.671 1.00 27.08 414 GLU A O 1
ATOM 3139 N N . VAL A 1 415 ? 121.058 105.521 87.455 1.00 21.39 415 VAL A N 1
ATOM 3140 C CA . VAL A 1 415 ? 122.170 105.699 88.382 1.00 16.33 415 VAL A CA 1
ATOM 3141 C C . VAL A 1 415 ? 122.032 104.668 89.493 1.00 14.71 415 VAL A C 1
ATOM 3142 O O . VAL A 1 415 ? 120.988 104.590 90.151 1.00 18.89 415 VAL A O 1
ATOM 3146 N N . THR A 1 416 ? 123.083 103.879 89.700 1.00 14.20 416 THR A N 1
ATOM 3147 C CA . THR A 1 416 ? 123.143 102.912 90.790 1.00 10.85 416 THR A CA 1
ATOM 3148 C C . THR A 1 416 ? 123.969 103.519 91.917 1.00 9.41 416 THR A C 1
ATOM 3149 O O . THR A 1 416 ? 125.197 103.610 91.817 1.00 9.91 416 THR A O 1
ATOM 3153 N N . SER A 1 417 ? 123.297 103.935 92.987 1.00 7.88 417 SER A N 1
ATOM 3154 C CA . SER A 1 417 ? 123.942 104.585 94.121 1.00 5.41 417 SER A CA 1
ATOM 3155 C C . SER A 1 417 ? 124.230 103.533 95.185 1.00 4.00 417 SER A C 1
ATOM 3156 O O . SER A 1 417 ? 123.307 102.999 95.808 1.00 4.13 417 SER A O 1
ATOM 3159 N N . VAL A 1 418 ? 125.511 103.242 95.395 1.00 4.23 418 VAL A N 1
ATOM 3160 C CA . VAL A 1 418 ? 125.958 102.224 96.337 1.00 3.73 418 VAL A CA 1
ATOM 3161 C C . VAL A 1 418 ? 126.585 102.920 97.535 1.00 2.94 418 VAL A C 1
ATOM 3162 O O . VAL A 1 418 ? 127.424 103.813 97.372 1.00 6.60 418 VAL A O 1
ATOM 3166 N N . ALA A 1 419 ? 126.177 102.519 98.733 1.00 1.80 419 ALA A N 1
ATOM 3167 C CA . ALA A 1 419 ? 126.723 103.069 99.963 1.00 2.34 419 ALA A CA 1
ATOM 3168 C C . ALA A 1 419 ? 127.677 102.064 100.593 1.00 2.82 419 ALA A C 1
ATOM 3169 O O . ALA A 1 419 ? 127.302 100.913 100.839 1.00 2.62 419 ALA A O 1
ATOM 3171 N N . ILE A 1 420 ? 128.906 102.500 100.846 1.00 2.17 420 ILE A N 1
ATOM 3172 C CA . ILE A 1 420 ? 129.906 101.695 101.536 1.00 2.64 420 ILE A CA 1
ATOM 3173 C C . ILE A 1 420 ? 129.897 102.125 102.995 1.00 2.43 420 ILE A C 1
ATOM 3174 O O . ILE A 1 420 ? 130.383 103.208 103.338 1.00 3.35 420 ILE A O 1
ATOM 3179 N N . MET A 1 421 ? 129.350 101.278 103.856 1.00 2.04 421 MET A N 1
ATOM 3180 C CA . MET A 1 421 ? 129.077 101.656 105.231 1.00 2.72 421 MET A CA 1
ATOM 3181 C C . MET A 1 421 ? 129.699 100.660 106.194 1.00 2.99 421 MET A C 1
ATOM 3182 O O . MET A 1 421 ? 129.890 99.490 105.852 1.00 4.89 421 MET A O 1
ATOM 3187 N N . PRO A 1 422 ? 130.037 101.103 107.405 1.00 4.26 422 PRO A N 1
ATOM 3188 C CA . PRO A 1 422 ? 130.485 100.179 108.449 1.00 3.11 422 PRO A CA 1
ATOM 3189 C C . PRO A 1 422 ? 129.358 99.575 109.270 1.00 2.82 422 PRO A C 1
ATOM 3190 O O . PRO A 1 422 ? 129.628 99.010 110.333 1.00 3.44 422 PRO A O 1
ATOM 3194 N N . CYS A 1 423 ? 128.116 99.688 108.811 1.00 2.17 423 CYS A N 1
ATOM 3195 C CA . CYS A 1 423 ? 126.945 99.464 109.644 1.00 3.24 423 CYS A CA 1
ATOM 3196 C C . CYS A 1 423 ? 126.029 98.421 109.022 1.00 2.70 423 CYS A C 1
ATOM 3197 O O . CYS A 1 423 ? 125.820 98.416 107.805 1.00 2.18 423 CYS A O 1
ATOM 3200 N N . ILE A 1 424 ? 125.491 97.540 109.867 1.00 2.63 424 ILE A N 1
ATOM 3201 C CA . ILE A 1 424 ? 124.461 96.605 109.426 1.00 2.46 424 ILE A CA 1
ATOM 3202 C C . ILE A 1 424 ? 123.143 97.334 109.184 1.00 1.72 424 ILE A C 1
ATOM 3203 O O . ILE A 1 424 ? 122.445 97.077 108.196 1.00 2.72 424 ILE A O 1
ATOM 3208 N N . ALA A 1 425 ? 122.783 98.257 110.082 1.00 1.63 425 ALA A N 1
ATOM 3209 C CA . ALA A 1 425 ? 121.481 98.915 110.010 1.00 2.09 425 ALA A CA 1
ATOM 3210 C C . ALA A 1 425 ? 121.365 99.866 108.825 1.00 1.48 425 ALA A C 1
ATOM 3211 O O . ALA A 1 425 ? 120.253 100.302 108.500 1.00 1.75 425 ALA A O 1
ATOM 3213 N N . LYS A 1 426 ? 122.482 100.205 108.178 1.00 1.29 426 LYS A N 1
ATOM 3214 C CA . LYS A 1 426 ? 122.404 101.039 106.984 1.00 1.43 426 LYS A CA 1
ATOM 3215 C C . LYS A 1 426 ? 121.675 100.326 105.856 1.00 1.45 426 LYS A C 1
ATOM 3216 O O . LYS A 1 426 ? 121.020 100.976 105.036 1.00 2.18 426 LYS A O 1
ATOM 3222 N N . LYS A 1 427 ? 121.772 98.996 105.796 1.00 1.38 427 LYS A N 1
ATOM 3223 C CA . LYS A 1 427 ? 120.991 98.240 104.822 1.00 1.40 427 LYS A CA 1
ATOM 3224 C C . LYS A 1 427 ? 119.497 98.442 105.052 1.00 0.98 427 LYS A C 1
ATOM 3225 O O . LYS A 1 427 ? 118.738 98.697 104.110 1.00 1.41 427 LYS A O 1
ATOM 3231 N N . TYR A 1 428 ? 119.065 98.360 106.312 1.00 1.28 428 TYR A N 1
ATOM 3232 C CA . TYR A 1 428 ? 117.661 98.587 106.641 1.00 1.65 428 TYR A CA 1
ATOM 3233 C C . TYR A 1 428 ? 117.240 100.011 106.293 1.00 1.50 428 TYR A C 1
ATOM 3234 O O . TYR A 1 428 ? 116.163 100.235 105.723 1.00 2.26 428 TYR A O 1
ATOM 3243 N N . GLU A 1 429 ? 118.089 100.988 106.622 1.00 1.68 429 GLU A N 1
ATOM 3244 C CA . GLU A 1 429 ? 117.766 102.379 106.315 1.00 1.72 429 GLU A CA 1
ATOM 3245 C C . GLU A 1 429 ? 117.619 102.594 104.815 1.00 1.31 429 GLU A C 1
ATOM 3246 O O . GLU A 1 429 ? 116.680 103.254 104.357 1.00 2.01 429 GLU A O 1
ATOM 3252 N N . ALA A 1 430 ? 118.544 102.038 104.031 1.00 1.40 430 ALA A N 1
ATOM 3253 C CA . ALA A 1 430 ? 118.451 102.141 102.581 1.00 1.38 430 ALA A CA 1
ATOM 3254 C C . ALA A 1 430 ? 117.219 101.423 102.052 1.00 1.06 430 ALA A C 1
ATOM 3255 O O . ALA A 1 430 ? 116.668 101.814 101.018 1.00 1.68 430 ALA A O 1
ATOM 3257 N N . SER A 1 431 ? 116.780 100.371 102.739 1.00 1.20 431 SER A N 1
ATOM 3258 C CA . SER A 1 431 ? 115.610 99.610 102.328 1.00 1.54 431 SER A CA 1
ATOM 3259 C C . SER A 1 431 ? 114.292 100.241 102.759 1.00 1.67 431 SER A C 1
ATOM 3260 O O . SER A 1 431 ? 113.237 99.798 102.292 1.00 2.32 431 SER A O 1
ATOM 3263 N N . ARG A 1 432 ? 114.318 101.241 103.638 1.00 1.64 432 ARG A N 1
ATOM 3264 C CA . ARG A 1 432 ? 113.082 101.898 104.050 1.00 2.34 432 ARG A CA 1
ATOM 3265 C C . ARG A 1 432 ? 112.366 102.515 102.851 1.00 2.46 432 ARG A C 1
ATOM 3266 O O . ARG A 1 432 ? 112.990 103.116 101.972 1.00 2.53 432 ARG A O 1
ATOM 3274 N N . ALA A 1 433 ? 111.038 102.360 102.826 1.00 2.63 433 ALA A N 1
ATOM 3275 C CA . ALA A 1 433 ? 110.261 102.713 101.641 1.00 2.21 433 ALA A CA 1
ATOM 3276 C C . ALA A 1 433 ? 110.215 104.216 101.399 1.00 3.71 433 ALA A C 1
ATOM 3277 O O . ALA A 1 433 ? 110.185 104.652 100.243 1.00 3.06 433 ALA A O 1
ATOM 3279 N N . GLU A 1 434 ? 110.195 105.023 102.463 1.00 2.33 434 GLU A N 1
ATOM 3280 C CA . GLU A 1 434 ? 110.088 106.468 102.288 1.00 3.02 434 GLU A CA 1
ATOM 3281 C C . GLU A 1 434 ? 111.279 107.053 101.540 1.00 4.06 434 GLU A C 1
ATOM 3282 O O . GLU A 1 434 ? 111.167 108.147 100.977 1.00 6.12 434 GLU A O 1
ATOM 3288 N N . PHE A 1 435 ? 112.411 106.353 101.517 1.00 2.53 435 PHE A N 1
ATOM 3289 C CA . PHE A 1 435 ? 113.574 106.765 100.734 1.00 3.09 435 PHE A CA 1
ATOM 3290 C C . PHE A 1 435 ? 113.566 106.163 99.337 1.00 2.84 435 PHE A C 1
ATOM 3291 O O . PHE A 1 435 ? 114.543 105.537 98.918 1.00 3.75 435 PHE A O 1
ATOM 3299 N N . SER A 1 436 ? 112.475 106.334 98.594 1.00 3.00 436 SER A N 1
ATOM 3300 C CA . SER A 1 436 ? 112.357 105.751 97.266 1.00 3.65 436 SER A CA 1
ATOM 3301 C C . SER A 1 436 ? 111.305 106.510 96.470 1.00 4.72 436 SER A C 1
ATOM 3302 O O . SER A 1 436 ? 110.396 107.126 97.031 1.00 6.64 436 SER A O 1
ATOM 3305 N N . VAL A 1 437 ? 111.448 106.462 95.147 1.00 7.27 437 VAL A N 1
ATOM 3306 C CA . VAL A 1 437 ? 110.475 107.031 94.220 1.00 9.01 437 VAL A CA 1
ATOM 3307 C C . VAL A 1 437 ? 110.210 106.015 93.120 1.00 9.67 437 VAL A C 1
ATOM 3308 O O . VAL A 1 437 ? 111.143 105.583 92.434 1.00 9.17 437 VAL A O 1
ATOM 3312 N N . ASP A 1 438 ? 108.941 105.646 92.945 1.00 10.92 438 ASP A N 1
ATOM 3313 C CA . ASP A 1 438 ? 108.519 104.732 91.883 1.00 11.53 438 ASP A CA 1
ATOM 3314 C C . ASP A 1 438 ? 109.336 103.444 91.911 1.00 11.05 438 ASP A C 1
ATOM 3315 O O . ASP A 1 438 ? 109.843 102.974 90.889 1.00 14.03 438 ASP A O 1
ATOM 3320 N N . MET A 1 439 ? 109.480 102.884 93.112 1.00 8.03 439 MET A N 1
ATOM 3321 C CA . MET A 1 439 ? 110.205 101.653 93.408 1.00 7.93 439 MET A CA 1
ATOM 3322 C C . MET A 1 439 ? 111.711 101.784 93.216 1.00 6.07 439 MET A C 1
ATOM 3323 O O . MET A 1 439 ? 112.423 100.781 93.336 1.00 8.35 439 MET A O 1
ATOM 3328 N N . ASN A 1 440 ? 112.222 102.977 92.928 1.00 7.58 440 ASN A N 1
ATOM 3329 C CA . ASN A 1 440 ? 113.656 103.213 92.823 1.00 5.77 440 ASN A CA 1
ATOM 3330 C C . ASN A 1 440 ? 114.140 103.868 94.110 1.00 4.21 440 ASN A C 1
ATOM 3331 O O . ASN A 1 440 ? 113.775 105.011 94.404 1.00 5.84 440 ASN A O 1
ATOM 3336 N N . TYR A 1 441 ? 114.960 103.147 94.867 1.00 3.29 441 TYR A N 1
ATOM 3337 C CA . TYR A 1 441 ? 115.407 103.625 96.165 1.00 3.57 441 TYR A CA 1
ATOM 3338 C C . TYR A 1 441 ? 116.607 104.551 96.013 1.00 3.81 441 TYR A C 1
ATOM 3339 O O . TYR A 1 441 ? 117.418 104.394 95.096 1.00 5.09 441 TYR A O 1
ATOM 3348 N N . ASP A 1 442 ? 116.706 105.530 96.916 1.00 3.46 442 ASP A N 1
ATOM 3349 C CA . ASP A 1 442 ? 117.786 106.510 96.839 1.00 2.84 442 ASP A CA 1
ATOM 3350 C C . ASP A 1 442 ? 119.145 105.835 96.973 1.00 3.02 442 ASP A C 1
ATOM 3351 O O . ASP A 1 442 ? 120.073 106.124 96.210 1.00 3.45 442 ASP A O 1
ATOM 3356 N N . VAL A 1 443 ? 119.277 104.929 97.935 1.00 2.91 443 VAL A N 1
ATOM 3357 C CA . VAL A 1 443 ? 120.423 104.031 98.011 1.00 2.19 443 VAL A CA 1
ATOM 3358 C C . VAL A 1 443 ? 119.974 102.679 97.481 1.00 2.05 443 VAL A C 1
ATOM 3359 O O . VAL A 1 443 ? 119.081 102.046 98.053 1.00 2.49 443 VAL A O 1
ATOM 3363 N N . ASP A 1 444 ? 120.580 102.240 96.377 1.00 2.33 444 ASP A N 1
ATOM 3364 C CA . ASP A 1 444 ? 120.187 100.965 95.791 1.00 2.34 444 ASP A CA 1
ATOM 3365 C C . ASP A 1 444 ? 120.491 99.805 96.732 1.00 2.17 444 ASP A C 1
ATOM 3366 O O . ASP A 1 444 ? 119.646 98.923 96.927 1.00 2.84 444 ASP A O 1
ATOM 3371 N N . TYR A 1 445 ? 121.677 99.794 97.335 1.00 2.06 445 TYR A N 1
ATOM 3372 C CA . TYR A 1 445 ? 122.030 98.785 98.327 1.00 2.42 445 TYR A CA 1
ATOM 3373 C C . TYR A 1 445 ? 123.269 99.252 99.075 1.00 2.27 445 TYR A C 1
ATOM 3374 O O . TYR A 1 445 ? 123.955 100.189 98.657 1.00 2.63 445 TYR A O 1
ATOM 3383 N N . VAL A 1 446 ? 123.547 98.582 100.190 1.00 2.40 446 VAL A N 1
ATOM 3384 C CA . VAL A 1 446 ? 124.649 98.932 101.078 1.00 1.93 446 VAL A CA 1
ATOM 3385 C C . VAL A 1 446 ? 125.679 97.812 101.053 1.00 2.99 446 VAL A C 1
ATOM 3386 O O . VAL A 1 446 ? 125.328 96.631 101.163 1.00 4.62 446 VAL A O 1
ATOM 3390 N N . ILE A 1 447 ? 126.948 98.180 100.895 1.00 3.67 447 ILE A N 1
ATOM 3391 C CA . ILE A 1 447 ? 128.071 97.253 100.975 1.00 3.41 447 ILE A CA 1
ATOM 3392 C C . ILE A 1 447 ? 128.847 97.561 102.247 1.00 2.95 447 ILE A C 1
ATOM 3393 O O . ILE A 1 447 ? 129.260 98.706 102.465 1.00 3.74 447 ILE A O 1
ATOM 3398 N N . THR A 1 448 ? 129.043 96.548 103.085 1.00 3.95 448 THR A N 1
ATOM 3399 C CA . THR A 1 448 ? 129.766 96.748 104.330 1.00 5.19 448 THR A CA 1
ATOM 3400 C C . THR A 1 448 ? 131.272 96.785 104.085 1.00 5.67 448 THR A C 1
ATOM 3401 O O . THR A 1 448 ? 131.764 96.455 103.003 1.00 5.44 448 THR A O 1
ATOM 3405 N N . THR A 1 449 ? 132.006 97.205 105.118 1.00 5.32 449 THR A N 1
ATOM 3406 C CA . THR A 1 449 ? 133.463 97.240 105.031 1.00 5.38 449 THR A CA 1
ATOM 3407 C C . THR A 1 449 ? 134.035 95.840 104.842 1.00 5.02 449 THR A C 1
ATOM 3408 O O . THR A 1 449 ? 134.982 95.643 104.073 1.00 7.12 449 THR A O 1
ATOM 3412 N N . ARG A 1 450 ? 133.473 94.851 105.544 1.00 6.57 450 ARG A N 1
ATOM 3413 C CA . ARG A 1 450 ? 133.926 93.472 105.382 1.00 5.32 450 ARG A CA 1
ATOM 3414 C C . ARG A 1 450 ? 133.710 92.988 103.954 1.00 6.64 450 ARG A C 1
ATOM 3415 O O . ARG A 1 450 ? 134.581 92.335 103.365 1.00 11.42 450 ARG A O 1
ATOM 3423 N N . GLU A 1 451 ? 132.542 93.292 103.384 1.00 6.48 451 GLU A N 1
ATOM 3424 C CA . GLU A 1 451 ? 132.252 92.870 102.019 1.00 7.17 451 GLU A CA 1
ATOM 3425 C C . GLU A 1 451 ? 133.186 93.544 101.023 1.00 8.05 451 GLU A C 1
ATOM 3426 O O . GLU A 1 451 ? 133.638 92.914 100.061 1.00 12.61 451 GLU A O 1
ATOM 3432 N N . LEU A 1 452 ? 133.486 94.827 101.235 1.00 6.08 452 LEU A N 1
ATOM 3433 C CA . LEU A 1 452 ? 134.431 95.513 100.360 1.00 7.86 452 LEU A CA 1
ATOM 3434 C C . LEU A 1 452 ? 135.830 94.920 100.487 1.00 10.04 452 LEU A C 1
ATOM 3435 O O . LEU A 1 452 ? 136.554 94.809 99.491 1.00 15.35 452 LEU A O 1
ATOM 3440 N N . ILE A 1 453 ? 136.228 94.538 101.703 1.00 8.87 453 ILE A N 1
ATOM 3441 C CA . ILE A 1 453 ? 137.516 93.875 101.894 1.00 9.06 453 ILE A CA 1
ATOM 3442 C C . ILE A 1 453 ? 137.556 92.569 101.113 1.00 14.00 453 ILE A C 1
ATOM 3443 O O . ILE A 1 453 ? 138.542 92.259 100.432 1.00 16.69 453 ILE A O 1
ATOM 3448 N N . LYS A 1 454 ? 136.481 91.783 101.203 1.00 15.22 454 LYS A N 1
ATOM 3449 C CA . LYS A 1 454 ? 136.422 90.523 100.467 1.00 12.77 454 LYS A CA 1
ATOM 3450 C C . LYS A 1 454 ? 136.474 90.758 98.962 1.00 15.38 454 LYS A C 1
ATOM 3451 O O . LYS A 1 454 ? 137.141 90.015 98.235 1.00 17.97 454 LYS A O 1
ATOM 3457 N N . ILE A 1 455 ? 135.774 91.786 98.478 1.00 13.71 455 ILE A N 1
ATOM 3458 C CA . ILE A 1 455 ? 135.783 92.090 97.048 1.00 14.97 455 ILE A CA 1
ATOM 3459 C C . ILE A 1 455 ? 137.187 92.471 96.595 1.00 16.60 455 ILE A C 1
ATOM 3460 O O . ILE A 1 455 ? 137.671 92.008 95.555 1.00 23.28 455 ILE A O 1
ATOM 3465 N N . PHE A 1 456 ? 137.863 93.320 97.373 1.00 15.79 456 PHE A N 1
ATOM 3466 C CA . PHE A 1 456 ? 139.222 93.726 97.025 1.00 16.62 456 PHE A CA 1
ATOM 3467 C C . PHE A 1 456 ? 140.165 92.531 97.016 1.00 17.11 456 PHE A C 1
ATOM 3468 O O . PHE A 1 456 ? 141.003 92.392 96.117 1.00 21.69 456 PHE A O 1
ATOM 3476 N N . GLU A 1 457 ? 140.045 91.656 98.017 1.00 17.23 457 GLU A N 1
ATOM 3477 C CA . GLU A 1 457 ? 140.914 90.486 98.088 1.00 19.98 457 GLU A CA 1
ATOM 3478 C C . GLU A 1 457 ? 140.662 89.534 96.925 1.00 20.77 457 GLU A C 1
ATOM 3479 O O . GLU A 1 457 ? 141.607 88.982 96.350 1.00 24.08 457 GLU A O 1
ATOM 3485 N N . ASN A 1 458 ? 139.393 89.331 96.562 1.00 18.78 458 ASN A N 1
ATOM 3486 C CA . ASN A 1 458 ? 139.062 88.430 95.465 1.00 22.55 458 ASN A CA 1
ATOM 3487 C C . ASN A 1 458 ? 139.397 89.021 94.103 1.00 24.05 458 ASN A C 1
ATOM 3488 O O . ASN A 1 458 ? 139.567 88.265 93.141 1.00 35.61 458 ASN A O 1
ATOM 3493 N N . SER A 1 459 ? 139.487 90.344 93.995 1.00 21.38 459 SER A N 1
ATOM 3494 C CA . SER A 1 459 ? 139.845 90.995 92.743 1.00 20.77 459 SER A CA 1
ATOM 3495 C C . SER A 1 459 ? 141.341 91.245 92.613 1.00 24.19 459 SER A C 1
ATOM 3496 O O . SER A 1 459 ? 141.776 91.800 91.599 1.00 28.04 459 SER A O 1
ATOM 3499 N N . GLY A 1 460 ? 142.134 90.849 93.605 1.00 22.61 460 GLY A N 1
ATOM 3500 C CA . GLY A 1 460 ? 143.561 91.086 93.551 1.00 24.68 460 GLY A CA 1
ATOM 3501 C C . GLY A 1 460 ? 143.981 92.499 93.877 1.00 25.37 460 GLY A C 1
ATOM 3502 O O . GLY A 1 460 ? 145.142 92.855 93.661 1.00 26.89 460 GLY A O 1
ATOM 3503 N N . ILE A 1 461 ? 143.070 93.319 94.390 1.00 25.94 461 ILE A N 1
ATOM 3504 C CA . ILE A 1 461 ? 143.385 94.703 94.726 1.00 24.45 461 ILE A CA 1
ATOM 3505 C C . ILE A 1 461 ? 143.998 94.736 96.120 1.00 25.47 461 ILE A C 1
ATOM 3506 O O . ILE A 1 461 ? 143.407 94.237 97.083 1.00 23.85 461 ILE A O 1
ATOM 3511 N N . ASN A 1 462 ? 145.192 95.314 96.227 1.00 27.23 462 ASN A N 1
ATOM 3512 C CA . ASN A 1 462 ? 145.892 95.461 97.498 1.00 28.20 462 ASN A CA 1
ATOM 3513 C C . ASN A 1 462 ? 146.048 96.951 97.773 1.00 27.79 462 ASN A C 1
ATOM 3514 O O . ASN A 1 462 ? 146.767 97.648 97.048 1.00 32.97 462 ASN A O 1
ATOM 3519 N N . LEU A 1 463 ? 145.373 97.436 98.817 1.00 25.99 463 LEU A N 1
ATOM 3520 C CA . LEU A 1 463 ? 145.403 98.861 99.124 1.00 26.69 463 LEU A CA 1
ATOM 3521 C C . LEU A 1 463 ? 146.776 99.328 99.589 1.00 29.48 463 LEU A C 1
ATOM 3522 O O . LEU A 1 463 ? 147.055 100.530 99.545 1.00 32.19 463 LEU A O 1
ATOM 3527 N N . LYS A 1 464 ? 147.635 98.410 100.037 1.00 29.56 464 LYS A N 1
ATOM 3528 C CA . LYS A 1 464 ? 148.960 98.807 100.499 1.00 29.21 464 LYS A CA 1
ATOM 3529 C C . LYS A 1 464 ? 149.834 99.306 99.356 1.00 31.39 464 LYS A C 1
ATOM 3530 O O . LYS A 1 464 ? 150.587 100.272 99.531 1.00 32.48 464 LYS A O 1
ATOM 3536 N N . GLU A 1 465 ? 149.748 98.678 98.182 1.00 33.53 465 GLU A N 1
ATOM 3537 C CA . GLU A 1 465 ? 150.611 99.026 97.064 1.00 37.90 465 GLU A CA 1
ATOM 3538 C C . GLU A 1 465 ? 149.888 99.674 95.892 1.00 36.79 465 GLU A C 1
ATOM 3539 O O . GLU A 1 465 ? 150.549 100.039 94.913 1.00 41.10 465 GLU A O 1
ATOM 3545 N N . ILE A 1 466 ? 148.563 99.827 95.951 1.00 35.36 466 ILE A N 1
ATOM 3546 C CA . ILE A 1 466 ? 147.860 100.489 94.862 1.00 33.15 466 ILE A CA 1
ATOM 3547 C C . ILE A 1 466 ? 148.162 101.987 94.898 1.00 32.81 466 ILE A C 1
ATOM 3548 O O . ILE A 1 466 ? 148.439 102.567 95.956 1.00 33.73 466 ILE A O 1
ATOM 3553 N N . GLU A 1 467 ? 148.129 102.613 93.725 1.00 34.09 467 GLU A N 1
ATOM 3554 C CA . GLU A 1 467 ? 148.451 104.027 93.623 1.00 37.88 467 GLU A CA 1
ATOM 3555 C C . GLU A 1 467 ? 147.302 104.884 94.152 1.00 36.80 467 GLU A C 1
ATOM 3556 O O . GLU A 1 467 ? 146.168 104.426 94.309 1.00 38.11 467 GLU A O 1
ATOM 3562 N N . ASP A 1 468 ? 147.615 106.146 94.434 1.00 39.92 468 ASP A N 1
ATOM 3563 C CA . ASP A 1 468 ? 146.623 107.060 94.982 1.00 35.60 468 ASP A CA 1
ATOM 3564 C C . ASP A 1 468 ? 145.776 107.673 93.875 1.00 37.35 468 ASP A C 1
ATOM 3565 O O . ASP A 1 468 ? 146.266 107.967 92.781 1.00 42.50 468 ASP A O 1
ATOM 3570 N N . GLU A 1 469 ? 144.492 107.866 94.168 1.00 35.00 469 GLU A N 1
ATOM 3571 C CA . GLU A 1 469 ? 143.563 108.507 93.252 1.00 32.35 469 GLU A CA 1
ATOM 3572 C C . GLU A 1 469 ? 142.664 109.464 94.021 1.00 33.67 469 GLU A C 1
ATOM 3573 O O . GLU A 1 469 ? 142.276 109.199 95.162 1.00 34.40 469 GLU A O 1
ATOM 3579 N N . GLU A 1 470 ? 142.345 110.587 93.383 1.00 35.04 470 GLU A N 1
ATOM 3580 C CA . GLU A 1 470 ? 141.537 111.617 94.018 1.00 31.49 470 GLU A CA 1
ATOM 3581 C C . GLU A 1 470 ? 140.063 111.225 94.049 1.00 30.71 470 GLU A C 1
ATOM 3582 O O . GLU A 1 470 ? 139.560 110.525 93.166 1.00 30.31 470 GLU A O 1
ATOM 3588 N N . ILE A 1 471 ? 139.372 111.689 95.089 1.00 29.24 471 ILE A N 1
ATOM 3589 C CA . ILE A 1 471 ? 137.925 111.544 95.158 1.00 24.42 471 ILE A CA 1
ATOM 3590 C C . ILE A 1 471 ? 137.274 112.646 94.335 1.00 24.20 471 ILE A C 1
ATOM 3591 O O . ILE A 1 471 ? 137.751 113.790 94.310 1.00 30.69 471 ILE A O 1
ATOM 3596 N N . ASP A 1 472 ? 136.194 112.303 93.633 1.00 22.24 472 ASP A N 1
ATOM 3597 C CA . ASP A 1 472 ? 135.461 113.294 92.856 1.00 20.04 472 ASP A CA 1
ATOM 3598 C C . ASP A 1 472 ? 134.964 114.408 93.769 1.00 21.39 472 ASP A C 1
ATOM 3599 O O . ASP A 1 472 ? 134.423 114.148 94.846 1.00 23.91 472 ASP A O 1
ATOM 3604 N N . THR A 1 473 ? 135.155 115.655 93.335 1.00 23.48 473 THR A N 1
ATOM 3605 C CA . THR A 1 473 ? 134.998 116.782 94.251 1.00 24.25 473 THR A CA 1
ATOM 3606 C C . THR A 1 473 ? 133.565 117.303 94.284 1.00 23.96 473 THR A C 1
ATOM 3607 O O . THR A 1 473 ? 133.180 117.996 95.232 1.00 26.20 473 THR A O 1
ATOM 3611 N N . VAL A 1 474 ? 132.760 116.986 93.266 1.00 22.54 474 VAL A N 1
ATOM 3612 C CA . VAL A 1 474 ? 131.428 117.580 93.176 1.00 19.77 474 VAL A CA 1
ATOM 3613 C C . VAL A 1 474 ? 130.543 117.122 94.330 1.00 16.91 474 VAL A C 1
ATOM 3614 O O . VAL A 1 474 ? 129.715 117.894 94.829 1.00 17.02 474 VAL A O 1
ATOM 3618 N N . MET A 1 475 ? 130.701 115.877 94.780 1.00 13.81 475 MET A N 1
ATOM 3619 C CA . MET A 1 475 ? 129.961 115.369 95.928 1.00 10.85 475 MET A CA 1
ATOM 3620 C C . MET A 1 475 ? 130.872 114.575 96.856 1.00 12.19 475 MET A C 1
ATOM 3621 O O . MET A 1 475 ? 130.408 113.710 97.604 1.00 11.08 475 MET A O 1
ATOM 3626 N N . GLY A 1 476 ? 132.171 114.860 96.820 1.00 14.43 476 GLY A N 1
ATOM 3627 C CA . GLY A 1 476 ? 133.123 114.166 97.663 1.00 15.19 476 GLY A CA 1
ATOM 3628 C C . GLY A 1 476 ? 133.931 115.104 98.532 1.00 14.75 476 GLY A C 1
ATOM 3629 O O . GLY A 1 476 ? 134.536 114.679 99.520 1.00 15.84 476 GLY A O 1
ATOM 3630 N N . GLU A 1 477 ? 133.958 116.383 98.164 1.00 16.20 477 GLU A N 1
ATOM 3631 C CA . GLU A 1 477 ? 134.618 117.384 98.990 1.00 14.92 477 GLU A CA 1
ATOM 3632 C C . GLU A 1 477 ? 133.928 117.475 100.343 1.00 13.13 477 GLU A C 1
ATOM 3633 O O . GLU A 1 477 ? 132.697 117.494 100.425 1.00 17.98 477 GLU A O 1
ATOM 3639 N N . TYR A 1 478 ? 134.723 117.528 101.408 1.00 11.80 478 TYR A N 1
ATOM 3640 C CA . TYR A 1 478 ? 134.185 117.506 102.758 1.00 11.36 478 TYR A CA 1
ATOM 3641 C C . TYR A 1 478 ? 135.128 118.228 103.707 1.00 9.95 478 TYR A C 1
ATOM 3642 O O . TYR A 1 478 ? 136.284 118.501 103.374 1.00 14.31 478 TYR A O 1
ATOM 3651 N N . THR A 1 479 ? 134.617 118.535 104.894 1.00 9.08 479 THR A N 1
ATOM 3652 C CA . THR A 1 479 ? 135.368 119.250 105.913 1.00 12.05 479 THR A CA 1
ATOM 3653 C C . THR A 1 479 ? 135.658 118.350 107.112 1.00 11.14 479 THR A C 1
ATOM 3654 O O . THR A 1 479 ? 135.119 117.247 107.255 1.00 13.75 479 THR A O 1
ATOM 3658 N N . GLY A 1 480 ? 136.536 118.847 107.986 1.00 13.63 480 GLY A N 1
ATOM 3659 C CA . GLY A 1 480 ? 136.857 118.137 109.208 1.00 13.10 480 GLY A CA 1
ATOM 3660 C C . GLY A 1 480 ? 135.677 117.965 110.139 1.00 11.25 480 GLY A C 1
ATOM 3661 O O . GLY A 1 480 ? 135.640 117.001 110.910 1.00 11.31 480 GLY A O 1
ATOM 3662 N N . ALA A 1 481 ? 134.714 118.889 110.095 1.00 12.16 481 ALA A N 1
ATOM 3663 C CA . ALA A 1 481 ? 133.479 118.698 110.845 1.00 11.48 481 ALA A CA 1
ATOM 3664 C C . ALA A 1 481 ? 132.680 117.526 110.290 1.00 11.04 481 ALA A C 1
ATOM 3665 O O . ALA A 1 481 ? 132.020 116.803 111.044 1.00 11.35 481 ALA A O 1
ATOM 3667 N N . GLY A 1 482 ? 132.726 117.323 108.973 1.00 9.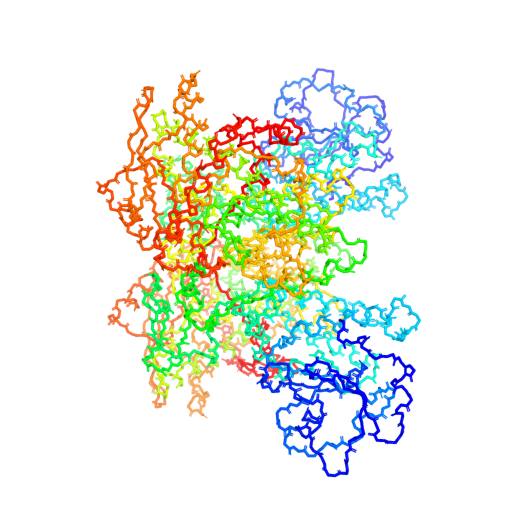63 482 GLY A N 1
ATOM 3668 C CA . GLY A 1 482 ? 132.030 116.202 108.374 1.00 8.24 482 GLY A CA 1
ATOM 3669 C C . GLY A 1 482 ? 132.738 114.874 108.536 1.00 8.85 482 GLY A C 1
ATOM 3670 O O . GLY A 1 482 ? 132.080 113.829 108.516 1.00 9.42 482 GLY A O 1
ATOM 3671 N N . ILE A 1 483 ? 134.063 114.887 108.699 1.00 10.92 483 ILE A N 1
ATOM 3672 C CA . ILE A 1 483 ? 134.774 113.615 108.812 1.00 8.93 483 ILE A CA 1
ATOM 3673 C C . ILE A 1 483 ? 134.684 113.039 110.225 1.00 8.27 483 ILE A C 1
ATOM 3674 O O . ILE A 1 483 ? 134.785 111.820 110.405 1.00 10.42 483 ILE A O 1
ATOM 3679 N N . ILE A 1 484 ? 134.480 113.877 111.246 1.00 9.82 484 ILE A N 1
ATOM 3680 C CA . ILE A 1 484 ? 134.444 113.363 112.611 1.00 8.91 484 ILE A CA 1
ATOM 3681 C C . ILE A 1 484 ? 133.139 112.644 112.916 1.00 8.54 484 ILE A C 1
ATOM 3682 O O . ILE A 1 484 ? 132.955 112.157 114.037 1.00 12.04 484 ILE A O 1
ATOM 3687 N N . PHE A 1 485 ? 132.227 112.560 111.944 1.00 7.40 485 PHE A N 1
ATOM 3688 C CA . PHE A 1 485 ? 130.961 111.867 112.157 1.00 10.15 485 PHE A CA 1
ATOM 3689 C C . PHE A 1 485 ? 131.178 110.418 112.574 1.00 8.06 485 PHE A C 1
ATOM 3690 O O . PHE A 1 485 ? 130.460 109.897 113.435 1.00 8.10 485 PHE A O 1
ATOM 3698 N N . GLY A 1 486 ? 132.183 109.761 111.994 1.00 6.31 486 GLY A N 1
ATOM 3699 C CA . GLY A 1 486 ? 132.381 108.332 112.173 1.00 6.61 486 GLY A CA 1
ATOM 3700 C C . GLY A 1 486 ? 132.679 107.891 113.592 1.00 6.60 486 GLY A C 1
ATOM 3701 O O . GLY A 1 486 ? 132.577 106.694 113.876 1.00 8.49 486 GLY A O 1
ATOM 3702 N N . ARG A 1 487 ? 133.047 108.809 114.481 1.00 6.83 487 ARG A N 1
ATOM 3703 C CA . ARG A 1 487 ? 133.332 108.464 115.865 1.00 10.17 487 ARG A CA 1
ATOM 3704 C C . ARG A 1 487 ? 132.349 109.175 116.786 1.00 11.12 487 ARG A C 1
ATOM 3705 O O . ARG A 1 487 ? 131.737 110.182 116.420 1.00 12.20 487 ARG A O 1
ATOM 3713 N N . THR A 1 488 ? 132.204 108.625 117.990 1.00 14.51 488 THR A N 1
ATOM 3714 C CA . THR A 1 488 ? 131.222 109.120 118.947 1.00 13.97 488 THR A CA 1
ATOM 3715 C C . THR A 1 488 ? 131.485 110.578 119.305 1.00 15.87 488 THR A C 1
ATOM 3716 O O . THR A 1 488 ? 132.629 110.986 119.523 1.00 14.97 488 THR A O 1
ATOM 3720 N N . GLY A 1 489 ? 130.410 111.366 119.352 1.00 16.79 489 GLY A N 1
ATOM 3721 C CA . GLY A 1 489 ? 130.496 112.779 119.645 1.00 17.95 489 GLY A CA 1
ATOM 3722 C C . GLY A 1 489 ? 130.769 113.669 118.454 1.00 18.12 489 GLY A C 1
ATOM 3723 O O . GLY A 1 489 ? 130.616 114.892 118.570 1.00 24.95 489 GLY A O 1
ATOM 3724 N N . GLY A 1 490 ? 131.158 113.102 117.310 1.00 14.90 490 GLY A N 1
ATOM 3725 C CA . GLY A 1 490 ? 131.497 113.916 116.157 1.00 14.75 490 GLY A CA 1
ATOM 3726 C C . GLY A 1 490 ? 130.331 114.661 115.547 1.00 14.49 490 GLY A C 1
ATOM 3727 O O . GLY A 1 490 ? 130.487 115.809 115.121 1.00 18.52 490 GLY A O 1
ATOM 3728 N N . VAL A 1 491 ? 129.158 114.029 115.483 1.00 14.95 491 VAL A N 1
ATOM 3729 C CA . VAL A 1 491 ? 127.988 114.687 114.907 1.00 12.82 491 VAL A CA 1
ATOM 3730 C C . VAL A 1 491 ? 127.625 115.925 115.717 1.00 15.76 491 VAL A C 1
ATOM 3731 O O . VAL A 1 491 ? 127.434 117.018 115.168 1.00 16.89 491 VAL A O 1
ATOM 3735 N N . ILE A 1 492 ? 127.540 115.773 117.040 1.00 17.15 492 ILE A N 1
ATOM 3736 C CA . ILE A 1 492 ? 127.188 116.904 117.888 1.00 20.58 492 ILE A CA 1
ATOM 3737 C C . ILE A 1 492 ? 128.315 117.927 117.921 1.00 21.63 492 ILE A C 1
ATOM 3738 O O . ILE A 1 492 ? 128.059 119.128 118.047 1.00 23.87 492 ILE A O 1
ATOM 3743 N N . GLU A 1 493 ? 129.571 117.489 117.785 1.00 19.69 493 GLU A N 1
ATOM 3744 C CA . GLU A 1 493 ? 130.673 118.444 117.725 1.00 19.62 493 GLU A CA 1
ATOM 3745 C C . GLU A 1 493 ? 130.582 119.309 116.474 1.00 22.63 493 GLU A C 1
ATOM 3746 O O . GLU A 1 493 ? 130.764 120.529 116.538 1.00 25.50 493 GLU A O 1
ATOM 3752 N N . ALA A 1 494 ? 130.298 118.694 115.324 1.00 18.84 494 ALA A N 1
ATOM 3753 C CA . ALA A 1 494 ? 130.144 119.463 114.092 1.00 18.92 494 ALA A CA 1
ATOM 3754 C C . ALA A 1 494 ? 128.938 120.393 114.168 1.00 17.43 494 ALA A C 1
ATOM 3755 O O . ALA A 1 494 ? 129.001 121.550 113.724 1.00 22.51 494 ALA A O 1
ATOM 3757 N N . ALA A 1 495 ? 127.830 119.903 114.731 1.00 18.62 495 ALA A N 1
ATOM 3758 C CA . ALA A 1 495 ? 126.647 120.743 114.888 1.00 19.57 495 ALA A CA 1
ATOM 3759 C C . ALA A 1 495 ? 126.948 121.944 115.774 1.00 22.28 495 ALA A C 1
ATOM 3760 O O . ALA A 1 495 ? 126.543 123.070 115.467 1.00 25.15 495 ALA A O 1
ATOM 3762 N N . THR A 1 496 ? 127.668 121.721 116.877 1.00 24.83 496 THR A N 1
ATOM 3763 C CA . THR A 1 496 ? 128.078 122.820 117.744 1.00 22.86 496 THR A CA 1
ATOM 3764 C C . THR A 1 496 ? 128.988 123.795 117.010 1.00 25.89 496 THR A C 1
ATOM 3765 O O . THR A 1 496 ? 128.813 125.015 117.113 1.00 33.08 496 THR A O 1
ATOM 3769 N N . ARG A 1 497 ? 129.955 123.272 116.251 1.00 23.12 497 ARG A N 1
ATOM 3770 C CA . ARG A 1 497 ? 130.873 124.125 115.504 1.00 23.22 497 ARG A CA 1
ATOM 3771 C C . ARG A 1 497 ? 130.111 125.065 114.583 1.00 26.83 497 ARG A C 1
ATOM 3772 O O . ARG A 1 497 ? 130.414 126.261 114.504 1.00 29.97 497 ARG A O 1
ATOM 3780 N N . THR A 1 498 ? 129.115 124.537 113.872 1.00 28.64 498 THR A N 1
ATOM 3781 C CA . THR A 1 498 ? 128.391 125.370 112.918 1.00 24.35 498 THR A CA 1
ATOM 3782 C C . THR A 1 498 ? 127.414 126.305 113.630 1.00 29.69 498 THR A C 1
ATOM 3783 O O . THR A 1 498 ? 127.227 127.455 113.215 1.00 30.94 498 THR A O 1
ATOM 3787 N N . ALA A 1 499 ? 126.814 125.846 114.731 1.00 28.84 499 ALA A N 1
ATOM 3788 C CA . ALA A 1 499 ? 125.714 126.586 115.342 1.00 30.62 499 ALA A CA 1
ATOM 3789 C C . ALA A 1 499 ? 126.215 127.712 116.240 1.00 35.47 499 ALA A C 1
ATOM 3790 O O . ALA A 1 499 ? 125.744 128.851 116.139 1.00 38.83 499 ALA A O 1
ATOM 3792 N N . LEU A 1 500 ? 127.153 127.409 117.144 1.00 38.57 500 LEU A N 1
ATOM 3793 C CA . LEU A 1 500 ? 127.576 128.403 118.127 1.00 40.34 500 LEU A CA 1
ATOM 3794 C C . LEU A 1 500 ? 128.255 129.594 117.465 1.00 39.24 500 LEU A C 1
ATOM 3795 O O . LEU A 1 500 ? 128.093 130.736 117.912 1.00 45.73 500 LEU A O 1
ATOM 3800 N N . GLU A 1 501 ? 129.029 129.352 116.405 1.00 38.53 501 GLU A N 1
ATOM 3801 C CA . GLU A 1 501 ? 129.685 130.452 115.712 1.00 43.03 501 GLU A CA 1
ATOM 3802 C C . GLU A 1 501 ? 128.695 131.450 115.131 1.00 49.23 501 GLU A C 1
ATOM 3803 O O . GLU A 1 501 ? 128.915 132.657 115.263 1.00 56.14 501 GLU A O 1
ATOM 3809 N N . LYS A 1 502 ? 127.609 130.987 114.513 1.00 42.60 502 LYS A N 1
ATOM 3810 C CA . LYS A 1 502 ? 126.567 131.879 114.032 1.00 46.03 502 LYS A CA 1
ATOM 3811 C C . LYS A 1 502 ? 125.722 132.472 115.150 1.00 48.92 502 LYS A C 1
ATOM 3812 O O . LYS A 1 502 ? 125.253 133.607 115.009 1.00 55.27 502 LYS A O 1
ATOM 3818 N N . MET A 1 503 ? 125.519 131.748 116.254 1.00 43.88 503 MET A N 1
ATOM 3819 C CA . MET A 1 503 ? 124.764 132.305 117.372 1.00 47.00 503 MET A CA 1
ATOM 3820 C C . MET A 1 503 ? 125.507 133.453 118.043 1.00 50.12 503 MET A C 1
ATOM 3821 O O . MET A 1 503 ? 124.879 134.434 118.458 1.00 48.05 503 MET A O 1
ATOM 3826 N N . THR A 1 504 ? 126.830 133.354 118.160 1.00 49.07 504 THR A N 1
ATOM 3827 C CA . THR A 1 504 ? 127.616 134.365 118.855 1.00 53.05 504 THR A CA 1
ATOM 3828 C C . THR A 1 504 ? 128.207 135.430 117.943 1.00 56.72 504 THR A C 1
ATOM 3829 O O . THR A 1 504 ? 128.478 136.537 118.412 1.00 62.44 504 THR A O 1
ATOM 3833 N N . GLY A 1 505 ? 128.409 135.135 116.659 1.00 53.66 505 GLY A N 1
ATOM 3834 C CA . GLY A 1 505 ? 128.886 136.118 115.713 1.00 57.86 505 GLY A CA 1
ATOM 3835 C C . GLY A 1 505 ? 130.382 136.131 115.474 1.00 61.20 505 GLY A C 1
ATOM 3836 O O . GLY A 1 505 ? 130.831 136.790 114.526 1.00 63.45 505 GLY A O 1
ATOM 3837 N N . GLU A 1 506 ? 131.169 135.431 116.285 1.00 59.99 506 GLU A N 1
ATOM 3838 C CA . GLU A 1 506 ? 132.617 135.408 116.133 1.00 63.89 506 GLU A CA 1
ATOM 3839 C C . GLU A 1 506 ? 133.115 133.975 116.004 1.00 61.77 506 GLU A C 1
ATOM 3840 O O . GLU A 1 506 ? 132.471 133.034 116.480 1.00 59.14 506 GLU A O 1
ATOM 3846 N N . ARG A 1 507 ? 134.264 133.821 115.351 1.00 58.67 507 ARG A N 1
ATOM 3847 C CA . ARG A 1 507 ? 134.850 132.509 115.119 1.00 57.11 507 ARG A CA 1
ATOM 3848 C C . ARG A 1 507 ? 135.707 132.086 116.305 1.00 57.10 507 ARG A C 1
ATOM 3849 O O . ARG A 1 507 ? 136.487 132.878 116.841 1.00 58.76 507 ARG A O 1
ATOM 3857 N N . PHE A 1 508 ? 135.553 130.830 116.717 1.00 52.70 508 PHE A N 1
ATOM 3858 C CA . PHE A 1 508 ? 136.339 130.305 117.823 1.00 54.40 508 PHE A CA 1
ATOM 3859 C C . PHE A 1 508 ? 137.785 130.074 117.400 1.00 57.06 508 PHE A C 1
ATOM 3860 O O . PHE A 1 508 ? 138.069 129.647 116.278 1.00 56.59 508 PHE A O 1
ATOM 3868 N N . ASP A 1 509 ? 138.706 130.365 118.320 1.00 59.72 509 ASP A N 1
ATOM 3869 C CA . ASP A 1 509 ? 140.115 130.078 118.072 1.00 61.18 509 ASP A CA 1
ATOM 3870 C C . ASP A 1 509 ? 140.372 128.576 118.100 1.00 58.02 509 ASP A C 1
ATOM 3871 O O . ASP A 1 509 ? 141.058 128.031 117.227 1.00 55.24 509 ASP A O 1
ATOM 3876 N N . ASN A 1 510 ? 139.823 127.889 119.099 1.00 55.11 510 ASN A N 1
ATOM 3877 C CA . ASN A 1 510 ? 139.931 126.439 119.210 1.00 50.22 510 ASN A CA 1
ATOM 3878 C C . ASN A 1 510 ? 138.635 125.825 118.693 1.00 46.61 510 ASN A C 1
ATOM 3879 O O . ASN A 1 510 ? 137.597 125.896 119.358 1.00 47.64 510 ASN A O 1
ATOM 3884 N N . ILE A 1 511 ? 138.695 125.222 117.502 1.00 43.33 511 ILE A N 1
ATOM 3885 C CA . ILE A 1 511 ? 137.495 124.660 116.885 1.00 40.69 511 ILE A CA 1
ATOM 3886 C C . ILE A 1 511 ? 137.121 123.304 117.461 1.00 37.84 511 ILE A C 1
ATOM 3887 O O . ILE A 1 511 ? 135.984 122.854 117.274 1.00 35.91 511 ILE A O 1
ATOM 3892 N N . GLU A 1 512 ? 138.034 122.647 118.172 1.00 39.61 512 GLU A N 1
ATOM 3893 C CA . GLU A 1 512 ? 137.761 121.352 118.782 1.00 34.45 512 GLU A CA 1
ATOM 3894 C C . GLU A 1 512 ? 137.126 121.569 120.149 1.00 37.14 512 GLU A C 1
ATOM 3895 O O . GLU A 1 512 ? 137.674 122.296 120.985 1.00 46.69 512 GLU A O 1
ATOM 3901 N N . PHE A 1 513 ? 135.977 120.938 120.376 1.00 37.52 513 PHE A N 1
ATOM 3902 C CA . PHE A 1 513 ? 135.242 121.072 121.633 1.00 40.85 513 PHE A CA 1
ATOM 3903 C C . PHE A 1 513 ? 135.526 119.841 122.486 1.00 49.26 513 PHE A C 1
ATOM 3904 O O . PHE A 1 513 ? 135.016 118.750 122.229 1.00 48.48 513 PHE A O 1
ATOM 3912 N N . GLU A 1 514 ? 136.357 120.024 123.508 1.00 56.46 514 GLU A N 1
ATOM 3913 C CA . GLU A 1 514 ? 136.594 118.965 124.475 1.00 54.69 514 GLU A CA 1
ATOM 3914 C C . GLU A 1 514 ? 135.362 118.776 125.355 1.00 55.39 514 GLU A C 1
ATOM 3915 O O . GLU A 1 514 ? 134.492 119.646 125.452 1.00 55.33 514 GLU A O 1
ATOM 3921 N N . GLY A 1 515 ? 135.295 117.617 126.004 1.00 48.51 515 GLY A N 1
ATOM 3922 C CA . GLY A 1 515 ? 134.127 117.211 126.745 1.00 48.35 515 GLY A CA 1
ATOM 3923 C C . GLY A 1 515 ? 133.133 116.416 125.925 1.00 47.26 515 GLY A C 1
ATOM 3924 O O . GLY A 1 515 ? 132.556 115.448 126.431 1.00 49.78 515 GLY A O 1
ATOM 3925 N N . LEU A 1 516 ? 132.918 116.805 124.667 1.00 44.47 516 LEU A N 1
ATOM 3926 C CA . LEU A 1 516 ? 132.145 115.975 123.752 1.00 40.20 516 LEU A CA 1
ATOM 3927 C C . LEU A 1 516 ? 132.904 114.714 123.368 1.00 39.45 516 LEU A C 1
ATOM 3928 O O . LEU A 1 516 ? 132.284 113.695 123.045 1.00 40.08 516 LEU A O 1
ATOM 3933 N N . ARG A 1 517 ? 134.232 114.766 123.394 1.00 40.84 517 ARG A N 1
ATOM 3934 C CA . ARG A 1 517 ? 135.056 113.606 123.106 1.00 36.15 517 ARG A CA 1
ATOM 3935 C C . ARG A 1 517 ? 135.227 112.766 124.370 1.00 37.49 517 ARG A C 1
ATOM 3936 O O . ARG A 1 517 ? 134.768 113.124 125.457 1.00 44.31 517 ARG A O 1
ATOM 3944 N N . GLY A 1 518 ? 135.901 111.634 124.227 1.00 31.04 518 GLY A N 1
ATOM 3945 C CA . GLY A 1 518 ? 136.038 110.683 125.310 1.00 33.36 518 GLY A CA 1
ATOM 3946 C C . GLY A 1 518 ? 135.430 109.342 124.958 1.00 38.82 518 GLY A C 1
ATOM 3947 O O . GLY A 1 518 ? 135.023 109.077 123.823 1.00 38.39 518 GLY A O 1
ATOM 3948 N N . TRP A 1 519 ? 135.364 108.475 125.970 1.00 36.31 519 TRP A N 1
ATOM 3949 C CA . TRP A 1 519 ? 134.872 107.118 125.773 1.00 36.42 519 TRP A CA 1
ATOM 3950 C C . TRP A 1 519 ? 133.860 106.685 126.826 1.00 37.44 519 TRP A C 1
ATOM 3951 O O . TRP A 1 519 ? 133.551 105.491 126.911 1.00 39.06 519 TRP A O 1
ATOM 3962 N N . ASP A 1 520 ? 133.338 107.608 127.629 1.00 39.48 520 ASP A N 1
ATOM 3963 C CA . ASP A 1 520 ? 132.326 107.242 128.610 1.00 35.04 520 ASP A CA 1
ATOM 3964 C C . ASP A 1 520 ? 131.037 106.832 127.911 1.00 33.33 520 ASP A C 1
ATOM 3965 O O . ASP A 1 520 ? 130.747 107.277 126.797 1.00 33.31 520 ASP A O 1
ATOM 3970 N N . GLY A 1 521 ? 130.264 105.968 128.572 1.00 37.13 521 GLY A N 1
ATOM 3971 C CA . GLY A 1 521 ? 129.002 105.532 127.998 1.00 30.19 521 GLY A CA 1
ATOM 3972 C C . GLY A 1 521 ? 128.057 106.686 127.730 1.00 34.99 521 GLY A C 1
ATOM 3973 O O . GLY A 1 521 ? 127.435 106.759 126.667 1.00 31.99 521 GLY A O 1
ATOM 3974 N N . PHE A 1 522 ? 127.939 107.604 128.686 1.00 37.96 522 PHE A N 1
ATOM 3975 C CA . PHE A 1 522 ? 127.192 108.838 128.499 1.00 31.69 522 PHE A CA 1
ATOM 3976 C C . PHE A 1 522 ? 128.046 110.000 128.980 1.00 34.78 522 PHE A C 1
ATOM 3977 O O . PHE A 1 522 ? 128.532 109.988 130.115 1.00 36.71 522 PHE A O 1
ATOM 3985 N N . ARG A 1 523 ? 128.226 110.996 128.118 1.00 36.26 523 ARG A N 1
ATOM 3986 C CA . ARG A 1 523 ? 129.071 112.144 128.406 1.00 35.19 523 ARG A CA 1
ATOM 3987 C C . ARG A 1 523 ? 128.230 113.411 128.398 1.00 40.60 523 ARG A C 1
ATOM 3988 O O . ARG A 1 523 ? 127.441 113.638 127.476 1.00 40.22 523 ARG A O 1
ATOM 3996 N N . VAL A 1 524 ? 128.406 114.235 129.427 1.00 42.80 524 VAL A N 1
ATOM 3997 C CA . VAL A 1 524 ? 127.679 115.488 129.579 1.00 41.93 524 VAL A CA 1
ATOM 3998 C C . VAL A 1 524 ? 128.669 116.635 129.445 1.00 47.08 524 VAL A C 1
ATOM 3999 O O . VAL A 1 524 ? 129.685 116.672 130.149 1.00 48.67 524 VAL A O 1
ATOM 4003 N N . CYS A 1 525 ? 128.373 117.568 128.545 1.00 48.82 525 CYS A N 1
ATOM 4004 C CA . CYS A 1 525 ? 129.219 118.728 128.311 1.00 50.11 525 CYS A CA 1
ATOM 4005 C C . CYS A 1 525 ? 128.388 119.995 128.437 1.00 52.68 525 CYS A C 1
ATOM 4006 O O . CYS A 1 525 ? 127.262 120.063 127.936 1.00 53.06 525 CYS A O 1
ATOM 4009 N N . GLU A 1 526 ? 128.949 120.994 129.113 1.00 59.36 526 GLU A N 1
ATOM 4010 C CA . GLU A 1 526 ? 128.309 122.291 129.291 1.00 60.01 526 GLU A CA 1
ATOM 4011 C C . GLU A 1 526 ? 129.161 123.345 128.601 1.00 63.58 526 GLU A C 1
ATOM 4012 O O . GLU A 1 526 ? 130.359 123.460 128.883 1.00 66.01 526 GLU A O 1
ATOM 4018 N N . LEU A 1 527 ? 128.548 124.108 127.703 1.00 63.52 527 LEU A N 1
ATOM 4019 C CA . LEU A 1 527 ? 129.245 125.106 126.905 1.00 63.59 527 LEU A CA 1
ATOM 4020 C C . LEU A 1 527 ? 128.834 126.500 127.355 1.00 72.18 527 LEU A C 1
ATOM 4021 O O . LEU A 1 527 ? 127.640 126.799 127.455 1.00 72.78 527 LEU A O 1
ATOM 4026 N N . GLU A 1 528 ? 129.826 127.349 127.621 1.00 73.78 528 GLU A N 1
ATOM 4027 C CA . GLU A 1 528 ? 129.594 128.700 128.113 1.00 77.29 528 GLU A CA 1
ATOM 4028 C C . GLU A 1 528 ? 129.943 129.768 127.085 1.00 80.43 528 GLU A C 1
ATOM 4029 O O . GLU A 1 528 ? 130.142 130.930 127.456 1.00 82.03 528 GLU A O 1
ATOM 4035 N N . ALA A 1 529 ? 130.024 129.406 125.807 1.00 74.91 529 ALA A N 1
ATOM 4036 C CA . ALA A 1 529 ? 130.382 130.367 124.771 1.00 74.01 529 ALA A CA 1
ATOM 4037 C C . ALA A 1 529 ? 129.255 131.374 124.576 1.00 73.60 529 ALA A C 1
ATOM 4038 O O . ALA A 1 529 ? 128.090 130.992 124.424 1.00 72.60 529 ALA A O 1
ATOM 4040 N N . GLY A 1 530 ? 129.603 132.659 124.576 1.00 71.83 530 GLY A N 1
ATOM 4041 C CA . GLY A 1 530 ? 128.608 133.691 124.377 1.00 74.29 530 GLY A CA 1
ATOM 4042 C C . GLY A 1 530 ? 127.667 133.826 125.565 1.00 78.49 530 GLY A C 1
ATOM 4043 O O . GLY A 1 530 ? 127.959 133.412 126.691 1.00 79.53 530 GLY A O 1
ATOM 4044 N N . ASP A 1 531 ? 126.508 134.424 125.290 1.00 77.48 531 ASP A N 1
ATOM 4045 C CA . ASP A 1 531 ? 125.472 134.632 126.292 1.00 77.68 531 ASP A CA 1
ATOM 4046 C C . ASP A 1 531 ? 124.459 133.495 126.343 1.00 76.74 531 ASP A C 1
ATOM 4047 O O . ASP A 1 531 ? 123.429 133.627 127.015 1.00 75.24 531 ASP A O 1
ATOM 4052 N N . ILE A 1 532 ? 124.723 132.390 125.651 1.00 78.28 532 ILE A N 1
ATOM 4053 C CA . ILE A 1 532 ? 123.838 131.233 125.635 1.00 77.95 532 ILE A CA 1
ATOM 4054 C C . ILE A 1 532 ? 124.615 130.023 126.134 1.00 73.53 532 ILE A C 1
ATOM 4055 O O . ILE A 1 532 ? 125.799 129.858 125.821 1.00 69.48 532 ILE A O 1
ATOM 4060 N N . LYS A 1 533 ? 123.950 129.187 126.928 1.00 69.66 533 LYS A N 1
ATOM 4061 C CA . LYS A 1 533 ? 124.562 128.005 127.523 1.00 69.54 533 LYS A CA 1
ATOM 4062 C C . LYS A 1 533 ? 123.890 126.765 126.954 1.00 65.21 533 LYS A C 1
ATOM 4063 O O . LYS A 1 533 ? 122.661 126.648 126.995 1.00 62.19 533 LYS A O 1
ATOM 4069 N N . LEU A 1 534 ? 124.694 125.845 126.429 1.00 63.92 534 LEU A N 1
ATOM 4070 C CA . LEU A 1 534 ? 124.195 124.598 125.867 1.00 58.15 534 LEU A CA 1
ATOM 4071 C C . LEU A 1 534 ? 124.680 123.424 126.705 1.00 54.00 534 LEU A C 1
ATOM 4072 O O . LEU A 1 534 ? 125.883 123.281 126.949 1.00 54.01 534 LEU A O 1
ATOM 4077 N N . ARG A 1 535 ? 123.743 122.591 127.144 1.00 49.68 535 ARG A N 1
ATOM 4078 C CA . ARG A 1 535 ? 124.050 121.351 127.844 1.00 48.41 535 ARG A CA 1
ATOM 4079 C C . ARG A 1 535 ? 123.867 120.200 126.864 1.00 45.03 535 ARG A C 1
ATOM 4080 O O . ARG A 1 535 ? 122.757 119.971 126.371 1.00 42.11 535 ARG A O 1
ATOM 4088 N N . ILE A 1 536 ? 124.952 119.484 126.581 1.00 44.00 536 ILE A N 1
ATOM 4089 C CA . ILE A 1 536 ? 124.995 118.503 125.504 1.00 41.36 536 ILE A CA 1
ATOM 4090 C C . ILE A 1 536 ? 125.320 117.133 126.079 1.00 41.65 536 ILE A C 1
ATOM 4091 O O . ILE A 1 536 ? 126.226 116.995 126.909 1.00 42.64 536 ILE A O 1
ATOM 4096 N N . GLY A 1 537 ? 124.578 116.123 125.636 1.00 36.83 537 GLY A N 1
ATOM 4097 C CA . GLY A 1 537 ? 124.839 114.746 126.001 1.00 37.32 537 GLY A CA 1
ATOM 4098 C C . GLY A 1 537 ? 125.232 113.908 124.798 1.00 32.70 537 GLY A C 1
ATOM 4099 O O . GLY A 1 537 ? 124.830 114.185 123.672 1.00 29.06 537 GLY A O 1
ATOM 4100 N N . VAL A 1 538 ? 126.045 112.884 125.048 1.00 30.94 538 VAL A N 1
ATOM 4101 C CA . VAL A 1 538 ? 126.450 111.925 124.026 1.00 24.96 538 VAL A CA 1
ATOM 4102 C C . VAL A 1 538 ? 126.280 110.524 124.597 1.00 25.54 538 VAL A C 1
ATOM 4103 O O . VAL A 1 538 ? 126.672 110.259 125.737 1.00 28.60 538 VAL A O 1
ATOM 4107 N N . ALA A 1 539 ? 125.699 109.626 123.804 1.00 22.37 539 ALA A N 1
ATOM 4108 C CA . ALA A 1 539 ? 125.462 108.250 124.217 1.00 24.98 539 ALA A CA 1
ATOM 4109 C C . ALA A 1 539 ? 126.200 107.292 123.293 1.00 24.91 539 ALA A C 1
ATOM 4110 O O . ALA A 1 539 ? 126.177 107.453 122.070 1.00 26.80 539 ALA A O 1
ATOM 4112 N N . HIS A 1 540 ? 126.852 106.291 123.887 1.00 27.28 540 HIS A N 1
ATOM 4113 C CA . HIS A 1 540 ? 127.634 105.327 123.111 1.00 27.04 540 HIS A CA 1
ATOM 4114 C C . HIS A 1 540 ? 126.753 104.227 122.526 1.00 23.26 540 HIS A C 1
ATOM 4115 O O . HIS A 1 540 ? 126.681 104.055 121.306 1.00 26.89 540 HIS A O 1
ATOM 4122 N N . GLY A 1 541 ? 126.088 103.461 123.387 1.00 22.75 541 GLY A N 1
ATOM 4123 C CA . GLY A 1 541 ? 125.311 102.322 122.958 1.00 16.54 541 GLY A CA 1
ATOM 4124 C C . GLY A 1 541 ? 123.818 102.499 123.165 1.00 24.32 541 GLY A C 1
ATOM 4125 O O . GLY A 1 541 ? 123.355 103.488 123.730 1.00 30.44 541 GLY A O 1
ATOM 4126 N N . LEU A 1 542 ? 123.061 101.506 122.693 1.00 24.66 542 LEU A N 1
ATOM 4127 C CA . LEU A 1 542 ? 121.611 101.555 122.823 1.00 23.60 542 LEU A CA 1
ATOM 4128 C C . LEU A 1 542 ? 121.155 101.439 124.270 1.00 30.84 542 LEU A C 1
ATOM 4129 O O . LEU A 1 542 ? 120.106 101.987 124.620 1.00 35.91 542 LEU A O 1
ATOM 4134 N N . ARG A 1 543 ? 121.915 100.746 125.122 1.00 31.90 543 ARG A N 1
ATOM 4135 C CA . ARG A 1 543 ? 121.591 100.742 126.545 1.00 35.32 543 ARG A CA 1
ATOM 4136 C C . ARG A 1 543 ? 121.700 102.144 127.134 1.00 37.29 543 ARG A C 1
ATOM 4137 O O . ARG A 1 543 ? 120.826 102.579 127.896 1.00 40.47 543 ARG A O 1
ATOM 4145 N N . GLU A 1 544 ? 122.758 102.874 126.775 1.00 36.57 544 GLU A N 1
ATOM 4146 C CA . GLU A 1 544 ? 122.886 104.259 127.215 1.00 38.13 544 GLU A CA 1
ATOM 4147 C C . GLU A 1 544 ? 121.770 105.122 126.641 1.00 39.86 544 GLU A C 1
ATOM 4148 O O . GLU A 1 544 ? 121.264 106.025 127.318 1.00 42.90 544 GLU A O 1
ATOM 4154 N N . ALA A 1 545 ? 121.376 104.862 125.392 1.00 36.66 545 ALA A N 1
ATOM 4155 C CA . ALA A 1 545 ? 120.269 105.605 124.797 1.00 39.86 545 ALA A CA 1
ATOM 4156 C C . ALA A 1 545 ? 118.972 105.376 125.565 1.00 45.26 545 ALA A C 1
ATOM 4157 O O . ALA A 1 545 ? 118.218 106.321 125.824 1.00 48.22 545 ALA A O 1
ATOM 4159 N N . ALA A 1 546 ? 118.697 104.126 125.939 1.00 43.32 546 ALA A N 1
ATOM 4160 C CA . ALA A 1 546 ? 117.495 103.828 126.713 1.00 45.29 546 ALA A CA 1
ATOM 4161 C C . ALA A 1 546 ? 117.551 104.488 128.086 1.00 48.66 546 ALA A C 1
ATOM 4162 O O . ALA A 1 546 ? 116.550 105.033 128.569 1.00 51.85 546 ALA A O 1
ATOM 4164 N N . LYS A 1 547 ? 118.721 104.452 128.728 1.00 48.07 547 LYS A N 1
ATOM 4165 C CA . LYS A 1 547 ? 118.864 105.091 130.033 1.00 50.89 547 LYS A CA 1
ATOM 4166 C C . LYS A 1 547 ? 118.617 106.592 129.940 1.00 53.12 547 LYS A C 1
ATOM 4167 O O . LYS A 1 547 ? 117.936 107.176 130.793 1.00 55.14 547 LYS A O 1
ATOM 4173 N N . MET A 1 548 ? 119.157 107.239 128.904 1.00 47.80 548 MET A N 1
ATOM 4174 C CA . MET A 1 548 ? 118.982 108.683 128.800 1.00 49.73 548 MET A CA 1
ATOM 4175 C C . MET A 1 548 ? 117.562 109.041 128.378 1.00 50.53 548 MET A C 1
ATOM 4176 O O . MET A 1 548 ? 117.061 110.103 128.753 1.00 53.96 548 MET A O 1
ATOM 4181 N N . LEU A 1 549 ? 116.888 108.164 127.629 1.00 49.53 549 LEU A N 1
ATOM 4182 C CA . LEU A 1 549 ? 115.462 108.355 127.374 1.00 48.02 549 LEU A CA 1
ATOM 4183 C C . LEU A 1 549 ? 114.663 108.284 128.670 1.00 55.57 549 LEU A C 1
ATOM 4184 O O . LEU A 1 549 ? 113.733 109.072 128.887 1.00 57.41 549 LEU A O 1
ATOM 4189 N N . ASP A 1 550 ? 115.009 107.333 129.541 1.00 56.35 550 ASP A N 1
ATOM 4190 C CA . ASP A 1 550 ? 114.339 107.231 130.834 1.00 57.74 550 ASP A CA 1
ATOM 4191 C C . ASP A 1 550 ? 114.578 108.480 131.674 1.00 62.72 550 ASP A C 1
ATOM 4192 O O . ASP A 1 550 ? 113.661 108.993 132.325 1.00 61.29 550 ASP A O 1
ATOM 4197 N N . LYS A 1 551 ? 115.816 108.981 131.673 1.00 62.61 551 LYS A N 1
ATOM 4198 C CA . LYS A 1 551 ? 116.111 110.217 132.394 1.00 58.70 551 LYS A CA 1
ATOM 4199 C C . LYS A 1 551 ? 115.346 111.399 131.807 1.00 60.60 551 LYS A C 1
ATOM 4200 O O . LYS A 1 551 ? 114.874 112.268 132.549 1.00 66.35 551 LYS A O 1
ATOM 4206 N N . ILE A 1 552 ? 115.220 111.452 130.479 1.00 56.42 552 ILE A N 1
ATOM 4207 C CA . ILE A 1 552 ? 114.469 112.526 129.835 1.00 59.74 552 ILE A CA 1
ATOM 4208 C C . ILE A 1 552 ? 113.010 112.484 130.271 1.00 64.38 552 ILE A C 1
ATOM 4209 O O . ILE A 1 552 ? 112.413 113.514 130.608 1.00 64.92 552 ILE A O 1
ATOM 4214 N N . ARG A 1 553 ? 112.418 111.288 130.275 1.00 66.16 553 ARG A N 1
ATOM 4215 C CA . ARG A 1 553 ? 111.025 111.154 130.695 1.00 67.27 553 ARG A CA 1
ATOM 4216 C C . ARG A 1 553 ? 110.850 111.524 132.163 1.00 68.51 553 ARG A C 1
ATOM 4217 O O . ARG A 1 553 ? 109.880 112.194 132.535 1.00 67.07 553 ARG A O 1
ATOM 4225 N N . SER A 1 554 ? 111.780 111.090 133.015 1.00 67.70 554 SER A N 1
ATOM 4226 C CA . SER A 1 554 ? 111.686 111.404 134.438 1.00 68.34 554 SER A CA 1
ATOM 4227 C C . SER A 1 554 ? 111.804 112.904 134.680 1.00 69.79 554 SER A C 1
ATOM 4228 O O . SER A 1 554 ? 111.076 113.470 135.503 1.00 73.28 554 SER A O 1
ATOM 4231 N N . GLY A 1 555 ? 112.712 113.565 133.969 1.00 68.38 555 GLY A N 1
ATOM 4232 C CA . GLY A 1 555 ? 112.968 114.974 134.169 1.00 67.65 555 GLY A CA 1
ATOM 4233 C C . GLY A 1 555 ? 114.021 115.297 135.204 1.00 70.19 555 GLY A C 1
ATOM 4234 O O . GLY A 1 555 ? 114.178 116.473 135.553 1.00 71.31 555 GLY A O 1
ATOM 4235 N N . GLU A 1 556 ? 114.746 114.294 135.706 1.00 71.30 556 GLU A N 1
ATOM 4236 C CA . GLU A 1 556 ? 115.753 114.541 136.733 1.00 74.45 556 GLU A CA 1
ATOM 4237 C C . GLU A 1 556 ? 116.891 115.405 136.203 1.00 77.88 556 GLU A C 1
ATOM 4238 O O . GLU A 1 556 ? 117.504 116.170 136.957 1.00 78.50 556 GLU A O 1
ATOM 4244 N N . GLU A 1 557 ? 117.189 115.297 134.910 1.00 75.85 557 GLU A N 1
ATOM 4245 C CA . GLU A 1 557 ? 118.228 116.102 134.287 1.00 72.18 557 GLU A CA 1
ATOM 4246 C C . GLU A 1 557 ? 117.730 116.604 132.939 1.00 67.19 557 GLU A C 1
ATOM 4247 O O . GLU A 1 557 ? 116.870 115.991 132.302 1.00 66.58 557 GLU A O 1
ATOM 4253 N N . PHE A 1 558 ? 118.282 117.737 132.514 1.00 62.25 558 PHE A N 1
ATOM 4254 C CA . PHE A 1 558 ? 117.864 118.413 131.296 1.00 57.24 558 PHE A CA 1
ATOM 4255 C C . PHE A 1 558 ? 119.031 118.502 130.320 1.00 54.03 558 PHE A C 1
ATOM 4256 O O . PHE A 1 558 ? 120.195 118.571 130.724 1.00 54.12 558 PHE A O 1
ATOM 4264 N N . PHE A 1 559 ? 118.706 118.490 129.028 1.00 47.18 559 PHE A N 1
ATOM 4265 C CA . PHE A 1 559 ? 119.696 118.629 127.970 1.00 45.92 559 PHE A CA 1
ATOM 4266 C C . PHE A 1 559 ? 119.130 119.499 126.858 1.00 42.87 559 PHE A C 1
ATOM 4267 O O . PHE A 1 559 ? 117.913 119.623 126.703 1.00 44.31 559 PHE A O 1
ATOM 4275 N N . HIS A 1 560 ? 120.032 120.101 126.084 1.00 39.09 560 HIS A N 1
ATOM 4276 C CA . HIS A 1 560 ? 119.638 120.940 124.960 1.00 35.88 560 HIS A CA 1
ATOM 4277 C C . HIS A 1 560 ? 119.725 120.193 123.635 1.00 34.49 560 HIS A C 1
ATOM 4278 O O . HIS A 1 560 ? 118.906 120.420 122.738 1.00 34.64 560 HIS A O 1
ATOM 4285 N N . ALA A 1 561 ? 120.710 119.307 123.500 1.00 37.90 561 ALA A N 1
ATOM 4286 C CA . ALA A 1 561 ? 120.869 118.475 122.317 1.00 30.57 561 ALA A CA 1
ATOM 4287 C C . ALA A 1 561 ? 121.687 117.252 122.698 1.00 28.62 561 ALA A C 1
ATOM 4288 O O . ALA A 1 561 ? 122.691 117.359 123.408 1.00 29.88 561 ALA A O 1
ATOM 4290 N N . ILE A 1 562 ? 121.250 116.087 122.228 1.00 26.61 562 ILE A N 1
ATOM 4291 C CA . ILE A 1 562 ? 121.910 114.826 122.548 1.00 25.25 562 ILE A CA 1
ATOM 4292 C C . ILE A 1 562 ? 122.195 114.075 121.256 1.00 24.90 562 ILE A C 1
ATOM 4293 O O . ILE A 1 562 ? 121.308 113.922 120.410 1.00 21.96 562 ILE A O 1
ATOM 4298 N N . GLU A 1 563 ? 123.432 113.608 121.105 1.00 23.77 563 GLU A N 1
ATOM 4299 C CA . GLU A 1 563 ? 123.811 112.755 119.988 1.00 16.61 563 GLU A CA 1
ATOM 4300 C C . GLU A 1 563 ? 123.778 111.302 120.438 1.00 20.29 563 GLU A C 1
ATOM 4301 O O . GLU A 1 563 ? 124.343 110.955 121.480 1.00 21.81 563 GLU A O 1
ATOM 4307 N N . ILE A 1 564 ? 123.117 110.456 119.654 1.00 16.15 564 ILE A N 1
ATOM 4308 C CA . ILE A 1 564 ? 122.915 109.056 120.004 1.00 13.02 564 ILE A CA 1
ATOM 4309 C C . ILE A 1 564 ? 123.589 108.185 118.956 1.00 12.49 564 ILE A C 1
ATOM 4310 O O . ILE A 1 564 ? 123.364 108.361 117.752 1.00 14.42 564 ILE A O 1
ATOM 4315 N N . MET A 1 565 ? 124.406 107.246 119.418 1.00 13.31 565 MET A N 1
ATOM 4316 C CA . MET A 1 565 ? 124.990 106.207 118.589 1.00 11.17 565 MET A CA 1
ATOM 4317 C C . MET A 1 565 ? 124.537 104.850 119.110 1.00 14.55 565 MET A C 1
ATOM 4318 O O . MET A 1 565 ? 124.232 104.694 120.295 1.00 23.59 565 MET A O 1
ATOM 4323 N N . ALA A 1 566 ? 124.477 103.871 118.211 1.00 13.33 566 ALA A N 1
ATOM 4324 C CA . ALA A 1 566 ? 124.105 102.520 118.609 1.00 10.17 566 ALA A CA 1
ATOM 4325 C C . ALA A 1 566 ? 125.313 101.648 118.910 1.00 11.08 566 ALA A C 1
ATOM 4326 O O . ALA A 1 566 ? 125.201 100.693 119.687 1.00 14.67 566 ALA A O 1
ATOM 4328 N N . CYS A 1 567 ? 126.462 101.958 118.319 1.00 10.86 567 CYS A N 1
ATOM 4329 C CA . CYS A 1 567 ? 127.676 101.178 118.501 1.00 8.47 567 CYS A CA 1
ATOM 4330 C C . CYS A 1 567 ? 128.622 101.893 119.454 1.00 10.35 567 CYS A C 1
ATOM 4331 O O . CYS A 1 567 ? 128.683 103.126 119.476 1.00 9.85 567 CYS A O 1
ATOM 4334 N N . VAL A 1 568 ? 129.353 101.110 120.246 1.00 11.33 568 VAL A N 1
ATOM 4335 C CA . VAL A 1 568 ? 130.333 101.680 121.161 1.00 11.65 568 VAL A CA 1
ATOM 4336 C C . VAL A 1 568 ? 131.441 102.334 120.349 1.00 15.18 568 VAL A C 1
ATOM 4337 O O . VAL A 1 568 ? 132.054 101.699 119.482 1.00 14.07 568 VAL A O 1
ATOM 4341 N N . GLY A 1 569 ? 131.702 103.609 120.626 1.00 13.27 569 GLY A N 1
ATOM 4342 C CA . GLY A 1 569 ? 132.701 104.365 119.907 1.00 14.07 569 GLY A CA 1
ATOM 4343 C C . GLY A 1 569 ? 132.218 105.027 118.635 1.00 13.40 569 GLY A C 1
ATOM 4344 O O . GLY A 1 569 ? 132.997 105.745 117.997 1.00 14.41 569 GLY A O 1
ATOM 4345 N N . GLY A 1 570 ? 130.962 104.824 118.252 1.00 11.00 570 GLY A N 1
ATOM 4346 C CA . GLY A 1 570 ? 130.464 105.393 117.020 1.00 8.15 570 GLY A CA 1
ATOM 4347 C C . GLY A 1 570 ? 130.516 104.402 115.871 1.00 7.58 570 GLY A C 1
ATOM 4348 O O . GLY A 1 570 ? 130.549 103.181 116.055 1.00 8.77 570 GLY A O 1
ATOM 4349 N N . CYS A 1 571 ? 130.526 104.953 114.656 1.00 5.09 571 CYS A N 1
ATOM 4350 C CA . CYS A 1 571 ? 130.517 104.118 113.461 1.00 4.26 571 CYS A CA 1
ATOM 4351 C C . CYS A 1 571 ? 131.828 103.370 113.258 1.00 4.77 571 CYS A C 1
ATOM 4352 O O . CYS A 1 571 ? 131.856 102.390 112.507 1.00 5.60 571 CYS A O 1
ATOM 4355 N N . ILE A 1 572 ? 132.915 103.809 113.897 1.00 6.35 572 ILE A N 1
ATOM 4356 C CA . ILE A 1 572 ? 134.168 103.071 113.804 1.00 7.02 572 ILE A CA 1
ATOM 4357 C C . ILE A 1 572 ? 134.047 101.701 114.455 1.00 7.32 572 ILE A C 1
ATOM 4358 O O . ILE A 1 572 ? 134.797 100.783 114.112 1.00 9.75 572 ILE A O 1
ATOM 4363 N N . GLY A 1 573 ? 133.116 101.542 115.392 1.00 6.82 573 GLY A N 1
ATOM 4364 C CA . GLY A 1 573 ? 132.846 100.255 115.999 1.00 6.05 573 GLY A CA 1
ATOM 4365 C C . GLY A 1 573 ? 131.632 99.570 115.407 1.00 5.75 573 GLY A C 1
ATOM 4366 O O . GLY A 1 573 ? 131.024 98.708 116.047 1.00 8.93 573 GLY A O 1
ATOM 4367 N N . GLY A 1 574 ? 131.267 99.951 114.184 1.00 4.90 574 GLY A N 1
ATOM 4368 C CA . GLY A 1 574 ? 130.058 99.421 113.583 1.00 5.31 574 GLY A CA 1
ATOM 4369 C C . GLY A 1 574 ? 130.167 97.939 113.280 1.00 5.90 574 GLY A C 1
ATOM 4370 O O . GLY A 1 574 ? 131.259 97.375 113.188 1.00 8.89 574 GLY A O 1
ATOM 4371 N N . GLY A 1 575 ? 129.003 97.304 113.121 1.00 7.09 575 GLY A N 1
ATOM 4372 C CA . GLY A 1 575 ? 128.946 95.872 112.884 1.00 5.30 575 GLY A CA 1
ATOM 4373 C C . GLY A 1 575 ? 129.564 95.431 111.575 1.00 5.98 575 GLY A C 1
ATOM 4374 O O . GLY A 1 575 ? 130.068 94.307 111.490 1.00 7.59 575 GLY A O 1
ATOM 4375 N N . GLY A 1 576 ? 129.536 96.283 110.556 1.00 4.66 576 GLY A N 1
ATOM 4376 C CA . GLY A 1 576 ? 130.137 95.975 109.278 1.00 3.65 576 GLY A CA 1
ATOM 4377 C C . GLY A 1 576 ? 131.633 96.168 109.206 1.00 5.70 576 GLY A C 1
ATOM 4378 O O . GLY A 1 576 ? 132.239 95.853 108.177 1.00 4.90 576 GLY A O 1
ATOM 4379 N N . GLN A 1 577 ? 132.250 96.681 110.267 1.00 5.41 577 GLN A N 1
ATOM 4380 C CA . GLN A 1 577 ? 133.688 96.888 110.302 1.00 7.29 577 GLN A CA 1
ATOM 4381 C C . GLN A 1 577 ? 134.423 95.556 110.440 1.00 9.48 577 GLN A C 1
ATOM 4382 O O . GLN A 1 577 ? 133.881 94.594 110.990 1.00 11.79 577 GLN A O 1
ATOM 4388 N N . PRO A 1 578 ? 135.658 95.477 109.946 1.00 9.01 578 PRO A N 1
ATOM 4389 C CA . PRO A 1 578 ? 136.464 94.276 110.187 1.00 10.87 578 PRO A CA 1
ATOM 4390 C C . PRO A 1 578 ? 136.730 94.097 111.673 1.00 13.17 578 PRO A C 1
ATOM 4391 O O . PRO A 1 578 ? 136.805 95.066 112.430 1.00 19.21 578 PRO A O 1
ATOM 4395 N N . LYS A 1 579 ? 136.853 92.839 112.088 1.00 18.77 579 LYS A N 1
ATOM 4396 C CA . LYS A 1 579 ? 137.119 92.542 113.488 1.00 19.88 579 LYS A CA 1
ATOM 4397 C C . LYS A 1 579 ? 138.452 93.143 113.914 1.00 22.62 579 LYS A C 1
ATOM 4398 O O . LYS A 1 579 ? 139.447 93.074 113.188 1.00 26.20 579 LYS A O 1
ATOM 4404 N N . THR A 1 580 ? 138.462 93.745 115.099 1.00 26.42 580 THR A N 1
ATOM 4405 C CA . THR A 1 580 ? 139.660 94.398 115.600 1.00 30.44 580 THR A CA 1
ATOM 4406 C C . THR A 1 580 ? 140.682 93.367 116.072 1.00 31.23 580 THR A C 1
ATOM 4407 O O . THR A 1 580 ? 140.367 92.200 116.317 1.00 30.06 580 THR A O 1
ATOM 4411 N N . LYS A 1 581 ? 141.927 93.818 116.194 1.00 39.47 581 LYS A N 1
ATOM 4412 C CA . LYS A 1 581 ? 143.030 92.989 116.655 1.00 40.66 581 LYS A CA 1
ATOM 4413 C C . LYS A 1 581 ? 143.599 93.574 117.939 1.00 42.47 581 LYS A C 1
ATOM 4414 O O . LYS A 1 581 ? 143.743 94.794 118.066 1.00 47.76 581 LYS A O 1
ATOM 4420 N N . GLY A 1 582 ? 143.924 92.700 118.887 1.00 39.66 582 GLY A N 1
ATOM 4421 C CA . GLY A 1 582 ? 144.374 93.160 120.185 1.00 40.81 582 GLY A CA 1
ATOM 4422 C C . GLY A 1 582 ? 143.210 93.644 121.034 1.00 39.31 582 GLY A C 1
ATOM 4423 O O . GLY A 1 582 ? 142.114 93.081 121.011 1.00 41.37 582 GLY A O 1
ATOM 4424 N N . ASN A 1 583 ? 143.459 94.706 121.796 1.00 36.61 583 ASN A N 1
ATOM 4425 C CA . ASN A 1 583 ? 142.405 95.299 122.607 1.00 35.87 583 ASN A CA 1
ATOM 4426 C C . ASN A 1 583 ? 141.412 96.030 121.712 1.00 36.52 583 ASN A C 1
ATOM 4427 O O . ASN A 1 583 ? 141.789 96.933 120.956 1.00 36.01 583 ASN A O 1
ATOM 4432 N N . LYS A 1 584 ? 140.141 95.628 121.795 1.00 34.04 584 LYS A N 1
ATOM 4433 C CA . LYS A 1 584 ? 139.112 96.233 120.956 1.00 33.91 584 LYS A CA 1
ATOM 4434 C C . LYS A 1 584 ? 138.949 97.714 121.271 1.00 32.07 584 LYS A C 1
ATOM 4435 O O . LYS A 1 584 ? 138.786 98.539 120.365 1.00 32.39 584 LYS A O 1
ATOM 4441 N N . GLN A 1 585 ? 138.984 98.067 122.558 1.00 32.77 585 GLN A N 1
ATOM 4442 C CA . GLN A 1 585 ? 138.887 99.470 122.942 1.00 33.02 585 GLN A CA 1
ATOM 4443 C C . GLN A 1 585 ? 140.044 100.277 122.369 1.00 31.30 585 GLN A C 1
ATOM 4444 O O . GLN A 1 585 ? 139.845 101.386 121.859 1.00 32.34 585 GLN A O 1
ATOM 4450 N N . ALA A 1 586 ? 141.261 99.731 122.435 1.00 31.34 586 ALA A N 1
ATOM 4451 C CA . ALA A 1 586 ? 142.418 100.430 121.887 1.00 29.70 586 ALA A CA 1
ATOM 4452 C C . ALA A 1 586 ? 142.295 100.608 120.379 1.00 30.02 586 ALA A C 1
ATOM 4453 O O . ALA A 1 586 ? 142.608 101.679 119.847 1.00 32.09 586 ALA A O 1
ATOM 4455 N N . ALA A 1 587 ? 141.838 99.571 119.671 1.00 27.60 587 ALA A N 1
ATOM 4456 C CA . ALA A 1 587 ? 141.686 99.681 118.222 1.00 27.68 587 ALA A CA 1
ATOM 4457 C C . ALA A 1 587 ? 140.623 100.710 117.847 1.00 27.75 587 ALA A C 1
ATOM 4458 O O . ALA A 1 587 ? 140.813 101.504 116.915 1.00 30.79 587 ALA A O 1
ATOM 4460 N N . LEU A 1 588 ? 139.493 100.709 118.558 1.00 23.45 588 LEU A N 1
ATOM 4461 C CA . LEU A 1 588 ? 138.443 101.681 118.274 1.00 25.64 588 LEU A CA 1
ATOM 4462 C C . LEU A 1 588 ? 138.910 103.100 118.575 1.00 23.89 588 LEU A C 1
ATOM 4463 O O . LEU A 1 588 ? 138.600 104.038 117.828 1.00 25.02 588 LEU A O 1
ATOM 4468 N N . GLN A 1 589 ? 139.660 103.279 119.665 1.00 25.01 589 GLN A N 1
ATOM 4469 C CA . GLN A 1 589 ? 140.208 104.594 119.974 1.00 25.58 589 GLN A CA 1
ATOM 4470 C C . GLN A 1 589 ? 141.216 105.031 118.921 1.00 21.20 589 GLN A C 1
ATOM 4471 O O . GLN A 1 589 ? 141.310 106.218 118.598 1.00 25.96 589 GLN A O 1
ATOM 4477 N N . LYS A 1 590 ? 141.983 104.084 118.375 1.00 23.12 590 LYS A N 1
ATOM 4478 C CA . LYS A 1 590 ? 142.899 104.412 117.288 1.00 23.84 590 LYS A CA 1
ATOM 4479 C C . LYS A 1 590 ? 142.141 104.864 116.045 1.00 21.59 590 LYS A C 1
ATOM 4480 O O . LYS A 1 590 ? 142.558 105.808 115.366 1.00 23.78 590 LYS A O 1
ATOM 4486 N N . ARG A 1 591 ? 141.026 104.202 115.733 1.00 21.09 591 ARG A N 1
ATOM 4487 C CA . ARG A 1 591 ? 140.201 104.632 114.604 1.00 17.63 591 ARG A CA 1
ATOM 4488 C C . ARG A 1 591 ? 139.643 106.036 114.833 1.00 16.59 591 ARG A C 1
ATOM 4489 O O . ARG A 1 591 ? 139.644 106.884 113.926 1.00 18.13 591 ARG A O 1
ATOM 4497 N N . ALA A 1 592 ? 139.163 106.300 116.051 1.00 16.09 592 ALA A N 1
ATOM 4498 C CA . ALA A 1 592 ? 138.637 107.623 116.376 1.00 14.40 592 ALA A CA 1
ATOM 4499 C C . ALA A 1 592 ? 139.725 108.688 116.274 1.00 16.55 592 ALA A C 1
ATOM 4500 O O . ALA A 1 592 ? 139.489 109.791 115.765 1.00 23.16 592 ALA A O 1
ATOM 4502 N N . GLU A 1 593 ? 140.930 108.372 116.753 1.00 16.23 593 GLU A N 1
ATOM 4503 C CA . GLU A 1 593 ? 142.038 109.313 116.647 1.00 19.62 593 GLU A CA 1
ATOM 4504 C C . GLU A 1 593 ? 142.445 109.533 115.199 1.00 20.51 593 GLU A C 1
ATOM 4505 O O . GLU A 1 593 ? 142.873 110.632 114.840 1.00 24.30 593 GLU A O 1
ATOM 4511 N N . GLY A 1 594 ? 142.330 108.506 114.357 1.00 19.18 594 GLY A N 1
ATOM 4512 C CA . GLY A 1 594 ? 142.574 108.706 112.938 1.00 15.34 594 GLY A CA 1
ATOM 4513 C C . GLY A 1 594 ? 141.582 109.669 112.315 1.00 16.81 594 GLY A C 1
ATOM 4514 O O . GLY A 1 594 ? 141.956 110.539 111.522 1.00 19.93 594 GLY A O 1
ATOM 4515 N N . LEU A 1 595 ? 140.303 109.534 112.675 1.00 15.80 595 LEU A N 1
ATOM 4516 C CA . LEU A 1 595 ? 139.313 110.503 112.208 1.00 15.72 595 LEU A CA 1
ATOM 4517 C C . LEU A 1 595 ? 139.638 111.908 112.707 1.00 12.42 595 LEU A C 1
ATOM 4518 O O . LEU A 1 595 ? 139.510 112.888 111.961 1.00 14.67 595 LEU A O 1
ATOM 4523 N N . ASN A 1 596 ? 140.063 112.023 113.966 1.00 14.53 596 ASN A N 1
ATOM 4524 C CA . ASN A 1 596 ? 140.428 113.328 114.511 1.00 16.89 596 ASN A CA 1
ATOM 4525 C C . ASN A 1 596 ? 141.626 113.926 113.779 1.00 18.91 596 ASN A C 1
ATOM 4526 O O . ASN A 1 596 ? 141.671 115.136 113.538 1.00 20.15 596 ASN A O 1
ATOM 4531 N N . ASN A 1 597 ? 142.609 113.095 113.428 1.00 17.11 597 ASN A N 1
ATOM 4532 C CA . ASN A 1 597 ? 143.755 113.580 112.664 1.00 14.97 597 ASN A CA 1
ATOM 4533 C C . ASN A 1 597 ? 143.337 114.046 111.276 1.00 15.25 597 ASN A C 1
ATOM 4534 O O . ASN A 1 597 ? 143.847 115.057 110.776 1.00 19.17 597 ASN A O 1
ATOM 4539 N N . ILE A 1 598 ? 142.417 113.321 110.635 1.00 13.44 598 ILE A N 1
ATOM 4540 C CA . ILE A 1 598 ? 141.897 113.773 109.345 1.00 17.21 598 ILE A CA 1
ATOM 4541 C C . ILE A 1 598 ? 141.224 115.132 109.497 1.00 16.30 598 ILE A C 1
ATOM 4542 O O . ILE A 1 598 ? 141.392 116.028 108.662 1.00 15.22 598 ILE A O 1
ATOM 4547 N N . ASP A 1 599 ? 140.452 115.301 110.572 1.00 14.35 599 ASP A N 1
ATOM 4548 C CA . ASP A 1 599 ? 139.815 116.587 110.844 1.00 13.65 599 ASP A CA 1
ATOM 4549 C C . ASP A 1 599 ? 140.855 117.689 111.016 1.00 17.15 599 ASP A C 1
ATOM 4550 O O . ASP A 1 599 ? 140.709 118.791 110.476 1.00 18.46 599 ASP A O 1
ATOM 4555 N N . ARG A 1 600 ? 141.919 117.399 111.764 1.00 17.58 600 ARG A N 1
ATOM 4556 C CA . ARG A 1 600 ? 142.945 118.404 112.028 1.00 19.12 600 ARG A CA 1
ATOM 4557 C C . ARG A 1 600 ? 143.738 118.749 110.774 1.00 18.67 600 ARG A C 1
ATOM 4558 O O . ARG A 1 600 ? 144.258 119.863 110.657 1.00 23.17 600 ARG A O 1
ATOM 4566 N N . SER A 1 601 ? 143.844 117.816 109.832 1.00 18.00 601 SER A N 1
ATOM 4567 C CA . SER A 1 601 ? 144.603 118.044 108.610 1.00 20.92 601 SER A CA 1
ATOM 4568 C C . SER A 1 601 ? 143.835 118.836 107.559 1.00 22.01 601 SER A C 1
ATOM 4569 O O . SER A 1 601 ? 144.429 119.227 106.548 1.00 23.17 601 SER A O 1
ATOM 4572 N N . LYS A 1 602 ? 142.544 119.083 107.765 1.00 24.19 602 LYS A N 1
ATOM 4573 C CA . LYS A 1 602 ? 141.721 119.777 106.783 1.00 18.79 602 LYS A CA 1
ATOM 4574 C C . LYS A 1 602 ? 141.765 121.281 107.022 1.00 21.71 602 LYS A C 1
ATOM 4575 O O . LYS A 1 602 ? 141.656 121.738 108.164 1.00 22.67 602 LYS A O 1
ATOM 4581 N N . THR A 1 603 ? 141.933 122.044 105.940 1.00 24.61 603 THR A N 1
ATOM 4582 C CA . THR A 1 603 ? 141.904 123.500 106.045 1.00 24.77 603 THR A CA 1
ATOM 4583 C C . THR A 1 603 ? 140.534 123.986 106.503 1.00 23.43 603 THR A C 1
ATOM 4584 O O . THR A 1 603 ? 140.427 124.838 107.392 1.00 23.82 603 THR A O 1
ATOM 4588 N N . LEU A 1 604 ? 139.473 123.444 105.912 1.00 21.72 604 LEU A N 1
ATOM 4589 C CA . LEU A 1 604 ? 138.109 123.784 106.294 1.00 19.55 604 LEU A CA 1
ATOM 4590 C C . LEU A 1 604 ? 137.637 122.803 107.359 1.00 18.32 604 LEU A C 1
ATOM 4591 O O . LEU A 1 604 ? 137.596 121.591 107.119 1.00 18.70 604 LEU A O 1
ATOM 4596 N N . ARG A 1 605 ? 137.287 123.324 108.533 1.00 20.17 605 ARG A N 1
ATOM 4597 C CA . ARG A 1 605 ? 136.858 122.495 109.653 1.00 17.23 605 ARG A CA 1
ATOM 4598 C C . ARG A 1 605 ? 135.430 122.793 110.088 1.00 18.89 605 ARG A C 1
ATOM 4599 O O . ARG A 1 605 ? 135.015 122.350 111.165 1.00 17.58 605 ARG A O 1
ATOM 4607 N N . ARG A 1 606 ? 134.667 123.527 109.282 1.00 18.99 606 ARG A N 1
ATOM 4608 C CA . ARG A 1 606 ? 133.273 123.834 109.569 1.00 16.84 606 ARG A CA 1
ATOM 4609 C C . ARG A 1 606 ? 132.425 123.412 108.380 1.00 17.95 606 ARG A C 1
ATOM 4610 O O . ARG A 1 606 ? 132.805 123.644 107.228 1.00 19.47 606 ARG A O 1
ATOM 4618 N N . SER A 1 607 ? 131.278 122.789 108.662 1.00 15.53 607 SER A N 1
ATOM 4619 C CA . SER A 1 607 ? 130.447 122.240 107.594 1.00 13.12 607 SER A CA 1
ATOM 4620 C C . SER A 1 607 ? 129.897 123.343 106.699 1.00 17.39 607 SER A C 1
ATOM 4621 O O . SER A 1 607 ? 129.780 123.169 105.480 1.00 17.85 607 SER A O 1
ATOM 4624 N N . ASN A 1 608 ? 129.554 124.490 107.287 1.00 19.64 608 ASN A N 1
ATOM 4625 C CA . ASN A 1 608 ? 129.011 125.601 106.514 1.00 17.68 608 ASN A CA 1
ATOM 4626 C C . ASN A 1 608 ? 130.019 126.190 105.537 1.00 18.18 608 ASN A C 1
ATOM 4627 O O . ASN A 1 608 ? 129.623 126.964 104.660 1.00 21.48 608 ASN A O 1
ATOM 4632 N N . GLU A 1 609 ? 131.304 125.856 105.667 1.00 17.16 609 GLU A N 1
ATOM 4633 C CA . GLU A 1 609 ? 132.305 126.348 104.730 1.00 16.93 609 GLU A CA 1
ATOM 4634 C C . GLU A 1 609 ? 132.462 125.454 103.507 1.00 16.83 609 GLU A C 1
ATOM 4635 O O . GLU A 1 609 ? 133.241 125.794 102.610 1.00 21.75 609 GLU A O 1
ATOM 4641 N N . ASN A 1 610 ? 131.749 124.328 103.450 1.00 14.99 610 ASN A N 1
ATOM 4642 C CA . ASN A 1 610 ? 131.852 123.394 102.335 1.00 13.48 610 ASN A CA 1
ATOM 4643 C C . ASN A 1 610 ? 131.365 124.060 101.053 1.00 15.06 610 ASN A C 1
ATOM 4644 O O . ASN A 1 610 ? 130.174 124.379 100.930 1.00 17.79 610 ASN A O 1
ATOM 4649 N N . PRO A 1 611 ? 132.256 124.294 100.085 1.00 18.76 611 PRO A N 1
ATOM 4650 C CA . PRO A 1 611 ? 131.835 124.980 98.852 1.00 16.46 611 PRO A CA 1
ATOM 4651 C C . PRO A 1 611 ? 130.768 124.236 98.072 1.00 16.59 611 PRO A C 1
ATOM 4652 O O . PRO A 1 611 ? 129.861 124.874 97.530 1.00 19.80 611 PRO A O 1
ATOM 4656 N N . GLU A 1 612 ? 130.834 122.904 98.009 1.00 17.85 612 GLU A N 1
ATOM 4657 C CA . GLU A 1 612 ? 129.850 122.158 97.229 1.00 16.59 612 GLU A CA 1
ATOM 4658 C C . GLU A 1 612 ? 128.479 122.178 97.897 1.00 15.59 612 GLU A C 1
ATOM 4659 O O . GLU A 1 612 ? 127.456 122.329 97.219 1.00 18.03 612 GLU A O 1
ATOM 4665 N N . VAL A 1 613 ? 128.438 122.037 99.222 1.00 14.53 613 VAL A N 1
ATOM 4666 C CA . VAL A 1 613 ? 127.171 122.126 99.942 1.00 16.54 613 VAL A CA 1
ATOM 4667 C C . VAL A 1 613 ? 126.583 123.526 99.808 1.00 13.76 613 VAL A C 1
ATOM 4668 O O . VAL A 1 613 ? 125.372 123.698 99.608 1.00 18.20 613 VAL A O 1
ATOM 4672 N N . LEU A 1 614 ? 127.435 124.550 99.913 1.00 12.89 614 LEU A N 1
ATOM 4673 C CA . LEU A 1 614 ? 126.966 125.919 99.736 1.00 13.73 614 LEU A CA 1
ATOM 4674 C C . LEU A 1 614 ? 126.419 126.133 98.330 1.00 16.21 614 LEU A C 1
ATOM 4675 O O . LEU A 1 614 ? 125.398 126.807 98.152 1.00 18.46 614 LEU A O 1
ATOM 4680 N N . ALA A 1 615 ? 127.088 125.571 97.320 1.00 13.82 615 ALA A N 1
ATOM 4681 C CA . ALA A 1 615 ? 126.599 125.670 95.950 1.00 15.92 615 ALA A CA 1
ATOM 4682 C C . ALA A 1 615 ? 125.251 124.986 95.789 1.00 18.68 615 ALA A C 1
ATOM 4683 O O . ALA A 1 615 ? 124.365 125.515 95.107 1.00 21.68 615 ALA A O 1
ATOM 4685 N N . ILE A 1 616 ? 125.080 123.814 96.403 1.00 17.13 616 ILE A N 1
ATOM 4686 C CA . ILE A 1 616 ? 123.785 123.143 96.370 1.00 16.26 616 ILE A CA 1
ATOM 4687 C C . ILE A 1 616 ? 122.713 124.039 96.973 1.00 16.71 616 ILE A C 1
ATOM 4688 O O . ILE A 1 616 ? 121.625 124.197 96.405 1.00 15.83 616 ILE A O 1
ATOM 4693 N N . TYR A 1 617 ? 123.011 124.666 98.113 1.00 17.22 617 TYR A N 1
ATOM 4694 C CA . TYR A 1 617 ? 122.027 125.542 98.743 1.00 15.55 617 TYR A CA 1
ATOM 4695 C C . TYR A 1 617 ? 121.708 126.770 97.897 1.00 17.93 617 TYR A C 1
ATOM 4696 O O . TYR A 1 617 ? 120.553 127.203 97.864 1.00 20.94 617 TYR A O 1
ATOM 4705 N N . GLU A 1 618 ? 122.700 127.363 97.228 1.00 16.62 618 GLU A N 1
ATOM 4706 C CA . GLU A 1 618 ? 122.413 128.608 96.518 1.00 21.56 618 GLU A CA 1
ATOM 4707 C C . GLU A 1 618 ? 121.788 128.352 95.152 1.00 22.20 618 GLU A C 1
ATOM 4708 O O . GLU A 1 618 ? 121.069 129.214 94.635 1.00 27.95 618 GLU A O 1
ATOM 4714 N N . LYS A 1 619 ? 122.040 127.189 94.552 1.00 21.20 619 LYS A N 1
ATOM 4715 C CA . LYS A 1 619 ? 121.530 126.896 93.219 1.00 19.39 619 LYS A CA 1
ATOM 4716 C C . LYS A 1 619 ? 120.230 126.105 93.223 1.00 17.48 619 LYS A C 1
ATOM 4717 O O . LYS A 1 619 ? 119.349 126.374 92.401 1.00 20.67 619 LYS A O 1
ATOM 4723 N N . TYR A 1 620 ? 120.085 125.130 94.119 1.00 15.69 620 TYR A N 1
ATOM 4724 C CA . TYR A 1 620 ? 119.004 124.158 94.011 1.00 15.65 620 TYR A CA 1
ATOM 4725 C C . TYR A 1 620 ? 117.986 124.331 95.127 1.00 14.09 620 TYR A C 1
ATOM 4726 O O . TYR A 1 620 ? 116.797 124.515 94.851 1.00 22.18 620 TYR A O 1
ATOM 4735 N N . LEU A 1 621 ? 118.420 124.280 96.380 1.00 15.00 621 LEU A N 1
ATOM 4736 C CA . LEU A 1 621 ? 117.587 124.705 97.487 1.00 14.84 621 LEU A CA 1
ATOM 4737 C C . LEU A 1 621 ? 117.687 126.223 97.620 1.00 21.92 621 LEU A C 1
ATOM 4738 O O . LEU A 1 621 ? 118.152 126.922 96.716 1.00 28.08 621 LEU A O 1
ATOM 4743 N N . ASP A 1 622 ? 117.223 126.752 98.745 1.00 20.94 622 ASP A N 1
ATOM 4744 C CA . ASP A 1 622 ? 117.371 128.171 99.038 1.00 21.76 622 ASP A CA 1
ATOM 4745 C C . ASP A 1 622 ? 118.232 128.421 100.265 1.00 21.37 622 ASP A C 1
ATOM 4746 O O . ASP A 1 622 ? 119.154 129.241 100.227 1.00 19.82 622 ASP A O 1
ATOM 4751 N N . HIS A 1 623 ? 117.952 127.715 101.350 1.00 18.89 623 HIS A N 1
ATOM 4752 C CA . HIS A 1 623 ? 118.668 127.849 102.609 1.00 13.70 623 HIS A CA 1
ATOM 4753 C C . HIS A 1 623 ? 118.280 126.666 103.487 1.00 14.26 623 HIS A C 1
ATOM 4754 O O . HIS A 1 623 ? 117.328 125.949 103.168 1.00 16.62 623 HIS A O 1
ATOM 4761 N N . PRO A 1 624 ? 119.012 126.426 104.573 1.00 14.95 624 PRO A N 1
ATOM 4762 C CA . PRO A 1 624 ? 118.579 125.397 105.522 1.00 12.79 624 PRO A CA 1
ATOM 4763 C C . PRO A 1 624 ? 117.184 125.700 106.053 1.00 14.02 624 PRO A C 1
ATOM 4764 O O . PRO A 1 624 ? 116.828 126.855 106.297 1.00 14.58 624 PRO A O 1
ATOM 4768 N N . LEU A 1 625 ? 116.390 124.642 106.211 1.00 16.39 625 LEU A N 1
ATOM 4769 C CA . LEU A 1 625 ? 115.010 124.683 106.690 1.00 13.86 625 LEU A CA 1
ATOM 4770 C C . LEU A 1 625 ? 114.062 125.408 105.739 1.00 13.23 625 LEU A C 1
ATOM 4771 O O . LEU A 1 625 ? 112.983 125.838 106.162 1.00 18.21 625 LEU A O 1
ATOM 4776 N N . SER A 1 626 ? 114.426 125.556 104.468 1.00 10.69 626 SER A N 1
ATOM 4777 C CA . SER A 1 626 ? 113.483 126.087 103.494 1.00 10.35 626 SER A CA 1
ATOM 4778 C C . SER A 1 626 ? 112.486 125.002 103.091 1.00 10.43 626 SER A C 1
ATOM 4779 O O . SER A 1 626 ? 112.561 123.858 103.543 1.00 13.62 626 SER A O 1
ATOM 4782 N N . ASN A 1 627 ? 111.533 125.376 102.234 1.00 7.37 627 ASN A N 1
ATOM 4783 C CA . ASN A 1 627 ? 110.533 124.411 101.784 1.00 8.14 627 ASN A CA 1
ATOM 4784 C C . ASN A 1 627 ? 111.177 123.276 100.995 1.00 7.11 627 ASN A C 1
ATOM 4785 O O . ASN A 1 627 ? 110.943 122.096 101.280 1.00 8.43 627 ASN A O 1
ATOM 4790 N N . LYS A 1 628 ? 111.994 123.618 99.996 1.00 6.00 628 LYS A N 1
ATOM 4791 C CA . LYS A 1 628 ? 112.661 122.594 99.198 1.00 7.16 628 LYS A CA 1
ATOM 4792 C C . LYS A 1 628 ? 113.629 121.779 100.047 1.00 8.07 628 LYS A C 1
ATOM 4793 O O . LYS A 1 628 ? 113.742 120.556 99.878 1.00 9.22 628 LYS A O 1
ATOM 4799 N N . ALA A 1 629 ? 114.336 122.441 100.966 1.00 9.16 629 ALA A N 1
ATOM 4800 C CA . ALA A 1 629 ? 115.241 121.727 101.857 1.00 7.94 629 ALA A CA 1
ATOM 4801 C C . ALA A 1 629 ? 114.486 120.715 102.707 1.00 6.95 629 ALA A C 1
ATOM 4802 O O . ALA A 1 629 ? 114.932 119.577 102.863 1.00 7.59 629 ALA A O 1
ATOM 4804 N N . HIS A 1 630 ? 113.337 121.107 103.258 1.00 8.75 630 HIS A N 1
ATOM 4805 C CA . HIS A 1 630 ? 112.529 120.160 104.019 1.00 8.17 630 HIS A CA 1
ATOM 4806 C C . HIS A 1 630 ? 112.084 119.001 103.138 1.00 7.18 630 HIS A C 1
ATOM 4807 O O . HIS A 1 630 ? 112.283 117.830 103.487 1.00 6.84 630 HIS A O 1
ATOM 4814 N N . GLU A 1 631 ? 111.543 119.319 101.957 1.00 4.85 631 GLU A N 1
ATOM 4815 C CA . GLU A 1 631 ? 110.997 118.297 101.070 1.00 5.43 631 GLU A CA 1
ATOM 4816 C C . GLU A 1 631 ? 112.045 117.255 100.703 1.00 6.49 631 GLU A C 1
ATOM 4817 O O . GLU A 1 631 ? 111.748 116.056 100.658 1.00 6.92 631 GLU A O 1
ATOM 4823 N N . LEU A 1 632 ? 113.273 117.691 100.431 1.00 6.30 632 LEU A N 1
ATOM 4824 C CA . LEU A 1 632 ? 114.300 116.742 100.018 1.00 4.03 632 LEU A CA 1
ATOM 4825 C C . LEU A 1 632 ? 115.010 116.088 101.200 1.00 3.61 632 LEU A C 1
ATOM 4826 O O . LEU A 1 632 ? 115.109 114.860 101.262 1.00 5.05 632 LEU A O 1
ATOM 4831 N N . LEU A 1 633 ? 115.504 116.885 102.144 1.00 4.59 633 LEU A N 1
ATOM 4832 C CA . LEU A 1 633 ? 116.429 116.420 103.160 1.00 3.37 633 LEU A CA 1
ATOM 4833 C C . LEU A 1 633 ? 115.765 116.048 104.478 1.00 3.66 633 LEU A C 1
ATOM 4834 O O . LEU A 1 633 ? 116.474 115.688 105.422 1.00 4.46 633 LEU A O 1
ATOM 4839 N N . HIS A 1 634 ? 114.440 116.122 104.582 1.00 4.83 634 HIS A N 1
ATOM 4840 C CA . HIS A 1 634 ? 113.765 115.768 105.819 1.00 4.81 634 HIS A CA 1
ATOM 4841 C C . HIS A 1 634 ? 112.782 114.632 105.575 1.00 5.43 634 HIS A C 1
ATOM 4842 O O . HIS A 1 634 ? 112.211 114.503 104.488 1.00 7.08 634 HIS A O 1
ATOM 4849 N N . THR A 1 635 ? 112.602 113.801 106.599 1.00 5.28 635 THR A N 1
ATOM 4850 C CA . THR A 1 635 ? 111.766 112.614 106.511 1.00 8.50 635 THR A CA 1
ATOM 4851 C C . THR A 1 635 ? 110.900 112.531 107.761 1.00 9.47 635 THR A C 1
ATOM 4852 O O . THR A 1 635 ? 110.940 113.406 108.631 1.00 11.01 635 THR A O 1
ATOM 4856 N N . VAL A 1 636 ? 110.109 111.465 107.848 1.00 8.34 636 VAL A N 1
ATOM 4857 C CA . VAL A 1 636 ? 109.223 111.234 108.980 1.00 13.07 636 VAL A CA 1
ATOM 4858 C C . VAL A 1 636 ? 109.433 109.815 109.486 1.00 14.56 636 VAL A C 1
ATOM 4859 O O . VAL A 1 636 ? 109.959 108.952 108.776 1.00 14.52 636 VAL A O 1
ATOM 4863 N N . TYR A 1 637 ? 109.016 109.579 110.724 1.00 18.43 637 TYR A N 1
ATOM 4864 C CA . TYR A 1 637 ? 109.133 108.278 111.362 1.00 17.20 637 TYR A CA 1
ATOM 4865 C C . TYR A 1 637 ? 107.753 107.678 111.602 1.00 19.69 637 TYR A C 1
ATOM 4866 O O . TYR A 1 637 ? 106.744 108.383 111.670 1.00 21.43 637 TYR A O 1
ATOM 4875 N N . PHE A 1 638 ? 107.722 106.352 111.729 1.00 24.30 638 PHE A N 1
ATOM 4876 C CA . PHE A 1 638 ? 106.476 105.617 111.875 1.00 23.74 638 PHE A CA 1
ATOM 4877 C C . PHE A 1 638 ? 106.551 104.749 113.123 1.00 25.20 638 PHE A C 1
ATOM 4878 O O . PHE A 1 638 ? 107.576 104.085 113.355 1.00 22.14 638 PHE A O 1
ATOM 4886 N N . PRO A 1 639 ? 105.513 104.736 113.955 1.00 29.07 639 PRO A N 1
ATOM 4887 C CA . PRO A 1 639 ? 105.519 103.854 115.126 1.00 26.59 639 PRO A CA 1
ATOM 4888 C C . PRO A 1 639 ? 105.447 102.389 114.724 1.00 26.22 639 PRO A C 1
ATOM 4889 O O . PRO A 1 639 ? 104.849 102.026 113.708 1.00 25.79 639 PRO A O 1
ATOM 4893 N N . ARG A 1 640 ? 106.075 101.546 115.538 1.00 26.23 640 ARG A N 1
ATOM 4894 C CA . ARG A 1 640 ? 105.974 100.097 115.381 1.00 26.27 640 ARG A CA 1
ATOM 4895 C C . ARG A 1 640 ? 105.379 99.465 116.633 1.00 31.90 640 ARG A C 1
ATOM 4896 O O . ARG A 1 640 ? 105.941 98.523 117.192 1.00 38.75 640 ARG A O 1
ATOM 4904 N N . SER B 1 15 ? 84.697 119.297 85.319 1.00 60.95 15 SER B N 1
ATOM 4905 C CA . SER B 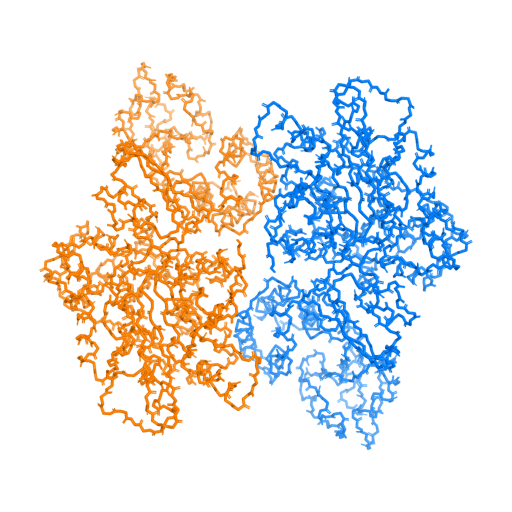1 15 ? 83.511 119.749 84.602 1.00 62.18 15 SER B CA 1
ATOM 4906 C C . SER B 1 15 ? 83.395 121.268 84.649 1.00 59.89 15 SER B C 1
ATOM 4907 O O . SER B 1 15 ? 82.723 121.875 83.815 1.00 59.28 15 SER B O 1
ATOM 4910 N N . VAL B 1 16 ? 84.056 121.877 85.636 1.00 54.55 16 VAL B N 1
ATOM 4911 C CA . VAL B 1 16 ? 84.012 123.330 85.783 1.00 54.00 16 VAL B CA 1
ATOM 4912 C C . VAL B 1 16 ? 84.745 124.017 84.639 1.00 51.58 16 VAL B C 1
ATOM 4913 O O . VAL B 1 16 ? 84.481 125.186 84.333 1.00 51.04 16 VAL B O 1
ATOM 4917 N N . PHE B 1 17 ? 85.667 123.311 83.986 1.00 48.52 17 PHE B N 1
ATOM 4918 C CA . PHE B 1 17 ? 86.439 123.874 82.886 1.00 46.98 17 PHE B CA 1
ATOM 4919 C C . PHE B 1 17 ? 85.762 123.706 81.532 1.00 51.93 17 PHE B C 1
ATOM 4920 O O . PHE B 1 17 ? 86.302 124.182 80.528 1.00 53.79 17 PHE B O 1
ATOM 4928 N N . SER B 1 18 ? 84.606 123.045 81.474 1.00 55.37 18 SER B N 1
ATOM 4929 C CA . SER B 1 18 ? 83.880 122.843 80.226 1.00 59.57 18 SER B CA 1
ATOM 4930 C C . SER B 1 18 ? 82.534 123.562 80.219 1.00 60.77 18 SER B C 1
ATOM 4931 O O . SER B 1 18 ? 81.634 123.179 79.465 1.00 64.36 18 SER B O 1
ATOM 4934 N N . VAL B 1 19 ? 82.381 124.598 81.047 1.00 59.96 19 VAL B N 1
ATOM 4935 C CA . VAL B 1 19 ? 81.105 125.301 81.132 1.00 63.46 19 VAL B CA 1
ATOM 4936 C C . VAL B 1 19 ? 80.833 126.102 79.865 1.00 67.00 19 VAL B C 1
ATOM 4937 O O . VAL B 1 19 ? 79.712 126.083 79.340 1.00 71.71 19 VAL B O 1
ATOM 4941 N N . PHE B 1 20 ? 81.835 126.807 79.348 1.00 67.55 20 PHE B N 1
ATOM 4942 C CA . PHE B 1 20 ? 81.675 127.664 78.183 1.00 72.78 20 PHE B CA 1
ATOM 4943 C C . PHE B 1 20 ? 82.405 127.069 76.987 1.00 77.61 20 PHE B C 1
ATOM 4944 O O . PHE B 1 20 ? 83.504 126.523 77.125 1.00 74.59 20 PHE B O 1
ATOM 4952 N N . SER B 1 21 ? 81.784 127.178 75.816 1.00 82.91 21 SER B N 1
ATOM 4953 C CA . SER B 1 21 ? 82.391 126.682 74.593 1.00 83.75 21 SER B CA 1
ATOM 4954 C C . SER B 1 21 ? 83.439 127.664 74.075 1.00 85.40 21 SER B C 1
ATOM 4955 O O . SER B 1 21 ? 83.454 128.848 74.427 1.00 85.03 21 SER B O 1
ATOM 4958 N N . GLU B 1 22 ? 84.325 127.150 73.220 1.00 85.08 22 GLU B N 1
ATOM 4959 C CA . GLU B 1 22 ? 85.399 127.973 72.676 1.00 86.91 22 GLU B CA 1
ATOM 4960 C C . GLU B 1 22 ? 84.865 129.101 71.803 1.00 88.94 22 GLU B C 1
ATOM 4961 O O . GLU B 1 22 ? 85.425 130.201 71.812 1.00 87.48 22 GLU B O 1
ATOM 4967 N N . GLU B 1 23 ? 83.799 128.851 71.039 1.00 88.59 23 GLU B N 1
ATOM 4968 C CA . GLU B 1 23 ? 83.233 129.900 70.196 1.00 89.91 23 GLU B CA 1
ATOM 4969 C C . GLU B 1 23 ? 82.704 131.056 71.038 1.00 92.00 23 GLU B C 1
ATOM 4970 O O . GLU B 1 23 ? 82.987 132.226 70.752 1.00 93.44 23 GLU B O 1
ATOM 4976 N N . GLU B 1 24 ? 81.938 130.749 72.085 1.00 89.48 24 GLU B N 1
ATOM 4977 C CA . GLU B 1 24 ? 81.401 131.804 72.935 1.00 89.67 24 GLU B CA 1
ATOM 4978 C C . GLU B 1 24 ? 82.449 132.410 73.857 1.00 88.55 24 GLU B C 1
ATOM 4979 O O . GLU B 1 24 ? 82.212 133.496 74.398 1.00 87.45 24 GLU B O 1
ATOM 4985 N N . LEU B 1 25 ? 83.584 131.744 74.064 1.00 85.72 25 LEU B N 1
ATOM 4986 C CA . LEU B 1 25 ? 84.699 132.385 74.751 1.00 83.38 25 LEU B CA 1
ATOM 4987 C C . LEU B 1 25 ? 85.461 133.342 73.841 1.00 84.67 25 LEU B C 1
ATOM 4988 O O . LEU B 1 25 ? 85.869 134.422 74.281 1.00 81.82 25 LEU B O 1
ATOM 4993 N N . LYS B 1 26 ? 85.658 132.964 72.576 1.00 85.95 26 LYS B N 1
ATOM 4994 C CA . LYS B 1 26 ? 86.377 133.817 71.637 1.00 86.78 26 LYS B CA 1
ATOM 4995 C C . LYS B 1 26 ? 85.516 134.956 71.109 1.00 87.82 26 LYS B C 1
ATOM 4996 O O . LYS B 1 26 ? 86.062 135.939 70.597 1.00 88.28 26 LYS B O 1
ATOM 5002 N N . GLU B 1 27 ? 84.189 134.848 71.215 1.00 86.53 27 GLU B N 1
ATOM 5003 C CA . GLU B 1 27 ? 83.337 135.975 70.849 1.00 87.15 27 GLU B CA 1
ATOM 5004 C C . GLU B 1 27 ? 83.536 137.163 71.782 1.00 91.31 27 GLU B C 1
ATOM 5005 O O . GLU B 1 27 ? 83.111 138.276 71.453 1.00 90.26 27 GLU B O 1
ATOM 5011 N N . LEU B 1 28 ? 84.168 136.950 72.935 1.00 90.85 28 LEU B N 1
ATOM 5012 C CA . LEU B 1 28 ? 84.488 138.010 73.880 1.00 84.65 28 LEU B CA 1
ATOM 5013 C C . LEU B 1 28 ? 85.902 138.549 73.708 1.00 84.21 28 LEU B C 1
ATOM 5014 O O . LEU B 1 28 ? 86.509 138.972 74.697 1.00 85.21 28 LEU B O 1
ATOM 5019 N N . SER B 1 29 ? 86.440 138.534 72.485 1.00 85.92 29 SER B N 1
ATOM 5020 C CA . SER B 1 29 ? 87.799 139.020 72.265 1.00 86.97 29 SER B CA 1
ATOM 5021 C C . SER B 1 29 ? 87.932 140.497 72.611 1.00 86.86 29 SER B C 1
ATOM 5022 O O . SER B 1 29 ? 88.956 140.915 73.164 1.00 87.03 29 SER B O 1
ATOM 5025 N N . ASN B 1 30 ? 86.917 141.297 72.297 1.00 86.67 30 ASN B N 1
ATOM 5026 C CA . ASN B 1 30 ? 86.907 142.710 72.638 1.00 86.92 30 ASN B CA 1
ATOM 5027 C C . ASN B 1 30 ? 85.483 143.124 72.979 1.00 87.20 30 ASN B C 1
ATOM 5028 O O . ASN B 1 30 ? 84.511 142.518 72.520 1.00 89.39 30 ASN B O 1
ATOM 5033 N N . GLY B 1 31 ? 85.369 144.170 73.793 1.00 83.73 31 GLY B N 1
ATOM 5034 C CA . GLY B 1 31 ? 84.068 144.652 74.214 1.00 83.78 31 GLY B CA 1
ATOM 5035 C C . GLY B 1 31 ? 83.849 144.587 75.711 1.00 82.88 31 GLY B C 1
ATOM 5036 O O . GLY B 1 31 ? 82.745 144.862 76.193 1.00 81.24 31 GLY B O 1
ATOM 5037 N N . ARG B 1 32 ? 84.889 144.206 76.453 1.00 78.89 32 ARG B N 1
ATOM 5038 C CA . ARG B 1 32 ? 84.939 144.168 77.913 1.00 72.99 32 ARG B CA 1
ATOM 5039 C C . ARG B 1 32 ? 84.059 143.071 78.511 1.00 73.04 32 ARG B C 1
ATOM 5040 O O . ARG B 1 32 ? 84.051 142.904 79.737 1.00 70.38 32 ARG B O 1
ATOM 5048 N N . LYS B 1 33 ? 83.331 142.312 77.696 1.00 72.76 33 LYS B N 1
ATOM 5049 C CA . LYS B 1 33 ? 82.531 141.213 78.220 1.00 66.94 33 LYS B CA 1
ATOM 5050 C C . LYS B 1 33 ? 83.420 140.033 78.591 1.00 67.64 33 LYS B C 1
ATOM 5051 O O . LYS B 1 33 ? 84.326 139.656 77.843 1.00 71.47 33 LYS B O 1
ATOM 5057 N N . ILE B 1 34 ? 83.157 139.451 79.758 1.00 62.30 34 ILE B N 1
ATOM 5058 C CA . ILE B 1 34 ? 83.942 138.343 80.288 1.00 59.06 34 ILE B CA 1
ATOM 5059 C C . ILE B 1 34 ? 83.003 137.211 80.682 1.00 54.99 34 ILE B C 1
ATOM 5060 O O . ILE B 1 34 ? 81.836 137.444 81.014 1.00 58.17 34 ILE B O 1
ATOM 5065 N N . ALA B 1 35 ? 83.511 135.982 80.622 1.00 55.56 35 ALA B N 1
ATOM 5066 C CA . ALA B 1 35 ? 82.755 134.817 81.061 1.00 56.32 35 ALA B CA 1
ATOM 5067 C C . ALA B 1 35 ? 83.186 134.433 82.470 1.00 50.86 35 ALA B C 1
ATOM 5068 O O . ALA B 1 35 ? 84.373 134.483 82.799 1.00 52.40 35 ALA B O 1
ATOM 5070 N N . ILE B 1 36 ? 82.222 134.067 83.310 1.00 48.33 36 ILE B N 1
ATOM 5071 C CA . ILE B 1 36 ? 82.486 133.762 84.711 1.00 43.15 36 ILE B CA 1
ATOM 5072 C C . ILE B 1 36 ? 81.787 132.461 85.074 1.00 41.73 36 ILE B C 1
ATOM 5073 O O . ILE B 1 36 ? 80.599 132.286 84.782 1.00 47.93 36 ILE B O 1
ATOM 5078 N N . CYS B 1 37 ? 82.525 131.552 85.705 1.00 37.39 37 CYS B N 1
ATOM 5079 C CA . CYS B 1 37 ? 81.986 130.283 86.171 1.00 38.00 37 CYS B CA 1
ATOM 5080 C C . CYS B 1 37 ? 82.688 129.924 87.476 1.00 34.31 37 CYS B C 1
ATOM 5081 O O . CYS B 1 37 ? 83.399 130.741 88.067 1.00 31.02 37 CYS B O 1
ATOM 5084 N N . GLY B 1 38 ? 82.488 128.689 87.927 1.00 37.90 38 GLY B N 1
ATOM 5085 C CA . GLY B 1 38 ? 83.103 128.230 89.155 1.00 27.99 38 GLY B CA 1
ATOM 5086 C C . GLY B 1 38 ? 82.123 128.118 90.302 1.00 36.99 38 GLY B C 1
ATOM 5087 O O . GLY B 1 38 ? 81.193 127.308 90.257 1.00 48.89 38 GLY B O 1
ATOM 5088 N N . LYS B 1 39 ? 82.321 128.930 91.340 1.00 35.98 39 LYS B N 1
ATOM 5089 C CA . LYS B 1 39 ? 81.462 128.920 92.516 1.00 41.37 39 LYS B CA 1
ATOM 5090 C C . LYS B 1 39 ? 80.484 130.089 92.533 1.00 40.44 39 LYS B C 1
ATOM 5091 O O . LYS B 1 39 ? 79.904 130.391 93.578 1.00 43.95 39 LYS B O 1
ATOM 5097 N N . VAL B 1 40 ? 80.292 130.752 91.401 1.00 40.14 40 VAL B N 1
ATOM 5098 C CA . VAL B 1 40 ? 79.338 131.851 91.317 1.00 41.02 40 VAL B CA 1
ATOM 5099 C C . VAL B 1 40 ? 77.927 131.285 91.258 1.00 45.29 40 VAL B C 1
ATOM 5100 O O . VAL B 1 40 ? 77.692 130.214 90.686 1.00 45.70 40 VAL B O 1
ATOM 5104 N N . ASN B 1 41 ? 76.979 132.003 91.866 1.00 46.04 41 ASN B N 1
ATOM 5105 C CA . ASN B 1 41 ? 75.599 131.529 91.904 1.00 45.77 41 ASN B CA 1
ATOM 5106 C C . ASN B 1 41 ? 74.999 131.444 90.508 1.00 47.62 41 ASN B C 1
ATOM 5107 O O . ASN B 1 41 ? 74.255 130.506 90.198 1.00 48.29 41 ASN B O 1
ATOM 5112 N N . ASN B 1 42 ? 75.310 132.416 89.648 1.00 49.17 42 ASN B N 1
ATOM 5113 C CA . ASN B 1 42 ? 74.754 132.504 88.300 1.00 53.08 42 ASN B CA 1
ATOM 5114 C C . ASN B 1 42 ? 75.902 132.604 87.303 1.00 48.83 42 ASN B C 1
ATOM 5115 O O . ASN B 1 42 ? 76.256 133.706 86.856 1.00 46.18 42 ASN B O 1
ATOM 5120 N N . PRO B 1 43 ? 76.519 131.478 86.944 1.00 46.22 43 PRO B N 1
ATOM 5121 C CA . PRO B 1 43 ? 77.577 131.513 85.928 1.00 47.23 43 PRO B CA 1
ATOM 5122 C C . PRO B 1 43 ? 77.042 132.007 84.593 1.00 49.02 43 PRO B C 1
ATOM 5123 O O . PRO B 1 43 ? 75.911 131.706 84.205 1.00 55.22 43 PRO B O 1
ATOM 5127 N N . GLY B 1 44 ? 77.867 132.772 83.890 1.00 48.40 44 GLY B N 1
ATOM 5128 C CA . GLY B 1 44 ? 77.468 133.304 82.605 1.00 51.69 44 GLY B CA 1
ATOM 5129 C C . GLY B 1 44 ? 78.429 134.380 82.144 1.00 52.73 44 GLY B C 1
ATOM 5130 O O . GLY B 1 44 ? 79.500 134.576 82.723 1.00 53.76 44 GLY B O 1
ATOM 5131 N N . ILE B 1 45 ? 78.017 135.075 81.088 1.00 53.94 45 ILE B N 1
ATOM 5132 C CA . ILE B 1 45 ? 78.802 136.139 80.474 1.00 55.94 45 ILE B CA 1
ATOM 5133 C C . ILE B 1 45 ? 78.146 137.470 80.809 1.00 57.94 45 ILE B C 1
ATOM 5134 O O . ILE B 1 45 ? 76.976 137.693 80.477 1.00 61.67 45 ILE B O 1
ATOM 5139 N N . ILE B 1 46 ? 78.898 138.352 81.467 1.00 58.29 46 ILE B N 1
ATOM 5140 C CA . ILE B 1 46 ? 78.401 139.666 81.857 1.00 63.38 46 ILE B CA 1
ATOM 5141 C C . ILE B 1 46 ? 79.422 140.721 81.458 1.00 64.93 46 ILE B C 1
ATOM 5142 O O . ILE B 1 46 ? 80.601 140.425 81.242 1.00 67.63 46 ILE B O 1
ATOM 5147 N N . GLU B 1 47 ? 78.956 141.963 81.360 1.00 63.74 47 GLU B N 1
ATOM 5148 C CA . GLU B 1 47 ? 79.808 143.097 81.015 1.00 67.42 47 GLU B CA 1
ATOM 5149 C C . GLU B 1 47 ? 80.189 143.827 82.298 1.00 68.38 47 GLU B C 1
ATOM 5150 O O . GLU B 1 47 ? 79.327 144.394 82.977 1.00 69.83 47 GLU B O 1
ATOM 5156 N N . VAL B 1 48 ? 81.473 143.813 82.629 1.00 67.79 48 VAL B N 1
ATOM 5157 C CA . VAL B 1 48 ? 81.933 144.516 83.831 1.00 68.07 48 VAL B CA 1
ATOM 5158 C C . VAL B 1 48 ? 81.887 146.022 83.583 1.00 69.85 48 VAL B C 1
ATOM 5159 O O . VAL B 1 48 ? 82.310 146.487 82.509 1.00 69.69 48 VAL B O 1
ATOM 5163 N N . PRO B 1 49 ? 81.345 146.814 84.505 1.00 72.85 49 PRO B N 1
ATOM 5164 C CA . PRO B 1 49 ? 81.296 148.266 84.300 1.00 72.90 49 PRO B CA 1
ATOM 5165 C C . PRO B 1 49 ? 82.675 148.892 84.442 1.00 75.00 49 PRO B C 1
ATOM 5166 O O . PRO B 1 49 ? 83.674 148.228 84.726 1.00 74.86 49 PRO B O 1
ATOM 5170 N N . GLU B 1 50 ? 82.714 150.210 84.233 1.00 76.59 50 GLU B N 1
ATOM 5171 C CA . GLU B 1 50 ? 83.977 150.940 84.281 1.00 79.75 50 GLU B CA 1
ATOM 5172 C C . GLU B 1 50 ? 84.618 150.842 85.659 1.00 80.83 50 GLU B C 1
ATOM 5173 O O . GLU B 1 50 ? 85.717 150.296 85.811 1.00 77.94 50 GLU B O 1
ATOM 5179 N N . GLY B 1 51 ? 83.944 151.365 86.679 1.00 82.24 51 GLY B N 1
ATOM 5180 C CA . GLY B 1 51 ? 84.447 151.264 88.034 1.00 80.91 51 GLY B CA 1
ATOM 5181 C C . GLY B 1 51 ? 83.902 150.045 88.746 1.00 82.31 51 GLY B C 1
ATOM 5182 O O . GLY B 1 51 ? 82.783 150.073 89.267 1.00 83.67 51 GLY B O 1
ATOM 5183 N N . ALA B 1 52 ? 84.683 148.968 88.776 1.00 77.93 52 ALA B N 1
ATOM 5184 C CA . ALA B 1 52 ? 84.231 147.718 89.370 1.00 76.95 52 ALA B CA 1
ATOM 5185 C C . ALA B 1 52 ? 85.435 146.900 89.810 1.00 72.79 52 ALA B C 1
ATOM 5186 O O . ALA B 1 52 ? 86.434 146.824 89.090 1.00 72.56 52 ALA B O 1
ATOM 5188 N N . THR B 1 53 ? 85.331 146.295 90.988 1.00 71.16 53 THR B N 1
ATOM 5189 C CA . THR B 1 53 ? 86.367 145.420 91.511 1.00 64.63 53 THR B CA 1
ATOM 5190 C C . THR B 1 53 ? 85.970 143.960 91.323 1.00 61.74 53 THR B C 1
ATOM 5191 O O . THR B 1 53 ? 84.896 143.642 90.806 1.00 63.99 53 THR B O 1
ATOM 5195 N N . LEU B 1 54 ? 86.862 143.065 91.752 1.00 59.25 54 LEU B N 1
ATOM 5196 C CA . LEU B 1 54 ? 86.575 141.636 91.664 1.00 55.82 54 LEU B CA 1
ATOM 5197 C C . LEU B 1 54 ? 85.377 141.262 92.530 1.00 55.53 54 LEU B C 1
ATOM 5198 O O . LEU B 1 54 ? 84.525 140.465 92.117 1.00 59.23 54 LEU B O 1
ATOM 5203 N N . ASN B 1 55 ? 85.294 141.832 93.735 1.00 54.68 55 ASN B N 1
ATOM 5204 C CA . ASN B 1 55 ? 84.150 141.566 94.601 1.00 59.45 55 ASN B CA 1
ATOM 5205 C C . ASN B 1 55 ? 82.856 142.074 93.979 1.00 60.25 55 ASN B C 1
ATOM 5206 O O . ASN B 1 55 ? 81.811 141.423 94.086 1.00 59.45 55 ASN B O 1
ATOM 5211 N N . GLU B 1 56 ? 82.902 143.241 93.333 1.00 63.32 56 GLU B N 1
ATOM 5212 C CA . GLU B 1 56 ? 81.718 143.741 92.644 1.00 61.79 56 GLU B CA 1
ATOM 5213 C C . GLU B 1 56 ? 81.328 142.840 91.480 1.00 58.99 56 GLU B C 1
ATOM 5214 O O . GLU B 1 56 ? 80.136 142.656 91.215 1.00 60.66 56 GLU B O 1
ATOM 5220 N N . ILE B 1 57 ? 82.309 142.261 90.785 1.00 59.96 57 ILE B N 1
ATOM 5221 C CA . ILE B 1 57 ? 82.007 141.293 89.734 1.00 56.25 57 ILE B CA 1
ATOM 5222 C C . ILE B 1 57 ? 81.312 140.070 90.320 1.00 57.80 57 ILE B C 1
ATOM 5223 O O . ILE B 1 57 ? 80.309 139.582 89.778 1.00 61.06 57 ILE B O 1
ATOM 5228 N N . ILE B 1 58 ? 81.825 139.561 91.443 1.00 54.78 58 ILE B N 1
ATOM 5229 C CA . ILE B 1 58 ? 81.208 138.403 92.083 1.00 55.91 58 ILE B CA 1
ATOM 5230 C C . ILE B 1 58 ? 79.779 138.724 92.505 1.00 56.07 58 ILE B C 1
ATOM 5231 O O . ILE B 1 58 ? 78.868 137.904 92.337 1.00 55.73 58 ILE B O 1
ATOM 5236 N N . GLN B 1 59 ? 79.560 139.922 93.052 1.00 59.68 59 GLN B N 1
ATOM 5237 C CA . GLN B 1 59 ? 78.208 140.339 93.413 1.00 60.76 59 GLN B CA 1
ATOM 5238 C C . GLN B 1 59 ? 77.312 140.424 92.184 1.00 57.56 59 GLN B C 1
ATOM 5239 O O . GLN B 1 59 ? 76.132 140.059 92.240 1.00 60.72 59 GLN B O 1
ATOM 5245 N N . LEU B 1 60 ? 77.853 140.911 91.064 1.00 55.57 60 LEU B N 1
ATOM 5246 C CA . LEU B 1 60 ? 77.096 140.922 89.817 1.00 58.19 60 LEU B CA 1
ATOM 5247 C C . LEU B 1 60 ? 76.741 139.511 89.373 1.00 58.65 60 LEU B C 1
ATOM 5248 O O . LEU B 1 60 ? 75.725 139.308 88.699 1.00 60.03 60 LEU B O 1
ATOM 5253 N N . CYS B 1 61 ? 77.560 138.528 89.738 1.00 59.04 61 CYS B N 1
ATOM 5254 C CA . CYS B 1 61 ? 77.266 137.128 89.464 1.00 56.75 61 CYS B CA 1
ATOM 5255 C C . CYS B 1 61 ? 76.345 136.503 90.504 1.00 56.01 61 CYS B C 1
ATOM 5256 O O . CYS B 1 61 ? 76.004 135.322 90.381 1.00 55.15 61 CYS B O 1
ATOM 5259 N N . GLY B 1 62 ? 75.938 137.259 91.518 1.00 53.86 62 GLY B N 1
ATOM 5260 C CA . GLY B 1 62 ? 75.087 136.734 92.564 1.00 54.02 62 GLY B CA 1
ATOM 5261 C C . GLY B 1 62 ? 75.810 136.148 93.754 1.00 52.83 62 GLY B C 1
ATOM 5262 O O . GLY B 1 62 ? 75.191 135.410 94.529 1.00 48.90 62 GLY B O 1
ATOM 5263 N N . GLY B 1 63 ? 77.095 136.445 93.924 1.00 53.18 63 GLY B N 1
ATOM 5264 C CA . GLY B 1 63 ? 77.839 135.919 95.049 1.00 51.78 63 GLY B CA 1
ATOM 5265 C C . GLY B 1 63 ? 78.321 134.500 94.804 1.00 44.47 63 GLY B C 1
ATOM 5266 O O . GLY B 1 63 ? 78.457 134.037 93.667 1.00 46.36 63 GLY B O 1
ATOM 5267 N N . LEU B 1 64 ? 78.582 133.801 95.905 1.00 42.37 64 LEU B N 1
ATOM 5268 C CA . LEU B 1 64 ? 79.055 132.426 95.866 1.00 42.65 64 LEU B CA 1
ATOM 5269 C C . LEU B 1 64 ? 77.981 131.491 96.408 1.00 47.51 64 LEU B C 1
ATOM 5270 O O . LEU B 1 64 ? 76.997 131.933 97.009 1.00 53.28 64 LEU B O 1
ATOM 5275 N N . ILE B 1 65 ? 78.185 130.192 96.185 1.00 44.87 65 ILE B N 1
ATOM 5276 C CA . ILE B 1 65 ? 77.149 129.174 96.345 1.00 49.44 65 ILE B CA 1
ATOM 5277 C C . ILE B 1 65 ? 76.543 129.179 97.744 1.00 53.52 65 ILE B C 1
ATOM 5278 O O . ILE B 1 65 ? 75.316 129.177 97.897 1.00 54.54 65 ILE B O 1
ATOM 5283 N N . ASN B 1 66 ? 77.388 129.181 98.774 1.00 49.90 66 ASN B N 1
ATOM 5284 C CA . ASN B 1 66 ? 76.913 129.079 100.149 1.00 48.33 66 ASN B CA 1
ATOM 5285 C C . ASN B 1 66 ? 77.520 130.162 101.030 1.00 48.18 66 ASN B C 1
ATOM 5286 O O . ASN B 1 66 ? 77.889 129.900 102.178 1.00 52.57 66 ASN B O 1
ATOM 5291 N N . LYS B 1 67 ? 77.633 131.382 100.504 1.00 48.60 67 LYS B N 1
ATOM 5292 C CA . LYS B 1 67 ? 78.226 132.517 101.208 1.00 51.94 67 LYS B CA 1
ATOM 5293 C C . LYS B 1 67 ? 79.651 132.229 101.667 1.00 49.26 67 LYS B C 1
ATOM 5294 O O . LYS B 1 67 ? 80.134 132.839 102.626 1.00 49.90 67 LYS B O 1
ATOM 5300 N N . SER B 1 68 ? 80.329 131.300 101.000 1.00 47.22 68 SER B N 1
ATOM 5301 C CA . SER B 1 68 ? 81.704 130.979 101.349 1.00 43.79 68 SER B CA 1
ATOM 5302 C C . SER B 1 68 ? 82.624 132.135 100.977 1.00 40.07 68 SER B C 1
ATOM 5303 O O . SER B 1 68 ? 82.325 132.922 100.076 1.00 43.73 68 SER B O 1
ATOM 5306 N N . ASN B 1 69 ? 83.741 132.246 101.690 1.00 37.28 69 ASN B N 1
ATOM 5307 C CA . ASN B 1 69 ? 84.706 133.291 101.390 1.00 37.17 69 ASN B CA 1
ATOM 5308 C C . ASN B 1 69 ? 85.422 132.995 100.075 1.00 33.02 69 ASN B C 1
ATOM 5309 O O . ASN B 1 69 ? 85.555 131.844 99.650 1.00 32.95 69 ASN B O 1
ATOM 5314 N N . PHE B 1 70 ? 85.877 134.060 99.421 1.00 30.82 70 PHE B N 1
ATOM 5315 C CA . PHE B 1 70 ? 86.596 133.928 98.162 1.00 28.61 70 PHE B CA 1
ATOM 5316 C C . PHE B 1 70 ? 87.992 133.375 98.423 1.00 26.99 70 PHE B C 1
ATOM 5317 O O . PHE B 1 70 ? 88.693 133.836 99.329 1.00 35.02 70 PHE B O 1
ATOM 5325 N N . LYS B 1 71 ? 88.390 132.381 97.630 1.00 23.04 71 LYS B N 1
ATOM 5326 C CA . LYS B 1 71 ? 89.687 131.732 97.783 1.00 21.96 71 LYS B CA 1
ATOM 5327 C C . LYS B 1 71 ? 90.670 132.114 96.684 1.00 22.65 71 LYS B C 1
ATOM 5328 O O . LYS B 1 71 ? 91.761 132.613 96.975 1.00 29.02 71 LYS B O 1
ATOM 5334 N N . ALA B 1 72 ? 90.303 131.895 95.425 1.00 19.08 72 ALA B N 1
ATOM 5335 C CA . ALA B 1 72 ? 91.189 132.175 94.304 1.00 18.74 72 ALA B CA 1
ATOM 5336 C C . ALA B 1 72 ? 90.352 132.291 93.040 1.00 21.27 72 ALA B C 1
ATOM 5337 O O . ALA B 1 72 ? 89.148 132.027 93.040 1.00 23.33 72 ALA B O 1
ATOM 5339 N N . ALA B 1 73 ? 91.010 132.693 91.956 1.00 22.37 73 ALA B N 1
ATOM 5340 C CA . ALA B 1 73 ? 90.348 132.856 90.670 1.00 22.61 73 ALA B CA 1
ATOM 5341 C C . ALA B 1 73 ? 91.335 132.578 89.548 1.00 23.51 73 ALA B C 1
ATOM 5342 O O . ALA B 1 73 ? 92.305 133.322 89.376 1.00 25.66 73 ALA B O 1
ATOM 5344 N N . GLN B 1 74 ? 91.087 131.513 88.791 1.00 18.87 74 GLN B N 1
ATOM 5345 C CA . GLN B 1 74 ? 91.917 131.211 87.632 1.00 22.12 74 GLN B CA 1
ATOM 5346 C C . GLN B 1 74 ? 91.556 132.129 86.472 1.00 28.55 74 GLN B C 1
ATOM 5347 O O . GLN B 1 74 ? 90.383 132.436 86.244 1.00 34.41 74 GLN B O 1
ATOM 5353 N N . ILE B 1 75 ? 92.573 132.565 85.735 1.00 30.99 75 ILE B N 1
ATOM 5354 C CA . ILE B 1 75 ? 92.403 133.475 84.609 1.00 28.86 75 ILE B CA 1
ATOM 5355 C C . ILE B 1 75 ? 92.496 132.674 83.316 1.00 32.30 75 ILE B C 1
ATOM 5356 O O . ILE B 1 75 ? 93.560 132.142 82.980 1.00 32.42 75 ILE B O 1
ATOM 5361 N N . GLY B 1 76 ? 91.383 132.592 82.591 1.00 39.25 76 GLY B N 1
ATOM 5362 C CA . GLY B 1 76 ? 91.342 131.920 81.306 1.00 40.52 76 GLY B CA 1
ATOM 5363 C C . GLY B 1 76 ? 91.366 130.407 81.385 1.00 40.61 76 GLY B C 1
ATOM 5364 O O . GLY B 1 76 ? 91.950 129.840 82.314 1.00 38.01 76 GLY B O 1
ATOM 5365 N N . LEU B 1 77 ? 90.725 129.740 80.419 1.00 50.05 77 LEU B N 1
ATOM 5366 C CA . LEU B 1 77 ? 90.785 128.285 80.335 1.00 46.78 77 LEU B CA 1
ATOM 5367 C C . LEU B 1 77 ? 92.231 127.845 80.122 1.00 49.12 77 LEU B C 1
ATOM 5368 O O . LEU B 1 77 ? 92.685 126.908 80.790 1.00 48.20 77 LEU B O 1
ATOM 5373 N N . PRO B 1 78 ? 92.990 128.470 79.219 1.00 47.69 78 PRO B N 1
ATOM 5374 C CA . PRO B 1 78 ? 94.450 128.370 79.330 1.00 42.73 78 PRO B CA 1
ATOM 5375 C C . PRO B 1 78 ? 94.906 129.177 80.533 1.00 41.19 78 PRO B C 1
ATOM 5376 O O . PRO B 1 78 ? 94.617 130.371 80.643 1.00 39.45 78 PRO B O 1
ATOM 5380 N N . PHE B 1 79 ? 95.604 128.511 81.449 1.00 35.90 79 PHE B N 1
ATOM 5381 C CA . PHE B 1 79 ? 95.925 129.114 82.736 1.00 31.14 79 PHE B CA 1
ATOM 5382 C C . PHE B 1 79 ? 96.710 130.406 82.550 1.00 29.93 79 PHE B C 1
ATOM 5383 O O . PHE B 1 79 ? 97.685 130.451 81.794 1.00 32.24 79 PHE B O 1
ATOM 5391 N N . GLY B 1 80 ? 96.275 131.457 83.239 1.00 29.48 80 GLY B N 1
ATOM 5392 C CA . GLY B 1 80 ? 96.915 132.752 83.138 1.00 28.89 80 GLY B CA 1
ATOM 5393 C C . GLY B 1 80 ? 97.147 133.402 84.485 1.00 30.62 80 GLY B C 1
ATOM 5394 O O . GLY B 1 80 ? 97.236 134.629 84.583 1.00 31.58 80 GLY B O 1
ATOM 5395 N N . GLY B 1 81 ? 97.243 132.591 85.532 1.00 23.01 81 GLY B N 1
ATOM 5396 C CA . GLY B 1 81 ? 97.500 133.083 86.868 1.00 25.37 81 GLY B CA 1
ATOM 5397 C C . GLY B 1 81 ? 96.298 132.933 87.784 1.00 25.53 81 GLY B C 1
ATOM 5398 O O . GLY B 1 81 ? 95.169 132.674 87.361 1.00 28.76 81 GLY B O 1
ATOM 5399 N N . PHE B 1 82 ? 96.568 133.097 89.075 1.00 25.03 82 PHE B N 1
ATOM 5400 C CA . PHE B 1 82 ? 95.541 133.079 90.107 1.00 21.41 82 PHE B CA 1
ATOM 5401 C C . PHE B 1 82 ? 95.411 134.464 90.723 1.00 29.44 82 PHE B C 1
ATOM 5402 O O . PHE B 1 82 ? 96.419 135.103 91.044 1.00 30.63 82 PHE B O 1
ATOM 5410 N N . LEU B 1 83 ? 94.175 134.926 90.878 1.00 30.69 83 LEU B N 1
ATOM 5411 C CA . LEU B 1 83 ? 93.909 136.078 91.723 1.00 30.85 83 LEU B CA 1
ATOM 5412 C C . LEU B 1 83 ? 93.644 135.610 93.148 1.00 34.02 83 LEU B C 1
ATOM 5413 O O . LEU B 1 83 ? 93.155 134.502 93.378 1.00 35.98 83 LEU B O 1
ATOM 5418 N N . THR B 1 84 ? 93.976 136.464 94.111 1.00 39.62 84 THR B N 1
ATOM 5419 C CA . THR B 1 84 ? 93.851 136.111 95.516 1.00 44.11 84 THR B CA 1
ATOM 5420 C C . THR B 1 84 ? 93.067 137.201 96.233 1.00 46.52 84 THR B C 1
ATOM 5421 O O . THR B 1 84 ? 92.522 138.118 95.610 1.00 49.97 84 THR B O 1
ATOM 5425 N N . GLU B 1 85 ? 93.007 137.090 97.563 1.00 47.61 85 GLU B N 1
ATOM 5426 C CA . GLU B 1 85 ? 92.244 138.046 98.358 1.00 53.39 85 GLU B CA 1
ATOM 5427 C C . GLU B 1 85 ? 92.832 139.448 98.282 1.00 58.08 85 GLU B C 1
ATOM 5428 O O . GLU B 1 85 ? 92.107 140.435 98.449 1.00 64.16 85 GLU B O 1
ATOM 5434 N N . ASP B 1 86 ? 94.139 139.561 98.035 1.00 57.33 86 ASP B N 1
ATOM 5435 C CA . ASP B 1 86 ? 94.758 140.872 97.889 1.00 56.62 86 ASP B CA 1
ATOM 5436 C C . ASP B 1 86 ? 94.239 141.636 96.678 1.00 59.61 86 ASP B C 1
ATOM 5437 O O . ASP B 1 86 ? 94.215 142.871 96.711 1.00 63.40 86 ASP B O 1
ATOM 5442 N N . SER B 1 87 ? 93.828 140.939 95.619 1.00 58.45 87 SER B N 1
ATOM 5443 C CA . SER B 1 87 ? 93.235 141.586 94.457 1.00 60.46 87 SER B CA 1
ATOM 5444 C C . SER B 1 87 ? 91.716 141.641 94.522 1.00 59.99 87 SER B C 1
ATOM 5445 O O . SER B 1 87 ? 91.088 142.170 93.598 1.00 58.39 87 SER B O 1
ATOM 5448 N N . LEU B 1 88 ? 91.115 141.101 95.585 1.00 57.66 88 LEU B N 1
ATOM 5449 C CA . LEU B 1 88 ? 89.661 141.120 95.712 1.00 59.54 88 LEU B CA 1
ATOM 5450 C C . LEU B 1 88 ? 89.132 142.542 95.855 1.00 62.54 88 LEU B C 1
ATOM 5451 O O . LEU B 1 88 ? 88.119 142.899 95.241 1.00 62.36 88 LEU B O 1
ATOM 5456 N N . ASP B 1 89 ? 89.800 143.368 96.660 1.00 66.17 89 ASP B N 1
ATOM 5457 C CA . ASP B 1 89 ? 89.356 144.738 96.882 1.00 65.88 89 ASP B CA 1
ATOM 5458 C C . ASP B 1 89 ? 89.857 145.708 95.820 1.00 67.91 89 ASP B C 1
ATOM 5459 O O . ASP B 1 89 ? 89.399 146.855 95.789 1.00 67.14 89 ASP B O 1
ATOM 5464 N N . LYS B 1 90 ? 90.773 145.283 94.957 1.00 69.14 90 LYS B N 1
ATOM 5465 C CA . LYS B 1 90 ? 91.326 146.146 93.926 1.00 67.46 90 LYS B CA 1
ATOM 5466 C C . LYS B 1 90 ? 90.482 146.074 92.661 1.00 66.81 90 LYS B C 1
ATOM 5467 O O . LYS B 1 90 ? 89.785 145.087 92.410 1.00 68.75 90 LYS B O 1
ATOM 5473 N N . GLU B 1 91 ? 90.549 147.137 91.863 1.00 69.34 91 GLU B N 1
ATOM 5474 C CA . GLU B 1 91 ? 89.796 147.181 90.618 1.00 71.30 91 GLU B CA 1
ATOM 5475 C C . GLU B 1 91 ? 90.284 146.095 89.667 1.00 70.89 91 GLU B C 1
ATOM 5476 O O . GLU B 1 91 ? 91.477 145.782 89.621 1.00 72.73 91 GLU B O 1
ATOM 5482 N N . PHE B 1 92 ? 89.352 145.510 88.919 1.00 70.15 92 PHE B N 1
ATOM 5483 C CA . PHE B 1 92 ? 89.684 144.441 87.984 1.00 68.72 92 PHE B CA 1
ATOM 5484 C C . PHE B 1 92 ? 90.536 145.007 86.855 1.00 69.47 92 PHE B C 1
ATOM 5485 O O . PHE B 1 92 ? 90.045 145.771 86.019 1.00 69.25 92 PHE B O 1
ATOM 5493 N N . ASP B 1 93 ? 91.812 144.633 86.829 1.00 72.66 93 ASP B N 1
ATOM 5494 C CA . ASP B 1 93 ? 92.743 145.148 85.831 1.00 73.68 93 ASP B CA 1
ATOM 5495 C C . ASP B 1 93 ? 92.728 144.231 84.615 1.00 72.19 93 ASP B C 1
ATOM 5496 O O . ASP B 1 93 ? 92.999 143.031 84.728 1.00 70.51 93 ASP B O 1
ATOM 5501 N N . PHE B 1 94 ? 92.406 144.792 83.453 1.00 71.56 94 PHE B N 1
ATOM 5502 C CA . PHE B 1 94 ? 92.475 144.028 82.220 1.00 69.44 94 PHE B CA 1
ATOM 5503 C C . PHE B 1 94 ? 93.927 143.899 81.762 1.00 68.30 94 PHE B C 1
ATOM 5504 O O . PHE B 1 94 ? 94.858 144.417 82.386 1.00 68.98 94 PHE B O 1
ATOM 5512 N N . GLY B 1 95 ? 94.115 143.190 80.653 1.00 67.17 95 GLY B N 1
ATOM 5513 C CA . GLY B 1 95 ? 95.431 142.850 80.172 1.00 66.07 95 GLY B CA 1
ATOM 5514 C C . GLY B 1 95 ? 95.950 141.518 80.665 1.00 67.53 95 GLY B C 1
ATOM 5515 O O . GLY B 1 95 ? 96.932 141.007 80.115 1.00 67.07 95 GLY B O 1
ATOM 5516 N N . ILE B 1 96 ? 95.315 140.942 81.690 1.00 64.22 96 ILE B N 1
ATOM 5517 C CA . ILE B 1 96 ? 95.657 139.601 82.144 1.00 63.32 96 ILE B CA 1
ATOM 5518 C C . ILE B 1 96 ? 95.301 138.558 81.097 1.00 61.51 96 ILE B C 1
ATOM 5519 O O . ILE B 1 96 ? 95.795 137.427 81.155 1.00 61.17 96 ILE B O 1
ATOM 5524 N N . PHE B 1 97 ? 94.437 138.907 80.146 1.00 58.66 97 PHE B N 1
ATOM 5525 C CA . PHE B 1 97 ? 94.160 138.057 78.989 1.00 62.05 97 PHE B CA 1
ATOM 5526 C C . PHE B 1 97 ? 95.103 138.425 77.842 1.00 65.79 97 PHE B C 1
ATOM 5527 O O . PHE B 1 97 ? 94.702 138.952 76.804 1.00 70.68 97 PHE B O 1
ATOM 5535 N N . TYR B 1 98 ? 96.389 138.136 78.061 1.00 64.18 98 TYR B N 1
ATOM 5536 C CA . TYR B 1 98 ? 97.435 138.646 77.179 1.00 65.19 98 TYR B CA 1
ATOM 5537 C C . TYR B 1 98 ? 97.288 138.125 75.752 1.00 69.14 98 TYR B C 1
ATOM 5538 O O . TYR B 1 98 ? 96.964 138.886 74.834 1.00 71.58 98 TYR B O 1
ATOM 5547 N N . GLU B 1 99 ? 97.515 136.829 75.538 1.00 68.01 99 GLU B N 1
ATOM 5548 C CA . GLU B 1 99 ? 97.393 136.269 74.196 1.00 69.41 99 GLU B CA 1
ATOM 5549 C C . GLU B 1 99 ? 96.926 134.824 74.286 1.00 69.24 99 GLU B C 1
ATOM 5550 O O . GLU B 1 99 ? 97.330 134.090 75.192 1.00 68.93 99 GLU B O 1
ATOM 5556 N N . ASN B 1 100 ? 96.080 134.430 73.331 1.00 71.73 100 ASN B N 1
ATOM 5557 C CA . ASN B 1 100 ? 95.631 133.045 73.175 1.00 75.74 100 ASN B CA 1
ATOM 5558 C C . ASN B 1 100 ? 94.999 132.516 74.460 1.00 70.98 100 ASN B C 1
ATOM 5559 O O . ASN B 1 100 ? 95.127 131.341 74.807 1.00 63.95 100 ASN B O 1
ATOM 5564 N N . ILE B 1 101 ? 94.307 133.399 75.171 1.00 68.09 101 ILE B N 1
ATOM 5565 C CA . ILE B 1 101 ? 93.639 133.056 76.420 1.00 65.35 101 ILE B CA 1
ATOM 5566 C C . ILE B 1 101 ? 92.259 133.699 76.424 1.00 64.86 101 ILE B C 1
ATOM 5567 O O . ILE B 1 101 ? 92.115 134.891 76.136 1.00 65.13 101 ILE B O 1
ATOM 5572 N N . ALA B 1 102 ? 91.244 132.900 76.740 1.00 61.95 102 ALA B N 1
ATOM 5573 C CA . ALA B 1 102 ? 89.874 133.393 76.741 1.00 58.71 102 ALA B CA 1
ATOM 5574 C C . ALA B 1 102 ? 89.651 134.361 77.895 1.00 55.38 102 ALA B C 1
ATOM 5575 O O . ALA B 1 102 ? 90.187 134.182 78.992 1.00 52.89 102 ALA B O 1
ATOM 5577 N N . ARG B 1 103 ? 88.850 135.397 77.641 1.00 57.46 103 ARG B N 1
ATOM 5578 C CA . ARG B 1 103 ? 88.506 136.379 78.668 1.00 55.78 103 ARG B CA 1
ATOM 5579 C C . ARG B 1 103 ? 87.479 135.752 79.607 1.00 55.62 103 ARG B C 1
ATOM 5580 O O . ARG B 1 103 ? 86.279 136.027 79.551 1.00 56.93 103 ARG B O 1
ATOM 5588 N N . THR B 1 104 ? 87.970 134.882 80.487 1.00 53.59 104 THR B N 1
ATOM 5589 C CA . THR B 1 104 ? 87.106 134.180 81.422 1.00 50.43 104 THR B CA 1
ATOM 5590 C C . THR B 1 104 ? 87.842 133.964 82.736 1.00 43.26 104 THR B C 1
ATOM 5591 O O . THR B 1 104 ? 89.074 133.914 82.775 1.00 43.73 104 THR B O 1
ATOM 5595 N N . ILE B 1 105 ? 87.068 133.849 83.814 1.00 40.06 105 ILE B N 1
ATOM 5596 C CA . ILE B 1 105 ? 87.594 133.616 85.154 1.00 36.67 105 ILE B CA 1
ATOM 5597 C C . ILE B 1 105 ? 86.822 132.469 85.790 1.00 34.50 105 ILE B C 1
ATOM 5598 O O . ILE B 1 105 ? 85.589 132.425 85.711 1.00 38.98 105 ILE B O 1
ATOM 5603 N N . ILE B 1 106 ? 87.545 131.547 86.417 1.00 33.68 106 ILE B N 1
ATOM 5604 C CA . ILE B 1 106 ? 86.959 130.448 87.174 1.00 27.12 106 ILE B CA 1
ATOM 5605 C C . ILE B 1 106 ? 87.149 130.773 88.648 1.00 22.95 106 ILE B C 1
ATOM 5606 O O . ILE B 1 106 ? 88.283 130.858 89.134 1.00 26.40 106 ILE B O 1
ATOM 5611 N N . VAL B 1 107 ? 86.044 130.946 89.364 1.00 26.44 107 VAL B N 1
ATOM 5612 C CA . VAL B 1 107 ? 86.073 131.422 90.742 1.00 24.20 107 VAL B CA 1
ATOM 5613 C C . VAL B 1 107 ? 86.202 130.236 91.688 1.00 23.64 107 VAL B C 1
ATOM 5614 O O . VAL B 1 107 ? 85.455 129.256 91.581 1.00 30.69 107 VAL B O 1
ATOM 5618 N N . LEU B 1 108 ? 87.152 130.324 92.613 1.00 23.15 108 LEU B N 1
ATOM 5619 C CA . LEU B 1 108 ? 87.336 129.329 93.659 1.00 21.20 108 LEU B CA 1
ATOM 5620 C C . LEU B 1 108 ? 86.938 129.922 95.003 1.00 22.77 108 LEU B C 1
ATOM 5621 O O . LEU B 1 108 ? 87.335 131.040 95.343 1.00 20.55 108 LEU B O 1
ATOM 5626 N N . SER B 1 109 ? 86.150 129.170 95.762 1.00 21.15 109 SER B N 1
ATOM 5627 C CA . SER B 1 109 ? 85.736 129.561 97.098 1.00 20.87 109 SER B CA 1
ATOM 5628 C C . SER B 1 109 ? 86.448 128.685 98.125 1.00 20.97 109 SER B C 1
ATOM 5629 O O . SER B 1 109 ? 87.271 127.830 97.781 1.00 21.99 109 SER B O 1
ATOM 5632 N N . GLN B 1 110 ? 86.121 128.895 99.401 1.00 23.73 110 GLN B N 1
ATOM 5633 C CA . GLN B 1 110 ? 86.703 128.090 100.469 1.00 23.70 110 GLN B CA 1
ATOM 5634 C C . GLN B 1 110 ? 86.233 126.642 100.441 1.00 23.06 110 GLN B C 1
ATOM 5635 O O . GLN B 1 110 ? 86.674 125.854 101.285 1.00 27.97 110 GLN B O 1
ATOM 5641 N N . GLU B 1 111 ? 85.349 126.276 99.513 1.00 23.09 111 GLU B N 1
ATOM 5642 C CA . GLU B 1 111 ? 84.923 124.897 99.321 1.00 21.72 111 GLU B CA 1
ATOM 5643 C C . GLU B 1 111 ? 85.669 124.205 98.187 1.00 20.38 111 GLU B C 1
ATOM 5644 O O . GLU B 1 111 ? 85.311 123.082 97.819 1.00 19.73 111 GLU B O 1
ATOM 5650 N N . ASP B 1 112 ? 86.691 124.843 97.622 1.00 18.34 112 ASP B N 1
ATOM 5651 C CA . ASP B 1 112 ? 87.467 124.278 96.523 1.00 14.77 112 ASP B CA 1
ATOM 5652 C C . ASP B 1 112 ? 88.822 123.839 97.059 1.00 12.42 112 ASP B C 1
ATOM 5653 O O . ASP B 1 112 ? 89.576 124.656 97.599 1.00 12.69 112 ASP B O 1
ATOM 5658 N N . CYS B 1 113 ? 89.129 122.555 96.909 1.00 8.22 113 CYS B N 1
ATOM 5659 C CA . CYS B 1 113 ? 90.475 122.077 97.184 1.00 7.17 113 CYS B CA 1
ATOM 5660 C C . CYS B 1 113 ? 91.370 122.368 95.989 1.00 6.96 113 CYS B C 1
ATOM 5661 O O . CYS B 1 113 ? 90.997 122.097 94.845 1.00 5.94 113 CYS B O 1
ATOM 5664 N N . ILE B 1 114 ? 92.552 122.927 96.252 1.00 5.62 114 ILE B N 1
ATOM 5665 C CA . ILE B 1 114 ? 93.455 123.255 95.155 1.00 6.40 114 ILE B CA 1
ATOM 5666 C C . ILE B 1 114 ? 93.976 121.989 94.482 1.00 5.19 114 ILE B C 1
ATOM 5667 O O . ILE B 1 114 ? 94.195 121.974 93.264 1.00 6.14 114 ILE B O 1
ATOM 5672 N N . ILE B 1 115 ? 94.163 120.907 95.243 1.00 3.68 115 ILE B N 1
ATOM 5673 C CA . ILE B 1 115 ? 94.611 119.649 94.653 1.00 4.28 115 ILE B CA 1
ATOM 5674 C C . ILE B 1 115 ? 93.559 119.109 93.691 1.00 5.03 115 ILE B C 1
ATOM 5675 O O . ILE B 1 115 ? 93.870 118.715 92.560 1.00 6.74 115 ILE B O 1
ATOM 5680 N N . GLN B 1 116 ? 92.297 119.091 94.124 1.00 6.38 116 GLN B N 1
ATOM 5681 C CA . GLN B 1 116 ? 91.216 118.633 93.257 1.00 7.39 116 GLN B CA 1
ATOM 5682 C C . GLN B 1 116 ? 91.065 119.548 92.050 1.00 8.08 116 GLN B C 1
ATOM 5683 O O . GLN B 1 116 ? 90.803 119.088 90.934 1.00 10.41 116 GLN B O 1
ATOM 5689 N N . PHE B 1 117 ? 91.231 120.855 92.261 1.00 7.36 117 PHE B N 1
ATOM 5690 C CA . PHE B 1 117 ? 91.128 121.815 91.167 1.00 8.34 117 PHE B CA 1
ATOM 5691 C C . PHE B 1 117 ? 92.194 121.558 90.109 1.00 8.19 117 PHE B C 1
ATOM 5692 O O . PHE B 1 117 ? 91.910 121.568 88.907 1.00 12.21 117 PHE B O 1
ATOM 5700 N N . GLU B 1 118 ? 93.432 121.311 90.540 1.00 8.68 118 GLU B N 1
ATOM 5701 C CA . GLU B 1 118 ? 94.496 121.053 89.576 1.00 11.12 118 GLU B CA 1
ATOM 5702 C C . GLU B 1 118 ? 94.325 119.694 88.909 1.00 10.12 118 GLU B C 1
ATOM 5703 O O . GLU B 1 118 ? 94.657 119.532 87.730 1.00 15.18 118 GLU B O 1
ATOM 5709 N N . LYS B 1 119 ? 93.815 118.704 89.646 1.00 11.42 119 LYS B N 1
ATOM 5710 C CA . LYS B 1 119 ? 93.513 117.412 89.038 1.00 11.09 119 LYS B CA 1
ATOM 5711 C C . LYS B 1 119 ? 92.470 117.565 87.938 1.00 12.33 119 LYS B C 1
ATOM 5712 O O . LYS B 1 119 ? 92.607 116.999 86.847 1.00 16.91 119 LYS B O 1
ATOM 5718 N N . PHE B 1 120 ? 91.425 118.351 88.208 1.00 10.84 120 PHE B N 1
ATOM 5719 C CA . PHE B 1 120 ? 90.406 118.614 87.198 1.00 14.14 120 PHE B CA 1
ATOM 5720 C C . PHE B 1 120 ? 90.978 119.384 86.016 1.00 17.14 120 PHE B C 1
ATOM 5721 O O . PHE B 1 120 ? 90.603 119.124 84.870 1.00 20.30 120 PHE B O 1
ATOM 5729 N N . TYR B 1 121 ? 91.875 120.339 86.273 1.00 13.35 121 TYR B N 1
ATOM 5730 C CA . TYR B 1 121 ? 92.500 121.077 85.179 1.00 17.18 121 TYR B CA 1
ATOM 5731 C C . TYR B 1 121 ? 93.338 120.160 84.294 1.00 17.94 121 TYR B C 1
ATOM 5732 O O . TYR B 1 121 ? 93.306 120.278 83.064 1.00 19.31 121 TYR B O 1
ATOM 5741 N N . ILE B 1 122 ? 94.095 119.245 84.899 1.00 16.52 122 ILE B N 1
ATOM 5742 C CA . ILE B 1 122 ? 94.903 118.320 84.110 1.00 17.98 122 ILE B CA 1
ATOM 5743 C C . ILE B 1 122 ? 94.009 117.357 83.337 1.00 21.34 122 ILE B C 1
ATOM 5744 O O . ILE B 1 122 ? 94.304 117.004 82.189 1.00 26.12 122 ILE B O 1
ATOM 5749 N N . GLU B 1 123 ? 92.900 116.925 83.944 1.00 23.76 123 GLU B N 1
ATOM 5750 C CA . GLU B 1 123 ? 91.944 116.091 83.220 1.00 22.14 123 GLU B CA 1
ATOM 5751 C C . GLU B 1 123 ? 91.360 116.837 82.027 1.00 22.64 123 GLU B C 1
ATOM 5752 O O . GLU B 1 123 ? 91.190 116.263 80.947 1.00 32.84 123 GLU B O 1
ATOM 5758 N N . TYR B 1 124 ? 91.041 118.120 82.210 1.00 18.86 124 TYR B N 1
ATOM 5759 C CA . TYR B 1 124 ? 90.539 118.939 81.112 1.00 25.00 124 TYR B CA 1
ATOM 5760 C C . TYR B 1 124 ? 91.577 119.074 80.004 1.00 28.48 124 TYR B C 1
ATOM 5761 O O . TYR B 1 124 ? 91.249 118.978 78.814 1.00 37.40 124 TYR B O 1
ATOM 5770 N N . LEU B 1 125 ? 92.841 119.283 80.379 1.00 28.16 125 LEU B N 1
ATOM 5771 C CA . LEU B 1 125 ? 93.904 119.374 79.383 1.00 28.84 125 LEU B CA 1
ATOM 5772 C C . LEU B 1 125 ? 94.041 118.071 78.606 1.00 33.82 125 LEU B C 1
ATOM 5773 O O . LEU B 1 125 ? 94.186 118.081 77.381 1.00 39.72 125 LEU B O 1
ATOM 5778 N N . LEU B 1 126 ? 93.999 116.935 79.307 1.00 31.36 126 LEU B N 1
ATOM 5779 C CA . LEU B 1 126 ? 94.108 115.644 78.632 1.00 29.80 126 LEU B CA 1
ATOM 5780 C C . LEU B 1 126 ? 92.918 115.395 77.712 1.00 36.05 126 LEU B C 1
ATOM 5781 O O . LEU B 1 126 ? 93.077 114.863 76.605 1.00 42.31 126 LEU B O 1
ATOM 5786 N N . ALA B 1 127 ? 91.714 115.763 78.156 1.00 37.18 127 ALA B N 1
ATOM 5787 C CA . ALA B 1 127 ? 90.531 115.627 77.318 1.00 38.23 127 ALA B CA 1
ATOM 5788 C C . ALA B 1 127 ? 90.591 116.522 76.091 1.00 44.36 127 ALA B C 1
ATOM 5789 O O . ALA B 1 127 ? 90.002 116.182 75.060 1.00 52.53 127 ALA B O 1
ATOM 5791 N N . LYS B 1 128 ? 91.265 117.667 76.181 1.00 42.71 128 LYS B N 1
ATOM 5792 C CA . LYS B 1 128 ? 91.490 118.470 74.983 1.00 44.56 128 LYS B CA 1
ATOM 5793 C C . LYS B 1 128 ? 92.531 117.824 74.073 1.00 46.76 128 LYS B C 1
ATOM 5794 O O . LYS B 1 128 ? 92.336 117.745 72.855 1.00 52.48 128 LYS B O 1
ATOM 5800 N N . ILE B 1 129 ? 93.633 117.337 74.651 1.00 46.02 129 ILE B N 1
ATOM 5801 C CA . ILE B 1 129 ? 94.706 116.739 73.856 1.00 47.80 129 ILE B CA 1
ATOM 5802 C C . ILE B 1 129 ? 94.217 115.505 73.112 1.00 47.41 129 ILE B C 1
ATOM 5803 O O . ILE B 1 129 ? 94.695 115.205 72.010 1.00 47.44 129 ILE B O 1
ATOM 5808 N N . LYS B 1 130 ? 93.253 114.777 73.682 1.00 47.83 130 LYS B N 1
ATOM 5809 C CA . LYS B 1 130 ? 92.752 113.580 73.013 1.00 49.35 130 LYS B CA 1
ATOM 5810 C C . LYS B 1 130 ? 92.114 113.896 71.665 1.00 54.50 130 LYS B C 1
ATOM 5811 O O . LYS B 1 130 ? 91.938 112.987 70.847 1.00 62.04 130 LYS B O 1
ATOM 5817 N N . ASP B 1 131 ? 91.769 115.155 71.414 1.00 51.25 131 ASP B N 1
ATOM 5818 C CA . ASP B 1 131 ? 91.227 115.572 70.126 1.00 56.39 131 ASP B CA 1
ATOM 5819 C C . ASP B 1 131 ? 92.105 116.702 69.590 1.00 56.73 131 ASP B C 1
ATOM 5820 O O . ASP B 1 131 ? 93.182 117.001 70.119 1.00 56.51 131 ASP B O 1
ATOM 5825 N N . GLY B 1 132 ? 91.649 117.345 68.514 1.00 61.89 132 GLY B N 1
ATOM 5826 C CA . GLY B 1 132 ? 92.444 118.357 67.837 1.00 62.71 132 GLY B CA 1
ATOM 5827 C C . GLY B 1 132 ? 92.706 119.614 68.643 1.00 58.54 132 GLY B C 1
ATOM 5828 O O . GLY B 1 132 ? 93.714 120.284 68.392 1.00 62.24 132 GLY B O 1
ATOM 5829 N N . SER B 1 133 ? 91.835 119.950 69.589 1.00 58.21 133 SER B N 1
ATOM 5830 C CA . SER B 1 133 ? 92.027 121.139 70.407 1.00 55.73 133 SER B CA 1
ATOM 5831 C C . SER B 1 133 ? 93.244 120.976 71.310 1.00 56.11 133 SER B C 1
ATOM 5832 O O . SER B 1 133 ? 93.538 119.876 71.785 1.00 52.61 133 SER B O 1
ATOM 5835 N N . TYR B 1 134 ? 93.951 122.083 71.542 1.00 57.21 134 TYR B N 1
ATOM 5836 C CA . TYR B 1 134 ? 95.170 122.087 72.355 1.00 53.59 134 TYR B CA 1
ATOM 5837 C C . TYR B 1 134 ? 96.167 121.044 71.854 1.00 55.70 134 TYR B C 1
ATOM 5838 O O . TYR B 1 134 ? 96.780 120.312 72.633 1.00 54.80 134 TYR B O 1
ATOM 5847 N N . LYS B 1 135 ? 96.320 120.972 70.529 1.00 55.04 135 LYS B N 1
ATOM 5848 C CA . LYS B 1 135 ? 97.205 119.974 69.936 1.00 54.63 135 LYS B CA 1
ATOM 5849 C C . LYS B 1 135 ? 98.662 120.221 70.306 1.00 54.33 135 LYS B C 1
ATOM 5850 O O . LYS B 1 135 ? 99.455 119.275 70.366 1.00 56.49 135 LYS B O 1
ATOM 5856 N N . ASN B 1 136 ? 99.033 121.478 70.560 1.00 51.41 136 ASN B N 1
ATOM 5857 C CA . ASN B 1 136 ? 100.408 121.789 70.934 1.00 48.26 136 ASN B CA 1
ATOM 5858 C C . ASN B 1 136 ? 100.750 121.306 72.337 1.00 46.63 136 ASN B C 1
ATOM 5859 O O . ASN B 1 136 ? 101.924 121.333 72.720 1.00 48.59 136 ASN B O 1
ATOM 5864 N N . TYR B 1 137 ? 99.757 120.868 73.112 1.00 44.37 137 TYR B N 1
ATOM 5865 C CA . TYR B 1 137 ? 100.005 120.353 74.454 1.00 40.89 137 TYR B CA 1
ATOM 5866 C C . TYR B 1 137 ? 100.411 118.887 74.463 1.00 44.31 137 TYR B C 1
ATOM 5867 O O . TYR B 1 137 ? 100.631 118.335 75.547 1.00 41.26 137 TYR B O 1
ATOM 5876 N N . GLU B 1 138 ? 100.506 118.243 73.296 1.00 46.43 138 GLU B N 1
ATOM 5877 C CA . GLU B 1 138 ? 100.880 116.833 73.251 1.00 47.69 138 GLU B CA 1
ATOM 5878 C C . GLU B 1 138 ? 102.303 116.614 73.751 1.00 46.15 138 GLU B C 1
ATOM 5879 O O . GLU B 1 138 ? 102.621 115.536 74.265 1.00 45.41 138 GLU B O 1
ATOM 5885 N N . VAL B 1 139 ? 103.167 117.622 73.616 1.00 44.83 139 VAL B N 1
ATOM 5886 C CA . VAL B 1 139 ? 104.550 117.492 74.057 1.00 42.48 139 VAL B CA 1
ATOM 5887 C C . VAL B 1 139 ? 104.654 117.340 75.571 1.00 41.29 139 VAL B C 1
ATOM 5888 O O . VAL B 1 139 ? 105.517 116.600 76.057 1.00 42.96 139 VAL B O 1
ATOM 5892 N N . VAL B 1 140 ? 103.787 118.005 76.334 1.00 42.19 140 VAL B N 1
ATOM 5893 C CA . VAL B 1 140 ? 103.806 117.928 77.790 1.00 37.06 140 VAL B CA 1
ATOM 5894 C C . VAL B 1 140 ? 102.832 116.901 78.333 1.00 35.58 140 VAL B C 1
ATOM 5895 O O . VAL B 1 140 ? 102.527 116.930 79.534 1.00 34.74 140 VAL B O 1
ATOM 5899 N N . LYS B 1 141 ? 102.330 115.994 77.492 1.00 35.83 141 LYS B N 1
ATOM 5900 C CA . LYS B 1 141 ? 101.319 115.041 77.938 1.00 35.53 141 LYS B CA 1
ATOM 5901 C C . LYS B 1 141 ? 101.851 114.145 79.051 1.00 30.96 141 LYS B C 1
ATOM 5902 O O . LYS B 1 141 ? 101.186 113.944 80.072 1.00 29.48 141 LYS B O 1
ATOM 5908 N N . GLU B 1 142 ? 103.058 113.604 78.875 1.00 34.35 142 GLU B N 1
ATOM 5909 C CA . GLU B 1 142 ? 103.628 112.725 79.892 1.00 35.82 142 GLU B CA 1
ATOM 5910 C C . GLU B 1 142 ? 103.908 113.469 81.191 1.00 32.13 142 GLU B C 1
ATOM 5911 O O . GLU B 1 142 ? 103.665 112.930 82.278 1.00 29.94 142 GLU B O 1
ATOM 5917 N N . ASP B 1 143 ? 104.419 114.699 81.104 1.00 28.04 143 ASP B N 1
ATOM 5918 C CA . ASP B 1 143 ? 104.717 115.463 82.311 1.00 25.29 143 ASP B CA 1
ATOM 5919 C C . ASP B 1 143 ? 103.445 115.814 83.074 1.00 22.42 143 ASP B C 1
ATOM 5920 O O . ASP B 1 143 ? 103.399 115.701 84.305 1.00 19.94 143 ASP B O 1
ATOM 5925 N N . ILE B 1 144 ? 102.396 116.240 82.365 1.00 21.03 144 ILE B N 1
ATOM 5926 C CA . ILE B 1 144 ? 101.150 116.548 83.062 1.00 18.89 144 ILE B CA 1
ATOM 5927 C C . ILE B 1 144 ? 100.493 115.275 83.585 1.00 18.99 144 ILE B C 1
ATOM 5928 O O . ILE B 1 144 ? 99.819 115.304 84.619 1.00 18.86 144 ILE B O 1
ATOM 5933 N N . THR B 1 145 ? 100.686 114.139 82.908 1.00 17.52 145 THR B N 1
ATOM 5934 C CA . THR B 1 145 ? 100.181 112.876 83.439 1.00 18.42 145 THR B CA 1
ATOM 5935 C C . THR B 1 145 ? 100.893 112.497 84.733 1.00 16.11 145 THR B C 1
ATOM 5936 O O . THR B 1 145 ? 100.259 112.022 85.682 1.00 15.75 145 THR B O 1
ATOM 5940 N N . GLU B 1 146 ? 102.211 112.699 84.790 1.00 17.66 146 GLU B N 1
ATOM 5941 C CA . GLU B 1 146 ? 102.934 112.437 86.030 1.00 14.78 146 GLU B CA 1
ATOM 5942 C C . GLU B 1 146 ? 102.523 113.405 87.133 1.00 14.45 146 GLU B C 1
ATOM 5943 O O . GLU B 1 146 ? 102.419 113.004 88.299 1.00 13.83 146 GLU B O 1
ATOM 5949 N N . MET B 1 147 ? 102.277 114.673 86.790 1.00 12.42 147 MET B N 1
ATOM 5950 C CA . MET B 1 147 ? 101.731 115.603 87.775 1.00 14.64 147 MET B CA 1
ATOM 5951 C C . MET B 1 147 ? 100.382 115.123 88.287 1.00 12.85 147 MET B C 1
ATOM 5952 O O . MET B 1 147 ? 100.095 115.211 89.485 1.00 11.56 147 MET B O 1
ATOM 5957 N N . PHE B 1 148 ? 99.530 114.631 87.386 1.00 13.10 148 PHE B N 1
ATOM 5958 C CA . PHE B 1 148 ? 98.226 114.128 87.798 1.00 10.02 148 PHE B CA 1
ATOM 5959 C C . PHE B 1 148 ? 98.374 112.933 88.728 1.00 9.57 148 PHE B C 1
ATOM 5960 O O . PHE B 1 148 ? 97.639 112.805 89.709 1.00 11.59 148 PHE B O 1
ATOM 5968 N N . ASN B 1 149 ? 99.314 112.037 88.424 1.00 8.47 149 ASN B N 1
ATOM 5969 C CA . ASN B 1 149 ? 99.543 110.885 89.291 1.00 9.68 149 ASN B CA 1
ATOM 5970 C C . ASN B 1 149 ? 100.024 111.318 90.672 1.00 7.05 149 ASN B C 1
ATOM 5971 O O . ASN B 1 149 ? 99.567 110.789 91.693 1.00 8.62 149 ASN B O 1
ATOM 5976 N N . ILE B 1 150 ? 100.939 112.289 90.724 1.00 7.41 150 ILE B N 1
ATOM 5977 C CA . ILE B 1 150 ? 101.429 112.782 92.010 1.00 6.36 150 ILE B CA 1
ATOM 5978 C C . ILE B 1 150 ? 100.298 113.438 92.796 1.00 5.44 150 ILE B C 1
ATOM 5979 O O . ILE B 1 150 ? 100.154 113.229 94.006 1.00 5.61 150 ILE B O 1
ATOM 5984 N N . LEU B 1 151 ? 99.476 114.242 92.118 1.00 5.51 151 LEU B N 1
ATOM 5985 C CA . LEU B 1 151 ? 98.365 114.907 92.792 1.00 6.01 151 LEU B CA 1
ATOM 5986 C C . LEU B 1 151 ? 97.323 113.902 93.264 1.00 5.52 151 LEU B C 1
ATOM 5987 O O . LEU B 1 151 ? 96.708 114.085 94.318 1.00 5.11 151 LEU B O 1
ATOM 5992 N N . ASN B 1 152 ? 97.100 112.842 92.487 1.00 5.06 152 ASN B N 1
ATOM 5993 C CA . ASN B 1 152 ? 96.188 111.784 92.904 1.00 5.56 152 ASN B CA 1
ATOM 5994 C C . ASN B 1 152 ? 96.714 111.076 94.144 1.00 4.60 152 ASN B C 1
ATOM 5995 O O . ASN B 1 152 ? 95.953 110.760 95.065 1.00 4.74 152 ASN B O 1
ATOM 6000 N N . ARG B 1 153 ? 98.024 110.824 94.186 1.00 4.85 153 ARG B N 1
ATOM 6001 C CA . ARG B 1 153 ? 98.624 110.240 95.381 1.00 4.52 153 ARG B CA 1
ATOM 6002 C C . ARG B 1 153 ? 98.482 111.173 96.578 1.00 3.74 153 ARG B C 1
ATOM 6003 O O . ARG B 1 153 ? 98.252 110.720 97.705 1.00 3.80 153 ARG B O 1
ATOM 6011 N N . ILE B 1 154 ? 98.624 112.481 96.352 1.00 3.55 154 ILE B N 1
ATOM 6012 C CA . ILE B 1 154 ? 98.429 113.455 97.425 1.00 4.60 154 ILE B CA 1
ATOM 6013 C C . ILE B 1 154 ? 96.993 113.407 97.932 1.00 3.69 154 ILE B C 1
ATOM 6014 O O . ILE B 1 154 ? 96.740 113.368 99.142 1.00 4.75 154 ILE B O 1
ATOM 6019 N N . SER B 1 155 ? 96.029 113.406 97.010 1.00 2.69 155 SER B N 1
ATOM 6020 C CA . SER B 1 155 ? 94.620 113.396 97.385 1.00 3.47 155 SER B CA 1
ATOM 6021 C C . SER B 1 155 ? 94.210 112.084 98.036 1.00 3.85 155 SER B C 1
ATOM 6022 O O . SER B 1 155 ? 93.225 112.056 98.783 1.00 4.65 155 SER B O 1
ATOM 6025 N N . LYS B 1 156 ? 94.938 111.002 97.772 1.00 2.95 156 LYS B N 1
ATOM 6026 C CA . LYS B 1 156 ? 94.669 109.718 98.402 1.00 3.30 156 LYS B CA 1
ATOM 6027 C C . LYS B 1 156 ? 95.457 109.513 99.688 1.00 3.76 156 LYS B C 1
ATOM 6028 O O . LYS B 1 156 ? 95.278 108.483 100.346 1.00 4.56 156 LYS B O 1
ATOM 6034 N N . GLY B 1 157 ? 96.317 110.458 100.060 1.00 4.02 157 GLY B N 1
ATOM 6035 C CA . GLY B 1 157 ? 97.097 110.324 101.274 1.00 3.27 157 GLY B CA 1
ATOM 6036 C C . GLY B 1 157 ? 98.234 109.333 101.200 1.00 5.39 157 GLY B C 1
ATOM 6037 O O . GLY B 1 157 ? 98.688 108.849 102.239 1.00 7.27 157 GLY B O 1
ATOM 6038 N N . VAL B 1 158 ? 98.716 109.019 99.999 1.00 4.84 158 VAL B N 1
ATOM 6039 C CA . VAL B 1 158 ? 99.788 108.044 99.824 1.00 4.03 158 VAL B CA 1
ATOM 6040 C C . VAL B 1 158 ? 100.984 108.709 99.154 1.00 5.79 158 VAL B C 1
ATOM 6041 O O . VAL B 1 158 ? 101.715 108.074 98.386 1.00 10.77 158 VAL B O 1
ATOM 6045 N N . SER B 1 159 ? 101.193 109.988 99.442 1.00 6.45 159 SER B N 1
ATOM 6046 C CA . SER B 1 159 ? 102.271 110.770 98.857 1.00 6.15 159 SER B CA 1
ATOM 6047 C C . SER B 1 159 ? 103.309 111.112 99.923 1.00 6.84 159 SER B C 1
ATOM 6048 O O . SER B 1 159 ? 103.248 110.644 101.063 1.00 7.40 159 SER B O 1
ATOM 6051 N N . ASN B 1 160 ? 104.275 111.940 99.533 1.00 11.41 160 ASN B N 1
ATOM 6052 C CA . ASN B 1 160 ? 105.341 112.354 100.432 1.00 8.48 160 ASN B CA 1
ATOM 6053 C C . ASN B 1 160 ? 105.734 113.790 100.121 1.00 6.94 160 ASN B C 1
ATOM 6054 O O . ASN B 1 160 ? 105.283 114.382 99.137 1.00 10.69 160 ASN B O 1
ATOM 6059 N N . MET B 1 161 ? 106.592 114.342 100.982 1.00 8.72 161 MET B N 1
ATOM 6060 C CA . MET B 1 161 ? 107.059 115.714 100.812 1.00 5.81 161 MET B CA 1
ATOM 6061 C C . MET B 1 161 ? 107.892 115.874 99.545 1.00 5.90 161 MET B C 1
ATOM 6062 O O . MET B 1 161 ? 107.816 116.912 98.879 1.00 6.93 161 MET B O 1
ATOM 6067 N N . ARG B 1 162 ? 108.693 114.861 99.201 1.00 4.00 162 ARG B N 1
ATOM 6068 C CA . ARG B 1 162 ? 109.568 114.945 98.034 1.00 4.82 162 ARG B CA 1
ATOM 6069 C C . ARG B 1 162 ? 108.780 115.005 96.730 1.00 5.76 162 ARG B C 1
ATOM 6070 O O . ARG B 1 162 ? 109.306 115.448 95.697 1.00 6.11 162 ARG B O 1
ATOM 6078 N N . GLU B 1 163 ? 107.521 114.566 96.751 1.00 5.80 163 GLU B N 1
ATOM 6079 C CA . GLU B 1 163 ? 106.696 114.693 95.558 1.00 6.37 163 GLU B CA 1
ATOM 6080 C C . GLU B 1 163 ? 106.420 116.154 95.225 1.00 5.50 163 GLU B C 1
ATOM 6081 O O . GLU B 1 163 ? 106.172 116.481 94.064 1.00 7.43 163 GLU B O 1
ATOM 6087 N N . ILE B 1 164 ? 106.484 117.048 96.215 1.00 4.78 164 ILE B N 1
ATOM 6088 C CA . ILE B 1 164 ? 106.381 118.475 95.922 1.00 5.21 164 ILE B CA 1
ATOM 6089 C C . ILE B 1 164 ? 107.591 118.949 95.127 1.00 5.52 164 ILE B C 1
ATOM 6090 O O . ILE B 1 164 ? 107.462 119.753 94.199 1.00 5.99 164 ILE B O 1
ATOM 6095 N N . TYR B 1 165 ? 108.788 118.474 95.483 1.00 5.59 165 TYR B N 1
ATOM 6096 C CA . TYR B 1 165 ? 109.970 118.799 94.688 1.00 4.18 165 TYR B CA 1
ATOM 6097 C C . TYR B 1 165 ? 109.849 118.236 93.278 1.00 5.62 165 TYR B C 1
ATOM 6098 O O . TYR B 1 165 ? 110.234 118.891 92.296 1.00 8.50 165 TYR B O 1
ATOM 6107 N N . LEU B 1 166 ? 109.315 117.019 93.159 1.00 5.67 166 LEU B N 1
ATOM 6108 C CA . LEU B 1 166 ? 109.066 116.454 91.834 1.00 6.29 166 LEU B CA 1
ATOM 6109 C C . LEU B 1 166 ? 108.090 117.317 91.040 1.00 6.94 166 LEU B C 1
ATOM 6110 O O . LEU B 1 166 ? 108.278 117.536 89.837 1.00 8.68 166 LEU B O 1
ATOM 6115 N N . LEU B 1 167 ? 107.041 117.817 91.698 1.00 6.82 167 LEU B N 1
ATOM 6116 C CA . LEU B 1 167 ? 106.089 118.702 91.034 1.00 6.84 167 LEU B CA 1
ATOM 6117 C C . LEU B 1 167 ? 106.747 120.012 90.619 1.00 8.07 167 LEU B C 1
ATOM 6118 O O . LEU B 1 167 ? 106.428 120.564 89.562 1.00 9.87 167 LEU B O 1
ATOM 6123 N N . ARG B 1 168 ? 107.652 120.536 91.450 1.00 7.04 168 ARG B N 1
ATOM 6124 C CA . ARG B 1 168 ? 108.404 121.731 91.077 1.00 7.66 168 ARG B CA 1
ATOM 6125 C C . ARG B 1 168 ? 109.189 121.495 89.795 1.00 9.00 168 ARG B C 1
ATOM 6126 O O . ARG B 1 168 ? 109.158 122.314 88.868 1.00 13.49 168 ARG B O 1
ATOM 6134 N N . ASN B 1 169 ? 109.904 120.369 89.732 1.00 9.97 169 ASN B N 1
ATOM 6135 C CA . ASN B 1 169 ? 110.683 120.058 88.537 1.00 9.76 169 ASN B CA 1
ATOM 6136 C C . ASN B 1 169 ? 109.782 119.888 87.319 1.00 12.98 169 ASN B C 1
ATOM 6137 O O . ASN B 1 169 ? 110.111 120.357 86.223 1.00 16.18 169 ASN B O 1
ATOM 6142 N N . LEU B 1 170 ? 108.639 119.221 87.494 1.00 12.75 170 LEU B N 1
ATOM 6143 C CA . LEU B 1 170 ? 107.715 119.025 86.381 1.00 11.77 170 LEU B CA 1
ATOM 6144 C C . LEU B 1 170 ? 107.145 120.351 85.892 1.00 14.74 170 LEU B C 1
ATOM 6145 O O . LEU B 1 170 ? 106.982 120.557 84.684 1.00 17.98 170 LEU B O 1
ATOM 6150 N N . ALA B 1 171 ? 106.816 121.254 86.818 1.00 12.18 171 ALA B N 1
ATOM 6151 C CA . ALA B 1 171 ? 106.309 122.567 86.438 1.00 13.42 171 ALA B CA 1
ATOM 6152 C C . ALA B 1 171 ? 107.368 123.361 85.688 1.00 18.56 171 ALA B C 1
ATOM 6153 O O . ALA B 1 171 ? 107.066 124.048 84.705 1.00 20.60 171 ALA B O 1
ATOM 6155 N N . VAL B 1 172 ? 108.620 123.280 86.142 1.00 19.37 172 VAL B N 1
ATOM 6156 C CA . VAL B 1 172 ? 109.711 123.942 85.430 1.00 20.63 172 VAL B CA 1
ATOM 6157 C C . VAL B 1 172 ? 109.832 123.384 84.017 1.00 22.42 172 VAL B C 1
ATOM 6158 O O . VAL B 1 172 ? 109.994 124.131 83.045 1.00 26.64 172 VAL B O 1
ATOM 6162 N N . THR B 1 173 ? 109.745 122.058 83.884 1.00 19.64 173 THR B N 1
ATOM 6163 C CA . THR B 1 173 ? 109.862 121.434 82.570 1.00 23.97 173 THR B CA 1
ATOM 6164 C C . THR B 1 173 ? 108.729 121.860 81.643 1.00 26.96 173 THR B C 1
ATOM 6165 O O . THR B 1 173 ? 108.966 122.203 80.479 1.00 29.87 173 THR B O 1
ATOM 6169 N N . VAL B 1 174 ? 107.492 121.851 82.142 1.00 25.48 174 VAL B N 1
ATOM 6170 C CA . VAL B 1 174 ? 106.344 122.167 81.296 1.00 23.70 174 VAL B CA 1
ATOM 6171 C C . VAL B 1 174 ? 106.333 123.643 80.920 1.00 28.17 174 VAL B C 1
ATOM 6172 O O . VAL B 1 174 ? 106.021 124.002 79.779 1.00 33.27 174 VAL B O 1
ATOM 6176 N N . LYS B 1 175 ? 106.674 124.521 81.865 1.00 26.80 175 LYS B N 1
ATOM 6177 C CA . LYS B 1 175 ? 106.655 125.953 81.584 1.00 28.23 175 LYS B CA 1
ATOM 6178 C C . LYS B 1 175 ? 107.651 126.314 80.489 1.00 31.85 175 LYS B C 1
ATOM 6179 O O . LYS B 1 175 ? 107.364 127.148 79.623 1.00 33.30 175 LYS B O 1
ATOM 6185 N N . SER B 1 176 ? 108.833 125.695 80.514 1.00 31.84 176 SER B N 1
ATOM 6186 C CA . SER B 1 176 ? 109.874 126.044 79.552 1.00 32.34 176 SER B CA 1
ATOM 6187 C C . SER B 1 176 ? 109.492 125.622 78.138 1.00 35.76 176 SER B C 1
ATOM 6188 O O . SER B 1 176 ? 109.589 126.417 77.196 1.00 37.17 176 SER B O 1
ATOM 6191 N N . LYS B 1 177 ? 109.050 124.376 77.967 1.00 32.97 177 LYS B N 1
ATOM 6192 C CA . LYS B 1 177 ? 108.796 123.856 76.630 1.00 38.13 177 LYS B CA 1
ATOM 6193 C C . LYS B 1 177 ? 107.430 124.246 76.081 1.00 37.49 177 LYS B C 1
ATOM 6194 O O . LYS B 1 177 ? 107.175 124.020 74.893 1.00 40.48 177 LYS B O 1
ATOM 6200 N N . MET B 1 178 ? 106.549 124.817 76.901 1.00 38.13 178 MET B N 1
ATOM 6201 C CA . MET B 1 178 ? 105.295 125.373 76.414 1.00 35.51 178 MET B CA 1
ATOM 6202 C C . MET B 1 178 ? 105.375 126.867 76.135 1.00 37.00 178 MET B C 1
ATOM 6203 O O . MET B 1 178 ? 104.427 127.423 75.569 1.00 37.71 178 MET B O 1
ATOM 6208 N N . ASN B 1 179 ? 106.479 127.519 76.507 1.00 35.42 179 ASN B N 1
ATOM 6209 C CA . ASN B 1 179 ? 106.653 128.962 76.326 1.00 35.81 179 ASN B CA 1
ATOM 6210 C C . ASN B 1 179 ? 105.502 129.741 76.956 1.00 34.84 179 ASN B C 1
ATOM 6211 O O . ASN B 1 179 ? 105.002 130.719 76.396 1.00 40.21 179 ASN B O 1
ATOM 6216 N N . GLN B 1 180 ? 105.079 129.302 78.136 1.00 29.98 180 GLN B N 1
ATOM 6217 C CA . GLN B 1 180 ? 103.974 129.920 78.852 1.00 31.30 180 GLN B CA 1
ATOM 6218 C C . GLN B 1 180 ? 104.505 130.786 79.986 1.00 29.71 180 GLN B C 1
ATOM 6219 O O . GLN B 1 180 ? 105.445 130.402 80.689 1.00 37.99 180 GLN B O 1
ATOM 6225 N N . LYS B 1 181 ? 103.911 131.967 80.147 1.00 30.09 181 LYS B N 1
ATOM 6226 C CA . LYS B 1 181 ? 104.328 132.880 81.202 1.00 34.19 181 LYS B CA 1
ATOM 6227 C C . LYS B 1 181 ? 103.661 132.586 82.539 1.00 32.75 181 LYS B C 1
ATOM 6228 O O . LYS B 1 181 ? 104.034 133.197 83.545 1.00 33.38 181 LYS B O 1
ATOM 6234 N N . HIS B 1 182 ? 102.689 131.677 82.573 1.00 30.54 182 HIS B N 1
ATOM 6235 C CA . HIS B 1 182 ? 102.072 131.227 83.811 1.00 25.92 182 HIS B CA 1
ATOM 6236 C C . HIS B 1 182 ? 101.876 129.721 83.761 1.00 25.74 182 HIS B C 1
ATOM 6237 O O . HIS B 1 182 ? 101.323 129.191 82.793 1.00 30.67 182 HIS B O 1
ATOM 6244 N N . ASN B 1 183 ? 102.329 129.036 84.806 1.00 23.03 183 ASN B N 1
ATOM 6245 C CA . ASN B 1 183 ? 102.144 127.599 84.947 1.00 18.31 183 ASN B CA 1
ATOM 6246 C C . ASN B 1 183 ? 101.349 127.336 86.216 1.00 16.38 183 ASN B C 1
ATOM 6247 O O . ASN B 1 183 ? 101.675 127.874 87.280 1.00 18.17 183 ASN B O 1
ATOM 6252 N N . ILE B 1 184 ? 100.304 126.514 86.099 1.00 17.82 184 ILE B N 1
ATOM 6253 C CA . ILE B 1 184 ? 99.374 126.329 87.211 1.00 17.14 184 ILE B CA 1
ATOM 6254 C C . ILE B 1 184 ? 100.045 125.590 88.364 1.00 13.83 184 ILE B C 1
ATOM 6255 O O . ILE B 1 184 ? 99.806 125.900 89.537 1.00 13.52 184 ILE B O 1
ATOM 6260 N N . MET B 1 185 ? 100.894 124.608 88.055 1.00 14.39 185 MET B N 1
ATOM 6261 C CA . MET B 1 185 ? 101.593 123.878 89.109 1.00 13.83 185 MET B CA 1
ATOM 6262 C C . MET B 1 185 ? 102.546 124.794 89.868 1.00 11.86 185 MET B C 1
ATOM 6263 O O . MET B 1 185 ? 102.616 124.753 91.101 1.00 11.02 185 MET B O 1
ATOM 6268 N N . GLU B 1 186 ? 103.281 125.638 89.142 1.00 13.49 186 GLU B N 1
ATOM 6269 C CA . GLU B 1 186 ? 104.225 126.546 89.785 1.00 13.13 186 GLU B CA 1
ATOM 6270 C C . GLU B 1 186 ? 103.505 127.552 90.675 1.00 14.13 186 GLU B C 1
ATOM 6271 O O . GLU B 1 186 ? 103.931 127.816 91.805 1.00 13.01 186 GLU B O 1
ATOM 6277 N N . GLU B 1 187 ? 102.405 128.123 90.181 1.00 11.94 187 GLU B N 1
ATOM 6278 C CA . GLU B 1 187 ? 101.690 129.129 90.958 1.00 11.88 187 GLU B CA 1
ATOM 6279 C C . GLU B 1 187 ? 100.965 128.512 92.146 1.00 10.72 187 GLU B C 1
ATOM 6280 O O . GLU B 1 187 ? 100.864 129.145 93.204 1.00 11.69 187 GLU B O 1
ATOM 6286 N N . ILE B 1 188 ? 100.454 127.289 91.995 1.00 10.80 188 ILE B N 1
ATOM 6287 C CA . ILE B 1 188 ? 99.818 126.614 93.120 1.00 9.70 188 ILE B CA 1
ATOM 6288 C C . ILE B 1 188 ? 100.831 126.359 94.228 1.00 8.17 188 ILE B C 1
ATOM 6289 O O . ILE B 1 188 ? 100.551 126.602 95.404 1.00 8.50 188 ILE B O 1
ATOM 6294 N N . ILE B 1 189 ? 102.029 125.890 93.872 1.00 9.82 189 ILE B N 1
ATOM 6295 C CA . ILE B 1 189 ? 103.076 125.694 94.873 1.00 7.99 189 ILE B CA 1
ATOM 6296 C C . ILE B 1 189 ? 103.402 127.011 95.566 1.00 8.11 189 ILE B C 1
ATOM 6297 O O . ILE B 1 189 ? 103.620 127.055 96.782 1.00 7.97 189 ILE B O 1
ATOM 6302 N N . ASP B 1 190 ? 103.429 128.104 94.804 1.00 10.55 190 ASP B N 1
ATOM 6303 C CA . ASP B 1 190 ? 103.766 129.405 95.372 1.00 9.82 190 ASP B CA 1
ATOM 6304 C C . ASP B 1 190 ? 102.695 129.891 96.344 1.00 10.95 190 ASP B C 1
ATOM 6305 O O . ASP B 1 190 ? 103.012 130.447 97.402 1.00 15.33 190 ASP B O 1
ATOM 6310 N N . LYS B 1 191 ? 101.420 129.685 96.010 1.00 10.97 191 LYS B N 1
ATOM 6311 C CA . LYS B 1 191 ? 100.337 130.356 96.721 1.00 9.98 191 LYS B CA 1
ATOM 6312 C C . LYS B 1 191 ? 99.616 129.486 97.744 1.00 8.29 191 LYS B C 1
ATOM 6313 O O . LYS B 1 191 ? 99.246 129.993 98.808 1.00 9.44 191 LYS B O 1
ATOM 6319 N N . PHE B 1 192 ? 99.391 128.201 97.463 1.00 7.56 192 PHE B N 1
ATOM 6320 C CA . PHE B 1 192 ? 98.665 127.315 98.364 1.00 6.86 192 PHE B CA 1
ATOM 6321 C C . PHE B 1 192 ? 99.579 126.223 98.905 1.00 5.81 192 PHE B C 1
ATOM 6322 O O . PHE B 1 192 ? 99.166 125.064 99.058 1.00 7.72 192 PHE B O 1
ATOM 6330 N N . TYR B 1 193 ? 100.833 126.583 99.189 1.00 6.60 193 TYR B N 1
ATOM 6331 C CA . TYR B 1 193 ? 101.771 125.620 99.749 1.00 5.13 193 TYR B CA 1
ATOM 6332 C C . TYR B 1 193 ? 101.303 125.123 101.107 1.00 4.19 193 TYR B C 1
ATOM 6333 O O . TYR B 1 193 ? 101.537 123.967 101.463 1.00 4.29 193 TYR B O 1
ATOM 6342 N N . GLU B 1 194 ? 100.656 125.988 101.888 1.00 4.22 194 GLU B N 1
ATOM 6343 C CA . GLU B 1 194 ? 100.121 125.555 103.173 1.00 4.74 194 GLU B CA 1
ATOM 6344 C C . GLU B 1 194 ? 99.053 124.485 102.994 1.00 7.16 194 GLU B C 1
ATOM 6345 O O . GLU B 1 194 ? 99.033 123.499 103.738 1.00 6.12 194 GLU B O 1
ATOM 6351 N N . GLU B 1 195 ? 98.169 124.652 102.009 1.00 5.39 195 GLU B N 1
ATOM 6352 C CA . GLU B 1 195 ? 97.155 123.639 101.738 1.00 5.37 195 GLU B CA 1
ATOM 6353 C C . GLU B 1 195 ? 97.790 122.333 101.270 1.00 5.53 195 GLU B C 1
ATOM 6354 O O . GLU B 1 195 ? 97.386 121.246 101.699 1.00 5.47 195 GLU B O 1
ATOM 6360 N N . ILE B 1 196 ? 98.792 122.420 100.390 1.00 4.90 196 ILE B N 1
ATOM 6361 C CA . ILE B 1 196 ? 99.459 121.207 99.912 1.00 5.06 196 ILE B CA 1
ATOM 6362 C C . ILE B 1 196 ? 100.158 120.490 101.065 1.00 4.95 196 ILE B C 1
ATOM 6363 O O . ILE B 1 196 ? 100.094 119.259 101.193 1.00 7.18 196 ILE B O 1
ATOM 6368 N N . GLU B 1 197 ? 100.842 121.255 101.918 1.00 5.66 197 GLU B N 1
ATOM 6369 C CA . GLU B 1 197 ? 101.535 120.677 103.063 1.00 7.58 197 GLU B CA 1
ATOM 6370 C C . GLU B 1 197 ? 100.554 120.042 104.037 1.00 7.09 197 GLU B C 1
ATOM 6371 O O . GLU B 1 197 ? 100.839 118.988 104.612 1.00 8.45 197 GLU B O 1
ATOM 6377 N N . GLU B 1 198 ? 99.403 120.680 104.254 1.00 6.20 198 GLU B N 1
ATOM 6378 C CA . GLU B 1 198 ? 98.381 120.073 105.098 1.00 6.53 198 GLU B CA 1
ATOM 6379 C C . GLU B 1 198 ? 97.896 118.760 104.498 1.00 6.33 198 GLU B C 1
ATOM 6380 O O . GLU B 1 198 ? 97.793 117.749 105.202 1.00 6.65 198 GLU B O 1
ATOM 6386 N N . HIS B 1 199 ? 97.642 118.752 103.187 1.00 4.32 199 HIS B N 1
ATOM 6387 C CA . HIS B 1 199 ? 97.225 117.534 102.500 1.00 5.43 199 HIS B CA 1
ATOM 6388 C C . HIS B 1 199 ? 98.226 116.408 102.723 1.00 7.21 199 HIS B C 1
ATOM 6389 O O . HIS B 1 199 ? 97.846 115.273 103.031 1.00 7.11 199 HIS B O 1
ATOM 6396 N N . ILE B 1 200 ? 99.517 116.707 102.581 1.00 7.23 200 ILE B N 1
ATOM 6397 C CA . ILE B 1 200 ? 100.519 115.646 102.625 1.00 6.95 200 ILE B CA 1
ATOM 6398 C C . ILE B 1 200 ? 100.825 115.232 104.060 1.00 6.71 200 ILE B C 1
ATOM 6399 O O . ILE B 1 200 ? 100.709 114.055 104.417 1.00 10.23 200 ILE B O 1
ATOM 6404 N N . GLU B 1 201 ? 101.238 116.179 104.904 1.00 6.90 201 GLU B N 1
ATOM 6405 C CA . GLU B 1 201 ? 101.651 115.832 106.259 1.00 9.13 201 GLU B CA 1
ATOM 6406 C C . GLU B 1 201 ? 100.478 115.465 107.159 1.00 9.35 201 GLU B C 1
ATOM 6407 O O . GLU B 1 201 ? 100.564 114.480 107.900 1.00 16.56 201 GLU B O 1
ATOM 6413 N N . GLU B 1 202 ? 99.389 116.232 107.129 1.00 9.51 202 GLU B N 1
ATOM 6414 C CA . GLU B 1 202 ? 98.283 116.003 108.045 1.00 9.57 202 GLU B CA 1
ATOM 6415 C C . GLU B 1 202 ? 97.245 115.028 107.509 1.00 7.84 202 GLU B C 1
ATOM 6416 O O . GLU B 1 202 ? 96.337 114.651 108.258 1.00 10.95 202 GLU B O 1
ATOM 6422 N N . LYS B 1 203 ? 97.360 114.606 106.247 1.00 6.94 203 LYS B N 1
ATOM 6423 C CA . LYS B 1 203 ? 96.351 113.762 105.604 1.00 7.97 203 LYS B CA 1
ATOM 6424 C C . LYS B 1 203 ? 94.967 114.393 105.714 1.00 8.73 203 LYS B C 1
ATOM 6425 O O . LYS B 1 203 ? 93.961 113.709 105.914 1.00 15.17 203 LYS B O 1
ATOM 6431 N N . LYS B 1 204 ? 94.915 115.715 105.587 1.00 7.08 204 LYS B N 1
ATOM 6432 C CA . LYS B 1 204 ? 93.692 116.468 105.824 1.00 6.63 204 LYS B CA 1
ATOM 6433 C C . LYS B 1 204 ? 93.401 117.370 104.636 1.00 5.58 204 LYS B C 1
ATOM 6434 O O . LYS B 1 204 ? 94.279 118.110 104.181 1.00 6.01 204 LYS B O 1
ATOM 6440 N N . CYS B 1 205 ? 92.171 117.303 104.142 1.00 7.09 205 CYS B N 1
ATOM 6441 C CA . CYS B 1 205 ? 91.666 118.230 103.134 1.00 7.36 205 CYS B CA 1
ATOM 6442 C C . CYS B 1 205 ? 90.669 119.140 103.841 1.00 7.06 205 CYS B C 1
ATOM 6443 O O . CYS B 1 205 ? 89.550 118.727 104.153 1.00 11.40 205 CYS B O 1
ATOM 6446 N N . TYR B 1 206 ? 91.082 120.382 104.103 1.00 9.14 206 TYR B N 1
ATOM 6447 C CA . TYR B 1 206 ? 90.260 121.280 104.906 1.00 10.07 206 TYR B CA 1
ATOM 6448 C C . TYR B 1 206 ? 88.963 121.670 104.209 1.00 9.30 206 TYR B C 1
ATOM 6449 O O . TYR B 1 206 ? 88.012 122.074 104.885 1.00 13.06 206 TYR B O 1
ATOM 6458 N N . THR B 1 207 ? 88.896 121.556 102.885 1.00 8.93 207 THR B N 1
ATOM 6459 C CA . THR B 1 207 ? 87.655 121.768 102.152 1.00 9.00 207 THR B CA 1
ATOM 6460 C C . THR B 1 207 ? 86.832 120.494 102.008 1.00 9.03 207 THR B C 1
ATOM 6461 O O . THR B 1 207 ? 85.706 120.556 101.505 1.00 11.05 207 THR B O 1
ATOM 6465 N N . SER B 1 208 ? 87.376 119.349 102.423 1.00 8.51 208 SER B N 1
ATOM 6466 C CA . SER B 1 208 ? 86.706 118.050 102.374 1.00 7.48 208 SER B CA 1
ATOM 6467 C C . SER B 1 208 ? 86.354 117.620 100.953 1.00 7.51 208 SER B C 1
ATOM 6468 O O . SER B 1 208 ? 85.467 116.784 100.760 1.00 7.20 208 SER B O 1
ATOM 6471 N N . GLN B 1 209 ? 87.027 118.176 99.943 1.00 7.55 209 GLN B N 1
ATOM 6472 C CA . GLN B 1 209 ? 86.807 117.720 98.576 1.00 7.00 209 GLN B CA 1
ATOM 6473 C C . GLN B 1 209 ? 87.502 116.395 98.297 1.00 7.38 209 GLN B C 1
ATOM 6474 O O . GLN B 1 209 ? 86.983 115.579 97.529 1.00 9.61 209 GLN B O 1
ATOM 6480 N N . CYS B 1 210 ? 88.668 116.168 98.896 1.00 5.21 210 CYS B N 1
ATOM 6481 C CA . CYS B 1 210 ? 89.347 114.880 98.795 1.00 5.13 210 CYS B CA 1
ATOM 6482 C C . CYS B 1 210 ? 88.645 113.903 99.727 1.00 3.63 210 CYS B C 1
ATOM 6483 O O . CYS B 1 210 ? 88.834 113.940 100.944 1.00 4.00 210 CYS B O 1
ATOM 6486 N N . ASN B 1 211 ? 87.821 113.021 99.154 1.00 3.40 211 ASN B N 1
ATOM 6487 C CA . ASN B 1 211 ? 87.030 112.106 99.969 1.00 2.62 211 ASN B CA 1
ATOM 6488 C C . ASN B 1 211 ? 87.893 111.118 100.742 1.00 2.50 211 ASN B C 1
ATOM 6489 O O . ASN B 1 211 ? 87.400 110.488 101.684 1.00 4.65 211 ASN B O 1
ATOM 6494 N N . HIS B 1 212 ? 89.167 110.969 100.376 1.00 2.66 212 HIS B N 1
ATOM 6495 C CA . HIS B 1 212 ? 90.054 110.075 101.109 1.00 2.18 212 HIS B CA 1
ATOM 6496 C C . HIS B 1 212 ? 90.771 110.764 102.261 1.00 2.26 212 HIS B C 1
ATOM 6497 O O . HIS B 1 212 ? 91.435 110.084 103.050 1.00 5.43 212 HIS B O 1
ATOM 6504 N N . LEU B 1 213 ? 90.653 112.086 102.382 1.00 3.19 213 LEU B N 1
ATOM 6505 C CA . LEU B 1 213 ? 91.336 112.847 103.421 1.00 4.00 213 LEU B CA 1
ATOM 6506 C C . LEU B 1 213 ? 90.354 113.665 104.252 1.00 4.48 213 LEU B C 1
ATOM 6507 O O . LEU B 1 213 ? 90.681 114.758 104.716 1.00 8.07 213 LEU B O 1
ATOM 6512 N N . VAL B 1 214 ? 89.151 113.143 104.450 1.00 4.33 214 VAL B N 1
ATOM 6513 C CA . VAL B 1 214 ? 88.097 113.892 105.124 1.00 4.13 214 VAL B CA 1
ATOM 6514 C C . VAL B 1 214 ? 88.275 113.779 106.632 1.00 4.58 214 VAL B C 1
ATOM 6515 O O . VAL B 1 214 ? 88.414 112.677 107.175 1.00 5.34 214 VAL B O 1
ATOM 6519 N N . LYS B 1 215 ? 88.273 114.923 107.309 1.00 6.13 215 LYS B N 1
ATOM 6520 C CA . LYS B 1 215 ? 88.309 114.992 108.761 1.00 7.98 215 LYS B CA 1
ATOM 6521 C C . LYS B 1 215 ? 87.062 115.713 109.249 1.00 9.53 215 LYS B C 1
ATOM 6522 O O . LYS B 1 215 ? 86.572 116.636 108.591 1.00 15.10 215 LYS B O 1
ATOM 6528 N N . LEU B 1 216 ? 86.543 115.285 110.396 1.00 7.26 216 LEU B N 1
ATOM 6529 C CA . LEU B 1 216 ? 85.364 115.929 110.960 1.00 8.56 216 LEU B CA 1
ATOM 6530 C C . LEU B 1 216 ? 85.711 117.338 111.417 1.00 12.19 216 LEU B C 1
ATOM 6531 O O . LEU B 1 216 ? 86.536 117.525 112.317 1.00 17.52 216 LEU B O 1
ATOM 6536 N N . THR B 1 217 ? 85.079 118.330 110.795 1.00 12.36 217 THR B N 1
ATOM 6537 C CA . THR B 1 217 ? 85.370 119.734 111.049 1.00 14.03 217 THR B CA 1
ATOM 6538 C C . THR B 1 217 ? 84.089 120.439 111.464 1.00 12.32 217 THR B C 1
ATOM 6539 O O . THR B 1 217 ? 83.049 120.279 110.816 1.00 11.85 217 THR B O 1
ATOM 6543 N N . ILE B 1 218 ? 84.165 121.217 112.540 1.00 13.95 218 ILE B N 1
ATOM 6544 C CA . ILE B 1 218 ? 83.039 122.032 112.981 1.00 13.61 218 ILE B CA 1
ATOM 6545 C C . ILE B 1 218 ? 83.046 123.317 112.160 1.00 15.68 218 ILE B C 1
ATOM 6546 O O . ILE B 1 218 ? 84.050 124.031 112.114 1.00 18.15 218 ILE B O 1
ATOM 6551 N N . THR B 1 219 ? 81.928 123.606 111.503 1.00 16.15 219 THR B N 1
ATOM 6552 C CA . THR B 1 219 ? 81.831 124.767 110.637 1.00 15.57 219 THR B CA 1
ATOM 6553 C C . THR B 1 219 ? 81.429 126.006 111.437 1.00 19.81 219 THR B C 1
ATOM 6554 O O . THR B 1 219 ? 81.245 125.963 112.656 1.00 23.68 219 THR B O 1
ATOM 6558 N N . LYS B 1 220 ? 81.295 127.127 110.727 1.00 24.38 220 LYS B N 1
ATOM 6559 C CA . LYS B 1 220 ? 81.078 128.409 111.388 1.00 25.60 220 LYS B CA 1
ATOM 6560 C C . LYS B 1 220 ? 79.671 128.554 111.956 1.00 22.37 220 LYS B C 1
ATOM 6561 O O . LYS B 1 220 ? 79.446 129.435 112.793 1.00 24.61 220 LYS B O 1
ATOM 6567 N N . LYS B 1 221 ? 78.722 127.721 111.531 1.00 22.67 221 LYS B N 1
ATOM 6568 C CA . LYS B 1 221 ? 77.365 127.809 112.057 1.00 23.61 221 LYS B CA 1
ATOM 6569 C C . LYS B 1 221 ? 77.215 127.164 113.430 1.00 22.96 221 LYS B C 1
ATOM 6570 O O . LYS B 1 221 ? 76.083 126.939 113.869 1.00 23.38 221 LYS B O 1
ATOM 6576 N N . CYS B 1 222 ? 78.319 126.859 114.106 1.00 21.02 222 CYS B N 1
ATOM 6577 C CA . CYS B 1 222 ? 78.260 126.339 115.465 1.00 19.53 222 CYS B CA 1
ATOM 6578 C C . CYS B 1 222 ? 77.690 127.388 116.411 1.00 23.18 222 CYS B C 1
ATOM 6579 O O . CYS B 1 222 ? 78.046 128.568 116.331 1.00 31.36 222 CYS B O 1
ATOM 6582 N N . ILE B 1 223 ? 76.803 126.956 117.310 1.00 25.22 223 ILE B N 1
ATOM 6583 C CA . ILE B 1 223 ? 76.203 127.854 118.292 1.00 24.41 223 ILE B CA 1
ATOM 6584 C C . ILE B 1 223 ? 76.825 127.672 119.670 1.00 31.60 223 ILE B C 1
ATOM 6585 O O . ILE B 1 223 ? 76.467 128.391 120.612 1.00 36.69 223 ILE B O 1
ATOM 6590 N N . GLY B 1 224 ? 77.756 126.733 119.807 1.00 30.11 224 GLY B N 1
ATOM 6591 C CA . GLY B 1 224 ? 78.426 126.509 121.075 1.00 28.08 224 GLY B CA 1
ATOM 6592 C C . GLY B 1 224 ? 77.544 125.973 122.178 1.00 28.21 224 GLY B C 1
ATOM 6593 O O . GLY B 1 224 ? 77.683 126.394 123.331 1.00 35.06 224 GLY B O 1
ATOM 6594 N N . CYS B 1 225 ? 76.638 125.047 121.860 1.00 24.83 225 CYS B N 1
ATOM 6595 C CA . CYS B 1 225 ? 75.775 124.473 122.885 1.00 24.41 225 CYS B CA 1
ATOM 6596 C C . CYS B 1 225 ? 76.487 123.424 123.730 1.00 26.75 225 CYS B C 1
ATOM 6597 O O . CYS B 1 225 ? 76.016 123.112 124.829 1.00 31.74 225 CYS B O 1
ATOM 6600 N N . GLY B 1 226 ? 77.604 122.877 123.251 1.00 24.71 226 GLY B N 1
ATOM 6601 C CA . GLY B 1 226 ? 78.361 121.896 124.000 1.00 22.23 226 GLY B CA 1
ATOM 6602 C C . GLY B 1 226 ? 77.860 120.472 123.902 1.00 22.06 226 GLY B C 1
ATOM 6603 O O . GLY B 1 226 ? 78.420 119.590 124.569 1.00 22.73 226 GLY B O 1
ATOM 6604 N N . ALA B 1 227 ? 76.824 120.216 123.099 1.00 22.91 227 ALA B N 1
ATOM 6605 C CA . ALA B 1 227 ? 76.295 118.862 122.976 1.00 21.62 227 ALA B CA 1
ATOM 6606 C C . ALA B 1 227 ? 77.335 117.913 122.395 1.00 21.60 227 ALA B C 1
ATOM 6607 O O . ALA B 1 227 ? 77.459 116.768 122.845 1.00 26.33 227 ALA B O 1
ATOM 6609 N N . CYS B 1 228 ? 78.087 118.368 121.392 1.00 18.59 228 CYS B N 1
ATOM 6610 C CA . CYS B 1 228 ? 79.132 117.534 120.806 1.00 18.04 228 CYS B CA 1
ATOM 6611 C C . CYS B 1 228 ? 80.208 117.206 121.833 1.00 17.76 228 CYS B C 1
ATOM 6612 O O . CYS B 1 228 ? 80.684 116.068 121.913 1.00 18.03 228 CYS B O 1
ATOM 6615 N N . LYS B 1 229 ? 80.609 118.203 122.627 1.00 20.98 229 LYS B N 1
ATOM 6616 C CA . LYS B 1 229 ? 81.610 117.975 123.663 1.00 19.71 229 LYS B CA 1
ATOM 6617 C C . LYS B 1 229 ? 81.114 116.973 124.695 1.00 20.53 229 LYS B C 1
ATOM 6618 O O . LYS B 1 229 ? 81.873 116.110 125.150 1.00 18.88 229 LYS B O 1
ATOM 6624 N N . ARG B 1 230 ? 79.843 117.081 125.087 1.00 22.24 230 ARG B N 1
ATOM 6625 C CA . ARG B 1 230 ? 79.281 116.126 126.036 1.00 21.24 230 ARG B CA 1
ATOM 6626 C C . ARG B 1 230 ? 79.215 114.723 125.442 1.00 23.50 230 ARG B C 1
ATOM 6627 O O . ARG B 1 230 ? 79.468 113.735 126.141 1.00 26.87 230 ARG B O 1
ATOM 6635 N N . ALA B 1 231 ? 78.878 114.614 124.155 1.00 23.52 231 ALA B N 1
ATOM 6636 C CA . ALA B 1 231 ? 78.680 113.299 123.554 1.00 18.11 231 ALA B CA 1
ATOM 6637 C C . ALA B 1 231 ? 79.991 112.657 123.116 1.00 15.54 231 ALA B C 1
ATOM 6638 O O . ALA B 1 231 ? 80.017 111.455 122.827 1.00 22.42 231 ALA B O 1
ATOM 6640 N N . CYS B 1 232 ? 81.076 113.419 123.057 1.00 18.43 232 CYS B N 1
ATOM 6641 C CA . CYS B 1 232 ? 82.344 112.874 122.576 1.00 22.49 232 CYS B CA 1
ATOM 6642 C C . CYS B 1 232 ? 82.897 111.851 123.561 1.00 23.79 232 CYS B C 1
ATOM 6643 O O . CYS B 1 232 ? 83.056 112.168 124.747 1.00 26.53 232 CYS B O 1
ATOM 6646 N N . PRO B 1 233 ? 83.207 110.627 123.124 1.00 22.24 233 PRO B N 1
ATOM 6647 C CA . PRO B 1 233 ? 83.696 109.618 124.076 1.00 25.77 233 PRO B CA 1
ATOM 6648 C C . PRO B 1 233 ? 85.154 109.796 124.458 1.00 26.31 233 PRO B C 1
ATOM 6649 O O . PRO B 1 233 ? 85.541 109.402 125.565 1.00 28.58 233 PRO B O 1
ATOM 6653 N N . VAL B 1 234 ? 85.978 110.373 123.583 1.00 25.89 234 VAL B N 1
ATOM 6654 C CA . VAL B 1 234 ? 87.409 110.499 123.836 1.00 24.02 234 VAL B CA 1
ATOM 6655 C C . VAL B 1 234 ? 87.808 111.926 124.203 1.00 23.46 234 VAL B C 1
ATOM 6656 O O . VAL B 1 234 ? 89.001 112.242 124.216 1.00 26.44 234 VAL B O 1
ATOM 6660 N N . ASP B 1 235 ? 86.839 112.791 124.511 1.00 22.57 235 ASP B N 1
ATOM 6661 C CA . ASP B 1 235 ? 87.107 114.178 124.900 1.00 26.32 235 ASP B CA 1
ATOM 6662 C C . ASP B 1 235 ? 87.964 114.884 123.850 1.00 24.94 235 ASP B C 1
ATOM 6663 O O . ASP B 1 235 ? 88.936 115.574 124.162 1.00 27.27 235 ASP B O 1
ATOM 6668 N N . CYS B 1 236 ? 87.590 114.697 122.585 1.00 26.05 236 CYS B N 1
ATOM 6669 C CA . CYS B 1 236 ? 88.362 115.206 121.459 1.00 21.65 236 CYS B CA 1
ATOM 6670 C C . CYS B 1 236 ? 87.981 116.634 121.082 1.00 19.59 236 CYS B C 1
ATOM 6671 O O . CYS B 1 236 ? 88.689 117.262 120.286 1.00 18.66 236 CYS B O 1
ATOM 6674 N N . ILE B 1 237 ? 86.926 117.184 121.679 1.00 20.69 237 ILE B N 1
ATOM 6675 C CA . ILE B 1 237 ? 86.356 118.463 121.268 1.00 20.05 237 ILE B CA 1
ATOM 6676 C C . ILE B 1 237 ? 86.613 119.490 122.361 1.00 23.35 237 ILE B C 1
ATOM 6677 O O . ILE B 1 237 ? 86.300 119.251 123.533 1.00 27.10 237 ILE B O 1
ATOM 6682 N N . ASN B 1 238 ? 87.178 120.631 121.975 1.00 27.81 238 ASN B N 1
ATOM 6683 C CA . ASN B 1 238 ? 87.385 121.745 122.886 1.00 24.77 238 ASN B CA 1
ATOM 6684 C C . ASN B 1 238 ? 86.530 122.933 122.466 1.00 28.50 238 ASN B C 1
ATOM 6685 O O . ASN B 1 238 ? 86.262 123.144 121.281 1.00 27.26 238 ASN B O 1
ATOM 6690 N N . GLY B 1 239 ? 86.103 123.707 123.451 1.00 33.99 239 GLY B N 1
ATOM 6691 C CA . GLY B 1 239 ? 85.301 124.883 123.181 1.00 32.97 239 GLY B CA 1
ATOM 6692 C C . GLY B 1 239 ? 84.640 125.392 124.439 1.00 36.01 239 GLY B C 1
ATOM 6693 O O . GLY B 1 239 ? 84.680 124.765 125.497 1.00 40.13 239 GLY B O 1
ATOM 6694 N N . GLU B 1 240 ? 84.014 126.558 124.299 1.00 40.33 240 GLU B N 1
ATOM 6695 C CA . GLU B 1 240 ? 83.343 127.218 125.408 1.00 42.74 240 GLU B CA 1
ATOM 6696 C C . GLU B 1 240 ? 81.906 127.522 125.013 1.00 45.92 240 GLU B C 1
ATOM 6697 O O . GLU B 1 240 ? 81.524 127.417 123.844 1.00 46.28 240 GLU B O 1
ATOM 6703 N N . LEU B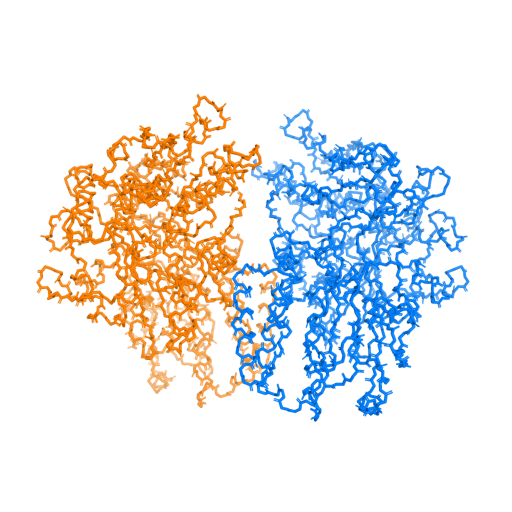 1 241 ? 81.111 127.904 126.010 1.00 45.17 241 LEU B N 1
ATOM 6704 C CA . LEU B 1 241 ? 79.689 128.141 125.799 1.00 41.94 241 LEU B CA 1
ATOM 6705 C C . LEU B 1 241 ? 79.465 129.306 124.843 1.00 44.16 241 LEU B C 1
ATOM 6706 O O . LEU B 1 241 ? 80.141 130.335 124.925 1.00 50.10 241 LEU B O 1
ATOM 6711 N N . LYS B 1 242 ? 78.511 129.126 123.930 1.00 41.11 242 LYS B N 1
ATOM 6712 C CA . LYS B 1 242 ? 78.021 130.115 122.974 1.00 40.86 242 LYS B CA 1
ATOM 6713 C C . LYS B 1 242 ? 79.044 130.501 121.912 1.00 38.84 242 LYS B C 1
ATOM 6714 O O . LYS B 1 242 ? 78.792 131.445 121.155 1.00 42.49 242 LYS B O 1
ATOM 6720 N N . LYS B 1 243 ? 80.180 129.813 121.816 1.00 36.24 243 LYS B N 1
ATOM 6721 C CA . LYS B 1 243 ? 81.157 130.107 120.778 1.00 37.12 243 LYS B CA 1
ATOM 6722 C C . LYS B 1 243 ? 81.604 128.814 120.110 1.00 32.69 243 LYS B C 1
ATOM 6723 O O . LYS B 1 243 ? 81.334 127.710 120.588 1.00 35.51 243 LYS B O 1
ATOM 6729 N N . LYS B 1 244 ? 82.305 128.975 118.989 1.00 28.16 244 LYS B N 1
ATOM 6730 C CA . LYS B 1 244 ? 82.621 127.856 118.111 1.00 26.11 244 LYS B CA 1
ATOM 6731 C C . LYS B 1 244 ? 83.512 126.833 118.805 1.00 26.40 244 LYS B C 1
ATOM 6732 O O . LYS B 1 244 ? 84.448 127.189 119.527 1.00 29.58 244 LYS B O 1
ATOM 6738 N N . HIS B 1 245 ? 83.214 125.557 118.580 1.00 25.11 245 HIS B N 1
ATOM 6739 C CA . HIS B 1 245 ? 84.020 124.457 119.085 1.00 22.75 245 HIS B CA 1
ATOM 6740 C C . HIS B 1 245 ? 84.949 123.941 117.991 1.00 19.71 245 HIS B C 1
ATOM 6741 O O . HIS B 1 245 ? 84.781 124.238 116.806 1.00 24.48 245 HIS B O 1
ATOM 6748 N N . GLU B 1 246 ? 85.939 123.152 118.403 1.00 19.39 246 GLU B N 1
ATOM 6749 C CA . GLU B 1 246 ? 86.924 122.614 117.476 1.00 21.27 246 GLU B CA 1
ATOM 6750 C C . GLU B 1 246 ? 87.172 121.148 117.792 1.00 20.85 246 GLU B C 1
ATOM 6751 O O . GLU B 1 246 ? 87.252 120.761 118.961 1.00 21.33 246 GLU B O 1
ATOM 6757 N N . ILE B 1 247 ? 87.299 120.338 116.745 1.00 15.47 247 ILE B N 1
ATOM 6758 C CA . ILE B 1 247 ? 87.553 118.910 116.888 1.00 17.09 247 ILE B CA 1
ATOM 6759 C C . ILE B 1 247 ? 89.020 118.634 116.597 1.00 15.86 247 ILE B C 1
ATOM 6760 O O . ILE B 1 247 ? 89.543 119.034 115.550 1.00 23.46 247 ILE B O 1
ATOM 6765 N N . ASP B 1 248 ? 89.685 117.947 117.523 1.00 15.19 248 ASP B N 1
ATOM 6766 C CA . ASP B 1 248 ? 91.056 117.504 117.310 1.00 14.69 248 ASP B CA 1
ATOM 6767 C C . ASP B 1 248 ? 91.061 116.260 116.430 1.00 15.69 248 ASP B C 1
ATOM 6768 O O . ASP B 1 248 ? 90.995 115.136 116.937 1.00 19.21 248 ASP B O 1
ATOM 6773 N N . TYR B 1 249 ? 91.155 116.451 115.112 1.00 14.33 249 TYR B N 1
ATOM 6774 C CA . TYR B 1 249 ? 91.031 115.334 114.181 1.00 12.88 249 TYR B CA 1
ATOM 6775 C C . TYR B 1 249 ? 92.123 114.288 114.366 1.00 14.64 249 TYR B C 1
ATOM 6776 O O . TYR B 1 249 ? 91.952 113.148 113.923 1.00 19.17 249 TYR B O 1
ATOM 6785 N N . ASN B 1 250 ? 93.241 114.648 115.001 1.00 16.72 250 ASN B N 1
ATOM 6786 C CA . ASN B 1 250 ? 94.288 113.666 115.257 1.00 15.58 250 ASN B CA 1
ATOM 6787 C C . ASN B 1 250 ? 93.810 112.567 116.196 1.00 16.11 250 ASN B C 1
ATOM 6788 O O . ASN B 1 250 ? 94.104 111.389 115.967 1.00 20.46 250 ASN B O 1
ATOM 6793 N N . ARG B 1 251 ? 93.077 112.926 117.251 1.00 15.39 251 ARG B N 1
ATOM 6794 C CA . ARG B 1 251 ? 92.546 111.945 118.187 1.00 14.78 251 ARG B CA 1
ATOM 6795 C C . ARG B 1 251 ? 91.112 111.533 117.885 1.00 14.82 251 ARG B C 1
ATOM 6796 O O . ARG B 1 251 ? 90.554 110.711 118.619 1.00 16.17 251 ARG B O 1
ATOM 6804 N N . CYS B 1 252 ? 90.506 112.080 116.834 1.00 12.51 252 CYS B N 1
ATOM 6805 C CA . CYS B 1 252 ? 89.126 111.750 116.506 1.00 9.23 252 CYS B CA 1
ATOM 6806 C C . CYS B 1 252 ? 89.010 110.304 116.039 1.00 9.11 252 CYS B C 1
ATOM 6807 O O . CYS B 1 252 ? 89.822 109.828 115.240 1.00 9.34 252 CYS B O 1
ATOM 6810 N N . THR B 1 253 ? 87.993 109.608 116.540 1.00 9.01 253 THR B N 1
ATOM 6811 C CA . THR B 1 253 ? 87.707 108.235 116.145 1.00 7.82 253 THR B CA 1
ATOM 6812 C C . THR B 1 253 ? 86.682 108.144 115.024 1.00 6.29 253 THR B C 1
ATOM 6813 O O . THR B 1 253 ? 86.404 107.038 114.549 1.00 6.76 253 THR B O 1
ATOM 6817 N N . HIS B 1 254 ? 86.113 109.274 114.600 1.00 6.61 254 HIS B N 1
ATOM 6818 C CA . HIS B 1 254 ? 85.101 109.340 113.548 1.00 5.25 254 HIS B CA 1
ATOM 6819 C C . HIS B 1 254 ? 83.840 108.557 113.899 1.00 4.31 254 HIS B C 1
ATOM 6820 O O . HIS B 1 254 ? 83.134 108.085 113.004 1.00 3.94 254 HIS B O 1
ATOM 6827 N N . CYS B 1 255 ? 83.527 108.418 115.190 1.00 5.64 255 CYS B N 1
ATOM 6828 C CA . CYS B 1 255 ? 82.340 107.661 115.576 1.00 3.55 255 CYS B CA 1
ATOM 6829 C C . CYS B 1 255 ? 81.060 108.378 115.168 1.00 5.99 255 CYS B C 1
ATOM 6830 O O . CYS B 1 255 ? 80.023 107.733 114.973 1.00 7.50 255 CYS B O 1
ATOM 6833 N N . GLY B 1 256 ? 81.109 109.701 115.032 1.00 6.45 256 GLY B N 1
ATOM 6834 C CA . GLY B 1 256 ? 79.947 110.443 114.590 1.00 6.09 256 GLY B CA 1
ATOM 6835 C C . GLY B 1 256 ? 78.923 110.737 115.660 1.00 6.67 256 GLY B C 1
ATOM 6836 O O . GLY B 1 256 ? 77.816 111.170 115.335 1.00 9.04 256 GLY B O 1
ATOM 6837 N N . ALA B 1 257 ? 79.254 110.505 116.932 1.00 6.08 257 ALA B N 1
ATOM 6838 C CA . ALA B 1 257 ? 78.325 110.837 118.007 1.00 8.96 257 ALA B CA 1
ATOM 6839 C C . ALA B 1 257 ? 78.084 112.339 118.079 1.00 10.25 257 ALA B C 1
ATOM 6840 O O . ALA B 1 257 ? 76.960 112.787 118.340 1.00 13.82 257 ALA B O 1
ATOM 6842 N N . CYS B 1 258 ? 79.132 113.133 117.854 1.00 12.20 258 CYS B N 1
ATOM 6843 C CA . CYS B 1 258 ? 78.983 114.584 117.845 1.00 10.11 258 CYS B CA 1
ATOM 6844 C C . CYS B 1 258 ? 78.056 115.037 116.725 1.00 11.26 258 CYS B C 1
ATOM 6845 O O . CYS B 1 258 ? 77.253 115.960 116.908 1.00 13.86 258 CYS B O 1
ATOM 6848 N N . VAL B 1 259 ? 78.153 114.400 115.555 1.00 8.34 259 VAL B N 1
ATOM 6849 C CA . VAL B 1 259 ? 77.282 114.745 114.435 1.00 9.59 259 VAL B CA 1
ATOM 6850 C C . VAL B 1 259 ? 75.824 114.490 114.786 1.00 11.06 259 VAL B C 1
ATOM 6851 O O . VAL B 1 259 ? 74.948 115.302 114.463 1.00 13.39 259 VAL B O 1
ATOM 6855 N N . SER B 1 260 ? 75.536 113.365 115.443 1.00 12.58 260 SER B N 1
ATOM 6856 C CA . SER B 1 260 ? 74.169 113.084 115.868 1.00 14.04 260 SER B CA 1
ATOM 6857 C C . SER B 1 260 ? 73.710 114.063 116.941 1.00 15.33 260 SER B C 1
ATOM 6858 O O . SER B 1 260 ? 72.542 114.467 116.960 1.00 22.05 260 SER B O 1
ATOM 6861 N N . ALA B 1 261 ? 74.611 114.451 117.846 1.00 14.73 261 ALA B N 1
ATOM 6862 C CA . ALA B 1 261 ? 74.219 115.327 118.946 1.00 14.55 261 ALA B CA 1
ATOM 6863 C C . ALA B 1 261 ? 74.054 116.773 118.490 1.00 18.38 261 ALA B C 1
ATOM 6864 O O . ALA B 1 261 ? 73.387 117.567 119.163 1.00 16.68 261 ALA B O 1
ATOM 6866 N N . CYS B 1 262 ? 74.647 117.136 117.357 1.00 18.32 262 CYS B N 1
ATOM 6867 C CA . CYS B 1 262 ? 74.640 118.528 116.928 1.00 15.32 262 CYS B CA 1
ATOM 6868 C C . CYS B 1 262 ? 73.238 118.947 116.495 1.00 16.70 262 CYS B C 1
ATOM 6869 O O . CYS B 1 262 ? 72.651 118.310 115.610 1.00 19.15 262 CYS B O 1
ATOM 6872 N N . PRO B 1 263 ? 72.671 120.005 117.082 1.00 18.31 263 PRO B N 1
ATOM 6873 C CA . PRO B 1 263 ? 71.311 120.412 116.699 1.00 19.76 263 PRO B CA 1
ATOM 6874 C C . PRO B 1 263 ? 71.251 121.254 115.436 1.00 18.06 263 PRO B C 1
ATOM 6875 O O . PRO B 1 263 ? 70.176 121.347 114.832 1.00 20.55 263 PRO B O 1
ATOM 6879 N N . VAL B 1 264 ? 72.358 121.865 115.015 1.00 17.38 264 VAL B N 1
ATOM 6880 C CA . VAL B 1 264 ? 72.357 122.788 113.889 1.00 17.79 264 VAL B CA 1
ATOM 6881 C C . VAL B 1 264 ? 73.144 122.251 112.700 1.00 18.61 264 VAL B C 1
ATOM 6882 O O . VAL B 1 264 ? 73.388 122.988 111.745 1.00 21.57 264 VAL B O 1
ATOM 6886 N N . ASP B 1 265 ? 73.548 120.980 112.741 1.00 18.57 265 ASP B N 1
ATOM 6887 C CA . ASP B 1 265 ? 74.286 120.342 111.648 1.00 17.01 265 ASP B CA 1
ATOM 6888 C C . ASP B 1 265 ? 75.569 121.099 111.310 1.00 18.54 265 ASP B C 1
ATOM 6889 O O . ASP B 1 265 ? 75.942 121.225 110.142 1.00 20.17 265 ASP B O 1
ATOM 6894 N N . ALA B 1 266 ? 76.252 121.615 112.333 1.00 17.07 266 ALA B N 1
ATOM 6895 C CA . ALA B 1 266 ? 77.480 122.369 112.116 1.00 14.74 266 ALA B CA 1
ATOM 6896 C C . ALA B 1 266 ? 78.699 121.475 111.936 1.00 17.19 266 ALA B C 1
ATOM 6897 O O . ALA B 1 266 ? 79.755 121.970 111.529 1.00 16.37 266 ALA B O 1
ATOM 6899 N N . ILE B 1 267 ? 78.581 120.182 112.225 1.00 16.11 267 ILE B N 1
ATOM 6900 C CA . ILE B 1 267 ? 79.710 119.259 112.163 1.00 12.54 267 ILE B CA 1
ATOM 6901 C C . ILE B 1 267 ? 79.659 118.559 110.809 1.00 11.80 267 ILE B C 1
ATOM 6902 O O . ILE B 1 267 ? 78.772 117.746 110.545 1.00 18.36 267 ILE B O 1
ATOM 6907 N N . SER B 1 268 ? 80.619 118.878 109.949 1.00 9.66 268 SER B N 1
ATOM 6908 C CA . SER B 1 268 ? 80.675 118.319 108.609 1.00 8.34 268 SER B CA 1
ATOM 6909 C C . SER B 1 268 ? 81.728 117.222 108.523 1.00 7.46 268 SER B C 1
ATOM 6910 O O . SER B 1 268 ? 82.772 117.279 109.177 1.00 10.34 268 SER B O 1
ATOM 6913 N N . ALA B 1 269 ? 81.439 116.218 107.703 1.00 6.12 269 ALA B N 1
ATOM 6914 C CA . ALA B 1 269 ? 82.361 115.117 107.450 1.00 5.96 269 ALA B CA 1
ATOM 6915 C C . ALA B 1 269 ? 82.410 114.827 105.956 1.00 5.61 269 ALA B C 1
ATOM 6916 O O . ALA B 1 269 ? 82.387 113.678 105.515 1.00 7.57 269 ALA B O 1
ATOM 6918 N N . GLY B 1 270 ? 82.472 115.887 105.155 1.00 3.93 270 GLY B N 1
ATOM 6919 C CA . GLY B 1 270 ? 82.509 115.741 103.715 1.00 4.63 270 GLY B CA 1
ATOM 6920 C C . GLY B 1 270 ? 81.153 115.406 103.133 1.00 7.94 270 GLY B C 1
ATOM 6921 O O . GLY B 1 270 ? 80.182 115.220 103.871 1.00 9.62 270 GLY B O 1
ATOM 6922 N N . ASP B 1 271 ? 81.074 115.323 101.807 1.00 6.97 271 ASP B N 1
ATOM 6923 C CA . ASP B 1 271 ? 79.817 114.996 101.139 1.00 7.13 271 ASP B CA 1
ATOM 6924 C C . ASP B 1 271 ? 80.154 114.507 99.738 1.00 7.74 271 ASP B C 1
ATOM 6925 O O . ASP B 1 271 ? 80.662 115.280 98.920 1.00 9.34 271 ASP B O 1
ATOM 6930 N N . ASN B 1 272 ? 79.870 113.237 99.466 1.00 6.70 272 ASN B N 1
ATOM 6931 C CA . ASN B 1 272 ? 80.133 112.638 98.166 1.00 6.28 272 ASN B CA 1
ATOM 6932 C C . ASN B 1 272 ? 78.911 112.650 97.260 1.00 8.22 272 ASN B C 1
ATOM 6933 O O . ASN B 1 272 ? 78.865 111.884 96.292 1.00 9.77 272 ASN B O 1
ATOM 6938 N N . THR B 1 273 ? 77.923 113.496 97.559 1.00 8.77 273 THR B N 1
ATOM 6939 C CA . THR B 1 273 ? 76.714 113.562 96.746 1.00 8.98 273 THR B CA 1
ATOM 6940 C C . THR B 1 273 ? 77.032 113.976 95.315 1.00 12.84 273 THR B C 1
ATOM 6941 O O . THR B 1 273 ? 76.520 113.387 94.357 1.00 14.35 273 THR B O 1
ATOM 6945 N N . MET B 1 274 ? 77.879 114.996 95.152 1.00 14.43 274 MET B N 1
ATOM 6946 C CA . MET B 1 274 ? 78.246 115.446 93.813 1.00 15.69 274 MET B CA 1
ATOM 6947 C C . MET B 1 274 ? 78.974 114.349 93.047 1.00 15.59 274 MET B C 1
ATOM 6948 O O . MET B 1 274 ? 78.683 114.111 91.868 1.00 16.75 274 MET B O 1
ATOM 6953 N N . LEU B 1 275 ? 79.910 113.660 93.705 1.00 14.08 275 LEU B N 1
ATOM 6954 C CA . LEU B 1 275 ? 80.615 112.558 93.060 1.00 16.11 275 LEU B CA 1
ATOM 6955 C C . LEU B 1 275 ? 79.641 111.471 92.629 1.00 15.01 275 LEU B C 1
ATOM 6956 O O . LEU B 1 275 ? 79.738 110.939 91.517 1.00 15.72 275 LEU B O 1
ATOM 6961 N N . PHE B 1 276 ? 78.687 111.136 93.499 1.00 12.10 276 PHE B N 1
ATOM 6962 C CA . PHE B 1 276 ? 77.706 110.104 93.179 1.00 10.97 276 PHE B CA 1
ATOM 6963 C C . PHE B 1 276 ? 76.847 110.510 91.987 1.00 12.80 276 PHE B C 1
ATOM 6964 O O . PHE B 1 276 ? 76.566 109.693 91.103 1.00 16.39 276 PHE B O 1
ATOM 6972 N N . LEU B 1 277 ? 76.420 111.774 91.946 1.00 12.62 277 LEU B N 1
ATOM 6973 C CA . LEU B 1 277 ? 75.593 112.240 90.835 1.00 15.88 277 LEU B CA 1
ATOM 6974 C C . LEU B 1 277 ? 76.362 112.217 89.517 1.00 16.91 277 LEU B C 1
ATOM 6975 O O . LEU B 1 277 ? 75.832 111.783 88.487 1.00 18.89 277 LEU B O 1
ATOM 6980 N N . ARG B 1 278 ? 77.619 112.676 89.527 1.00 14.99 278 ARG B N 1
ATOM 6981 C CA . ARG B 1 278 ? 78.422 112.615 88.305 1.00 17.79 278 ARG B CA 1
ATOM 6982 C C . ARG B 1 278 ? 78.655 111.174 87.869 1.00 20.64 278 ARG B C 1
ATOM 6983 O O . ARG B 1 278 ? 78.599 110.860 86.674 1.00 23.20 278 ARG B O 1
ATOM 6991 N N . ASP B 1 279 ? 78.913 110.279 88.827 1.00 21.64 279 ASP B N 1
ATOM 6992 C CA . ASP B 1 279 ? 79.123 108.875 88.493 1.00 18.72 279 ASP B CA 1
ATOM 6993 C C . ASP B 1 279 ? 77.872 108.267 87.872 1.00 20.96 279 ASP B C 1
ATOM 6994 O O . ASP B 1 279 ? 77.955 107.503 86.904 1.00 26.25 279 ASP B O 1
ATOM 6999 N N . LEU B 1 280 ? 76.701 108.595 88.420 1.00 17.03 280 LEU B N 1
ATOM 7000 C CA . LEU B 1 280 ? 75.453 108.075 87.871 1.00 18.56 280 LEU B CA 1
ATOM 7001 C C . LEU B 1 280 ? 75.179 108.635 86.481 1.00 23.99 280 LEU B C 1
ATOM 7002 O O . LEU B 1 280 ? 74.707 107.911 85.597 1.00 28.72 280 LEU B O 1
ATOM 7007 N N . ALA B 1 281 ? 75.470 109.919 86.266 1.00 24.15 281 ALA B N 1
ATOM 7008 C CA . ALA B 1 281 ? 75.209 110.544 84.976 1.00 26.18 281 ALA B CA 1
ATOM 7009 C C . ALA B 1 281 ? 76.265 110.224 83.925 1.00 29.29 281 ALA B C 1
ATOM 7010 O O . ALA B 1 281 ? 76.042 110.513 82.745 1.00 34.69 281 ALA B O 1
ATOM 7012 N N . THR B 1 282 ? 77.397 109.647 84.312 1.00 30.92 282 THR B N 1
ATOM 7013 C CA . THR B 1 282 ? 78.445 109.327 83.348 1.00 31.41 282 THR B CA 1
ATOM 7014 C C . THR B 1 282 ? 78.033 108.133 82.494 1.00 38.51 282 THR B C 1
ATOM 7015 O O . THR B 1 282 ? 77.749 107.062 83.043 1.00 41.01 282 THR B O 1
ATOM 7019 N N . PRO B 1 283 ? 77.984 108.267 81.169 1.00 43.68 283 PRO B N 1
ATOM 7020 C CA . PRO B 1 283 ? 77.641 107.117 80.323 1.00 45.17 283 PRO B CA 1
ATOM 7021 C C . PRO B 1 283 ? 78.713 106.038 80.378 1.00 45.38 283 PRO B C 1
ATOM 7022 O O . PRO B 1 283 ? 79.893 106.319 80.601 1.00 46.68 283 PRO B O 1
ATOM 7026 N N . ASN B 1 284 ? 78.285 104.793 80.175 1.00 47.89 284 ASN B N 1
ATOM 7027 C CA . ASN B 1 284 ? 79.139 103.608 80.172 1.00 49.94 284 ASN B CA 1
ATOM 7028 C C . ASN B 1 284 ? 79.861 103.394 81.496 1.00 43.52 284 ASN B C 1
ATOM 7029 O O . ASN B 1 284 ? 80.854 102.659 81.544 1.00 44.41 284 ASN B O 1
ATOM 7034 N N . LYS B 1 285 ? 79.394 104.022 82.572 1.00 41.89 285 LYS B N 1
ATOM 7035 C CA . LYS B 1 285 ? 80.007 103.867 83.886 1.00 36.97 285 LYS B CA 1
ATOM 7036 C C . LYS B 1 285 ? 79.119 102.971 84.739 1.00 32.24 285 LYS B C 1
ATOM 7037 O O . LYS B 1 285 ? 77.989 103.342 85.073 1.00 36.88 285 LYS B O 1
ATOM 7043 N N . VAL B 1 286 ? 79.622 101.792 85.090 1.00 29.88 286 VAL B N 1
ATOM 7044 C CA . VAL B 1 286 ? 78.859 100.845 85.897 1.00 23.29 286 VAL B CA 1
ATOM 7045 C C . VAL B 1 286 ? 78.926 101.279 87.355 1.00 20.11 286 VAL B C 1
ATOM 7046 O O . VAL B 1 286 ? 80.007 101.334 87.950 1.00 20.58 286 VAL B O 1
ATOM 7050 N N . VAL B 1 287 ? 77.769 101.588 87.933 1.00 19.10 287 VAL B N 1
ATOM 7051 C CA . VAL B 1 287 ? 77.663 102.026 89.319 1.00 12.81 287 VAL B CA 1
ATOM 7052 C C . VAL B 1 287 ? 76.846 100.991 90.077 1.00 14.53 287 VAL B C 1
ATOM 7053 O O . VAL B 1 287 ? 75.701 100.699 89.708 1.00 16.22 287 VAL B O 1
ATOM 7057 N N . ILE B 1 288 ? 77.432 100.436 91.133 1.00 11.16 288 ILE B N 1
ATOM 7058 C CA . ILE B 1 288 ? 76.764 99.470 91.994 1.00 9.23 288 ILE B CA 1
ATOM 7059 C C . ILE B 1 288 ? 76.731 100.035 93.404 1.00 7.98 288 ILE B C 1
ATOM 7060 O O . ILE B 1 288 ? 77.584 100.847 93.779 1.00 10.42 288 ILE B O 1
ATOM 7065 N N . THR B 1 289 ? 75.735 99.621 94.178 1.00 7.39 289 THR B N 1
ATOM 7066 C CA . THR B 1 289 ? 75.563 100.095 95.539 1.00 5.79 289 THR B CA 1
ATOM 7067 C C . THR B 1 289 ? 75.367 98.920 96.484 1.00 5.63 289 THR B C 1
ATOM 7068 O O . THR B 1 289 ? 74.764 97.905 96.127 1.00 8.03 289 THR B O 1
ATOM 7072 N N . GLN B 1 290 ? 75.893 99.070 97.693 1.00 4.16 290 GLN B N 1
ATOM 7073 C CA . GLN B 1 290 ? 75.626 98.157 98.791 1.00 4.26 290 GLN B CA 1
ATOM 7074 C C . GLN B 1 290 ? 74.990 98.943 99.928 1.00 4.51 290 GLN B C 1
ATOM 7075 O O . GLN B 1 290 ? 75.431 100.049 100.255 1.00 4.88 290 GLN B O 1
ATOM 7081 N N . MET B 1 291 ? 73.941 98.377 100.513 1.00 4.21 291 MET B N 1
ATOM 7082 C CA . MET B 1 291 ? 73.146 99.049 101.529 1.00 4.93 291 MET B CA 1
ATOM 7083 C C . MET B 1 291 ? 73.366 98.378 102.874 1.00 4.95 291 MET B C 1
ATOM 7084 O O . MET B 1 291 ? 73.208 97.160 102.999 1.00 6.06 291 MET B O 1
ATOM 7089 N N . ALA B 1 292 ? 73.725 99.176 103.878 1.00 3.93 292 ALA B N 1
ATOM 7090 C CA . ALA B 1 292 ? 73.912 98.655 105.217 1.00 4.85 292 ALA B CA 1
ATOM 7091 C C . ALA B 1 292 ? 72.569 98.242 105.816 1.00 4.98 292 ALA B C 1
ATOM 7092 O O . ALA B 1 292 ? 71.520 98.768 105.436 1.00 8.46 292 ALA B O 1
ATOM 7094 N N . PRO B 1 293 ? 72.580 97.281 106.746 1.00 6.87 293 PRO B N 1
ATOM 7095 C CA . PRO B 1 293 ? 71.314 96.860 107.377 1.00 6.52 293 PRO B CA 1
ATOM 7096 C C . PRO B 1 293 ? 70.552 97.986 108.059 1.00 7.43 293 PRO B C 1
ATOM 7097 O O . PRO B 1 293 ? 69.317 98.025 107.991 1.00 9.47 293 PRO B O 1
ATOM 7101 N N . ALA B 1 294 ? 71.255 98.912 108.714 1.00 6.04 294 ALA B N 1
ATOM 7102 C CA . ALA B 1 294 ? 70.587 99.946 109.496 1.00 4.67 294 ALA B CA 1
ATOM 7103 C C . ALA B 1 294 ? 69.958 101.031 108.631 1.00 5.96 294 ALA B C 1
ATOM 7104 O O . ALA B 1 294 ? 69.112 101.782 109.126 1.00 8.76 294 ALA B O 1
ATOM 7106 N N . VAL B 1 295 ? 70.355 101.136 107.362 1.00 6.75 295 VAL B N 1
ATOM 7107 C CA . VAL B 1 295 ? 69.811 102.179 106.495 1.00 5.84 295 VAL B CA 1
ATOM 7108 C C . VAL B 1 295 ? 68.325 101.944 106.244 1.00 9.82 295 VAL B C 1
ATOM 7109 O O . VAL B 1 295 ? 67.515 102.878 106.275 1.00 10.57 295 VAL B O 1
ATOM 7113 N N . ARG B 1 296 ? 67.944 100.688 106.003 1.00 9.01 296 ARG B N 1
ATOM 7114 C CA . ARG B 1 296 ? 66.579 100.383 105.590 1.00 11.91 296 ARG B CA 1
ATOM 7115 C C . ARG B 1 296 ? 65.559 100.576 106.704 1.00 11.22 296 ARG B C 1
ATOM 7116 O O . ARG B 1 296 ? 64.361 100.654 106.417 1.00 18.10 296 ARG B O 1
ATOM 7124 N N . VAL B 1 297 ? 65.995 100.656 107.963 1.00 11.84 297 VAL B N 1
ATOM 7125 C CA . VAL B 1 297 ? 65.074 100.821 109.081 1.00 14.76 297 VAL B CA 1
ATOM 7126 C C . VAL B 1 297 ? 65.074 102.237 109.636 1.00 14.57 297 VAL B C 1
ATOM 7127 O O . VAL B 1 297 ? 64.412 102.495 110.650 1.00 17.13 297 VAL B O 1
ATOM 7131 N N . ALA B 1 298 ? 65.794 103.161 109.009 1.00 10.95 298 ALA B N 1
ATOM 7132 C CA . ALA B 1 298 ? 65.858 104.541 109.473 1.00 12.93 298 ALA B CA 1
ATOM 7133 C C . ALA B 1 298 ? 65.534 105.558 108.392 1.00 15.94 298 ALA B C 1
ATOM 7134 O O . ALA B 1 298 ? 65.099 106.667 108.709 1.00 21.62 298 ALA B O 1
ATOM 7136 N N . ILE B 1 299 ? 65.732 105.208 107.120 1.00 13.77 299 ILE B N 1
ATOM 7137 C CA . ILE B 1 299 ? 65.534 106.171 106.041 1.00 12.42 299 ILE B CA 1
ATOM 7138 C C . ILE B 1 299 ? 64.056 106.483 105.839 1.00 15.37 299 ILE B C 1
ATOM 7139 O O . ILE B 1 299 ? 63.707 107.529 105.278 1.00 20.72 299 ILE B O 1
ATOM 7144 N N . GLY B 1 300 ? 63.165 105.598 106.290 1.00 17.50 300 GLY B N 1
ATOM 7145 C CA . GLY B 1 300 ? 61.741 105.823 106.114 1.00 20.42 300 GLY B CA 1
ATOM 7146 C C . GLY B 1 300 ? 61.168 106.887 107.027 1.00 23.72 300 GLY B C 1
ATOM 7147 O O . GLY B 1 300 ? 60.080 107.409 106.753 1.00 26.57 300 GLY B O 1
ATOM 7148 N N . GLU B 1 301 ? 61.875 107.219 108.110 1.00 22.96 301 GLU B N 1
ATOM 7149 C CA . GLU B 1 301 ? 61.391 108.243 109.028 1.00 26.05 301 GLU B CA 1
ATOM 7150 C C . GLU B 1 301 ? 61.291 109.601 108.348 1.00 25.44 301 GLU B C 1
ATOM 7151 O O . GLU B 1 301 ? 60.393 110.389 108.665 1.00 32.07 301 GLU B O 1
ATOM 7157 N N . ALA B 1 302 ? 62.201 109.893 107.418 1.00 25.13 302 ALA B N 1
ATOM 7158 C CA . ALA B 1 302 ? 62.139 111.136 106.663 1.00 24.48 302 ALA B CA 1
ATOM 7159 C C . ALA B 1 302 ? 61.045 111.129 105.605 1.00 22.33 302 ALA B C 1
ATOM 7160 O O . ALA B 1 302 ? 60.601 112.202 105.186 1.00 27.82 302 ALA B O 1
ATOM 7162 N N . PHE B 1 303 ? 60.601 109.951 105.165 1.00 25.07 303 PHE B N 1
ATOM 7163 C CA . PHE B 1 303 ? 59.596 109.833 104.116 1.00 24.24 303 PHE B CA 1
ATOM 7164 C C . PHE B 1 303 ? 58.230 109.426 104.656 1.00 27.98 303 PHE B C 1
ATOM 7165 O O . PHE B 1 303 ? 57.322 109.127 103.875 1.00 29.04 303 PHE B O 1
ATOM 7173 N N . GLY B 1 304 ? 58.069 109.399 105.975 1.00 28.51 304 GLY B N 1
ATOM 7174 C CA . GLY B 1 304 ? 56.753 109.177 106.545 1.00 28.69 304 GLY B CA 1
ATOM 7175 C C . GLY B 1 304 ? 56.498 107.774 107.043 1.00 32.52 304 GLY B C 1
ATOM 7176 O O . GLY B 1 304 ? 55.342 107.412 107.287 1.00 37.26 304 GLY B O 1
ATOM 7177 N N . PHE B 1 305 ? 57.542 106.971 107.199 1.00 31.33 305 PHE B N 1
ATOM 7178 C CA . PHE B 1 305 ? 57.430 105.645 107.782 1.00 30.58 305 PHE B CA 1
ATOM 7179 C C . PHE B 1 305 ? 57.822 105.689 109.254 1.00 36.03 305 PHE B C 1
ATOM 7180 O O . PHE B 1 305 ? 58.647 106.501 109.678 1.00 36.89 305 PHE B O 1
ATOM 7188 N N . GLU B 1 306 ? 57.208 104.806 110.035 1.00 39.32 306 GLU B N 1
ATOM 7189 C CA . GLU B 1 306 ? 57.584 104.676 111.431 1.00 39.95 306 GLU B CA 1
ATOM 7190 C C . GLU B 1 306 ? 58.983 104.071 111.538 1.00 38.62 306 GLU B C 1
ATOM 7191 O O . GLU B 1 306 ? 59.431 103.362 110.632 1.00 38.76 306 GLU B O 1
ATOM 7197 N N . PRO B 1 307 ? 59.707 104.360 112.618 1.00 36.71 307 PRO B N 1
ATOM 7198 C CA . PRO B 1 307 ? 61.025 103.741 112.803 1.00 34.19 307 PRO B CA 1
ATOM 7199 C C . PRO B 1 307 ? 60.918 102.223 112.848 1.00 31.25 307 PRO B C 1
ATOM 7200 O O . PRO B 1 307 ? 59.990 101.663 113.434 1.00 36.97 307 PRO B O 1
ATOM 7204 N N . GLY B 1 308 ? 61.883 101.555 112.218 1.00 28.35 308 GLY B N 1
ATOM 7205 C CA . GLY B 1 308 ? 61.900 100.111 112.150 1.00 23.52 308 GLY B CA 1
ATOM 7206 C C . GLY B 1 308 ? 61.188 99.512 110.956 1.00 24.34 308 GLY B C 1
ATOM 7207 O O . GLY B 1 308 ? 61.253 98.291 110.768 1.00 29.45 308 GLY B O 1
ATOM 7208 N N . GLU B 1 309 ? 60.511 100.321 110.146 1.00 23.25 309 GLU B N 1
ATOM 7209 C CA . GLU B 1 309 ? 59.855 99.799 108.956 1.00 22.88 309 GLU B CA 1
ATOM 7210 C C . GLU B 1 309 ? 60.888 99.493 107.879 1.00 23.36 309 GLU B C 1
ATOM 7211 O O . GLU B 1 309 ? 61.762 100.316 107.590 1.00 25.47 309 GLU B O 1
ATOM 7217 N N . ASN B 1 310 ? 60.782 98.310 107.280 1.00 24.17 310 ASN B N 1
ATOM 7218 C CA . ASN B 1 310 ? 61.724 97.869 106.254 1.00 20.48 310 ASN B CA 1
ATOM 7219 C C . ASN B 1 310 ? 61.281 98.435 104.912 1.00 21.62 310 ASN B C 1
ATOM 7220 O O . ASN B 1 310 ? 60.279 98.001 104.340 1.00 25.70 310 ASN B O 1
ATOM 7225 N N . VAL B 1 311 ? 62.029 99.410 104.407 1.00 18.78 311 VAL B N 1
ATOM 7226 C CA . VAL B 1 311 ? 61.748 100.014 103.113 1.00 16.39 311 VAL B CA 1
ATOM 7227 C C . VAL B 1 311 ? 62.882 99.756 102.118 1.00 15.61 311 VAL B C 1
ATOM 7228 O O . VAL B 1 311 ? 63.129 100.579 101.237 1.00 21.59 311 VAL B O 1
ATOM 7232 N N . GLU B 1 312 ? 63.574 98.620 102.246 1.00 17.78 312 GLU B N 1
ATOM 7233 C CA . GLU B 1 312 ? 64.688 98.322 101.350 1.00 18.05 312 GLU B CA 1
ATOM 7234 C C . GLU B 1 312 ? 64.223 98.215 99.903 1.00 17.68 312 GLU B C 1
ATOM 7235 O O . GLU B 1 312 ? 64.967 98.561 98.978 1.00 19.03 312 GLU B O 1
ATOM 7241 N N . LYS B 1 313 ? 62.989 97.754 99.686 1.00 18.74 313 LYS B N 1
ATOM 7242 C CA . LYS B 1 313 ? 62.430 97.730 98.338 1.00 20.50 313 LYS B CA 1
ATOM 7243 C C . LYS B 1 313 ? 62.308 99.140 97.774 1.00 19.72 313 LYS B C 1
ATOM 7244 O O . LYS B 1 313 ? 62.667 99.393 96.616 1.00 24.51 313 LYS B O 1
ATOM 7250 N N . LYS B 1 314 ? 61.809 100.074 98.587 1.00 19.59 314 LYS B N 1
ATOM 7251 C CA . LYS B 1 314 ? 61.705 101.466 98.169 1.00 21.03 314 LYS B CA 1
ATOM 7252 C C . LYS B 1 314 ? 63.077 102.071 97.901 1.00 19.11 314 LYS B C 1
ATOM 7253 O O . LYS B 1 314 ? 63.245 102.827 96.939 1.00 22.48 314 LYS B O 1
ATOM 7259 N N . ILE B 1 315 ? 64.063 101.754 98.743 1.00 15.43 315 ILE B N 1
ATOM 7260 C CA . ILE B 1 315 ? 65.415 102.263 98.526 1.00 16.23 315 ILE B CA 1
ATOM 7261 C C . ILE B 1 315 ? 65.981 101.733 97.217 1.00 17.40 315 ILE B C 1
ATOM 7262 O O . ILE B 1 315 ? 66.613 102.473 96.454 1.00 19.11 315 ILE B O 1
ATOM 7267 N N . ALA B 1 316 ? 65.776 100.444 96.940 1.00 15.63 316 ALA B N 1
ATOM 7268 C CA . ALA B 1 316 ? 66.263 99.867 95.691 1.00 17.16 316 ALA B CA 1
ATOM 7269 C C . ALA B 1 316 ? 65.602 100.530 94.491 1.00 18.17 316 ALA B C 1
ATOM 7270 O O . ALA B 1 316 ? 66.265 100.842 93.493 1.00 20.08 316 ALA B O 1
ATOM 7272 N N . ALA B 1 317 ? 64.290 100.763 94.574 1.00 21.86 317 ALA B N 1
ATOM 7273 C CA . ALA B 1 317 ? 63.588 101.432 93.484 1.00 23.64 317 ALA B CA 1
ATOM 7274 C C . ALA B 1 317 ? 64.117 102.846 93.274 1.00 21.60 317 ALA B C 1
ATOM 7275 O O . ALA B 1 317 ? 64.336 103.278 92.137 1.00 22.35 317 ALA B O 1
ATOM 7277 N N . GLY B 1 318 ? 64.333 103.580 94.367 1.00 17.76 318 GLY B N 1
ATOM 7278 C CA . GLY B 1 318 ? 64.854 104.933 94.249 1.00 17.29 318 GLY B CA 1
ATOM 7279 C C . GLY B 1 318 ? 66.249 104.969 93.655 1.00 17.21 318 GLY B C 1
ATOM 7280 O O . GLY B 1 318 ? 66.563 105.824 92.826 1.00 21.93 318 GLY B O 1
ATOM 7281 N N . LEU B 1 319 ? 67.107 104.037 94.076 1.00 18.94 319 LEU B N 1
ATOM 7282 C CA . LEU B 1 319 ? 68.455 103.967 93.524 1.00 14.97 319 LEU B CA 1
ATOM 7283 C C . LEU B 1 319 ? 68.426 103.638 92.037 1.00 18.42 319 LEU B C 1
ATOM 7284 O O . LEU B 1 319 ? 69.166 104.236 91.245 1.00 15.92 319 LEU B O 1
ATOM 7289 N N . ARG B 1 320 ? 67.574 102.691 91.636 1.00 19.14 320 ARG B N 1
ATOM 7290 C CA . ARG B 1 320 ? 67.478 102.349 90.221 1.00 20.66 320 ARG B CA 1
ATOM 7291 C C . ARG B 1 320 ? 66.950 103.524 89.407 1.00 21.69 320 ARG B C 1
ATOM 7292 O O . ARG B 1 320 ? 67.395 103.755 88.277 1.00 23.90 320 ARG B O 1
ATOM 7300 N N . LYS B 1 321 ? 65.997 104.277 89.964 1.00 21.34 321 LYS B N 1
ATOM 7301 C CA . LYS B 1 321 ? 65.528 105.484 89.292 1.00 21.84 321 LYS B CA 1
ATOM 7302 C C . LYS B 1 321 ? 66.637 106.523 89.173 1.00 23.92 321 LYS B C 1
ATOM 7303 O O . LYS B 1 321 ? 66.751 107.192 88.140 1.00 26.67 321 LYS B O 1
ATOM 7309 N N . LEU B 1 322 ? 67.459 106.671 90.216 1.00 21.38 322 LEU B N 1
ATOM 7310 C CA . LEU B 1 322 ? 68.630 107.536 90.137 1.00 20.52 322 LEU B CA 1
ATOM 7311 C C . LEU B 1 322 ? 69.620 107.068 89.081 1.00 19.45 322 LEU B C 1
ATOM 7312 O O . LEU B 1 322 ? 70.349 107.894 88.523 1.00 23.51 322 LEU B O 1
ATOM 7317 N N . GLY B 1 323 ? 69.666 105.770 88.803 1.00 20.07 323 GLY B N 1
ATOM 7318 C CA . GLY B 1 323 ? 70.541 105.238 87.782 1.00 17.84 323 GLY B CA 1
ATOM 7319 C C . GLY B 1 323 ? 71.525 104.190 88.245 1.00 18.04 323 GLY B C 1
ATOM 7320 O O . GLY B 1 323 ? 72.451 103.865 87.493 1.00 22.57 323 GLY B O 1
ATOM 7321 N N . VAL B 1 324 ? 71.361 103.650 89.454 1.00 19.52 324 VAL B N 1
ATOM 7322 C CA . VAL B 1 324 ? 72.257 102.603 89.925 1.00 17.51 324 VAL B CA 1
ATOM 7323 C C . VAL B 1 324 ? 72.014 101.337 89.118 1.00 18.42 324 VAL B C 1
ATOM 7324 O O . VAL B 1 324 ? 70.885 100.835 89.039 1.00 19.21 324 VAL B O 1
ATOM 7328 N N . ASP B 1 325 ? 73.078 100.815 88.509 1.00 15.23 325 ASP B N 1
ATOM 7329 C CA . ASP B 1 325 ? 72.942 99.645 87.649 1.00 15.47 325 ASP B CA 1
ATOM 7330 C C . ASP B 1 325 ? 72.646 98.383 88.450 1.00 16.33 325 ASP B C 1
ATOM 7331 O O . ASP B 1 325 ? 71.827 97.558 88.030 1.00 19.81 325 ASP B O 1
ATOM 7336 N N . TYR B 1 326 ? 73.297 98.214 89.598 1.00 16.49 326 TYR B N 1
ATOM 7337 C CA . TYR B 1 326 ? 73.095 97.039 90.434 1.00 12.27 326 TYR B CA 1
ATOM 7338 C C . TYR B 1 326 ? 72.921 97.473 91.879 1.00 11.14 326 TYR B C 1
ATOM 7339 O O . TYR B 1 326 ? 73.800 98.129 92.443 1.00 12.86 326 TYR B O 1
ATOM 7348 N N . VAL B 1 327 ? 71.794 97.100 92.472 1.00 8.89 327 VAL B N 1
ATOM 7349 C CA . VAL B 1 327 ? 71.499 97.402 93.866 1.00 10.97 327 VAL B CA 1
ATOM 7350 C C . VAL B 1 327 ? 71.742 96.131 94.666 1.00 10.40 327 VAL B C 1
ATOM 7351 O O . VAL B 1 327 ? 71.057 95.121 94.470 1.00 12.59 327 VAL B O 1
ATOM 7355 N N . PHE B 1 328 ? 72.715 96.175 95.565 1.00 7.27 328 PHE B N 1
ATOM 7356 C CA . PHE B 1 328 ? 73.073 95.039 96.398 1.00 6.85 328 PHE B CA 1
ATOM 7357 C C . PHE B 1 328 ? 72.845 95.377 97.866 1.00 7.76 328 PHE B C 1
ATOM 7358 O O . PHE B 1 328 ? 72.340 96.445 98.218 1.00 8.84 328 PHE B O 1
ATOM 7366 N N . ASP B 1 329 ? 73.236 94.444 98.730 1.00 6.93 329 ASP B N 1
ATOM 7367 C CA . ASP B 1 329 ? 73.019 94.571 100.162 1.00 5.89 329 ASP B CA 1
ATOM 7368 C C . ASP B 1 329 ? 74.308 94.239 100.897 1.00 5.03 329 ASP B C 1
ATOM 7369 O O . ASP B 1 329 ? 74.982 93.262 100.558 1.00 6.78 329 ASP B O 1
ATOM 7374 N N . THR B 1 330 ? 74.647 95.053 101.899 1.00 4.00 330 THR B N 1
ATOM 7375 C CA . THR B 1 330 ? 75.804 94.765 102.738 1.00 4.45 330 THR B CA 1
ATOM 7376 C C . THR B 1 330 ? 75.553 93.578 103.661 1.00 4.44 330 THR B C 1
ATOM 7377 O O . THR B 1 330 ? 76.503 93.031 104.227 1.00 4.60 330 THR B O 1
ATOM 7381 N N . SER B 1 331 ? 74.298 93.154 103.817 1.00 5.57 331 SER B N 1
ATOM 7382 C CA . SER B 1 331 ? 74.019 91.984 104.642 1.00 5.38 331 SER B CA 1
ATOM 7383 C C . SER B 1 331 ? 74.574 90.709 104.013 1.00 4.18 331 SER B C 1
ATOM 7384 O O . SER B 1 331 ? 74.874 89.744 104.724 1.00 6.95 331 SER B O 1
ATOM 7387 N N . TRP B 1 332 ? 74.739 90.691 102.688 1.00 4.08 332 TRP B N 1
ATOM 7388 C CA . TRP B 1 332 ? 75.441 89.583 102.044 1.00 5.99 332 TRP B CA 1
ATOM 7389 C C . TRP B 1 332 ? 76.894 89.518 102.506 1.00 5.33 332 TRP B C 1
ATOM 7390 O O . TRP B 1 332 ? 77.400 88.446 102.875 1.00 7.45 332 TRP B O 1
ATOM 7401 N N . GLY B 1 333 ? 77.576 90.665 102.507 1.00 4.69 333 GLY B N 1
ATOM 7402 C CA . GLY B 1 333 ? 78.914 90.719 103.062 1.00 3.52 333 GLY B CA 1
ATOM 7403 C C . GLY B 1 333 ? 78.939 90.397 104.539 1.00 3.91 333 GLY B C 1
ATOM 7404 O O . GLY B 1 333 ? 79.927 89.873 105.045 1.00 4.86 333 GLY B O 1
ATOM 7405 N N . ALA B 1 334 ? 77.858 90.716 105.252 1.00 3.69 334 ALA B N 1
ATOM 7406 C CA . ALA B 1 334 ? 77.756 90.340 106.659 1.00 4.45 334 ALA B CA 1
ATOM 7407 C C . ALA B 1 334 ? 77.704 88.826 106.823 1.00 5.56 334 ALA B C 1
ATOM 7408 O O . ALA B 1 334 ? 78.329 88.273 107.734 1.00 4.76 334 ALA B O 1
ATOM 7410 N N . ASP B 1 335 ? 76.959 88.141 105.955 1.00 6.02 335 ASP B N 1
ATOM 7411 C CA . ASP B 1 335 ? 76.942 86.680 105.979 1.00 7.34 335 ASP B CA 1
ATOM 7412 C C . ASP B 1 335 ? 78.327 86.114 105.684 1.00 6.66 335 ASP B C 1
ATOM 7413 O O . ASP B 1 335 ? 78.781 85.169 106.341 1.00 7.95 335 ASP B O 1
ATOM 7418 N N . LEU B 1 336 ? 79.016 86.686 104.694 1.00 6.77 336 LEU B N 1
ATOM 7419 C CA . LEU B 1 336 ? 80.382 86.252 104.397 1.00 6.88 336 LEU B CA 1
ATOM 7420 C C . LEU B 1 336 ? 81.312 86.490 105.587 1.00 6.30 336 LEU B C 1
ATOM 7421 O O . LEU B 1 336 ? 82.144 85.633 105.930 1.00 8.94 336 LEU B O 1
ATOM 7426 N N . THR B 1 337 ? 81.177 87.650 106.230 1.00 5.85 337 THR B N 1
ATOM 7427 C CA . THR B 1 337 ? 81.996 87.980 107.388 1.00 5.80 337 THR B CA 1
ATOM 7428 C C . THR B 1 337 ? 81.735 87.016 108.533 1.00 5.87 337 THR B C 1
ATOM 7429 O O . THR B 1 337 ? 82.663 86.631 109.246 1.00 8.58 337 THR B O 1
ATOM 7433 N N . ILE B 1 338 ? 80.475 86.628 108.734 1.00 8.00 338 ILE B N 1
ATOM 7434 C CA . ILE B 1 338 ? 80.162 85.639 109.760 1.00 8.14 338 ILE B CA 1
ATOM 7435 C C . ILE B 1 338 ? 80.778 84.293 109.407 1.00 7.83 338 ILE B C 1
ATOM 7436 O O . ILE B 1 338 ? 81.313 83.596 110.275 1.00 8.41 338 ILE B O 1
ATOM 7441 N N . MET B 1 339 ? 80.722 83.908 108.130 1.00 5.72 339 MET B N 1
ATOM 7442 C CA . MET B 1 339 ? 81.331 82.646 107.723 1.00 10.17 339 MET B CA 1
ATOM 7443 C C . MET B 1 339 ? 82.822 82.629 108.042 1.00 10.46 339 MET B C 1
ATOM 7444 O O . MET B 1 339 ? 83.362 81.600 108.466 1.00 13.32 339 MET B O 1
ATOM 7449 N N . GLU B 1 340 ? 83.504 83.759 107.846 1.00 10.05 340 GLU B N 1
ATOM 7450 C CA . GLU B 1 340 ? 84.919 83.832 108.215 1.00 9.55 340 GLU B CA 1
ATOM 7451 C C . GLU B 1 340 ? 85.111 83.864 109.732 1.00 11.58 340 GLU B C 1
ATOM 7452 O O . GLU B 1 340 ? 85.959 83.145 110.279 1.00 18.59 340 GLU B O 1
ATOM 7458 N N . GLU B 1 341 ? 84.326 84.690 110.429 1.00 9.85 341 GLU B N 1
ATOM 7459 C CA . GLU B 1 341 ? 84.591 84.974 111.836 1.00 14.03 341 GLU B CA 1
ATOM 7460 C C . GLU B 1 341 ? 84.228 83.799 112.731 1.00 17.21 341 GLU B C 1
ATOM 7461 O O . GLU B 1 341 ? 84.904 83.552 113.733 1.00 22.27 341 GLU B O 1
ATOM 7467 N N . ALA B 1 342 ? 83.155 83.076 112.409 1.00 17.11 342 ALA B N 1
ATOM 7468 C CA . ALA B 1 342 ? 82.809 81.897 113.194 1.00 18.85 342 ALA B CA 1
ATOM 7469 C C . ALA B 1 342 ? 83.882 80.825 113.072 1.00 23.49 342 ALA B C 1
ATOM 7470 O O . ALA B 1 342 ? 84.226 80.169 114.060 1.00 29.97 342 ALA B O 1
ATOM 7472 N N . ALA B 1 343 ? 84.421 80.633 111.867 1.00 19.93 343 ALA B N 1
ATOM 7473 C CA . ALA B 1 343 ? 85.522 79.693 111.689 1.00 22.44 343 ALA B CA 1
ATOM 7474 C C . ALA B 1 343 ? 86.753 80.137 112.471 1.00 28.10 343 ALA B C 1
ATOM 7475 O O . ALA B 1 343 ? 87.427 79.319 113.108 1.00 33.28 343 ALA B O 1
ATOM 7477 N N . GLU B 1 344 ? 87.062 81.437 112.433 1.00 24.13 344 GLU B N 1
ATOM 7478 C CA . GLU B 1 344 ? 88.204 81.940 113.195 1.00 25.34 344 GLU B CA 1
ATOM 7479 C C . GLU B 1 344 ? 88.000 81.737 114.693 1.00 31.87 344 GLU B C 1
ATOM 7480 O O . GLU B 1 344 ? 88.934 81.355 115.411 1.00 38.10 344 GLU B O 1
ATOM 7486 N N . LEU B 1 345 ? 86.785 81.991 115.179 1.00 26.51 345 LEU B N 1
ATOM 7487 C CA . LEU B 1 345 ? 86.474 81.805 116.592 1.00 30.33 345 LEU B CA 1
ATOM 7488 C C . LEU B 1 345 ? 86.584 80.338 116.985 1.00 38.83 345 LEU B C 1
ATOM 7489 O O . LEU B 1 345 ? 87.101 80.006 118.056 1.00 45.63 345 LEU B O 1
ATOM 7494 N N . GLN B 1 346 ? 86.097 79.441 116.124 1.00 37.44 346 GLN B N 1
ATOM 7495 C CA . GLN B 1 346 ? 86.232 78.012 116.385 1.00 40.86 346 GLN B CA 1
ATOM 7496 C C . GLN B 1 346 ? 87.697 77.604 116.453 1.00 45.31 346 GLN B C 1
ATOM 7497 O O . GLN B 1 346 ? 88.095 76.830 117.333 1.00 49.85 346 GLN B O 1
ATOM 7503 N N . GLU B 1 347 ? 88.514 78.116 115.531 1.00 40.55 347 GLU B N 1
ATOM 7504 C CA . GLU B 1 347 ? 89.936 77.790 115.531 1.00 43.94 347 GLU B CA 1
ATOM 7505 C C . GLU B 1 347 ? 90.613 78.280 116.804 1.00 50.01 347 GLU B C 1
ATOM 7506 O O . GLU B 1 347 ? 91.414 77.561 117.413 1.00 57.16 347 GLU B O 1
ATOM 7512 N N . ARG B 1 348 ? 90.299 79.507 117.227 1.00 47.60 348 ARG B N 1
ATOM 7513 C CA . ARG B 1 348 ? 90.947 80.054 118.415 1.00 45.54 348 ARG B CA 1
ATOM 7514 C C . ARG B 1 348 ? 90.417 79.417 119.695 1.00 50.02 348 ARG B C 1
ATOM 7515 O O . ARG B 1 348 ? 91.119 79.402 120.712 1.00 56.07 348 ARG B O 1
ATOM 7523 N N . LEU B 1 349 ? 89.192 78.889 119.669 1.00 46.47 349 LEU B N 1
ATOM 7524 C CA . LEU B 1 349 ? 88.680 78.153 120.819 1.00 48.64 349 LEU B CA 1
ATOM 7525 C C . LEU B 1 349 ? 89.326 76.777 120.917 1.00 60.12 349 LEU B C 1
ATOM 7526 O O . LEU B 1 349 ? 89.658 76.311 122.013 1.00 66.66 349 LEU B O 1
ATOM 7531 N N . GLU B 1 350 ? 89.504 76.107 119.775 1.00 60.63 350 GLU B N 1
ATOM 7532 C CA . GLU B 1 350 ? 90.185 74.817 119.775 1.00 57.63 350 GLU B CA 1
ATOM 7533 C C . GLU B 1 350 ? 91.649 74.968 120.169 1.00 58.59 350 GLU B C 1
ATOM 7534 O O . GLU B 1 350 ? 92.205 74.106 120.859 1.00 61.80 350 GLU B O 1
ATOM 7540 N N . ARG B 1 351 ? 92.289 76.058 119.744 1.00 58.31 351 ARG B N 1
ATOM 7541 C CA . ARG B 1 351 ? 93.665 76.329 120.142 1.00 62.14 351 ARG B CA 1
ATOM 7542 C C . ARG B 1 351 ? 93.770 76.874 121.560 1.00 67.23 351 ARG B C 1
ATOM 7543 O O . ARG B 1 351 ? 94.883 77.165 122.013 1.00 72.06 351 ARG B O 1
ATOM 7551 N N . HIS B 1 352 ? 92.649 77.030 122.263 1.00 64.10 352 HIS B N 1
ATOM 7552 C CA . HIS B 1 352 ? 92.663 77.425 123.666 1.00 66.41 352 HIS B CA 1
ATOM 7553 C C . HIS B 1 352 ? 92.463 76.236 124.597 1.00 69.45 352 HIS B C 1
ATOM 7554 O O . HIS B 1 352 ? 93.149 76.126 125.619 1.00 69.35 352 HIS B O 1
ATOM 7561 N N . LEU B 1 353 ? 91.532 75.342 124.262 1.00 68.06 353 LEU B N 1
ATOM 7562 C CA . LEU B 1 353 ? 91.281 74.170 125.093 1.00 71.46 353 LEU B CA 1
ATOM 7563 C C . LEU B 1 353 ? 92.372 73.122 124.909 1.00 73.29 353 LEU B C 1
ATOM 7564 O O . LEU B 1 353 ? 93.075 72.765 125.861 1.00 75.24 353 LEU B O 1
ATOM 7569 N N . ALA B 1 354 ? 92.528 72.619 123.685 1.00 74.16 354 ALA B N 1
ATOM 7570 C CA . ALA B 1 354 ? 93.562 71.639 123.388 1.00 74.39 354 ALA B CA 1
ATOM 7571 C C . ALA B 1 354 ? 94.887 72.274 122.990 1.00 76.14 354 ALA B C 1
ATOM 7572 O O . ALA B 1 354 ? 95.881 71.555 122.836 1.00 76.13 354 ALA B O 1
ATOM 7574 N N . GLY B 1 355 ? 94.926 73.593 122.823 1.00 75.29 355 GLY B N 1
ATOM 7575 C CA . GLY B 1 355 ? 96.149 74.271 122.444 1.00 75.60 355 GLY B CA 1
ATOM 7576 C C . GLY B 1 355 ? 96.953 74.757 123.632 1.00 79.82 355 GLY B C 1
ATOM 7577 O O . GLY B 1 355 ? 97.128 74.027 124.611 1.00 80.18 355 GLY B O 1
ATOM 7578 N N . ASP B 1 356 ? 97.445 75.992 123.559 1.00 80.98 356 ASP B N 1
ATOM 7579 C CA . ASP B 1 356 ? 98.276 76.544 124.619 1.00 82.70 356 ASP B CA 1
ATOM 7580 C C . ASP B 1 356 ? 98.062 78.050 124.689 1.00 81.64 356 ASP B C 1
ATOM 7581 O O . ASP B 1 356 ? 97.106 78.592 124.130 1.00 77.92 356 ASP B O 1
ATOM 7586 N N . GLU B 1 357 ? 98.980 78.723 125.388 1.00 85.08 357 GLU B N 1
ATOM 7587 C CA . GLU B 1 357 ? 98.839 80.147 125.672 1.00 84.79 357 GLU B CA 1
ATOM 7588 C C . GLU B 1 357 ? 99.079 81.033 124.456 1.00 82.13 357 GLU B C 1
ATOM 7589 O O . GLU B 1 357 ? 98.794 82.234 124.529 1.00 80.40 357 GLU B O 1
ATOM 7595 N N . SER B 1 358 ? 99.595 80.488 123.352 1.00 80.45 358 SER B N 1
ATOM 7596 C CA . SER B 1 358 ? 99.846 81.307 122.170 1.00 81.15 358 SER B CA 1
ATOM 7597 C C . SER B 1 358 ? 98.564 81.867 121.568 1.00 78.52 358 SER B C 1
ATOM 7598 O O . SER B 1 358 ? 98.618 82.879 120.861 1.00 74.55 358 SER B O 1
ATOM 7601 N N . VAL B 1 359 ? 97.417 81.237 121.832 1.00 75.75 359 VAL B N 1
ATOM 7602 C CA . VAL B 1 359 ? 96.154 81.756 121.323 1.00 68.08 359 VAL B CA 1
ATOM 7603 C C . VAL B 1 359 ? 95.773 83.028 122.078 1.00 65.61 359 VAL B C 1
ATOM 7604 O O . VAL B 1 359 ? 96.262 83.310 123.178 1.00 65.20 359 VAL B O 1
ATOM 7608 N N . LYS B 1 360 ? 94.891 83.813 121.465 1.00 58.42 360 LYS B N 1
ATOM 7609 C CA . LYS B 1 360 ? 94.447 85.084 122.023 1.00 49.04 360 LYS B CA 1
ATOM 7610 C C . LYS B 1 360 ? 92.934 85.068 122.173 1.00 51.02 360 LYS B C 1
ATOM 7611 O O . LYS B 1 360 ? 92.211 84.880 121.188 1.00 50.98 360 LYS B O 1
ATOM 7617 N N . LEU B 1 361 ? 92.462 85.266 123.401 1.00 45.69 361 LEU B N 1
ATOM 7618 C CA . LEU B 1 361 ? 91.048 85.406 123.694 1.00 38.84 361 LEU B CA 1
ATOM 7619 C C . LEU B 1 361 ? 90.843 86.587 124.631 1.00 38.13 361 LEU B C 1
ATOM 7620 O O . LEU B 1 361 ? 91.725 86.899 125.439 1.00 38.36 361 LEU B O 1
ATOM 7625 N N . PRO B 1 362 ? 89.693 87.267 124.551 1.00 39.84 362 PRO B N 1
ATOM 7626 C CA . PRO B 1 362 ? 88.567 87.035 123.635 1.00 36.59 362 PRO B CA 1
ATOM 7627 C C . PRO B 1 362 ? 88.833 87.579 122.239 1.00 31.33 362 PRO B C 1
ATOM 7628 O O . PRO B 1 362 ? 89.644 88.483 122.067 1.00 34.18 362 PRO B O 1
ATOM 7632 N N . ILE B 1 363 ? 88.170 87.044 121.220 1.00 29.65 363 ILE B N 1
ATOM 7633 C CA . ILE B 1 363 ? 88.240 87.628 119.887 1.00 26.79 363 ILE B CA 1
ATOM 7634 C C . ILE B 1 363 ? 87.287 88.815 119.825 1.00 24.17 363 ILE B C 1
ATOM 7635 O O . ILE B 1 363 ? 86.172 88.767 120.359 1.00 26.53 363 ILE B O 1
ATOM 7640 N N . LEU B 1 364 ? 87.741 89.900 119.210 1.00 21.86 364 LEU B N 1
ATOM 7641 C CA . LEU B 1 364 ? 86.964 91.126 119.115 1.00 22.21 364 LEU B CA 1
ATOM 7642 C C . LEU B 1 364 ? 86.512 91.347 117.680 1.00 16.29 364 LEU B C 1
ATOM 7643 O O . LEU B 1 364 ? 87.271 91.110 116.736 1.00 18.09 364 LEU B O 1
ATOM 7648 N N . THR B 1 365 ? 85.268 91.790 117.523 1.00 16.32 365 THR B N 1
ATOM 7649 C CA . THR B 1 365 ? 84.757 92.104 116.197 1.00 17.09 365 THR B CA 1
ATOM 7650 C C . THR B 1 365 ? 85.513 93.287 115.609 1.00 13.80 365 THR B C 1
ATOM 7651 O O . THR B 1 365 ? 85.818 94.260 116.302 1.00 16.54 365 THR B O 1
ATOM 7655 N N . SER B 1 366 ? 85.825 93.191 114.321 1.00 13.29 366 SER B N 1
ATOM 7656 C CA . SER B 1 366 ? 86.536 94.236 113.602 1.00 9.41 366 SER B CA 1
ATOM 7657 C C . SER B 1 366 ? 85.664 94.952 112.581 1.00 9.85 366 SER B C 1
ATOM 7658 O O . SER B 1 366 ? 86.194 95.672 111.730 1.00 12.27 366 SER B O 1
ATOM 7661 N N . CYS B 1 367 ? 84.345 94.767 112.642 1.00 7.27 367 CYS B N 1
ATOM 7662 C CA . CYS B 1 367 ? 83.446 95.355 111.658 1.00 3.72 367 CYS B CA 1
ATOM 7663 C C . CYS B 1 367 ? 83.256 96.855 111.841 1.00 5.18 367 CYS B C 1
ATOM 7664 O O . CYS B 1 367 ? 82.918 97.543 110.873 1.00 3.92 367 CYS B O 1
ATOM 7667 N N . CYS B 1 368 ? 83.468 97.377 113.045 1.00 5.01 368 CYS B N 1
ATOM 7668 C CA . CYS B 1 368 ? 83.282 98.800 113.293 1.00 3.46 368 CYS B CA 1
ATOM 7669 C C . CYS B 1 368 ? 84.578 99.555 113.023 1.00 4.22 368 CYS B C 1
ATOM 7670 O O . CYS B 1 368 ? 85.568 99.369 113.741 1.00 4.49 368 CYS B O 1
ATOM 7673 N N . PRO B 1 369 ? 84.610 100.417 112.002 1.00 3.30 369 PRO B N 1
ATOM 7674 C CA . PRO B 1 369 ? 85.850 101.148 111.700 1.00 2.70 369 PRO B CA 1
ATOM 7675 C C . PRO B 1 369 ? 86.214 102.186 112.743 1.00 3.96 369 PRO B C 1
ATOM 7676 O O . PRO B 1 369 ? 87.408 102.438 112.946 1.00 4.81 369 PRO B O 1
ATOM 7680 N N . SER B 1 370 ? 85.231 102.802 113.402 1.00 4.24 370 SER B N 1
ATOM 7681 C CA . SER B 1 370 ? 85.543 103.739 114.475 1.00 4.91 370 SER B CA 1
ATOM 7682 C C . SER B 1 370 ? 86.232 103.036 115.635 1.00 5.68 370 SER B C 1
ATOM 7683 O O . SER B 1 370 ? 87.180 103.572 116.218 1.00 7.86 370 SER B O 1
ATOM 7686 N N . TRP B 1 371 ? 85.766 101.837 115.986 1.00 7.06 371 TRP B N 1
ATOM 7687 C CA . TRP B 1 371 ? 86.425 101.064 117.032 1.00 7.11 371 TRP B CA 1
ATOM 7688 C C . TRP B 1 371 ? 87.820 100.629 116.596 1.00 6.24 371 TRP B C 1
ATOM 7689 O O . TRP B 1 371 ? 88.752 100.604 117.407 1.00 10.17 371 TRP B O 1
ATOM 7700 N N . ILE B 1 372 ? 87.983 100.293 115.314 1.00 6.41 372 ILE B N 1
ATOM 7701 C CA . ILE B 1 372 ? 89.303 99.940 114.796 1.00 7.65 372 ILE B CA 1
ATOM 7702 C C . ILE B 1 372 ? 90.245 101.135 114.883 1.00 8.64 372 ILE B C 1
ATOM 7703 O O . ILE B 1 372 ? 91.407 101.004 115.282 1.00 11.96 372 ILE B O 1
ATOM 7708 N N . LYS B 1 373 ? 89.758 102.321 114.508 1.00 9.92 373 LYS B N 1
ATOM 7709 C CA . LYS B 1 373 ? 90.576 103.525 114.623 1.00 9.25 373 LYS B CA 1
ATOM 7710 C C . LYS B 1 373 ? 90.922 103.814 116.079 1.00 10.99 373 LYS B C 1
ATOM 7711 O O . LYS B 1 373 ? 92.051 104.212 116.391 1.00 11.93 373 LYS B O 1
ATOM 7717 N N . PHE B 1 374 ? 89.961 103.613 116.982 1.00 9.81 374 PHE B N 1
ATOM 7718 C CA . PHE B 1 374 ? 90.206 103.835 118.403 1.00 11.42 374 PHE B CA 1
ATOM 7719 C C . PHE B 1 374 ? 91.288 102.899 118.929 1.00 16.30 374 PHE B C 1
ATOM 7720 O O . PHE B 1 374 ? 92.183 103.323 119.668 1.00 22.39 374 PHE B O 1
ATOM 7728 N N . ILE B 1 375 ? 91.223 101.619 118.558 1.00 17.18 375 ILE B N 1
ATOM 7729 C CA . ILE B 1 375 ? 92.210 100.660 119.046 1.00 15.69 375 ILE B CA 1
ATOM 7730 C C . ILE B 1 375 ? 93.556 100.813 118.344 1.00 18.25 375 ILE B C 1
ATOM 7731 O O . ILE B 1 375 ? 94.585 100.408 118.897 1.00 26.52 375 ILE B O 1
ATOM 7736 N N . GLU B 1 376 ? 93.583 101.379 117.137 1.00 15.77 376 GLU B N 1
ATOM 7737 C CA . GLU B 1 376 ? 94.850 101.675 116.484 1.00 16.04 376 GLU B CA 1
ATOM 7738 C C . GLU B 1 376 ? 95.516 102.924 117.044 1.00 22.24 376 GLU B C 1
ATOM 7739 O O . GLU B 1 376 ? 96.750 102.993 117.066 1.00 26.05 376 GLU B O 1
ATOM 7745 N N . GLN B 1 377 ? 94.735 103.908 117.492 1.00 20.49 377 GLN B N 1
ATOM 7746 C CA . GLN B 1 377 ? 95.280 105.120 118.096 1.00 21.38 377 GLN B CA 1
ATOM 7747 C C . GLN B 1 377 ? 95.666 104.896 119.554 1.00 24.80 377 GLN B C 1
ATOM 7748 O O . GLN B 1 377 ? 96.836 105.042 119.919 1.00 33.73 377 GLN B O 1
ATOM 7754 N N . ASN B 1 378 ? 94.699 104.546 120.397 1.00 23.53 378 ASN B N 1
ATOM 7755 C CA . ASN B 1 378 ? 94.986 104.173 121.769 1.00 26.45 378 ASN B CA 1
ATOM 7756 C C . ASN B 1 378 ? 95.057 102.653 121.880 1.00 30.52 378 ASN B C 1
ATOM 7757 O O . ASN B 1 378 ? 94.436 101.922 121.105 1.00 36.83 378 ASN B O 1
ATOM 7762 N N . TYR B 1 379 ? 95.820 102.176 122.864 1.00 32.22 379 TYR B N 1
ATOM 7763 C CA . TYR B 1 379 ? 96.009 100.739 123.080 1.00 33.78 379 TYR B CA 1
ATOM 7764 C C . TYR B 1 379 ? 96.562 100.059 121.831 1.00 31.56 379 TYR B C 1
ATOM 7765 O O . TYR B 1 379 ? 96.032 99.044 121.372 1.00 29.44 379 TYR B O 1
ATOM 7774 N N . GLY B 1 380 ? 97.634 100.618 121.270 1.00 31.69 380 GLY B N 1
ATOM 7775 C CA . GLY B 1 380 ? 98.196 100.120 120.026 1.00 32.65 380 GLY B CA 1
ATOM 7776 C C . GLY B 1 380 ? 98.868 98.766 120.124 1.00 32.06 380 GLY B C 1
ATOM 7777 O O . GLY B 1 380 ? 99.220 98.197 119.085 1.00 33.01 380 GLY B O 1
ATOM 7778 N N . ASP B 1 381 ? 99.064 98.243 121.332 1.00 34.48 381 ASP B N 1
ATOM 7779 C CA . ASP B 1 381 ? 99.672 96.930 121.501 1.00 36.13 381 ASP B CA 1
ATOM 7780 C C . ASP B 1 381 ? 98.669 95.790 121.392 1.00 37.03 381 ASP B C 1
ATOM 7781 O O . ASP B 1 381 ? 99.067 94.624 121.484 1.00 38.02 381 ASP B O 1
ATOM 7786 N N . MET B 1 382 ? 97.386 96.095 121.199 1.00 39.50 382 MET B N 1
ATOM 7787 C CA . MET B 1 382 ? 96.332 95.095 121.131 1.00 33.74 382 MET B CA 1
ATOM 7788 C C . MET B 1 382 ? 95.853 94.834 119.708 1.00 31.35 382 MET B C 1
ATOM 7789 O O . MET B 1 382 ? 94.762 94.289 119.525 1.00 31.56 382 MET B O 1
ATOM 7794 N N . LEU B 1 383 ? 96.644 95.207 118.699 1.00 29.01 383 LEU B N 1
ATOM 7795 C CA . LEU B 1 383 ? 96.199 95.105 117.312 1.00 26.23 383 LEU B CA 1
ATOM 7796 C C . LEU B 1 383 ? 96.047 93.668 116.832 1.00 29.91 383 LEU B C 1
ATOM 7797 O O . LEU B 1 383 ? 95.383 93.440 115.815 1.00 30.95 383 LEU B O 1
ATOM 7802 N N . ASP B 1 384 ? 96.640 92.701 117.524 1.00 32.07 384 ASP B N 1
ATOM 7803 C CA . ASP B 1 384 ? 96.513 91.302 117.147 1.00 34.33 384 ASP B CA 1
ATOM 7804 C C . ASP B 1 384 ? 95.367 90.591 117.857 1.00 32.21 384 ASP B C 1
ATOM 7805 O O . ASP B 1 384 ? 95.130 89.408 117.588 1.00 37.23 384 ASP B O 1
ATOM 7810 N N . VAL B 1 385 ? 94.648 91.283 118.737 1.00 30.33 385 VAL B N 1
ATOM 7811 C CA . VAL B 1 385 ? 93.508 90.714 119.454 1.00 28.34 385 VAL B CA 1
ATOM 7812 C C . VAL B 1 385 ? 92.248 90.694 118.587 1.00 27.49 385 VAL B C 1
ATOM 7813 O O . VAL B 1 385 ? 91.583 89.650 118.525 1.00 30.45 385 VAL B O 1
ATOM 7817 N N . PRO B 1 386 ? 91.861 91.783 117.910 1.00 27.01 386 PRO B N 1
ATOM 7818 C CA . PRO B 1 386 ? 90.638 91.725 117.101 1.00 21.22 386 PRO B CA 1
ATOM 7819 C C . PRO B 1 386 ? 90.796 90.797 115.907 1.00 21.46 386 PRO B C 1
ATOM 7820 O O . PRO B 1 386 ? 91.903 90.489 115.460 1.00 22.48 386 PRO B O 1
ATOM 7824 N N . SER B 1 387 ? 89.653 90.336 115.404 1.00 18.37 387 SER B N 1
ATOM 7825 C CA . SER B 1 387 ? 89.637 89.457 114.244 1.00 18.40 387 SER B CA 1
ATOM 7826 C C . SER B 1 387 ? 90.274 90.140 113.043 1.00 13.10 387 SER B C 1
ATOM 7827 O O . SER B 1 387 ? 90.069 91.332 112.803 1.00 14.21 387 SER B O 1
ATOM 7830 N N . SER B 1 388 ? 91.063 89.374 112.291 1.00 14.17 388 SER B N 1
ATOM 7831 C CA . SER B 1 388 ? 91.668 89.877 111.066 1.00 12.92 388 SER B CA 1
ATOM 7832 C C . SER B 1 388 ? 90.666 90.013 109.929 1.00 7.20 388 SER B C 1
ATOM 7833 O O . SER B 1 388 ? 91.010 90.580 108.887 1.00 7.73 388 SER B O 1
ATOM 7836 N N . ALA B 1 389 ? 89.448 89.507 110.103 1.00 6.83 389 ALA B N 1
ATOM 7837 C CA . ALA B 1 389 ? 88.449 89.568 109.047 1.00 5.88 389 ALA B CA 1
ATOM 7838 C C . ALA B 1 389 ? 88.048 91.009 108.762 1.00 5.44 389 ALA B C 1
ATOM 7839 O O . ALA B 1 389 ? 87.944 91.838 109.671 1.00 5.35 389 ALA B O 1
ATOM 7841 N N . LYS B 1 390 ? 87.825 91.303 107.487 1.00 3.76 390 LYS B N 1
ATOM 7842 C CA . LYS B 1 390 ? 87.382 92.626 107.090 1.00 2.58 390 LYS B CA 1
ATOM 7843 C C . LYS B 1 390 ? 85.933 92.849 107.511 1.00 2.82 390 LYS B C 1
ATOM 7844 O O . LYS B 1 390 ? 85.194 91.911 107.821 1.00 4.71 390 LYS B O 1
ATOM 7850 N N . SER B 1 391 ? 85.530 94.117 107.519 1.00 2.53 391 SER B N 1
ATOM 7851 C CA . SER B 1 391 ? 84.141 94.449 107.771 1.00 2.47 391 SER B CA 1
ATOM 7852 C C . SER B 1 391 ? 83.284 93.962 106.605 1.00 1.57 391 SER B C 1
ATOM 7853 O O . SER B 1 391 ? 83.799 93.706 105.514 1.00 1.46 391 SER B O 1
ATOM 7856 N N . PRO B 1 392 ? 81.979 93.785 106.825 1.00 1.72 392 PRO B N 1
ATOM 7857 C CA . PRO B 1 392 ? 81.107 93.361 105.718 1.00 1.79 392 PRO B CA 1
ATOM 7858 C C . PRO B 1 392 ? 81.180 94.266 104.500 1.00 1.42 392 PRO B C 1
ATOM 7859 O O . PRO B 1 392 ? 81.151 93.768 103.369 1.00 1.28 392 PRO B O 1
ATOM 7863 N N . MET B 1 393 ? 81.293 95.582 104.699 1.00 1.10 393 MET B N 1
ATOM 7864 C CA . MET B 1 393 ? 81.368 96.497 103.564 1.00 1.39 393 MET B CA 1
ATOM 7865 C C . MET B 1 393 ? 82.602 96.218 102.715 1.00 1.37 393 MET B C 1
ATOM 7866 O O . MET B 1 393 ? 82.513 96.112 101.487 1.00 1.20 393 MET B O 1
ATOM 7871 N N . GLU B 1 394 ? 83.763 96.071 103.355 1.00 1.18 394 GLU B N 1
ATOM 7872 C CA . GLU B 1 394 ? 84.987 95.815 102.605 1.00 1.35 394 GLU B CA 1
ATOM 7873 C C . GLU B 1 394 ? 85.027 94.409 102.019 1.00 1.31 394 GLU B C 1
ATOM 7874 O O . GLU B 1 394 ? 85.557 94.222 100.920 1.00 2.28 394 GLU B O 1
ATOM 7880 N N . MET B 1 395 ? 84.477 93.418 102.725 1.00 1.28 395 MET B N 1
ATOM 7881 C CA . MET B 1 395 ? 84.363 92.079 102.156 1.00 1.74 395 MET B CA 1
ATOM 7882 C C . MET B 1 395 ? 83.534 92.110 100.880 1.00 1.54 395 MET B C 1
ATOM 7883 O O . MET B 1 395 ? 83.946 91.578 99.840 1.00 1.87 395 MET B O 1
ATOM 7888 N N . PHE B 1 396 ? 82.366 92.753 100.942 1.00 1.45 396 PHE B N 1
ATOM 7889 C CA . PHE B 1 396 ? 81.517 92.886 99.767 1.00 2.21 396 PHE B CA 1
ATOM 7890 C C . PHE B 1 396 ? 82.251 93.613 98.652 1.00 1.89 396 PHE B C 1
ATOM 7891 O O . PHE B 1 396 ? 82.184 93.214 97.486 1.00 2.87 396 PHE B O 1
ATOM 7899 N N . ALA B 1 397 ? 82.942 94.702 98.994 1.00 1.37 397 ALA B N 1
ATOM 7900 C CA . ALA B 1 397 ? 83.606 95.509 97.978 1.00 1.99 397 ALA B CA 1
ATOM 7901 C C . ALA B 1 397 ? 84.695 94.718 97.268 1.00 3.03 397 ALA B C 1
ATOM 7902 O O . ALA B 1 397 ? 84.782 94.730 96.034 1.00 3.92 397 ALA B O 1
ATOM 7904 N N . ILE B 1 398 ? 85.536 94.016 98.031 1.00 2.68 398 ILE B N 1
ATOM 7905 C CA . ILE B 1 398 ? 86.621 93.273 97.404 1.00 3.14 398 ILE B CA 1
ATOM 7906 C C . ILE B 1 398 ? 86.072 92.105 96.598 1.00 3.75 398 ILE B C 1
ATOM 7907 O O . ILE B 1 398 ? 86.584 91.796 95.517 1.00 6.32 398 ILE B O 1
ATOM 7912 N N . VAL B 1 399 ? 85.013 91.449 97.085 1.00 3.26 399 VAL B N 1
ATOM 7913 C CA . VAL B 1 399 ? 84.418 90.373 96.298 1.00 3.81 399 VAL B CA 1
ATOM 7914 C C . VAL B 1 399 ? 83.863 90.920 94.990 1.00 4.52 399 VAL B C 1
ATOM 7915 O O . VAL B 1 399 ? 84.112 90.363 93.916 1.00 6.61 399 VAL B O 1
ATOM 7919 N N . ALA B 1 400 ? 83.144 92.043 95.052 1.00 4.34 400 ALA B N 1
ATOM 7920 C CA . ALA B 1 400 ? 82.556 92.620 93.849 1.00 4.96 400 ALA B CA 1
ATOM 7921 C C . ALA B 1 400 ? 83.627 93.037 92.850 1.00 5.97 400 ALA B C 1
ATOM 7922 O O . ALA B 1 400 ? 83.455 92.868 91.638 1.00 9.68 400 ALA B O 1
ATOM 7924 N N . LYS B 1 401 ? 84.740 93.588 93.338 1.00 7.69 401 LYS B N 1
ATOM 7925 C CA . LYS B 1 401 ? 85.786 94.047 92.430 1.00 8.46 401 LYS B CA 1
ATOM 7926 C C . LYS B 1 401 ? 86.608 92.893 91.861 1.00 9.31 401 LYS B C 1
ATOM 7927 O O . LYS B 1 401 ? 87.034 92.951 90.703 1.00 12.64 401 LYS B O 1
ATOM 7933 N N . GLU B 1 402 ? 86.838 91.835 92.643 1.00 8.67 402 GLU B N 1
ATOM 7934 C CA . GLU B 1 402 ? 87.798 90.817 92.230 1.00 10.27 402 GLU B CA 1
ATOM 7935 C C . GLU B 1 402 ? 87.141 89.584 91.622 1.00 12.63 402 GLU B C 1
ATOM 7936 O O . GLU B 1 402 ? 87.820 88.808 90.942 1.00 21.30 402 GLU B O 1
ATOM 7942 N N . ILE B 1 403 ? 85.844 89.377 91.840 1.00 11.12 403 ILE B N 1
ATOM 7943 C CA . ILE B 1 403 ? 85.153 88.171 91.399 1.00 10.85 403 ILE B CA 1
ATOM 7944 C C . ILE B 1 403 ? 83.979 88.511 90.485 1.00 13.57 403 ILE B C 1
ATOM 7945 O O . ILE B 1 403 ? 83.939 88.089 89.329 1.00 23.75 403 ILE B O 1
ATOM 7950 N N . TRP B 1 404 ? 83.015 89.284 90.989 1.00 13.52 404 TRP B N 1
ATOM 7951 C CA . TRP B 1 404 ? 81.808 89.587 90.225 1.00 12.52 404 TRP B CA 1
ATOM 7952 C C . TRP B 1 404 ? 82.136 90.369 88.956 1.00 16.31 404 TRP B C 1
ATOM 7953 O O . TRP B 1 404 ? 81.759 89.969 87.844 1.00 23.23 404 TRP B O 1
ATOM 7964 N N . ALA B 1 405 ? 82.869 91.475 89.102 1.00 15.71 405 ALA B N 1
ATOM 7965 C CA . ALA B 1 405 ? 83.238 92.280 87.943 1.00 18.60 405 ALA B CA 1
ATOM 7966 C C . ALA B 1 405 ? 84.179 91.522 87.017 1.00 23.04 405 ALA B C 1
ATOM 7967 O O . ALA B 1 405 ? 84.074 91.631 85.790 1.00 27.80 405 ALA B O 1
ATOM 7969 N N . LYS B 1 406 ? 85.107 90.749 87.587 1.00 22.32 406 LYS B N 1
ATOM 7970 C CA . LYS B 1 406 ? 86.049 89.996 86.766 1.00 25.22 406 LYS B CA 1
ATOM 7971 C C . LYS B 1 406 ? 85.324 88.977 85.896 1.00 29.71 406 LYS B C 1
ATOM 7972 O O . LYS B 1 406 ? 85.640 88.818 84.712 1.00 36.88 406 LYS B O 1
ATOM 7978 N N . GLU B 1 407 ? 84.342 88.279 86.467 1.00 26.68 407 GLU B N 1
ATOM 7979 C CA . GLU B 1 407 ? 83.610 87.273 85.710 1.00 30.54 407 GLU B CA 1
ATOM 7980 C C . GLU B 1 407 ? 82.541 87.861 84.805 1.00 31.95 407 GLU B C 1
ATOM 7981 O O . GLU B 1 407 ? 82.085 87.159 83.896 1.00 41.33 407 GLU B O 1
ATOM 7987 N N . LYS B 1 408 ? 82.122 89.111 85.011 1.00 29.30 408 LYS B N 1
ATOM 7988 C CA . LYS B 1 408 ? 81.287 89.775 84.017 1.00 29.92 408 LYS B CA 1
ATOM 7989 C C . LYS B 1 408 ? 82.096 90.695 83.108 1.00 29.41 408 LYS B C 1
ATOM 7990 O O . LYS B 1 408 ? 81.517 91.494 82.364 1.00 25.59 408 LYS B O 1
ATOM 7996 N N . GLY B 1 409 ? 83.422 90.600 83.156 1.00 26.12 409 GLY B N 1
ATOM 7997 C CA . GLY B 1 409 ? 84.256 91.264 82.172 1.00 26.67 409 GLY B CA 1
ATOM 7998 C C . GLY B 1 409 ? 84.505 92.734 82.415 1.00 31.30 409 GLY B C 1
ATOM 7999 O O . GLY B 1 409 ? 84.704 93.485 81.456 1.00 35.95 409 GLY B O 1
ATOM 8000 N N . LEU B 1 410 ? 84.498 93.170 83.670 1.00 26.95 410 LEU B N 1
ATOM 8001 C CA . LEU B 1 410 ? 84.770 94.557 84.022 1.00 28.16 410 LEU B CA 1
ATOM 8002 C C . LEU B 1 410 ? 85.994 94.626 84.922 1.00 27.79 410 LEU B C 1
ATOM 8003 O O . LEU B 1 410 ? 86.096 93.875 85.898 1.00 28.07 410 LEU B O 1
ATOM 8008 N N . SER B 1 411 ? 86.918 95.523 84.592 1.00 27.00 411 SER B N 1
ATOM 8009 C CA . SER B 1 411 ? 88.063 95.755 85.455 1.00 26.19 411 SER B CA 1
ATOM 8010 C C . SER B 1 411 ? 87.636 96.547 86.688 1.00 26.41 411 SER B C 1
ATOM 8011 O O . SER B 1 411 ? 86.517 97.059 86.776 1.00 26.57 411 SER B O 1
ATOM 8014 N N . ARG B 1 412 ? 88.549 96.639 87.657 1.00 24.17 412 ARG B N 1
ATOM 8015 C CA . ARG B 1 412 ? 88.226 97.334 88.899 1.00 17.15 412 ARG B CA 1
ATOM 8016 C C . ARG B 1 412 ? 87.993 98.823 88.668 1.00 24.41 412 ARG B C 1
ATOM 8017 O O . ARG B 1 412 ? 87.254 99.458 89.427 1.00 25.89 412 ARG B O 1
ATOM 8025 N N . ASP B 1 413 ? 88.601 99.395 87.629 1.00 24.05 413 ASP B N 1
ATOM 8026 C CA . ASP B 1 413 ? 88.397 100.803 87.320 1.00 25.20 413 ASP B CA 1
ATOM 8027 C C . ASP B 1 413 ? 87.096 101.062 86.573 1.00 26.03 413 ASP B C 1
ATOM 8028 O O . ASP B 1 413 ? 86.674 102.220 86.482 1.00 32.48 413 ASP B O 1
ATOM 8033 N N . GLU B 1 414 ? 86.456 100.024 86.041 1.00 26.78 414 GLU B N 1
ATOM 8034 C CA . GLU B 1 414 ? 85.212 100.173 85.301 1.00 26.84 414 GLU B CA 1
ATOM 8035 C C . GLU B 1 414 ? 83.974 100.008 86.172 1.00 23.93 414 GLU B C 1
ATOM 8036 O O . GLU B 1 414 ? 82.857 100.172 85.668 1.00 27.08 414 GLU B O 1
ATOM 8042 N N . VAL B 1 415 ? 84.139 99.689 87.452 1.00 21.39 415 VAL B N 1
ATOM 8043 C CA . VAL B 1 415 ? 83.027 99.512 88.379 1.00 16.33 415 VAL B CA 1
ATOM 8044 C C . VAL B 1 415 ? 83.166 100.542 89.490 1.00 14.71 415 VAL B C 1
ATOM 8045 O O . VAL B 1 415 ? 84.210 100.620 90.149 1.00 18.89 415 VAL B O 1
ATOM 8049 N N . THR B 1 416 ? 82.115 101.331 89.698 1.00 14.20 416 THR B N 1
ATOM 8050 C CA . THR B 1 416 ? 82.055 102.298 90.788 1.00 10.85 416 THR B CA 1
ATOM 8051 C C . THR B 1 416 ? 81.229 101.691 91.916 1.00 9.41 416 THR B C 1
ATOM 8052 O O . THR B 1 416 ? 80.002 101.600 91.816 1.00 9.91 416 THR B O 1
ATOM 8056 N N . SER B 1 417 ? 81.902 101.275 92.985 1.00 7.88 417 SER B N 1
ATOM 8057 C CA . SER B 1 417 ? 81.257 100.624 94.120 1.00 5.41 417 SER B CA 1
ATOM 8058 C C . SER B 1 417 ? 80.969 101.677 95.184 1.00 4.00 417 SER B C 1
ATOM 8059 O O . SER B 1 417 ? 81.893 102.210 95.807 1.00 4.13 417 SER B O 1
ATOM 8062 N N . VAL B 1 418 ? 79.689 101.967 95.394 1.00 4.23 418 VAL B N 1
ATOM 8063 C CA . VAL B 1 418 ? 79.243 102.986 96.337 1.00 3.73 418 VAL B CA 1
ATOM 8064 C C . VAL B 1 418 ? 78.615 102.289 97.534 1.00 2.94 418 VAL B C 1
ATOM 8065 O O . VAL B 1 418 ? 77.776 101.396 97.371 1.00 6.60 418 VAL B O 1
ATOM 8069 N N . ALA B 1 419 ? 79.024 102.689 98.732 1.00 1.80 419 ALA B N 1
ATOM 8070 C CA . ALA B 1 419 ? 78.478 102.139 99.963 1.00 2.34 419 ALA B CA 1
ATOM 8071 C C . ALA B 1 419 ? 77.524 103.145 100.593 1.00 2.82 419 ALA B C 1
ATOM 8072 O O . ALA B 1 419 ? 77.900 104.295 100.839 1.00 2.62 419 ALA B O 1
ATOM 8074 N N . ILE B 1 420 ? 76.295 102.709 100.846 1.00 2.17 420 ILE B N 1
ATOM 8075 C CA . ILE B 1 420 ? 75.295 103.514 101.536 1.00 2.64 420 ILE B CA 1
ATOM 8076 C C . ILE B 1 420 ? 75.305 103.083 102.995 1.00 2.43 420 ILE B C 1
ATOM 8077 O O . ILE B 1 420 ? 74.819 102.000 103.338 1.00 3.35 420 ILE B O 1
ATOM 8082 N N . MET B 1 421 ? 75.853 103.930 103.857 1.00 2.04 421 MET B N 1
ATOM 8083 C CA . MET B 1 421 ? 76.125 103.552 105.231 1.00 2.72 421 MET B CA 1
ATOM 8084 C C . MET B 1 421 ? 75.504 104.548 106.195 1.00 2.99 421 MET B C 1
ATOM 8085 O O . MET B 1 421 ? 75.313 105.718 105.853 1.00 4.89 421 MET B O 1
ATOM 8090 N N . PRO B 1 422 ? 75.166 104.105 107.406 1.00 4.26 422 PRO B N 1
ATOM 8091 C CA . PRO B 1 422 ? 74.719 105.028 108.450 1.00 3.11 422 PRO B CA 1
ATOM 8092 C C . PRO B 1 422 ? 75.846 105.632 109.271 1.00 2.82 422 PRO B C 1
ATOM 8093 O O . PRO B 1 422 ? 75.576 106.197 110.334 1.00 3.44 422 PRO B O 1
ATOM 8097 N N . CYS B 1 423 ? 77.088 105.519 108.811 1.00 2.17 423 CYS B N 1
ATOM 8098 C CA . CYS B 1 423 ? 78.259 105.743 109.644 1.00 3.24 423 CYS B CA 1
ATOM 8099 C C . CYS B 1 423 ? 79.175 106.785 109.023 1.00 2.70 423 CYS B C 1
ATOM 8100 O O . CYS B 1 423 ? 79.384 106.790 107.806 1.00 2.18 423 CYS B O 1
ATOM 8103 N N . ILE B 1 424 ? 79.714 107.666 109.867 1.00 2.63 424 ILE B N 1
ATOM 8104 C CA . ILE B 1 424 ? 80.744 108.601 109.426 1.00 2.46 424 ILE B CA 1
ATOM 8105 C C . ILE B 1 424 ? 82.062 107.872 109.183 1.00 1.72 424 ILE B C 1
ATOM 8106 O O . ILE B 1 424 ? 82.760 108.129 108.196 1.00 2.72 424 ILE B O 1
ATOM 8111 N N . ALA B 1 425 ? 82.421 106.948 110.081 1.00 1.63 425 ALA B N 1
ATOM 8112 C CA . ALA B 1 425 ? 83.723 106.290 110.009 1.00 2.09 425 ALA B CA 1
ATOM 8113 C C . ALA B 1 425 ? 83.839 105.339 108.824 1.00 1.48 425 ALA B C 1
ATOM 8114 O O . ALA B 1 425 ? 84.951 104.903 108.498 1.00 1.75 425 ALA B O 1
ATOM 8116 N N . LYS B 1 426 ? 82.722 105.000 108.177 1.00 1.29 426 LYS B N 1
ATOM 8117 C CA . LYS B 1 426 ? 82.799 104.167 106.983 1.00 1.43 426 LYS B CA 1
ATOM 8118 C C . LYS B 1 426 ? 83.528 104.880 105.854 1.00 1.45 426 LYS B C 1
ATOM 8119 O O . LYS B 1 426 ? 84.183 104.230 105.035 1.00 2.18 426 LYS B O 1
ATOM 8125 N N . LYS B 1 427 ? 83.431 106.210 105.795 1.00 1.38 427 LYS B N 1
ATOM 8126 C CA . LYS B 1 427 ? 84.213 106.966 104.821 1.00 1.40 427 LYS B CA 1
ATOM 8127 C C . LYS B 1 427 ? 85.706 106.764 105.051 1.00 0.98 427 LYS B C 1
ATOM 8128 O O . LYS B 1 427 ? 86.465 106.509 104.108 1.00 1.41 427 LYS B O 1
ATOM 8134 N N . TYR B 1 428 ? 86.139 106.845 106.310 1.00 1.28 428 TYR B N 1
ATOM 8135 C CA . TYR B 1 428 ? 87.542 106.618 106.639 1.00 1.65 428 TYR B CA 1
ATOM 8136 C C . TYR B 1 428 ? 87.963 105.194 106.291 1.00 1.50 428 TYR B C 1
ATOM 8137 O O . TYR B 1 428 ? 89.040 104.970 105.720 1.00 2.26 428 TYR B O 1
ATOM 8146 N N . GLU B 1 429 ? 87.114 104.217 106.619 1.00 1.68 429 GLU B N 1
ATOM 8147 C CA . GLU B 1 429 ? 87.437 102.826 106.313 1.00 1.72 429 GLU B CA 1
ATOM 8148 C C . GLU B 1 429 ? 87.583 102.612 104.812 1.00 1.31 429 GLU B C 1
ATOM 8149 O O . GLU B 1 429 ? 88.522 101.952 104.354 1.00 2.01 429 GLU B O 1
ATOM 8155 N N . ALA B 1 430 ? 86.658 103.168 104.028 1.00 1.40 430 ALA B N 1
ATOM 8156 C CA . ALA B 1 430 ? 86.751 103.065 102.578 1.00 1.38 430 ALA B CA 1
ATOM 8157 C C . ALA B 1 430 ? 87.983 103.783 102.049 1.00 1.06 430 ALA B C 1
ATOM 8158 O O . ALA B 1 430 ? 88.533 103.392 101.015 1.00 1.68 430 ALA B O 1
ATOM 8160 N N . SER B 1 431 ? 88.422 104.835 102.737 1.00 1.20 431 SER B N 1
ATOM 8161 C CA . SER B 1 431 ? 89.592 105.596 102.325 1.00 1.54 431 SER B CA 1
ATOM 8162 C C . SER B 1 431 ? 90.911 104.964 102.755 1.00 1.67 431 SER B C 1
ATOM 8163 O O . SER B 1 431 ? 91.966 105.407 102.289 1.00 2.32 431 SER B O 1
ATOM 8166 N N . ARG B 1 432 ? 90.884 103.965 103.635 1.00 1.64 432 ARG B N 1
ATOM 8167 C CA . ARG B 1 432 ? 92.120 103.307 104.046 1.00 2.34 432 ARG B CA 1
ATOM 8168 C C . ARG B 1 432 ? 92.836 102.690 102.847 1.00 2.46 432 ARG B C 1
ATOM 8169 O O . ARG B 1 432 ? 92.212 102.089 101.968 1.00 2.53 432 ARG B O 1
ATOM 8177 N N . ALA B 1 433 ? 94.164 102.844 102.822 1.00 2.63 433 ALA B N 1
ATOM 8178 C CA . ALA B 1 433 ? 94.940 102.492 101.636 1.00 2.21 433 ALA B CA 1
ATOM 8179 C C . ALA B 1 433 ? 94.986 100.989 101.394 1.00 3.71 433 ALA B C 1
ATOM 8180 O O . ALA B 1 433 ? 95.016 100.553 100.238 1.00 3.06 433 ALA B O 1
ATOM 8182 N N . GLU B 1 434 ? 95.006 100.181 102.458 1.00 2.33 434 GLU B N 1
ATOM 8183 C CA . GLU B 1 434 ? 95.113 98.736 102.282 1.00 3.02 434 GLU B CA 1
ATOM 8184 C C . GLU B 1 434 ? 93.921 98.152 101.534 1.00 4.06 434 GLU B C 1
ATOM 8185 O O . GLU B 1 434 ? 94.033 97.058 100.971 1.00 6.12 434 GLU B O 1
ATOM 8191 N N . PHE B 1 435 ? 92.790 98.853 101.512 1.00 2.53 435 PHE B N 1
ATOM 8192 C CA . PHE B 1 435 ? 91.626 98.441 100.729 1.00 3.09 435 PHE B CA 1
ATOM 8193 C C . PHE B 1 435 ? 91.634 99.043 99.333 1.00 2.84 435 PHE B C 1
ATOM 8194 O O . PHE B 1 435 ? 90.657 99.669 98.914 1.00 3.75 435 PHE B O 1
ATOM 8202 N N . SER B 1 436 ? 92.725 98.872 98.589 1.00 3.00 436 SER B N 1
ATOM 8203 C CA . SER B 1 436 ? 92.843 99.455 97.261 1.00 3.65 436 SER B CA 1
ATOM 8204 C C . SER B 1 436 ? 93.894 98.696 96.464 1.00 4.72 436 SER B C 1
ATOM 8205 O O . SER B 1 436 ? 94.803 98.080 97.025 1.00 6.64 436 SER B O 1
ATOM 8208 N N . VAL B 1 437 ? 93.751 98.745 95.142 1.00 7.27 437 VAL B N 1
ATOM 8209 C CA . VAL B 1 437 ? 94.724 98.176 94.214 1.00 9.01 437 VAL B CA 1
ATOM 8210 C C . VAL B 1 437 ? 94.989 99.192 93.114 1.00 9.67 437 VAL B C 1
ATOM 8211 O O . VAL B 1 437 ? 94.056 99.624 92.429 1.00 9.17 437 VAL B O 1
ATOM 8215 N N . ASP B 1 438 ? 96.258 99.561 92.939 1.00 10.92 438 ASP B N 1
ATOM 8216 C CA . ASP B 1 438 ? 96.680 100.474 91.878 1.00 11.53 438 ASP B CA 1
ATOM 8217 C C . ASP B 1 438 ? 95.862 101.763 91.905 1.00 11.05 438 ASP B C 1
ATOM 8218 O O . ASP B 1 438 ? 95.355 102.233 90.884 1.00 14.03 438 ASP B O 1
ATOM 8223 N N . MET B 1 439 ? 95.719 102.322 93.107 1.00 8.03 439 MET B N 1
ATOM 8224 C CA . MET B 1 439 ? 94.995 103.554 93.403 1.00 7.93 439 MET B CA 1
ATOM 8225 C C . MET B 1 439 ? 93.489 103.423 93.212 1.00 6.07 439 MET B C 1
ATOM 8226 O O . MET B 1 439 ? 92.777 104.426 93.333 1.00 8.35 439 MET B O 1
ATOM 8231 N N . ASN B 1 440 ? 92.977 102.230 92.924 1.00 7.58 440 ASN B N 1
ATOM 8232 C CA . ASN B 1 440 ? 91.543 101.994 92.819 1.00 5.77 440 ASN B CA 1
ATOM 8233 C C . ASN B 1 440 ? 91.060 101.339 94.106 1.00 4.21 440 ASN B C 1
ATOM 8234 O O . ASN B 1 440 ? 91.424 100.196 94.400 1.00 5.84 440 ASN B O 1
ATOM 8239 N N . TYR B 1 441 ? 90.240 102.060 94.863 1.00 3.29 441 TYR B N 1
ATOM 8240 C CA . TYR B 1 441 ? 89.793 101.582 96.162 1.00 3.57 441 TYR B CA 1
ATOM 8241 C C . TYR B 1 441 ? 88.592 100.657 96.009 1.00 3.81 441 TYR B C 1
ATOM 8242 O O . TYR B 1 441 ? 87.781 100.814 95.093 1.00 5.09 441 TYR B O 1
ATOM 8251 N N . ASP B 1 442 ? 88.494 99.677 96.912 1.00 3.46 442 ASP B N 1
ATOM 8252 C CA . ASP B 1 442 ? 87.414 98.697 96.835 1.00 2.84 442 ASP B CA 1
ATOM 8253 C C . ASP B 1 442 ? 86.055 99.373 96.969 1.00 3.02 442 ASP B C 1
ATOM 8254 O O . ASP B 1 442 ? 85.126 99.084 96.207 1.00 3.45 442 ASP B O 1
ATOM 8259 N N . VAL B 1 443 ? 85.923 100.279 97.932 1.00 2.91 443 VAL B N 1
ATOM 8260 C CA . VAL B 1 443 ? 84.777 101.176 98.009 1.00 2.19 443 VAL B CA 1
ATOM 8261 C C . VAL B 1 443 ? 85.226 102.529 97.478 1.00 2.05 443 VAL B C 1
ATOM 8262 O O . VAL B 1 443 ? 86.120 103.162 98.051 1.00 2.49 443 VAL B O 1
ATOM 8266 N N . ASP B 1 444 ? 84.620 102.968 96.375 1.00 2.33 444 ASP B N 1
ATOM 8267 C CA . ASP B 1 444 ? 85.013 104.244 95.789 1.00 2.34 444 ASP B CA 1
ATOM 8268 C C . ASP B 1 444 ? 84.710 105.403 96.730 1.00 2.17 444 ASP B C 1
ATOM 8269 O O . ASP B 1 444 ? 85.555 106.285 96.926 1.00 2.84 444 ASP B O 1
ATOM 8274 N N . TYR B 1 445 ? 83.524 105.414 97.334 1.00 2.06 445 TYR B N 1
ATOM 8275 C CA . TYR B 1 445 ? 83.172 106.423 98.326 1.00 2.42 445 TYR B CA 1
ATOM 8276 C C . TYR B 1 445 ? 81.932 105.956 99.075 1.00 2.27 445 TYR B C 1
ATOM 8277 O O . TYR B 1 445 ? 81.246 105.020 98.656 1.00 2.63 445 TYR B O 1
ATOM 8286 N N . VAL B 1 446 ? 81.655 106.626 100.189 1.00 2.40 446 VAL B N 1
ATOM 8287 C CA . VAL B 1 446 ? 80.553 106.276 101.077 1.00 1.93 446 VAL B CA 1
ATOM 8288 C C . VAL B 1 446 ? 79.523 107.396 101.053 1.00 2.99 446 VAL B C 1
ATOM 8289 O O . VAL B 1 446 ? 79.875 108.577 101.163 1.00 4.62 446 VAL B O 1
ATOM 8293 N N . ILE B 1 447 ? 78.254 107.028 100.896 1.00 3.67 447 ILE B N 1
ATOM 8294 C CA . ILE B 1 447 ? 77.131 107.956 100.976 1.00 3.41 447 ILE B CA 1
ATOM 8295 C C . ILE B 1 447 ? 76.355 107.647 102.248 1.00 2.95 447 ILE B C 1
ATOM 8296 O O . ILE B 1 447 ? 75.943 106.502 102.466 1.00 3.74 447 ILE B O 1
ATOM 8301 N N . THR B 1 448 ? 76.160 108.660 103.087 1.00 3.95 448 THR B N 1
ATOM 8302 C CA . THR B 1 448 ? 75.437 108.461 104.332 1.00 5.19 448 THR B CA 1
ATOM 8303 C C . THR B 1 448 ? 73.931 108.423 104.086 1.00 5.67 448 THR B C 1
ATOM 8304 O O . THR B 1 448 ? 73.439 108.754 103.005 1.00 5.44 448 THR B O 1
ATOM 8308 N N . THR B 1 449 ? 73.197 108.004 105.120 1.00 5.32 449 THR B N 1
ATOM 8309 C CA . THR B 1 449 ? 71.741 107.969 105.033 1.00 5.38 449 THR B CA 1
ATOM 8310 C C . THR B 1 449 ? 71.169 109.369 104.845 1.00 5.02 449 THR B C 1
ATOM 8311 O O . THR B 1 449 ? 70.222 109.566 104.076 1.00 7.12 449 THR B O 1
ATOM 8315 N N . ARG B 1 450 ? 71.731 110.357 105.547 1.00 6.57 450 ARG B N 1
ATOM 8316 C CA . ARG B 1 450 ? 71.278 111.737 105.385 1.00 5.32 450 ARG B CA 1
ATOM 8317 C C . ARG B 1 450 ? 71.494 112.222 103.957 1.00 6.64 450 ARG B C 1
ATOM 8318 O O . ARG B 1 450 ? 70.623 112.875 103.369 1.00 11.42 450 ARG B O 1
ATOM 8326 N N . GLU B 1 451 ? 72.662 111.917 103.387 1.00 6.48 451 GLU B N 1
ATOM 8327 C CA . GLU B 1 451 ? 72.952 112.340 102.022 1.00 7.17 451 GLU B CA 1
ATOM 8328 C C . GLU B 1 451 ? 72.017 111.665 101.026 1.00 8.05 451 GLU B C 1
ATOM 8329 O O . GLU B 1 451 ? 71.565 112.296 100.064 1.00 12.61 451 GLU B O 1
ATOM 8335 N N . LEU B 1 452 ? 71.717 110.382 101.238 1.00 6.08 452 LEU B N 1
ATOM 8336 C CA . LEU B 1 452 ? 70.771 109.697 100.363 1.00 7.86 452 LEU B CA 1
ATOM 8337 C C . LEU B 1 452 ? 69.373 110.291 100.490 1.00 10.04 452 LEU B C 1
ATOM 8338 O O . LEU B 1 452 ? 68.649 110.402 99.495 1.00 15.35 452 LEU B O 1
ATOM 8343 N N . ILE B 1 453 ? 68.976 110.672 101.707 1.00 8.87 453 ILE B N 1
ATOM 8344 C CA . ILE B 1 453 ? 67.687 111.335 101.898 1.00 9.06 453 ILE B CA 1
ATOM 8345 C C . ILE B 1 453 ? 67.647 112.642 101.117 1.00 14.00 453 ILE B C 1
ATOM 8346 O O . ILE B 1 453 ? 66.661 112.952 100.437 1.00 16.69 453 ILE B O 1
ATOM 8351 N N . LYS B 1 454 ? 68.723 113.428 101.207 1.00 15.22 454 LYS B N 1
ATOM 8352 C CA . LYS B 1 454 ? 68.782 114.687 100.471 1.00 12.77 454 LYS B CA 1
ATOM 8353 C C . LYS B 1 454 ? 68.729 114.452 98.967 1.00 15.38 454 LYS B C 1
ATOM 8354 O O . LYS B 1 454 ? 68.063 115.197 98.239 1.00 17.97 454 LYS B O 1
ATOM 8360 N N . ILE B 1 455 ? 69.429 113.425 98.482 1.00 13.71 455 ILE B N 1
ATOM 8361 C CA . ILE B 1 455 ? 69.420 113.121 97.052 1.00 14.97 455 ILE B CA 1
ATOM 8362 C C . ILE B 1 455 ? 68.015 112.740 96.599 1.00 16.60 455 ILE B C 1
ATOM 8363 O O . ILE B 1 455 ? 67.531 113.204 95.559 1.00 23.28 455 ILE B O 1
ATOM 8368 N N . PHE B 1 456 ? 67.339 111.892 97.377 1.00 15.79 456 PHE B N 1
ATOM 8369 C CA . PHE B 1 456 ? 65.980 111.485 97.030 1.00 16.62 456 PHE B CA 1
ATOM 8370 C C . PHE B 1 456 ? 65.037 112.681 97.021 1.00 17.11 456 PHE B C 1
ATOM 8371 O O . PHE B 1 456 ? 64.199 112.820 96.123 1.00 21.69 456 PHE B O 1
ATOM 8379 N N . GLU B 1 457 ? 65.158 113.556 98.022 1.00 17.23 457 GLU B N 1
ATOM 8380 C CA . GLU B 1 457 ? 64.289 114.726 98.094 1.00 19.98 457 GLU B CA 1
ATOM 8381 C C . GLU B 1 457 ? 64.541 115.678 96.931 1.00 20.77 457 GLU B C 1
ATOM 8382 O O . GLU B 1 457 ? 63.596 116.231 96.356 1.00 24.08 457 GLU B O 1
ATOM 8388 N N . ASN B 1 458 ? 65.810 115.881 96.567 1.00 18.78 458 ASN B N 1
ATOM 8389 C CA . ASN B 1 458 ? 66.141 116.783 95.471 1.00 22.55 458 ASN B CA 1
ATOM 8390 C C . ASN B 1 458 ? 65.805 116.192 94.109 1.00 24.05 458 ASN B C 1
ATOM 8391 O O . ASN B 1 458 ? 65.635 116.947 93.147 1.00 35.61 458 ASN B O 1
ATOM 8396 N N . SER B 1 459 ? 65.716 114.868 94.000 1.00 21.38 459 SER B N 1
ATOM 8397 C CA . SER B 1 459 ? 65.357 114.218 92.748 1.00 20.77 459 SER B CA 1
ATOM 8398 C C . SER B 1 459 ? 63.861 113.969 92.618 1.00 24.19 459 SER B C 1
ATOM 8399 O O . SER B 1 459 ? 63.425 113.414 91.605 1.00 28.04 459 SER B O 1
ATOM 8402 N N . GLY B 1 460 ? 63.068 114.364 93.611 1.00 22.61 460 GLY B N 1
ATOM 8403 C CA . GLY B 1 460 ? 61.640 114.128 93.558 1.00 24.68 460 GLY B CA 1
ATOM 8404 C C . GLY B 1 460 ? 61.220 112.714 93.883 1.00 25.37 460 GLY B C 1
ATOM 8405 O O . GLY B 1 460 ? 60.059 112.359 93.667 1.00 26.89 460 GLY B O 1
ATOM 8406 N N . ILE B 1 461 ? 62.132 111.894 94.395 1.00 25.94 461 ILE B N 1
ATOM 8407 C CA . ILE B 1 461 ? 61.817 110.510 94.731 1.00 24.45 461 ILE B CA 1
ATOM 8408 C C . ILE B 1 461 ? 61.204 110.477 96.125 1.00 25.47 461 ILE B C 1
ATOM 8409 O O . ILE B 1 461 ? 61.795 110.975 97.089 1.00 23.85 461 ILE B O 1
ATOM 8414 N N . ASN B 1 462 ? 60.010 109.899 96.233 1.00 27.23 462 ASN B N 1
ATOM 8415 C CA . ASN B 1 462 ? 59.310 109.752 97.504 1.00 28.20 462 ASN B CA 1
ATOM 8416 C C . ASN B 1 462 ? 59.154 108.263 97.778 1.00 27.79 462 ASN B C 1
ATOM 8417 O O . ASN B 1 462 ? 58.435 107.566 97.054 1.00 32.97 462 ASN B O 1
ATOM 8422 N N . LEU B 1 463 ? 59.829 107.776 98.822 1.00 25.99 463 LEU B N 1
ATOM 8423 C CA . LEU B 1 463 ? 59.799 106.351 99.129 1.00 26.69 463 LEU B CA 1
ATOM 8424 C C . LEU B 1 463 ? 58.426 105.885 99.594 1.00 29.48 463 LEU B C 1
ATOM 8425 O O . LEU B 1 463 ? 58.146 104.683 99.550 1.00 32.19 463 LEU B O 1
ATOM 8430 N N . LYS B 1 464 ? 57.567 106.803 100.043 1.00 29.56 464 LYS B N 1
ATOM 8431 C CA . LYS B 1 464 ? 56.242 106.406 100.505 1.00 29.21 464 LYS B CA 1
ATOM 8432 C C . LYS B 1 464 ? 55.367 105.907 99.361 1.00 31.39 464 LYS B C 1
ATOM 8433 O O . LYS B 1 464 ? 54.615 104.942 99.537 1.00 32.48 464 LYS B O 1
ATOM 8439 N N . GLU B 1 465 ? 55.454 106.535 98.188 1.00 33.53 465 GLU B N 1
ATOM 8440 C CA . GLU B 1 465 ? 54.591 106.188 97.070 1.00 37.90 465 GLU B CA 1
ATOM 8441 C C . GLU B 1 465 ? 55.313 105.540 95.898 1.00 36.79 465 GLU B C 1
ATOM 8442 O O . GLU B 1 465 ? 54.651 105.176 94.919 1.00 41.10 465 GLU B O 1
ATOM 8448 N N . ILE B 1 466 ? 56.637 105.387 95.957 1.00 35.36 466 ILE B N 1
ATOM 8449 C CA . ILE B 1 466 ? 57.341 104.725 94.868 1.00 33.15 466 ILE B CA 1
ATOM 8450 C C . ILE B 1 466 ? 57.037 103.228 94.903 1.00 32.81 466 ILE B C 1
ATOM 8451 O O . ILE B 1 466 ? 56.761 102.647 95.961 1.00 33.73 466 ILE B O 1
ATOM 8456 N N . GLU B 1 467 ? 57.070 102.602 93.729 1.00 34.09 467 GLU B N 1
ATOM 8457 C CA . GLU B 1 467 ? 56.748 101.187 93.627 1.00 37.88 467 GLU B CA 1
ATOM 8458 C C . GLU B 1 467 ? 57.897 100.330 94.156 1.00 36.80 467 GLU B C 1
ATOM 8459 O O . GLU B 1 467 ? 59.031 100.788 94.312 1.00 38.11 467 GLU B O 1
ATOM 8465 N N . ASP B 1 468 ? 57.584 99.069 94.438 1.00 39.92 468 ASP B N 1
ATOM 8466 C CA . ASP B 1 468 ? 58.576 98.153 94.985 1.00 35.60 468 ASP B CA 1
ATOM 8467 C C . ASP B 1 468 ? 59.423 97.541 93.878 1.00 37.35 468 ASP B C 1
ATOM 8468 O O . ASP B 1 468 ? 58.932 97.248 92.784 1.00 42.50 468 ASP B O 1
ATOM 8473 N N . GLU B 1 469 ? 60.707 97.348 94.171 1.00 35.00 469 GLU B N 1
ATOM 8474 C CA . GLU B 1 469 ? 61.635 96.706 93.254 1.00 32.35 469 GLU B CA 1
ATOM 8475 C C . GLU B 1 469 ? 62.535 95.749 94.022 1.00 33.67 469 GLU B C 1
ATOM 8476 O O . GLU B 1 469 ? 62.922 96.014 95.163 1.00 34.40 469 GLU B O 1
ATOM 8482 N N . GLU B 1 470 ? 62.852 94.626 93.385 1.00 35.04 470 GLU B N 1
ATOM 8483 C CA . GLU B 1 470 ? 63.661 93.596 94.019 1.00 31.49 470 GLU B CA 1
ATOM 8484 C C . GLU B 1 470 ? 65.134 93.988 94.049 1.00 30.71 470 GLU B C 1
ATOM 8485 O O . GLU B 1 470 ? 65.638 94.688 93.167 1.00 30.31 470 GLU B O 1
ATOM 8491 N N . ILE B 1 471 ? 65.826 93.523 95.089 1.00 29.24 471 ILE B N 1
ATOM 8492 C CA . ILE B 1 471 ? 67.273 93.668 95.158 1.00 24.42 471 ILE B CA 1
ATOM 8493 C C . ILE B 1 471 ? 67.923 92.566 94.335 1.00 24.20 471 ILE B C 1
ATOM 8494 O O . ILE B 1 471 ? 67.447 91.422 94.309 1.00 30.69 471 ILE B O 1
ATOM 8499 N N . ASP B 1 472 ? 69.003 92.909 93.633 1.00 22.24 472 ASP B N 1
ATOM 8500 C CA . ASP B 1 472 ? 69.736 91.918 92.855 1.00 20.04 472 ASP B CA 1
ATOM 8501 C C . ASP B 1 472 ? 70.233 90.804 93.768 1.00 21.39 472 ASP B C 1
ATOM 8502 O O . ASP B 1 472 ? 70.775 91.063 94.845 1.00 23.91 472 ASP B O 1
ATOM 8507 N N . THR B 1 473 ? 70.042 89.557 93.334 1.00 23.48 473 THR B N 1
ATOM 8508 C CA . THR B 1 473 ? 70.198 88.430 94.249 1.00 24.25 473 THR B CA 1
ATOM 8509 C C . THR B 1 473 ? 71.631 87.909 94.281 1.00 23.96 473 THR B C 1
ATOM 8510 O O . THR B 1 473 ? 72.016 87.215 95.229 1.00 26.20 473 THR B O 1
ATOM 8514 N N . VAL B 1 474 ? 72.436 88.226 93.263 1.00 22.54 474 VAL B N 1
ATOM 8515 C CA . VAL B 1 474 ? 73.768 87.631 93.173 1.00 19.77 474 VAL B CA 1
ATOM 8516 C C . VAL B 1 474 ? 74.653 88.088 94.327 1.00 16.91 474 VAL B C 1
ATOM 8517 O O . VAL B 1 474 ? 75.481 87.316 94.825 1.00 17.02 474 VAL B O 1
ATOM 8521 N N . MET B 1 475 ? 74.496 89.334 94.777 1.00 13.81 475 MET B N 1
ATOM 8522 C CA . MET B 1 475 ? 75.237 89.841 95.925 1.00 10.85 475 MET B CA 1
ATOM 8523 C C . MET B 1 475 ? 74.326 90.636 96.854 1.00 12.19 475 MET B C 1
ATOM 8524 O O . MET B 1 475 ? 74.790 91.500 97.601 1.00 11.08 475 MET B O 1
ATOM 8529 N N . GLY B 1 476 ? 73.027 90.351 96.818 1.00 14.43 476 GLY B N 1
ATOM 8530 C CA . GLY B 1 476 ? 72.075 91.045 97.661 1.00 15.19 476 GLY B CA 1
ATOM 8531 C C . GLY B 1 476 ? 71.267 90.107 98.530 1.00 14.75 476 GLY B C 1
ATOM 8532 O O . GLY B 1 476 ? 70.662 90.532 99.518 1.00 15.84 476 GLY B O 1
ATOM 8533 N N . GLU B 1 477 ? 71.240 88.828 98.162 1.00 16.20 477 GLU B N 1
ATOM 8534 C CA . GLU B 1 477 ? 70.579 87.827 98.988 1.00 14.92 477 GLU B CA 1
ATOM 8535 C C . GLU B 1 477 ? 71.270 87.735 100.341 1.00 13.13 477 GLU B C 1
ATOM 8536 O O . GLU B 1 477 ? 72.501 87.716 100.423 1.00 17.98 477 GLU B O 1
ATOM 8542 N N . TYR B 1 478 ? 70.475 87.682 101.406 1.00 11.80 478 TYR B N 1
ATOM 8543 C CA . TYR B 1 478 ? 71.014 87.704 102.756 1.00 11.36 478 TYR B CA 1
ATOM 8544 C C . TYR B 1 478 ? 70.071 86.981 103.705 1.00 9.95 478 TYR B C 1
ATOM 8545 O O . TYR B 1 478 ? 68.915 86.709 103.372 1.00 14.31 478 TYR B O 1
ATOM 8554 N N . THR B 1 479 ? 70.582 86.674 104.892 1.00 9.08 479 THR B N 1
ATOM 8555 C CA . THR B 1 479 ? 69.831 85.959 105.911 1.00 12.05 479 THR B CA 1
ATOM 8556 C C . THR B 1 479 ? 69.541 86.859 107.110 1.00 11.14 479 THR B C 1
ATOM 8557 O O . THR B 1 479 ? 70.081 87.962 107.253 1.00 13.75 479 THR B O 1
ATOM 8561 N N . GLY B 1 480 ? 68.664 86.362 107.984 1.00 13.63 480 GLY B N 1
ATOM 8562 C CA . GLY B 1 480 ? 68.343 87.072 109.206 1.00 13.10 480 GLY B CA 1
ATOM 8563 C C . GLY B 1 480 ? 69.524 87.243 110.137 1.00 11.25 480 GLY B C 1
ATOM 8564 O O . GLY B 1 480 ? 69.561 88.207 110.908 1.00 11.31 480 GLY B O 1
ATOM 8565 N N . ALA B 1 481 ? 70.486 86.319 110.093 1.00 12.16 481 ALA B N 1
ATOM 8566 C CA . ALA B 1 481 ? 71.722 86.510 110.842 1.00 11.48 481 ALA B CA 1
ATOM 8567 C C . ALA B 1 481 ? 72.520 87.682 110.288 1.00 11.04 481 ALA B C 1
ATOM 8568 O O . ALA B 1 481 ? 73.181 88.404 111.041 1.00 11.35 481 ALA B O 1
ATOM 8570 N N . GLY B 1 482 ? 72.474 87.884 108.970 1.00 9.63 482 GLY B N 1
ATOM 8571 C CA . GLY B 1 482 ? 73.171 89.006 108.371 1.00 8.24 482 GLY B CA 1
ATOM 8572 C C . GLY B 1 482 ? 72.462 90.334 108.534 1.00 8.85 482 GLY B C 1
ATOM 8573 O O . GLY B 1 482 ? 73.121 91.379 108.514 1.00 9.42 482 GLY B O 1
ATOM 8574 N N . ILE B 1 483 ? 71.138 90.321 108.697 1.00 10.92 483 ILE B N 1
ATOM 8575 C CA . ILE B 1 483 ? 70.427 91.593 108.811 1.00 8.93 483 ILE B CA 1
ATOM 8576 C C . ILE B 1 483 ? 70.518 92.169 110.224 1.00 8.27 483 ILE B C 1
ATOM 8577 O O . ILE B 1 483 ? 70.417 93.388 110.404 1.00 10.42 483 ILE B O 1
ATOM 8582 N N . ILE B 1 484 ? 70.721 91.330 111.245 1.00 9.82 484 ILE B N 1
ATOM 8583 C CA . ILE B 1 484 ? 70.758 91.845 112.610 1.00 8.91 484 ILE B CA 1
ATOM 8584 C C . ILE B 1 484 ? 72.064 92.563 112.915 1.00 8.54 484 ILE B C 1
ATOM 8585 O O . ILE B 1 484 ? 72.248 93.050 114.036 1.00 12.04 484 ILE B O 1
ATOM 8590 N N . PHE B 1 485 ? 72.975 92.647 111.943 1.00 7.40 485 PHE B N 1
ATOM 8591 C CA . PHE B 1 485 ? 74.241 93.340 112.156 1.00 10.15 485 PHE B CA 1
ATOM 8592 C C . PHE B 1 485 ? 74.024 94.789 112.573 1.00 8.06 485 PHE B C 1
ATOM 8593 O O . PHE B 1 485 ? 74.743 95.309 113.434 1.00 8.10 485 PHE B O 1
ATOM 8601 N N . GLY B 1 486 ? 73.020 95.446 111.993 1.00 6.31 486 GLY B N 1
ATOM 8602 C CA . GLY B 1 486 ? 72.822 96.875 112.173 1.00 6.61 486 GLY B CA 1
ATOM 8603 C C . GLY B 1 486 ? 72.524 97.315 113.592 1.00 6.60 486 GLY B C 1
ATOM 8604 O O . GLY B 1 486 ? 72.627 98.513 113.876 1.00 8.49 486 GLY B O 1
ATOM 8605 N N . ARG B 1 487 ? 72.156 96.398 114.481 1.00 6.83 487 ARG B N 1
ATOM 8606 C CA . ARG B 1 487 ? 71.872 96.742 115.865 1.00 10.17 487 ARG B CA 1
ATOM 8607 C C . ARG B 1 487 ? 72.855 96.031 116.785 1.00 11.12 487 ARG B C 1
ATOM 8608 O O . ARG B 1 487 ? 73.466 95.024 116.419 1.00 12.20 487 ARG B O 1
ATOM 8616 N N . THR B 1 488 ? 73.000 96.580 117.990 1.00 14.51 488 THR B N 1
ATOM 8617 C CA . THR B 1 488 ? 73.983 96.085 118.946 1.00 13.97 488 THR B CA 1
ATOM 8618 C C . THR B 1 488 ? 73.720 94.627 119.303 1.00 15.87 488 THR B C 1
ATOM 8619 O O . THR B 1 488 ? 72.576 94.219 119.522 1.00 14.97 488 THR B O 1
ATOM 8623 N N . GLY B 1 489 ? 74.794 93.839 119.350 1.00 16.79 489 GLY B N 1
ATOM 8624 C CA . GLY B 1 489 ? 74.708 92.426 119.643 1.00 17.95 489 GLY B CA 1
ATOM 8625 C C . GLY B 1 489 ? 74.434 91.536 118.452 1.00 18.12 489 GLY B C 1
ATOM 8626 O O . GLY B 1 489 ? 74.587 90.313 118.568 1.00 24.95 489 GLY B O 1
ATOM 8627 N N . GLY B 1 490 ? 74.045 92.104 117.308 1.00 14.90 490 GLY B N 1
ATOM 8628 C CA . GLY B 1 490 ? 73.706 91.289 116.155 1.00 14.75 490 GLY B CA 1
ATOM 8629 C C . GLY B 1 490 ? 74.872 90.545 115.545 1.00 14.49 490 GLY B C 1
ATOM 8630 O O . GLY B 1 490 ? 74.715 89.396 115.118 1.00 18.52 490 GLY B O 1
ATOM 8631 N N . VAL B 1 491 ? 76.045 91.177 115.480 1.00 14.95 491 VAL B N 1
ATOM 8632 C CA . VAL B 1 491 ? 77.214 90.519 114.904 1.00 12.82 491 VAL B CA 1
ATOM 8633 C C . VAL B 1 491 ? 77.577 89.280 115.714 1.00 15.76 491 VAL B C 1
ATOM 8634 O O . VAL B 1 491 ? 77.768 88.187 115.164 1.00 16.89 491 VAL B O 1
ATOM 8638 N N . ILE B 1 492 ? 77.663 89.432 117.037 1.00 17.15 492 ILE B N 1
ATOM 8639 C CA . ILE B 1 492 ? 78.015 88.301 117.884 1.00 20.58 492 ILE B CA 1
ATOM 8640 C C . ILE B 1 492 ? 76.887 87.278 117.917 1.00 21.63 492 ILE B C 1
ATOM 8641 O O . ILE B 1 492 ? 77.143 86.077 118.043 1.00 23.87 492 ILE B O 1
ATOM 8646 N N . GLU B 1 493 ? 75.631 87.716 117.782 1.00 19.69 493 GLU B N 1
ATOM 8647 C CA . GLU B 1 493 ? 74.529 86.762 117.722 1.00 19.62 493 GLU B CA 1
ATOM 8648 C C . GLU B 1 493 ? 74.619 85.897 116.471 1.00 22.63 493 GLU B C 1
ATOM 8649 O O . GLU B 1 493 ? 74.437 84.677 116.535 1.00 25.50 493 GLU B O 1
ATOM 8655 N N . ALA B 1 494 ? 74.903 86.511 115.321 1.00 18.84 494 ALA B N 1
ATOM 8656 C CA . ALA B 1 494 ? 75.057 85.743 114.089 1.00 18.92 494 ALA B CA 1
ATOM 8657 C C . ALA B 1 494 ? 76.263 84.813 114.164 1.00 17.43 494 ALA B C 1
ATOM 8658 O O . ALA B 1 494 ? 76.199 83.656 113.720 1.00 22.51 494 ALA B O 1
ATOM 8660 N N . ALA B 1 495 ? 77.371 85.302 114.727 1.00 18.62 495 ALA B N 1
ATOM 8661 C CA . ALA B 1 495 ? 78.553 84.462 114.883 1.00 19.57 495 ALA B CA 1
ATOM 8662 C C . ALA B 1 495 ? 78.253 83.261 115.769 1.00 22.28 495 ALA B C 1
ATOM 8663 O O . ALA B 1 495 ? 78.658 82.135 115.461 1.00 25.15 495 ALA B O 1
ATOM 8665 N N . THR B 1 496 ? 77.534 83.484 116.872 1.00 24.83 496 THR B N 1
ATOM 8666 C CA . THR B 1 496 ? 77.124 82.385 117.739 1.00 22.86 496 THR B CA 1
ATOM 8667 C C . THR B 1 496 ? 76.213 81.410 117.005 1.00 25.89 496 THR B C 1
ATOM 8668 O O . THR B 1 496 ? 76.388 80.190 117.108 1.00 33.08 496 THR B O 1
ATOM 8672 N N . ARG B 1 497 ? 75.245 81.934 116.247 1.00 23.12 497 ARG B N 1
ATOM 8673 C CA . ARG B 1 497 ? 74.328 81.081 115.499 1.00 23.22 497 ARG B CA 1
ATOM 8674 C C . ARG B 1 497 ? 75.089 80.141 114.578 1.00 26.83 497 ARG B C 1
ATOM 8675 O O . ARG B 1 497 ? 74.786 78.945 114.499 1.00 29.97 497 ARG B O 1
ATOM 8683 N N . THR B 1 498 ? 76.085 80.669 113.867 1.00 28.64 498 THR B N 1
ATOM 8684 C CA . THR B 1 498 ? 76.809 79.836 112.912 1.00 24.35 498 THR B CA 1
ATOM 8685 C C . THR B 1 498 ? 77.786 78.901 113.624 1.00 29.69 498 THR B C 1
ATOM 8686 O O . THR B 1 498 ? 77.972 77.750 113.209 1.00 30.94 498 THR B O 1
ATOM 8690 N N . ALA B 1 499 ? 78.386 79.359 114.725 1.00 28.84 499 ALA B N 1
ATOM 8691 C CA . ALA B 1 499 ? 79.486 78.619 115.335 1.00 30.62 499 ALA B CA 1
ATOM 8692 C C . ALA B 1 499 ? 78.985 77.493 116.233 1.00 35.47 499 ALA B C 1
ATOM 8693 O O . ALA B 1 499 ? 79.455 76.353 116.132 1.00 38.83 499 ALA B O 1
ATOM 8695 N N . LEU B 1 500 ? 78.048 77.796 117.138 1.00 38.57 500 LEU B N 1
ATOM 8696 C CA . LEU B 1 500 ? 77.624 76.802 118.121 1.00 40.34 500 LEU B CA 1
ATOM 8697 C C . LEU B 1 500 ? 76.944 75.611 117.458 1.00 39.24 500 LEU B C 1
ATOM 8698 O O . LEU B 1 500 ? 77.107 74.469 117.906 1.00 45.73 500 LEU B O 1
ATOM 8703 N N . GLU B 1 501 ? 76.170 75.854 116.399 1.00 38.53 501 GLU B N 1
ATOM 8704 C CA . GLU B 1 501 ? 75.514 74.753 115.706 1.00 43.03 501 GLU B CA 1
ATOM 8705 C C . GLU B 1 501 ? 76.504 73.755 115.124 1.00 49.23 501 GLU B C 1
ATOM 8706 O O . GLU B 1 501 ? 76.283 72.548 115.256 1.00 56.14 501 GLU B O 1
ATOM 8712 N N . LYS B 1 502 ? 77.590 74.218 114.507 1.00 42.60 502 LYS B N 1
ATOM 8713 C CA . LYS B 1 502 ? 78.631 73.326 114.024 1.00 46.03 502 LYS B CA 1
ATOM 8714 C C . LYS B 1 502 ? 79.477 72.733 115.142 1.00 48.92 502 LYS B C 1
ATOM 8715 O O . LYS B 1 502 ? 79.945 71.598 115.001 1.00 55.27 502 LYS B O 1
ATOM 8721 N N . MET B 1 503 ? 79.680 73.457 116.247 1.00 43.88 503 MET B N 1
ATOM 8722 C CA . MET B 1 503 ? 80.435 72.899 117.364 1.00 47.00 503 MET B CA 1
ATOM 8723 C C . MET B 1 503 ? 79.692 71.751 118.035 1.00 50.12 503 MET B C 1
ATOM 8724 O O . MET B 1 503 ? 80.320 70.769 118.449 1.00 48.05 503 MET B O 1
ATOM 8729 N N . THR B 1 504 ? 78.369 71.851 118.153 1.00 49.07 504 THR B N 1
ATOM 8730 C CA . THR B 1 504 ? 77.583 70.839 118.848 1.00 53.05 504 THR B CA 1
ATOM 8731 C C . THR B 1 504 ? 76.992 69.775 117.935 1.00 56.72 504 THR B C 1
ATOM 8732 O O . THR B 1 504 ? 76.720 68.668 118.404 1.00 62.44 504 THR B O 1
ATOM 8736 N N . GLY B 1 505 ? 76.789 70.070 116.651 1.00 53.66 505 GLY B N 1
ATOM 8737 C CA . GLY B 1 505 ? 76.312 69.088 115.705 1.00 57.86 505 GLY B CA 1
ATOM 8738 C C . GLY B 1 505 ? 74.816 69.074 115.466 1.00 61.20 505 GLY B C 1
ATOM 8739 O O . GLY B 1 505 ? 74.366 68.416 114.519 1.00 63.45 505 GLY B O 1
ATOM 8740 N N . GLU B 1 506 ? 74.029 69.775 116.278 1.00 59.99 506 GLU B N 1
ATOM 8741 C CA . GLU B 1 506 ? 72.581 69.798 116.126 1.00 63.89 506 GLU B CA 1
ATOM 8742 C C . GLU B 1 506 ? 72.083 71.231 115.998 1.00 61.77 506 GLU B C 1
ATOM 8743 O O . GLU B 1 506 ? 72.727 72.172 116.474 1.00 59.14 506 GLU B O 1
ATOM 8749 N N . ARG B 1 507 ? 70.934 71.386 115.346 1.00 58.67 507 ARG B N 1
ATOM 8750 C CA . ARG B 1 507 ? 70.349 72.698 115.114 1.00 57.11 507 ARG B CA 1
ATOM 8751 C C . ARG B 1 507 ? 69.492 73.121 116.300 1.00 57.10 507 ARG B C 1
ATOM 8752 O O . ARG B 1 507 ? 68.711 72.329 116.836 1.00 58.76 507 ARG B O 1
ATOM 8760 N N . PHE B 1 508 ? 69.646 74.377 116.712 1.00 52.70 508 PHE B N 1
ATOM 8761 C CA . PHE B 1 508 ? 68.861 74.901 117.819 1.00 54.40 508 PHE B CA 1
ATOM 8762 C C . PHE B 1 508 ? 67.415 75.133 117.396 1.00 57.06 508 PHE B C 1
ATOM 8763 O O . PHE B 1 508 ? 67.130 75.560 116.274 1.00 56.59 508 PHE B O 1
ATOM 8771 N N . ASP B 1 509 ? 66.494 74.842 118.316 1.00 59.72 509 ASP B N 1
ATOM 8772 C CA . ASP B 1 509 ? 65.085 75.130 118.069 1.00 61.18 509 ASP B CA 1
ATOM 8773 C C . ASP B 1 509 ? 64.828 76.632 118.097 1.00 58.02 509 ASP B C 1
ATOM 8774 O O . ASP B 1 509 ? 64.142 77.177 117.224 1.00 55.24 509 ASP B O 1
ATOM 8779 N N . ASN B 1 510 ? 65.377 77.318 119.096 1.00 55.11 510 ASN B N 1
ATOM 8780 C CA . ASN B 1 510 ? 65.270 78.768 119.207 1.00 50.22 510 ASN B CA 1
ATOM 8781 C C . ASN B 1 510 ? 66.566 79.382 118.690 1.00 46.61 510 ASN B C 1
ATOM 8782 O O . ASN B 1 510 ? 67.604 79.310 119.355 1.00 47.64 510 ASN B O 1
ATOM 8787 N N . ILE B 1 511 ? 66.506 79.985 117.499 1.00 43.33 511 ILE B N 1
ATOM 8788 C CA . ILE B 1 511 ? 67.706 80.547 116.882 1.00 40.69 511 ILE B CA 1
ATOM 8789 C C . ILE B 1 511 ? 68.080 81.903 117.459 1.00 37.84 511 ILE B C 1
ATOM 8790 O O . ILE B 1 511 ? 69.217 82.353 117.271 1.00 35.91 511 ILE B O 1
ATOM 8795 N N . GLU B 1 512 ? 67.167 82.560 118.169 1.00 39.61 512 GLU B N 1
ATOM 8796 C CA . GLU B 1 512 ? 67.441 83.854 118.779 1.00 34.45 512 GLU B CA 1
ATOM 8797 C C . GLU B 1 512 ? 68.076 83.637 120.147 1.00 37.14 512 GLU B C 1
ATOM 8798 O O . GLU B 1 512 ? 67.529 82.910 120.983 1.00 46.69 512 GLU B O 1
ATOM 8804 N N . PHE B 1 513 ? 69.225 84.268 120.374 1.00 37.52 513 PHE B N 1
ATOM 8805 C CA . PHE B 1 513 ? 69.961 84.133 121.630 1.00 40.85 513 PHE B CA 1
ATOM 8806 C C . PHE B 1 513 ? 69.677 85.365 122.483 1.00 49.26 513 PHE B C 1
ATOM 8807 O O . PHE B 1 513 ? 70.187 86.455 122.227 1.00 48.48 513 PHE B O 1
ATOM 8815 N N . GLU B 1 514 ? 68.846 85.182 123.506 1.00 56.46 514 GLU B N 1
ATOM 8816 C CA . GLU B 1 514 ? 68.610 86.240 124.473 1.00 54.69 514 GLU B CA 1
ATOM 8817 C C . GLU B 1 514 ? 69.842 86.429 125.353 1.00 55.39 514 GLU B C 1
ATOM 8818 O O . GLU B 1 514 ? 70.712 85.559 125.450 1.00 55.33 514 GLU B O 1
ATOM 8824 N N . GLY B 1 515 ? 69.909 87.588 126.002 1.00 48.51 515 GLY B N 1
ATOM 8825 C CA . GLY B 1 515 ? 71.078 87.993 126.743 1.00 48.35 515 GLY B CA 1
ATOM 8826 C C . GLY B 1 515 ? 72.072 88.788 125.923 1.00 47.26 515 GLY B C 1
ATOM 8827 O O . GLY B 1 515 ? 72.649 89.756 126.429 1.00 49.78 515 GLY B O 1
ATOM 8828 N N . LEU B 1 516 ? 72.286 88.399 124.664 1.00 44.47 516 LEU B N 1
ATOM 8829 C CA . LEU B 1 516 ? 73.059 89.229 123.750 1.00 40.20 516 LEU B CA 1
ATOM 8830 C C . LEU B 1 516 ? 72.301 90.490 123.366 1.00 39.45 516 LEU B C 1
ATOM 8831 O O . LEU B 1 516 ? 72.920 91.510 123.043 1.00 40.08 516 LEU B O 1
ATOM 8836 N N . ARG B 1 517 ? 70.972 90.438 123.392 1.00 40.84 517 ARG B N 1
ATOM 8837 C CA . ARG B 1 517 ? 70.148 91.599 123.105 1.00 36.15 517 ARG B CA 1
ATOM 8838 C C . ARG B 1 517 ? 69.978 92.439 124.369 1.00 37.49 517 ARG B C 1
ATOM 8839 O O . ARG B 1 517 ? 70.438 92.080 125.456 1.00 44.31 517 ARG B O 1
ATOM 8847 N N . GLY B 1 518 ? 69.304 93.570 124.227 1.00 31.04 518 GLY B N 1
ATOM 8848 C CA . GLY B 1 518 ? 69.168 94.521 125.310 1.00 33.36 518 GLY B CA 1
ATOM 8849 C C . GLY B 1 518 ? 69.775 95.863 124.958 1.00 38.82 518 GLY B C 1
ATOM 8850 O O . GLY B 1 518 ? 70.182 96.127 123.823 1.00 38.39 518 GLY B O 1
ATOM 8851 N N . TRP B 1 519 ? 69.842 96.729 125.971 1.00 36.31 519 TRP B N 1
ATOM 8852 C CA . TRP B 1 519 ? 70.334 98.086 125.773 1.00 36.42 519 TRP B CA 1
ATOM 8853 C C . TRP B 1 519 ? 71.347 98.519 126.826 1.00 37.44 519 TRP B C 1
ATOM 8854 O O . TRP B 1 519 ? 71.656 99.713 126.911 1.00 39.06 519 TRP B O 1
ATOM 8865 N N . ASP B 1 520 ? 71.869 97.595 127.629 1.00 39.48 520 ASP B N 1
ATOM 8866 C CA . ASP B 1 520 ? 72.881 97.961 128.610 1.00 35.04 520 ASP B CA 1
ATOM 8867 C C . ASP B 1 520 ? 74.170 98.371 127.910 1.00 33.33 520 ASP B C 1
ATOM 8868 O O . ASP B 1 520 ? 74.459 97.926 126.796 1.00 33.31 520 ASP B O 1
ATOM 8873 N N . GLY B 1 521 ? 74.943 99.235 128.572 1.00 37.13 521 GLY B N 1
ATOM 8874 C CA . GLY B 1 521 ? 76.206 99.671 127.997 1.00 30.19 521 GLY B CA 1
ATOM 8875 C C . GLY B 1 521 ? 77.150 98.516 127.729 1.00 34.99 521 GLY B C 1
ATOM 8876 O O . GLY B 1 521 ? 77.772 98.443 126.666 1.00 31.99 521 GLY B O 1
ATOM 8877 N N . PHE B 1 522 ? 77.268 97.599 128.684 1.00 37.96 522 PHE B N 1
ATOM 8878 C CA . PHE B 1 522 ? 78.015 96.364 128.497 1.00 31.69 522 PHE B CA 1
ATOM 8879 C C . PHE B 1 522 ? 77.161 95.203 128.978 1.00 34.78 522 PHE B C 1
ATOM 8880 O O . PHE B 1 522 ? 76.675 95.214 130.114 1.00 36.71 522 PHE B O 1
ATOM 8888 N N . ARG B 1 523 ? 76.980 94.207 128.116 1.00 36.26 523 ARG B N 1
ATOM 8889 C CA . ARG B 1 523 ? 76.135 93.058 128.404 1.00 35.19 523 ARG B CA 1
ATOM 8890 C C . ARG B 1 523 ? 76.975 91.791 128.395 1.00 40.60 523 ARG B C 1
ATOM 8891 O O . ARG B 1 523 ? 77.765 91.564 127.473 1.00 40.22 523 ARG B O 1
ATOM 8899 N N . VAL B 1 524 ? 76.800 90.968 129.425 1.00 42.80 524 VAL B N 1
ATOM 8900 C CA . VAL B 1 524 ? 77.527 89.714 129.576 1.00 41.93 524 VAL B CA 1
ATOM 8901 C C . VAL B 1 524 ? 76.537 88.567 129.442 1.00 47.08 524 VAL B C 1
ATOM 8902 O O . VAL B 1 524 ? 75.520 88.530 130.146 1.00 48.67 524 VAL B O 1
ATOM 8906 N N . CYS B 1 525 ? 76.832 87.635 128.541 1.00 48.82 525 CYS B N 1
ATOM 8907 C CA . CYS B 1 525 ? 75.986 86.475 128.307 1.00 50.11 525 CYS B CA 1
ATOM 8908 C C . CYS B 1 525 ? 76.816 85.208 128.433 1.00 52.68 525 CYS B C 1
ATOM 8909 O O . CYS B 1 525 ? 77.942 85.140 127.932 1.00 53.06 525 CYS B O 1
ATOM 8912 N N . GLU B 1 526 ? 76.256 84.208 129.109 1.00 59.36 526 GLU B N 1
ATOM 8913 C CA . GLU B 1 526 ? 76.896 82.911 129.286 1.00 60.01 526 GLU B CA 1
ATOM 8914 C C . GLU B 1 526 ? 76.042 81.858 128.596 1.00 63.58 526 GLU B C 1
ATOM 8915 O O . GLU B 1 526 ? 74.845 81.743 128.879 1.00 66.01 526 GLU B O 1
ATOM 8921 N N . LEU B 1 527 ? 76.656 81.095 127.698 1.00 63.52 527 LEU B N 1
ATOM 8922 C CA . LEU B 1 527 ? 75.958 80.097 126.899 1.00 63.59 527 LEU B CA 1
ATOM 8923 C C . LEU B 1 527 ? 76.368 78.703 127.349 1.00 72.18 527 LEU B C 1
ATOM 8924 O O . LEU B 1 527 ? 77.563 78.404 127.450 1.00 72.78 527 LEU B O 1
ATOM 8929 N N . GLU B 1 528 ? 75.377 77.854 127.615 1.00 73.78 528 GLU B N 1
ATOM 8930 C CA . GLU B 1 528 ? 75.609 76.503 128.107 1.00 77.29 528 GLU B CA 1
ATOM 8931 C C . GLU B 1 528 ? 75.259 75.435 127.079 1.00 80.43 528 GLU B C 1
ATOM 8932 O O . GLU B 1 528 ? 75.060 74.273 127.450 1.00 82.03 528 GLU B O 1
ATOM 8938 N N . ALA B 1 529 ? 75.178 75.797 125.801 1.00 74.91 529 ALA B N 1
ATOM 8939 C CA . ALA B 1 529 ? 74.819 74.837 124.765 1.00 74.01 529 ALA B CA 1
ATOM 8940 C C . ALA B 1 529 ? 75.946 73.830 124.569 1.00 73.60 529 ALA B C 1
ATOM 8941 O O . ALA B 1 529 ? 77.111 74.211 124.417 1.00 72.60 529 ALA B O 1
ATOM 8943 N N . GLY B 1 530 ? 75.597 72.544 124.569 1.00 71.83 530 GLY B N 1
ATOM 8944 C CA . GLY B 1 530 ? 76.593 71.512 124.370 1.00 74.29 530 GLY B CA 1
ATOM 8945 C C . GLY B 1 530 ? 77.534 71.377 125.558 1.00 78.49 530 GLY B C 1
ATOM 8946 O O . GLY B 1 530 ? 77.242 71.790 126.683 1.00 79.53 530 GLY B O 1
ATOM 8947 N N . ASP B 1 531 ? 78.693 70.779 125.282 1.00 77.48 531 ASP B N 1
ATOM 8948 C CA . ASP B 1 531 ? 79.729 70.571 126.284 1.00 77.68 531 ASP B CA 1
ATOM 8949 C C . ASP B 1 531 ? 80.742 71.707 126.335 1.00 76.74 531 ASP B C 1
ATOM 8950 O O . ASP B 1 531 ? 81.772 71.574 127.006 1.00 75.24 531 ASP B O 1
ATOM 8955 N N . ILE B 1 532 ? 80.478 72.813 125.643 1.00 78.28 532 ILE B N 1
ATOM 8956 C CA . ILE B 1 532 ? 81.363 73.970 125.627 1.00 77.95 532 ILE B CA 1
ATOM 8957 C C . ILE B 1 532 ? 80.587 75.179 126.127 1.00 73.53 532 ILE B C 1
ATOM 8958 O O . ILE B 1 532 ? 79.403 75.345 125.814 1.00 69.48 532 ILE B O 1
ATOM 8963 N N . LYS B 1 533 ? 81.252 76.015 126.921 1.00 69.66 533 LYS B N 1
ATOM 8964 C CA . LYS B 1 533 ? 80.641 77.197 127.516 1.00 69.54 533 LYS B CA 1
ATOM 8965 C C . LYS B 1 533 ? 81.313 78.437 126.947 1.00 65.21 533 LYS B C 1
ATOM 8966 O O . LYS B 1 533 ? 82.542 78.554 126.988 1.00 62.19 533 LYS B O 1
ATOM 8972 N N . LEU B 1 534 ? 80.509 79.357 126.423 1.00 63.92 534 LEU B N 1
ATOM 8973 C CA . LEU B 1 534 ? 81.008 80.604 125.861 1.00 58.15 534 LEU B CA 1
ATOM 8974 C C . LEU B 1 534 ? 80.523 81.778 126.700 1.00 54.00 534 LEU B C 1
ATOM 8975 O O . LEU B 1 534 ? 79.321 81.921 126.943 1.00 54.01 534 LEU B O 1
ATOM 8980 N N . ARG B 1 535 ? 81.461 82.611 127.138 1.00 49.68 535 ARG B N 1
ATOM 8981 C CA . ARG B 1 535 ? 81.154 83.850 127.839 1.00 48.41 535 ARG B CA 1
ATOM 8982 C C . ARG B 1 535 ? 81.337 85.002 126.859 1.00 45.03 535 ARG B C 1
ATOM 8983 O O . ARG B 1 535 ? 82.447 85.231 126.365 1.00 42.11 535 ARG B O 1
ATOM 8991 N N . ILE B 1 536 ? 80.252 85.719 126.576 1.00 44.00 536 ILE B N 1
ATOM 8992 C CA . ILE B 1 536 ? 80.209 86.699 125.499 1.00 41.36 536 ILE B CA 1
ATOM 8993 C C . ILE B 1 536 ? 79.884 88.069 126.075 1.00 41.65 536 ILE B C 1
ATOM 8994 O O . ILE B 1 536 ? 78.979 88.208 126.905 1.00 42.64 536 ILE B O 1
ATOM 8999 N N . GLY B 1 537 ? 80.627 89.079 125.632 1.00 36.83 537 GLY B N 1
ATOM 9000 C CA . GLY B 1 537 ? 80.366 90.456 125.998 1.00 37.32 537 GLY B CA 1
ATOM 9001 C C . GLY B 1 537 ? 79.973 91.294 124.794 1.00 32.70 537 GLY B C 1
ATOM 9002 O O . GLY B 1 537 ? 80.375 91.018 123.668 1.00 29.06 537 GLY B O 1
ATOM 9003 N N . VAL B 1 538 ? 79.160 92.318 125.045 1.00 30.94 538 VAL B N 1
ATOM 9004 C CA . VAL B 1 538 ? 78.755 93.278 124.023 1.00 24.96 538 VAL B CA 1
ATOM 9005 C C . VAL B 1 538 ? 78.925 94.679 124.594 1.00 25.54 538 VAL B C 1
ATOM 9006 O O . VAL B 1 538 ? 78.534 94.944 125.735 1.00 28.60 538 VAL B O 1
ATOM 9010 N N . ALA B 1 539 ? 79.506 95.577 123.802 1.00 22.37 539 ALA B N 1
ATOM 9011 C CA . ALA B 1 539 ? 79.744 96.953 124.215 1.00 24.98 539 ALA B CA 1
ATOM 9012 C C . ALA B 1 539 ? 79.006 97.911 123.291 1.00 24.91 539 ALA B C 1
ATOM 9013 O O . ALA B 1 539 ? 79.028 97.750 122.068 1.00 26.80 539 ALA B O 1
ATOM 9015 N N . HIS B 1 540 ? 78.355 98.912 123.886 1.00 27.28 540 HIS B N 1
ATOM 9016 C CA . HIS B 1 540 ? 77.572 99.877 123.110 1.00 27.04 540 HIS B CA 1
ATOM 9017 C C . HIS B 1 540 ? 78.454 100.977 122.525 1.00 23.26 540 HIS B C 1
ATOM 9018 O O . HIS B 1 540 ? 78.525 101.148 121.305 1.00 26.89 540 HIS B O 1
ATOM 9025 N N . GLY B 1 541 ? 79.119 101.742 123.386 1.00 22.75 541 GLY B N 1
ATOM 9026 C CA . GLY B 1 541 ? 79.896 102.881 122.957 1.00 16.54 541 GLY B CA 1
ATOM 9027 C C . GLY B 1 541 ? 81.389 102.703 123.164 1.00 24.32 541 GLY B C 1
ATOM 9028 O O . GLY B 1 541 ? 81.852 101.714 123.728 1.00 30.44 541 GLY B O 1
ATOM 9029 N N . LEU B 1 542 ? 82.146 103.697 122.692 1.00 24.66 542 LEU B N 1
ATOM 9030 C CA . LEU B 1 542 ? 83.596 103.647 122.821 1.00 23.60 542 LEU B CA 1
ATOM 9031 C C . LEU B 1 542 ? 84.052 103.763 124.269 1.00 30.84 542 LEU B C 1
ATOM 9032 O O . LEU B 1 542 ? 85.102 103.215 124.618 1.00 35.91 542 LEU B O 1
ATOM 9037 N N . ARG B 1 543 ? 83.293 104.456 125.121 1.00 31.90 543 ARG B N 1
ATOM 9038 C CA . ARG B 1 543 ? 83.617 104.459 126.544 1.00 35.32 543 ARG B CA 1
ATOM 9039 C C . ARG B 1 543 ? 83.508 103.057 127.132 1.00 37.29 543 ARG B C 1
ATOM 9040 O O . ARG B 1 543 ? 84.382 102.622 127.894 1.00 40.47 543 ARG B O 1
ATOM 9048 N N . GLU B 1 544 ? 82.449 102.327 126.773 1.00 36.57 544 GLU B N 1
ATOM 9049 C CA . GLU B 1 544 ? 82.321 100.942 127.213 1.00 38.13 544 GLU B CA 1
ATOM 9050 C C . GLU B 1 544 ? 83.437 100.079 126.638 1.00 39.86 544 GLU B C 1
ATOM 9051 O O . GLU B 1 544 ? 83.943 99.177 127.316 1.00 42.90 544 GLU B O 1
ATOM 9057 N N . ALA B 1 545 ? 83.831 100.340 125.389 1.00 36.66 545 ALA B N 1
ATOM 9058 C CA . ALA B 1 545 ? 84.938 99.597 124.794 1.00 39.86 545 ALA B CA 1
ATOM 9059 C C . ALA B 1 545 ? 86.235 99.825 125.562 1.00 45.26 545 ALA B C 1
ATOM 9060 O O . ALA B 1 545 ? 86.989 98.880 125.820 1.00 48.22 545 ALA B O 1
ATOM 9062 N N . ALA B 1 546 ? 86.510 101.075 125.936 1.00 43.32 546 ALA B N 1
ATOM 9063 C CA . ALA B 1 546 ? 87.712 101.373 126.710 1.00 45.29 546 ALA B CA 1
ATOM 9064 C C . ALA B 1 546 ? 87.657 100.713 128.082 1.00 48.66 546 ALA B C 1
ATOM 9065 O O . ALA B 1 546 ? 88.658 100.167 128.566 1.00 51.85 546 ALA B O 1
ATOM 9067 N N . LYS B 1 547 ? 86.487 100.748 128.725 1.00 48.07 547 LYS B N 1
ATOM 9068 C CA . LYS B 1 547 ? 86.344 100.109 130.030 1.00 50.89 547 LYS B CA 1
ATOM 9069 C C . LYS B 1 547 ? 86.591 98.608 129.937 1.00 53.12 547 LYS B C 1
ATOM 9070 O O . LYS B 1 547 ? 87.272 98.024 130.789 1.00 55.14 547 LYS B O 1
ATOM 9076 N N . MET B 1 548 ? 86.050 97.961 128.901 1.00 47.80 548 MET B N 1
ATOM 9077 C CA . MET B 1 548 ? 86.225 96.517 128.796 1.00 49.73 548 MET B CA 1
ATOM 9078 C C . MET B 1 548 ? 87.644 96.159 128.373 1.00 50.53 548 MET B C 1
ATOM 9079 O O . MET B 1 548 ? 88.146 95.097 128.748 1.00 53.96 548 MET B O 1
ATOM 9084 N N . LEU B 1 549 ? 88.318 97.036 127.624 1.00 49.53 549 LEU B N 1
ATOM 9085 C CA . LEU B 1 549 ? 89.744 96.845 127.369 1.00 48.02 549 LEU B CA 1
ATOM 9086 C C . LEU B 1 549 ? 90.544 96.915 128.665 1.00 55.57 549 LEU B C 1
ATOM 9087 O O . LEU B 1 549 ? 91.474 96.128 128.882 1.00 57.41 549 LEU B O 1
ATOM 9092 N N . ASP B 1 550 ? 90.199 97.866 129.536 1.00 56.35 550 ASP B N 1
ATOM 9093 C CA . ASP B 1 550 ? 90.869 97.967 130.829 1.00 57.74 550 ASP B CA 1
ATOM 9094 C C . ASP B 1 550 ? 90.629 96.719 131.669 1.00 62.72 550 ASP B C 1
ATOM 9095 O O . ASP B 1 550 ? 91.547 96.205 132.319 1.00 61.29 550 ASP B O 1
ATOM 9100 N N . LYS B 1 551 ? 89.392 96.218 131.668 1.00 62.61 551 LYS B N 1
ATOM 9101 C CA . LYS B 1 551 ? 89.097 94.981 132.389 1.00 58.70 551 LYS B CA 1
ATOM 9102 C C . LYS B 1 551 ? 89.861 93.799 131.802 1.00 60.60 551 LYS B C 1
ATOM 9103 O O . LYS B 1 551 ? 90.333 92.930 132.543 1.00 66.35 551 LYS B O 1
ATOM 9109 N N . ILE B 1 552 ? 89.987 93.747 130.474 1.00 56.42 552 ILE B N 1
ATOM 9110 C CA . ILE B 1 552 ? 90.737 92.673 129.829 1.00 59.74 552 ILE B CA 1
ATOM 9111 C C . ILE B 1 552 ? 92.196 92.714 130.264 1.00 64.38 552 ILE B C 1
ATOM 9112 O O . ILE B 1 552 ? 92.794 91.685 130.601 1.00 64.92 552 ILE B O 1
ATOM 9117 N N . ARG B 1 553 ? 92.789 93.910 130.269 1.00 66.16 553 ARG B N 1
ATOM 9118 C CA . ARG B 1 553 ? 94.182 94.044 130.688 1.00 67.27 553 ARG B CA 1
ATOM 9119 C C . ARG B 1 553 ? 94.357 93.674 132.156 1.00 68.51 553 ARG B C 1
ATOM 9120 O O . ARG B 1 553 ? 95.327 93.004 132.527 1.00 67.07 553 ARG B O 1
ATOM 9128 N N . SER B 1 554 ? 93.427 94.108 133.009 1.00 67.70 554 SER B N 1
ATOM 9129 C CA . SER B 1 554 ? 93.522 93.794 134.431 1.00 68.34 554 SER B CA 1
ATOM 9130 C C . SER B 1 554 ? 93.403 92.294 134.673 1.00 69.79 554 SER B C 1
ATOM 9131 O O . SER B 1 554 ? 94.132 91.727 135.496 1.00 73.28 554 SER B O 1
ATOM 9134 N N . GLY B 1 555 ? 92.495 91.633 133.963 1.00 68.38 555 GLY B N 1
ATOM 9135 C CA . GLY B 1 555 ? 92.239 90.224 134.163 1.00 67.65 555 GLY B CA 1
ATOM 9136 C C . GLY B 1 555 ? 91.186 89.901 135.197 1.00 70.19 555 GLY B C 1
ATOM 9137 O O . GLY B 1 555 ? 91.029 88.725 135.546 1.00 71.31 555 GLY B O 1
ATOM 9138 N N . GLU B 1 556 ? 90.462 90.904 135.700 1.00 71.30 556 GLU B N 1
ATOM 9139 C CA . GLU B 1 556 ? 89.455 90.656 136.727 1.00 74.45 556 GLU B CA 1
ATOM 9140 C C . GLU B 1 556 ? 88.316 89.793 136.197 1.00 77.88 556 GLU B C 1
ATOM 9141 O O . GLU B 1 556 ? 87.703 89.028 136.951 1.00 78.50 556 GLU B O 1
ATOM 9147 N N . GLU B 1 557 ? 88.018 89.901 134.904 1.00 75.85 557 GLU B N 1
ATOM 9148 C CA . GLU B 1 557 ? 86.979 89.097 134.281 1.00 72.18 557 GLU B CA 1
ATOM 9149 C C . GLU B 1 557 ? 87.476 88.595 132.933 1.00 67.19 557 GLU B C 1
ATOM 9150 O O . GLU B 1 557 ? 88.336 89.208 132.295 1.00 66.58 557 GLU B O 1
ATOM 9156 N N . PHE B 1 558 ? 86.924 87.462 132.508 1.00 62.25 558 PHE B N 1
ATOM 9157 C CA . PHE B 1 558 ? 87.341 86.786 131.289 1.00 57.24 558 PHE B CA 1
ATOM 9158 C C . PHE B 1 558 ? 86.175 86.698 130.314 1.00 54.03 558 PHE B C 1
ATOM 9159 O O . PHE B 1 558 ? 85.011 86.629 130.718 1.00 54.12 558 PHE B O 1
ATOM 9167 N N . PHE B 1 559 ? 86.499 86.711 129.022 1.00 47.18 559 PHE B N 1
ATOM 9168 C CA . PHE B 1 559 ? 85.509 86.572 127.964 1.00 45.92 559 PHE B CA 1
ATOM 9169 C C . PHE B 1 559 ? 86.074 85.702 126.852 1.00 42.87 559 PHE B C 1
ATOM 9170 O O . PHE B 1 559 ? 87.291 85.578 126.697 1.00 44.31 559 PHE B O 1
ATOM 9178 N N . HIS B 1 560 ? 85.172 85.100 126.078 1.00 39.09 560 HIS B N 1
ATOM 9179 C CA . HIS B 1 560 ? 85.566 84.261 124.954 1.00 35.88 560 HIS B CA 1
ATOM 9180 C C . HIS B 1 560 ? 85.478 85.009 123.629 1.00 34.49 560 HIS B C 1
ATOM 9181 O O . HIS B 1 560 ? 86.297 84.782 122.732 1.00 34.64 560 HIS B O 1
ATOM 9188 N N . ALA B 1 561 ? 84.494 85.895 123.494 1.00 37.90 561 ALA B N 1
ATOM 9189 C CA . ALA B 1 561 ? 84.335 86.727 122.312 1.00 30.57 561 ALA B CA 1
ATOM 9190 C C . ALA B 1 561 ? 83.516 87.950 122.693 1.00 28.62 561 ALA B C 1
ATOM 9191 O O . ALA B 1 561 ? 82.513 87.843 123.403 1.00 29.88 561 ALA B O 1
ATOM 9193 N N . ILE B 1 562 ? 83.954 89.115 122.223 1.00 26.61 562 ILE B N 1
ATOM 9194 C CA . ILE B 1 562 ? 83.294 90.376 122.543 1.00 25.25 562 ILE B CA 1
ATOM 9195 C C . ILE B 1 562 ? 83.009 91.127 121.252 1.00 24.90 562 ILE B C 1
ATOM 9196 O O . ILE B 1 562 ? 83.896 91.281 120.406 1.00 21.96 562 ILE B O 1
ATOM 9201 N N . GLU B 1 563 ? 81.772 91.595 121.101 1.00 23.77 563 GLU B N 1
ATOM 9202 C CA . GLU B 1 563 ? 81.393 92.448 119.984 1.00 16.61 563 GLU B CA 1
ATOM 9203 C C . GLU B 1 563 ? 81.427 93.902 120.435 1.00 20.29 563 GLU B C 1
ATOM 9204 O O . GLU B 1 563 ? 80.862 94.248 121.477 1.00 21.81 563 GLU B O 1
ATOM 9210 N N . ILE B 1 564 ? 82.087 94.747 119.651 1.00 16.15 564 ILE B N 1
ATOM 9211 C CA . ILE B 1 564 ? 82.290 96.147 120.000 1.00 13.02 564 ILE B CA 1
ATOM 9212 C C . ILE B 1 564 ? 81.616 97.018 118.954 1.00 12.49 564 ILE B C 1
ATOM 9213 O O . ILE B 1 564 ? 81.840 96.843 117.749 1.00 14.42 564 ILE B O 1
ATOM 9218 N N . MET B 1 565 ? 80.799 97.957 119.416 1.00 13.31 565 MET B N 1
ATOM 9219 C CA . MET B 1 565 ? 80.215 98.997 118.588 1.00 11.17 565 MET B CA 1
ATOM 9220 C C . MET B 1 565 ? 80.668 100.354 119.108 1.00 14.55 565 MET B C 1
ATOM 9221 O O . MET B 1 565 ? 80.974 100.510 120.293 1.00 23.59 565 MET B O 1
ATOM 9226 N N . ALA B 1 566 ? 80.729 101.333 118.210 1.00 13.33 566 ALA B N 1
ATOM 9227 C CA . ALA B 1 566 ? 81.100 102.684 118.608 1.00 10.17 566 ALA B CA 1
ATOM 9228 C C . ALA B 1 566 ? 79.893 103.556 118.909 1.00 11.08 566 ALA B C 1
ATOM 9229 O O . ALA B 1 566 ? 80.005 104.510 119.686 1.00 14.67 566 ALA B O 1
ATOM 9231 N N . CYS B 1 567 ? 78.743 103.247 118.319 1.00 10.86 567 CYS B N 1
ATOM 9232 C CA . CYS B 1 567 ? 77.530 104.027 118.501 1.00 8.47 567 CYS B CA 1
ATOM 9233 C C . CYS B 1 567 ? 76.585 103.311 119.454 1.00 10.35 567 CYS B C 1
ATOM 9234 O O . CYS B 1 567 ? 76.523 102.079 119.476 1.00 9.85 567 CYS B O 1
ATOM 9237 N N . VAL B 1 568 ? 75.853 104.095 120.246 1.00 11.33 568 VAL B N 1
ATOM 9238 C CA . VAL B 1 568 ? 74.874 103.524 121.162 1.00 11.65 568 VAL B CA 1
ATOM 9239 C C . VAL B 1 568 ? 73.765 102.871 120.350 1.00 15.18 568 VAL B C 1
ATOM 9240 O O . VAL B 1 568 ? 73.152 103.506 119.483 1.00 14.07 568 VAL B O 1
ATOM 9244 N N . GLY B 1 569 ? 73.504 101.596 120.627 1.00 13.27 569 GLY B N 1
ATOM 9245 C CA . GLY B 1 569 ? 72.505 100.840 119.907 1.00 14.07 569 GLY B CA 1
ATOM 9246 C C . GLY B 1 569 ? 72.987 100.179 118.636 1.00 13.40 569 GLY B C 1
ATOM 9247 O O . GLY B 1 569 ? 72.208 99.461 117.997 1.00 14.41 569 GLY B O 1
ATOM 9248 N N . GLY B 1 570 ? 74.243 100.382 118.252 1.00 11.00 570 GLY B N 1
ATOM 9249 C CA . GLY B 1 570 ? 74.741 99.812 117.019 1.00 8.15 570 GLY B CA 1
ATOM 9250 C C . GLY B 1 570 ? 74.689 100.804 115.871 1.00 7.58 570 GLY B C 1
ATOM 9251 O O . GLY B 1 570 ? 74.656 102.024 116.055 1.00 8.77 570 GLY B O 1
ATOM 9252 N N . CYS B 1 571 ? 74.678 100.253 114.655 1.00 5.09 571 CYS B N 1
ATOM 9253 C CA . CYS B 1 571 ? 74.687 101.088 113.461 1.00 4.26 571 CYS B CA 1
ATOM 9254 C C . CYS B 1 571 ? 73.376 101.836 113.258 1.00 4.77 571 CYS B C 1
ATOM 9255 O O . CYS B 1 571 ? 73.349 102.817 112.507 1.00 5.60 571 CYS B O 1
ATOM 9258 N N . ILE B 1 572 ? 72.289 101.397 113.898 1.00 6.35 572 ILE B N 1
ATOM 9259 C CA . ILE B 1 572 ? 71.036 102.136 113.805 1.00 7.02 572 ILE B CA 1
ATOM 9260 C C . ILE B 1 572 ? 71.158 103.505 114.456 1.00 7.32 572 ILE B C 1
ATOM 9261 O O . ILE B 1 572 ? 70.408 104.424 114.113 1.00 9.75 572 ILE B O 1
ATOM 9266 N N . GLY B 1 573 ? 72.090 103.665 115.393 1.00 6.82 573 GLY B N 1
ATOM 9267 C CA . GLY B 1 573 ? 72.359 104.952 116.001 1.00 6.05 573 GLY B CA 1
ATOM 9268 C C . GLY B 1 573 ? 73.574 105.636 115.408 1.00 5.75 573 GLY B C 1
ATOM 9269 O O . GLY B 1 573 ? 74.182 106.497 116.048 1.00 8.93 573 GLY B O 1
ATOM 9270 N N . GLY B 1 574 ? 73.938 105.255 114.186 1.00 4.90 574 GLY B N 1
ATOM 9271 C CA . GLY B 1 574 ? 75.147 105.785 113.584 1.00 5.31 574 GLY B CA 1
ATOM 9272 C C . GLY B 1 574 ? 75.038 107.267 113.282 1.00 5.90 574 GLY B C 1
ATOM 9273 O O . GLY B 1 574 ? 73.947 107.832 113.190 1.00 8.89 574 GLY B O 1
ATOM 9274 N N . GLY B 1 575 ? 76.203 107.902 113.122 1.00 7.09 575 GLY B N 1
ATOM 9275 C CA . GLY B 1 575 ? 76.259 109.334 112.886 1.00 5.30 575 GLY B CA 1
ATOM 9276 C C . GLY B 1 575 ? 75.642 109.775 111.576 1.00 5.98 575 GLY B C 1
ATOM 9277 O O . GLY B 1 575 ? 75.138 110.899 111.492 1.00 7.59 575 GLY B O 1
ATOM 9278 N N . GLY B 1 576 ? 75.669 108.923 110.557 1.00 4.66 576 GLY B N 1
ATOM 9279 C CA . GLY B 1 576 ? 75.067 109.233 109.280 1.00 3.65 576 GLY B CA 1
ATOM 9280 C C . GLY B 1 576 ? 73.572 109.040 109.208 1.00 5.70 576 GLY B C 1
ATOM 9281 O O . GLY B 1 576 ? 72.966 109.354 108.180 1.00 4.90 576 GLY B O 1
ATOM 9282 N N . GLN B 1 577 ? 72.955 108.526 110.269 1.00 5.41 577 GLN B N 1
ATOM 9283 C CA . GLN B 1 577 ? 71.517 108.320 110.305 1.00 7.29 577 GLN B CA 1
ATOM 9284 C C . GLN B 1 577 ? 70.782 109.652 110.443 1.00 9.48 577 GLN B C 1
ATOM 9285 O O . GLN B 1 577 ? 71.324 110.614 110.993 1.00 11.79 577 GLN B O 1
ATOM 9291 N N . PRO B 1 578 ? 69.547 109.731 109.949 1.00 9.01 578 PRO B N 1
ATOM 9292 C CA . PRO B 1 578 ? 68.741 110.932 110.191 1.00 10.87 578 PRO B CA 1
ATOM 9293 C C . PRO B 1 578 ? 68.476 111.111 111.677 1.00 13.17 578 PRO B C 1
ATOM 9294 O O . PRO B 1 578 ? 68.401 110.142 112.434 1.00 19.21 578 PRO B O 1
ATOM 9298 N N . LYS B 1 579 ? 68.353 112.369 112.092 1.00 18.77 579 LYS B N 1
ATOM 9299 C CA . LYS B 1 579 ? 68.087 112.666 113.492 1.00 19.88 579 LYS B CA 1
ATOM 9300 C C . LYS B 1 579 ? 66.755 112.064 113.919 1.00 22.62 579 LYS B C 1
ATOM 9301 O O . LYS B 1 579 ? 65.760 112.134 113.193 1.00 26.20 579 LYS B O 1
ATOM 9307 N N . THR B 1 580 ? 66.744 111.463 115.104 1.00 26.42 580 THR B N 1
ATOM 9308 C CA . THR B 1 580 ? 65.547 110.810 115.605 1.00 30.44 580 THR B CA 1
ATOM 9309 C C . THR B 1 580 ? 64.525 111.841 116.077 1.00 31.23 580 THR B C 1
ATOM 9310 O O . THR B 1 580 ? 64.841 113.008 116.323 1.00 30.06 580 THR B O 1
ATOM 9314 N N . LYS B 1 581 ? 63.280 111.390 116.199 1.00 39.47 581 LYS B N 1
ATOM 9315 C CA . LYS B 1 581 ? 62.177 112.219 116.661 1.00 40.66 581 LYS B CA 1
ATOM 9316 C C . LYS B 1 581 ? 61.608 111.634 117.944 1.00 42.47 581 LYS B C 1
ATOM 9317 O O . LYS B 1 581 ? 61.464 110.414 118.071 1.00 47.76 581 LYS B O 1
ATOM 9323 N N . GLY B 1 582 ? 61.284 112.508 118.893 1.00 39.66 582 GLY B N 1
ATOM 9324 C CA . GLY B 1 582 ? 60.834 112.048 120.191 1.00 40.81 582 GLY B CA 1
ATOM 9325 C C . GLY B 1 582 ? 61.998 111.563 121.040 1.00 39.31 582 GLY B C 1
ATOM 9326 O O . GLY B 1 582 ? 63.095 112.126 121.016 1.00 41.37 582 GLY B O 1
ATOM 9327 N N . ASN B 1 583 ? 61.749 110.501 121.801 1.00 36.61 583 ASN B N 1
ATOM 9328 C CA . ASN B 1 583 ? 62.803 109.907 122.612 1.00 35.87 583 ASN B CA 1
ATOM 9329 C C . ASN B 1 583 ? 63.796 109.177 121.716 1.00 36.52 583 ASN B C 1
ATOM 9330 O O . ASN B 1 583 ? 63.418 108.274 120.960 1.00 36.01 583 ASN B O 1
ATOM 9335 N N . LYS B 1 584 ? 65.067 109.579 121.799 1.00 34.04 584 LYS B N 1
ATOM 9336 C CA . LYS B 1 584 ? 66.096 108.973 120.960 1.00 33.91 584 LYS B CA 1
ATOM 9337 C C . LYS B 1 584 ? 66.258 107.492 121.275 1.00 32.07 584 LYS B C 1
ATOM 9338 O O . LYS B 1 584 ? 66.421 106.667 120.369 1.00 32.39 584 LYS B O 1
ATOM 9344 N N . GLN B 1 585 ? 66.224 107.139 122.562 1.00 32.77 585 GLN B N 1
ATOM 9345 C CA . GLN B 1 585 ? 66.321 105.735 122.945 1.00 33.02 585 GLN B CA 1
ATOM 9346 C C . GLN B 1 585 ? 65.163 104.929 122.372 1.00 31.30 585 GLN B C 1
ATOM 9347 O O . GLN B 1 585 ? 65.362 103.821 121.862 1.00 32.34 585 GLN B O 1
ATOM 9353 N N . ALA B 1 586 ? 63.947 105.475 122.439 1.00 31.34 586 ALA B N 1
ATOM 9354 C CA . ALA B 1 586 ? 62.789 104.777 121.891 1.00 29.70 586 ALA B CA 1
ATOM 9355 C C . ALA B 1 586 ? 62.911 104.599 120.382 1.00 30.02 586 ALA B C 1
ATOM 9356 O O . ALA B 1 586 ? 62.599 103.529 119.850 1.00 32.09 586 ALA B O 1
ATOM 9358 N N . ALA B 1 587 ? 63.369 105.636 119.675 1.00 27.60 587 ALA B N 1
ATOM 9359 C CA . ALA B 1 587 ? 63.520 105.526 118.226 1.00 27.68 587 ALA B CA 1
ATOM 9360 C C . ALA B 1 587 ? 64.583 104.498 117.850 1.00 27.75 587 ALA B C 1
ATOM 9361 O O . ALA B 1 587 ? 64.392 103.703 116.918 1.00 30.79 587 ALA B O 1
ATOM 9363 N N . LEU B 1 588 ? 65.713 104.498 118.561 1.00 23.45 588 LEU B N 1
ATOM 9364 C CA . LEU B 1 588 ? 66.763 103.526 118.277 1.00 25.64 588 LEU B CA 1
ATOM 9365 C C . LEU B 1 588 ? 66.296 102.106 118.578 1.00 23.89 588 LEU B C 1
ATOM 9366 O O . LEU B 1 588 ? 66.605 101.169 117.831 1.00 25.02 588 LEU B O 1
ATOM 9371 N N . GLN B 1 589 ? 65.545 101.928 119.668 1.00 25.01 589 GLN B N 1
ATOM 9372 C CA . GLN B 1 589 ? 64.998 100.612 119.977 1.00 25.58 589 GLN B CA 1
ATOM 9373 C C . GLN B 1 589 ? 63.989 100.177 118.923 1.00 21.20 589 GLN B C 1
ATOM 9374 O O . GLN B 1 589 ? 63.895 98.989 118.600 1.00 25.96 589 GLN B O 1
ATOM 9380 N N . LYS B 1 590 ? 63.223 101.124 118.378 1.00 23.12 590 LYS B N 1
ATOM 9381 C CA . LYS B 1 590 ? 62.306 100.796 117.291 1.00 23.84 590 LYS B CA 1
ATOM 9382 C C . LYS B 1 590 ? 63.063 100.344 116.048 1.00 21.59 590 LYS B C 1
ATOM 9383 O O . LYS B 1 590 ? 62.646 99.400 115.368 1.00 23.78 590 LYS B O 1
ATOM 9389 N N . ARG B 1 591 ? 64.179 101.006 115.736 1.00 21.09 591 ARG B N 1
ATOM 9390 C CA . ARG B 1 591 ? 65.003 100.576 114.606 1.00 17.63 591 ARG B CA 1
ATOM 9391 C C . ARG B 1 591 ? 65.561 99.172 114.835 1.00 16.59 591 ARG B C 1
ATOM 9392 O O . ARG B 1 591 ? 65.559 98.325 113.928 1.00 18.13 591 ARG B O 1
ATOM 9400 N N . ALA B 1 592 ? 66.041 98.907 116.052 1.00 16.09 592 ALA B N 1
ATOM 9401 C CA . ALA B 1 592 ? 66.567 97.584 116.377 1.00 14.40 592 ALA B CA 1
ATOM 9402 C C . ALA B 1 592 ? 65.479 96.520 116.275 1.00 16.55 592 ALA B C 1
ATOM 9403 O O . ALA B 1 592 ? 65.714 95.417 115.766 1.00 23.16 592 ALA B O 1
ATOM 9405 N N . GLU B 1 593 ? 64.274 96.836 116.755 1.00 16.23 593 GLU B N 1
ATOM 9406 C CA . GLU B 1 593 ? 63.166 95.895 116.649 1.00 19.62 593 GLU B CA 1
ATOM 9407 C C . GLU B 1 593 ? 62.758 95.676 115.201 1.00 20.51 593 GLU B C 1
ATOM 9408 O O . GLU B 1 593 ? 62.330 94.577 114.841 1.00 24.30 593 GLU B O 1
ATOM 9414 N N . GLY B 1 594 ? 62.873 96.702 114.359 1.00 19.18 594 GLY B N 1
ATOM 9415 C CA . GLY B 1 594 ? 62.629 96.503 112.940 1.00 15.34 594 GLY B CA 1
ATOM 9416 C C . GLY B 1 594 ? 63.621 95.540 112.317 1.00 16.81 594 GLY B C 1
ATOM 9417 O O . GLY B 1 594 ? 63.247 94.670 111.523 1.00 19.93 594 GLY B O 1
ATOM 9418 N N . LEU B 1 595 ? 64.900 95.675 112.676 1.00 15.80 595 LEU B N 1
ATOM 9419 C CA . LEU B 1 595 ? 65.889 94.705 112.209 1.00 15.72 595 LEU B CA 1
ATOM 9420 C C . LEU B 1 595 ? 65.564 93.300 112.707 1.00 12.42 595 LEU B C 1
ATOM 9421 O O . LEU B 1 595 ? 65.692 92.321 111.961 1.00 14.67 595 LEU B O 1
ATOM 9426 N N . ASN B 1 596 ? 65.139 93.185 113.966 1.00 14.53 596 ASN B N 1
ATOM 9427 C CA . ASN B 1 596 ? 64.775 91.880 114.512 1.00 16.89 596 ASN B CA 1
ATOM 9428 C C . ASN B 1 596 ? 63.577 91.283 113.780 1.00 18.91 596 ASN B C 1
ATOM 9429 O O . ASN B 1 596 ? 63.530 90.072 113.538 1.00 20.15 596 ASN B O 1
ATOM 9434 N N . ASN B 1 597 ? 62.593 92.113 113.429 1.00 17.11 597 ASN B N 1
ATOM 9435 C CA . ASN B 1 597 ? 61.447 91.629 112.665 1.00 14.97 597 ASN B CA 1
ATOM 9436 C C . ASN B 1 597 ? 61.864 91.163 111.277 1.00 15.25 597 ASN B C 1
ATOM 9437 O O . ASN B 1 597 ? 61.354 90.153 110.777 1.00 19.17 597 ASN B O 1
ATOM 9442 N N . ILE B 1 598 ? 62.785 91.888 110.635 1.00 13.44 598 ILE B N 1
ATOM 9443 C CA . ILE B 1 598 ? 63.304 91.436 109.345 1.00 17.21 598 ILE B CA 1
ATOM 9444 C C . ILE B 1 598 ? 63.976 90.077 109.498 1.00 16.30 598 ILE B C 1
ATOM 9445 O O . ILE B 1 598 ? 63.808 89.182 108.662 1.00 15.22 598 ILE B O 1
ATOM 9450 N N . ASP B 1 599 ? 64.749 89.908 110.572 1.00 14.35 599 ASP B N 1
ATOM 9451 C CA . ASP B 1 599 ? 65.386 88.622 110.843 1.00 13.65 599 ASP B CA 1
ATOM 9452 C C . ASP B 1 599 ? 64.346 87.520 111.015 1.00 17.15 599 ASP B C 1
ATOM 9453 O O . ASP B 1 599 ? 64.491 86.418 110.475 1.00 18.46 599 ASP B O 1
ATOM 9458 N N . ARG B 1 600 ? 63.282 87.810 111.764 1.00 17.58 600 ARG B N 1
ATOM 9459 C CA . ARG B 1 600 ? 62.256 86.805 112.027 1.00 19.12 600 ARG B CA 1
ATOM 9460 C C . ARG B 1 600 ? 61.463 86.461 110.774 1.00 18.67 600 ARG B C 1
ATOM 9461 O O . ARG B 1 600 ? 60.942 85.347 110.657 1.00 23.17 600 ARG B O 1
ATOM 9469 N N . SER B 1 601 ? 61.356 87.394 109.832 1.00 18.00 601 SER B N 1
ATOM 9470 C CA . SER B 1 601 ? 60.597 87.167 108.611 1.00 20.92 601 SER B CA 1
ATOM 9471 C C . SER B 1 601 ? 61.364 86.374 107.559 1.00 22.01 601 SER B C 1
ATOM 9472 O O . SER B 1 601 ? 60.770 85.984 106.548 1.00 23.17 601 SER B O 1
ATOM 9475 N N . LYS B 1 602 ? 62.655 86.128 107.765 1.00 24.19 602 LYS B N 1
ATOM 9476 C CA . LYS B 1 602 ? 63.478 85.433 106.783 1.00 18.79 602 LYS B CA 1
ATOM 9477 C C . LYS B 1 602 ? 63.433 83.929 107.021 1.00 21.71 602 LYS B C 1
ATOM 9478 O O . LYS B 1 602 ? 63.543 83.471 108.163 1.00 22.67 602 LYS B O 1
ATOM 9484 N N . THR B 1 603 ? 63.265 83.166 105.938 1.00 24.61 603 THR B N 1
ATOM 9485 C CA . THR B 1 603 ? 63.294 81.710 106.044 1.00 24.77 603 THR B CA 1
ATOM 9486 C C . THR B 1 603 ? 64.664 81.224 106.501 1.00 23.43 603 THR B C 1
ATOM 9487 O O . THR B 1 603 ? 64.771 80.371 107.390 1.00 23.82 603 THR B O 1
ATOM 9491 N N . LEU B 1 604 ? 65.725 81.766 105.909 1.00 21.72 604 LEU B N 1
ATOM 9492 C CA . LEU B 1 604 ? 67.089 81.425 106.291 1.00 19.55 604 LEU B CA 1
ATOM 9493 C C . LEU B 1 604 ? 67.562 82.407 107.356 1.00 18.32 604 LEU B C 1
ATOM 9494 O O . LEU B 1 604 ? 67.603 83.618 107.116 1.00 18.70 604 LEU B O 1
ATOM 9499 N N . ARG B 1 605 ? 67.912 81.885 108.531 1.00 20.17 605 ARG B N 1
ATOM 9500 C CA . ARG B 1 605 ? 68.341 82.713 109.650 1.00 17.23 605 ARG B CA 1
ATOM 9501 C C . ARG B 1 605 ? 69.770 82.415 110.085 1.00 18.89 605 ARG B C 1
ATOM 9502 O O . ARG B 1 605 ? 70.184 82.858 111.162 1.00 17.58 605 ARG B O 1
ATOM 9510 N N . ARG B 1 606 ? 70.532 81.681 109.279 1.00 18.99 606 ARG B N 1
ATOM 9511 C CA . ARG B 1 606 ? 71.926 81.373 109.565 1.00 16.84 606 ARG B CA 1
ATOM 9512 C C . ARG B 1 606 ? 72.774 81.796 108.376 1.00 17.95 606 ARG B C 1
ATOM 9513 O O . ARG B 1 606 ? 72.393 81.564 107.224 1.00 19.47 606 ARG B O 1
ATOM 9521 N N . SER B 1 607 ? 73.921 82.418 108.658 1.00 15.53 607 SER B N 1
ATOM 9522 C CA . SER B 1 607 ? 74.752 82.967 107.590 1.00 13.12 607 SER B CA 1
ATOM 9523 C C . SER B 1 607 ? 75.301 81.865 106.694 1.00 17.39 607 SER B C 1
ATOM 9524 O O . SER B 1 607 ? 75.419 82.039 105.476 1.00 17.85 607 SER B O 1
ATOM 9527 N N . ASN B 1 608 ? 75.644 80.717 107.282 1.00 19.64 608 ASN B N 1
ATOM 9528 C CA . ASN B 1 608 ? 76.187 79.607 106.509 1.00 17.68 608 ASN B CA 1
ATOM 9529 C C . ASN B 1 608 ? 75.178 79.018 105.532 1.00 18.18 608 ASN B C 1
ATOM 9530 O O . ASN B 1 608 ? 75.574 78.244 104.654 1.00 21.48 608 ASN B O 1
ATOM 9535 N N . GLU B 1 609 ? 73.894 79.352 105.662 1.00 17.16 609 GLU B N 1
ATOM 9536 C CA . GLU B 1 609 ? 72.892 78.860 104.725 1.00 16.93 609 GLU B CA 1
ATOM 9537 C C . GLU B 1 609 ? 72.735 79.755 103.503 1.00 16.83 609 GLU B C 1
ATOM 9538 O O . GLU B 1 609 ? 71.956 79.415 102.606 1.00 21.75 609 GLU B O 1
ATOM 9544 N N . ASN B 1 610 ? 73.449 80.881 103.446 1.00 14.99 610 ASN B N 1
ATOM 9545 C CA . ASN B 1 610 ? 73.345 81.815 102.331 1.00 13.48 610 ASN B CA 1
ATOM 9546 C C . ASN B 1 610 ? 73.832 81.150 101.048 1.00 15.06 610 ASN B C 1
ATOM 9547 O O . ASN B 1 610 ? 75.023 80.830 100.925 1.00 17.79 610 ASN B O 1
ATOM 9552 N N . PRO B 1 611 ? 72.940 80.916 100.081 1.00 18.76 611 PRO B N 1
ATOM 9553 C CA . PRO B 1 611 ? 73.361 80.230 98.848 1.00 16.46 611 PRO B CA 1
ATOM 9554 C C . PRO B 1 611 ? 74.428 80.974 98.067 1.00 16.59 611 PRO B C 1
ATOM 9555 O O . PRO B 1 611 ? 75.335 80.336 97.525 1.00 19.80 611 PRO B O 1
ATOM 9559 N N . GLU B 1 612 ? 74.362 82.305 98.004 1.00 17.85 612 GLU B N 1
ATOM 9560 C CA . GLU B 1 612 ? 75.346 83.051 97.225 1.00 16.59 612 GLU B CA 1
ATOM 9561 C C . GLU B 1 612 ? 76.717 83.031 97.892 1.00 15.59 612 GLU B C 1
ATOM 9562 O O . GLU B 1 612 ? 77.741 82.880 97.214 1.00 18.03 612 GLU B O 1
ATOM 9568 N N . VAL B 1 613 ? 76.758 83.172 99.218 1.00 14.53 613 VAL B N 1
ATOM 9569 C CA . VAL B 1 613 ? 78.026 83.083 99.937 1.00 16.54 613 VAL B CA 1
ATOM 9570 C C . VAL B 1 613 ? 78.614 81.682 99.803 1.00 13.76 613 VAL B C 1
ATOM 9571 O O . VAL B 1 613 ? 79.825 81.510 99.602 1.00 18.20 613 VAL B O 1
ATOM 9575 N N . LEU B 1 614 ? 77.762 80.659 99.908 1.00 12.89 614 LEU B N 1
ATOM 9576 C CA . LEU B 1 614 ? 78.230 79.289 99.730 1.00 13.73 614 LEU B CA 1
ATOM 9577 C C . LEU B 1 614 ? 78.777 79.075 98.324 1.00 16.21 614 LEU B C 1
ATOM 9578 O O . LEU B 1 614 ? 79.797 78.402 98.145 1.00 18.46 614 LEU B O 1
ATOM 9583 N N . ALA B 1 615 ? 78.107 79.638 97.314 1.00 13.82 615 ALA B N 1
ATOM 9584 C CA . ALA B 1 615 ? 78.596 79.539 95.944 1.00 15.92 615 ALA B CA 1
ATOM 9585 C C . ALA B 1 615 ? 79.944 80.223 95.782 1.00 18.68 615 ALA B C 1
ATOM 9586 O O . ALA B 1 615 ? 80.830 79.695 95.100 1.00 21.68 615 ALA B O 1
ATOM 9588 N N . ILE B 1 616 ? 80.115 81.395 96.397 1.00 17.13 616 ILE B N 1
ATOM 9589 C CA . ILE B 1 616 ? 81.411 82.066 96.364 1.00 16.26 616 ILE B CA 1
ATOM 9590 C C . ILE B 1 616 ? 82.483 81.169 96.966 1.00 16.71 616 ILE B C 1
ATOM 9591 O O . ILE B 1 616 ? 83.570 81.012 96.398 1.00 15.83 616 ILE B O 1
ATOM 9596 N N . TYR B 1 617 ? 82.185 80.543 98.106 1.00 17.22 617 TYR B N 1
ATOM 9597 C CA . TYR B 1 617 ? 83.168 79.666 98.736 1.00 15.55 617 TYR B CA 1
ATOM 9598 C C . TYR B 1 617 ? 83.487 78.438 97.890 1.00 17.93 617 TYR B C 1
ATOM 9599 O O . TYR B 1 617 ? 84.642 78.005 97.856 1.00 20.94 617 TYR B O 1
ATOM 9608 N N . GLU B 1 618 ? 82.495 77.845 97.221 1.00 16.62 618 GLU B N 1
ATOM 9609 C CA . GLU B 1 618 ? 82.782 76.600 96.510 1.00 21.56 618 GLU B CA 1
ATOM 9610 C C . GLU B 1 618 ? 83.406 76.857 95.145 1.00 22.20 618 GLU B C 1
ATOM 9611 O O . GLU B 1 618 ? 84.125 75.995 94.627 1.00 27.95 618 GLU B O 1
ATOM 9617 N N . LYS B 1 619 ? 83.154 78.020 94.545 1.00 21.20 619 LYS B N 1
ATOM 9618 C CA . LYS B 1 619 ? 83.665 78.313 93.211 1.00 19.39 619 LYS B CA 1
ATOM 9619 C C . LYS B 1 619 ? 84.964 79.104 93.215 1.00 17.48 619 LYS B C 1
ATOM 9620 O O . LYS B 1 619 ? 85.845 78.835 92.394 1.00 20.67 619 LYS B O 1
ATOM 9626 N N . TYR B 1 620 ? 85.110 80.079 94.111 1.00 15.69 620 TYR B N 1
ATOM 9627 C CA . TYR B 1 620 ? 86.191 81.051 94.003 1.00 15.65 620 TYR B CA 1
ATOM 9628 C C . TYR B 1 620 ? 87.209 80.876 95.119 1.00 14.09 620 TYR B C 1
ATOM 9629 O O . TYR B 1 620 ? 88.398 80.693 94.842 1.00 22.18 620 TYR B O 1
ATOM 9638 N N . LEU B 1 621 ? 86.776 80.928 96.372 1.00 15.00 621 LEU B N 1
ATOM 9639 C CA . LEU B 1 621 ? 87.609 80.502 97.479 1.00 14.84 621 LEU B CA 1
ATOM 9640 C C . LEU B 1 621 ? 87.509 78.985 97.611 1.00 21.92 621 LEU B C 1
ATOM 9641 O O . LEU B 1 621 ? 87.043 78.286 96.707 1.00 28.08 621 LEU B O 1
ATOM 9646 N N . ASP B 1 622 ? 87.972 78.455 98.737 1.00 20.94 622 ASP B N 1
ATOM 9647 C CA . ASP B 1 622 ? 87.824 77.036 99.029 1.00 21.76 622 ASP B CA 1
ATOM 9648 C C . ASP B 1 622 ? 86.963 76.786 100.256 1.00 21.37 622 ASP B C 1
ATOM 9649 O O . ASP B 1 622 ? 86.041 75.966 100.219 1.00 19.82 622 ASP B O 1
ATOM 9654 N N . HIS B 1 623 ? 87.244 77.491 101.341 1.00 18.89 623 HIS B N 1
ATOM 9655 C CA . HIS B 1 623 ? 86.529 77.358 102.600 1.00 13.70 623 HIS B CA 1
ATOM 9656 C C . HIS B 1 623 ? 86.917 78.540 103.479 1.00 14.26 623 HIS B C 1
ATOM 9657 O O . HIS B 1 623 ? 87.869 79.257 103.159 1.00 16.62 623 HIS B O 1
ATOM 9664 N N . PRO B 1 624 ? 86.185 78.780 104.565 1.00 14.95 624 PRO B N 1
ATOM 9665 C CA . PRO B 1 624 ? 86.619 79.808 105.514 1.00 12.79 624 PRO B CA 1
ATOM 9666 C C . PRO B 1 624 ? 88.013 79.506 106.044 1.00 14.02 624 PRO B C 1
ATOM 9667 O O . PRO B 1 624 ? 88.369 78.350 106.288 1.00 14.58 624 PRO B O 1
ATOM 9671 N N . LEU B 1 625 ? 88.808 80.563 106.202 1.00 16.39 625 LEU B N 1
ATOM 9672 C CA . LEU B 1 625 ? 90.188 80.521 106.681 1.00 13.86 625 LEU B CA 1
ATOM 9673 C C . LEU B 1 625 ? 91.135 79.797 105.730 1.00 13.23 625 LEU B C 1
ATOM 9674 O O . LEU B 1 625 ? 92.214 79.366 106.153 1.00 18.21 625 LEU B O 1
ATOM 9679 N N . SER B 1 626 ? 90.772 79.649 104.459 1.00 10.69 626 SER B N 1
ATOM 9680 C CA . SER B 1 626 ? 91.714 79.118 103.485 1.00 10.35 626 SER B CA 1
ATOM 9681 C C . SER B 1 626 ? 92.711 80.203 103.082 1.00 10.43 626 SER B C 1
ATOM 9682 O O . SER B 1 626 ? 92.637 81.346 103.533 1.00 13.62 626 SER B O 1
ATOM 9685 N N . ASN B 1 627 ? 93.664 79.829 102.225 1.00 7.37 627 ASN B N 1
ATOM 9686 C CA . ASN B 1 627 ? 94.664 80.794 101.775 1.00 8.14 627 ASN B CA 1
ATOM 9687 C C . ASN B 1 627 ? 94.020 81.929 100.986 1.00 7.11 627 ASN B C 1
ATOM 9688 O O . ASN B 1 627 ? 94.254 83.109 101.271 1.00 8.43 627 ASN B O 1
ATOM 9693 N N . LYS B 1 628 ? 93.203 81.587 99.987 1.00 6.00 628 LYS B N 1
ATOM 9694 C CA . LYS B 1 628 ? 92.536 82.612 99.190 1.00 7.16 628 LYS B CA 1
ATOM 9695 C C . LYS B 1 628 ? 91.568 83.427 100.038 1.00 8.07 628 LYS B C 1
ATOM 9696 O O . LYS B 1 628 ? 91.455 84.649 99.870 1.00 9.22 628 LYS B O 1
ATOM 9702 N N . ALA B 1 629 ? 90.861 82.764 100.957 1.00 9.16 629 ALA B N 1
ATOM 9703 C CA . ALA B 1 629 ? 89.957 83.479 101.850 1.00 7.94 629 ALA B CA 1
ATOM 9704 C C . ALA B 1 629 ? 90.712 84.490 102.699 1.00 6.95 629 ALA B C 1
ATOM 9705 O O . ALA B 1 629 ? 90.267 85.629 102.855 1.00 7.59 629 ALA B O 1
ATOM 9707 N N . HIS B 1 630 ? 91.861 84.098 103.250 1.00 8.75 630 HIS B N 1
ATOM 9708 C CA . HIS B 1 630 ? 92.669 85.045 104.011 1.00 8.17 630 HIS B CA 1
ATOM 9709 C C . HIS B 1 630 ? 93.114 86.204 103.130 1.00 7.18 630 HIS B C 1
ATOM 9710 O O . HIS B 1 630 ? 92.916 87.375 103.480 1.00 6.84 630 HIS B O 1
ATOM 9717 N N . GLU B 1 631 ? 93.655 85.886 101.949 1.00 4.85 631 GLU B N 1
ATOM 9718 C CA . GLU B 1 631 ? 94.201 86.908 101.062 1.00 5.43 631 GLU B CA 1
ATOM 9719 C C . GLU B 1 631 ? 93.154 87.950 100.695 1.00 6.49 631 GLU B C 1
ATOM 9720 O O . GLU B 1 631 ? 93.450 89.150 100.651 1.00 6.92 631 GLU B O 1
ATOM 9726 N N . LEU B 1 632 ? 91.925 87.515 100.424 1.00 6.30 632 LEU B N 1
ATOM 9727 C CA . LEU B 1 632 ? 90.898 88.464 100.011 1.00 4.03 632 LEU B CA 1
ATOM 9728 C C . LEU B 1 632 ? 90.189 89.118 101.193 1.00 3.61 632 LEU B C 1
ATOM 9729 O O . LEU B 1 632 ? 90.089 90.346 101.255 1.00 5.05 632 LEU B O 1
ATOM 9734 N N . LEU B 1 633 ? 89.695 88.320 102.137 1.00 4.59 633 LEU B N 1
ATOM 9735 C CA . LEU B 1 633 ? 88.770 88.786 103.154 1.00 3.37 633 LEU B CA 1
ATOM 9736 C C . LEU B 1 633 ? 89.435 89.158 104.471 1.00 3.66 633 LEU B C 1
ATOM 9737 O O . LEU B 1 633 ? 88.725 89.517 105.416 1.00 4.46 633 LEU B O 1
ATOM 9742 N N . HIS B 1 634 ? 90.759 89.083 104.575 1.00 4.83 634 HIS B N 1
ATOM 9743 C CA . HIS B 1 634 ? 91.434 89.437 105.812 1.00 4.81 634 HIS B CA 1
ATOM 9744 C C . HIS B 1 634 ? 92.418 90.572 105.568 1.00 5.43 634 HIS B C 1
ATOM 9745 O O . HIS B 1 634 ? 92.988 90.702 104.481 1.00 7.08 634 HIS B O 1
ATOM 9752 N N . THR B 1 635 ? 92.598 91.403 106.592 1.00 5.28 635 THR B N 1
ATOM 9753 C CA . THR B 1 635 ? 93.434 92.590 106.505 1.00 8.50 635 THR B CA 1
ATOM 9754 C C . THR B 1 635 ? 94.301 92.672 107.754 1.00 9.47 635 THR B C 1
ATOM 9755 O O . THR B 1 635 ? 94.261 91.797 108.624 1.00 11.01 635 THR B O 1
ATOM 9759 N N . VAL B 1 636 ? 95.092 93.739 107.841 1.00 8.34 636 VAL B N 1
ATOM 9760 C CA . VAL B 1 636 ? 95.979 93.969 108.973 1.00 13.07 636 VAL B CA 1
ATOM 9761 C C . VAL B 1 636 ? 95.769 95.388 109.479 1.00 14.56 636 VAL B C 1
ATOM 9762 O O . VAL B 1 636 ? 95.243 96.251 108.769 1.00 14.52 636 VAL B O 1
ATOM 9766 N N . TYR B 1 637 ? 96.187 95.624 110.717 1.00 18.43 637 TYR B N 1
ATOM 9767 C CA . TYR B 1 637 ? 96.070 96.925 111.356 1.00 17.20 637 TYR B CA 1
ATOM 9768 C C . TYR B 1 637 ? 97.450 97.524 111.595 1.00 19.69 637 TYR B C 1
ATOM 9769 O O . TYR B 1 637 ? 98.459 96.819 111.663 1.00 21.43 637 TYR B O 1
ATOM 9778 N N . PHE B 1 638 ? 97.481 98.849 111.722 1.00 24.30 638 PHE B N 1
ATOM 9779 C CA . PHE B 1 638 ? 98.727 99.584 111.868 1.00 23.74 638 PHE B CA 1
ATOM 9780 C C . PHE B 1 638 ? 98.653 100.452 113.116 1.00 25.20 638 PHE B C 1
ATOM 9781 O O . PHE B 1 638 ? 97.628 101.116 113.350 1.00 22.14 638 PHE B O 1
ATOM 9789 N N . PRO B 1 639 ? 99.691 100.464 113.949 1.00 29.07 639 PRO B N 1
ATOM 9790 C CA . PRO B 1 639 ? 99.686 101.347 115.119 1.00 26.59 639 PRO B CA 1
ATOM 9791 C C . PRO B 1 639 ? 99.758 102.811 114.718 1.00 26.22 639 PRO B C 1
ATOM 9792 O O . PRO B 1 639 ? 100.356 103.175 113.702 1.00 25.79 639 PRO B O 1
ATOM 9796 N N . ARG B 1 640 ? 99.130 103.655 115.533 1.00 26.23 640 ARG B N 1
ATOM 9797 C CA . ARG B 1 640 ? 99.231 105.104 115.376 1.00 26.27 640 ARG B CA 1
ATOM 9798 C C . ARG B 1 640 ? 99.827 105.735 116.628 1.00 31.90 640 ARG B C 1
ATOM 9799 O O . ARG B 1 640 ? 99.265 106.677 117.187 1.00 38.75 640 ARG B O 1
#

Organism: Clostridium beijerinckii (NCBI:txid1520)

Foldseek 3Di:
DQLPPDDPVVLVVVVDDQWAFETAFQPAGGIDHDDDFAAQLRVSVVSVHGNPNFAWAWKAAFLPGQAIDGPVRRPPHDDPCSCPPPGGRYIHTDGLLDQLLVVLLVSLVVCVVQCVDDHPVVCPVLNVLSVVVNVQSLCLLLQNHAPCVLVVLVVSQVVSCVSVVDPDGSSNNCCVPVVVQSCCSHVVLARPSQPSLLSWFWFFAQPAQQCCQLCVQQQVSQKDDHHRHTIGGNRVLALQQQSSLLRGPPNRIDGHACLVVVLCQQPDPLFAEEEAEELLLQQFLCVLQPDAGLAGLVQLVVLLVVVSRHPAYAYLLLLLLLLLQQVLVVLVVLVCCPPVNDDVRADDEEEPQASSLQSNCQAPVVVCQVRYALFYHSLLLLLLCCQPPVCVVVPHHLVRYAYEYEAQASSVSNVQSDPQQADPSRGSHNGYHFSQSSSVVCVVVVRRSVPRDGDDHDQLRHDHALLSSLQQFWLSSVLLSCLQNLCVVAVHHDPDSGDPQSDDQDQKTWDWDDRHPDIFIEMTGAAVNSVVVVVVCVVVVPDHGRYYYYAHHRGGRNRHNRGPHDDDDPVVSSVSNSVSSNVVNVPGPGNHSVVRPSSVCCCVPPNPGHPDPVNCVRGGHGGHHD/DQLPPDDPVVLVVVVDDQWAFETAFQPAGGIDHDDDFAAQLRVSVVSVHGDPNFAWAWKAAFLPGQAIDGPVRRPPHDDPCSCPPPGGRYIHTDGLLDQLLVVLLVSLVVCVVQCVDDHPVVCPVLNVLSVVVNVQSLCLLLQNHAPCVLVVLVVSQVVSCVSVVDPDGSSNNCCVPVVVQSCCSHVVLARPSQPSLLSWFWFFAQPAQQCCQLCVQQQVSQKDDHHRHTIGGNRVLALQQQSSLLRGPPNRIDGHACLVVVLCQQPDPLFAEEEAEELLLQQFLCVLQPDAGLAGLVQLVVLLVVVSRHPAYAYLLLLLLLLLQQVLVVLVVLVCCPPVNDDVRADDEEEPQASSLQSNCQAPVVVCQVRYALFYHSLLLLLLCCQPPVCVVVPHHLVRYAYEYEAQASSVSNVQSDPQQADPSRGSHNGYHFSQSSSVVCVVVVRRSVPRDGDDHDQLRHDHALLSSLQQFWLSSVLLSCLQNLCVVAVHHDPDSGDPQSDDQDQKTWDWDDRHPDIFIEMTGAAVNSVVVVVVCVVVVPDHGRYYYYAHHRGGRNRHNRGPHDDDDPVVSSVSNSVSSNVVNVPGPGNHSVVRPSSVCCCVPPNPGHPDPVNCVRGGHGGHHD

Radius of gyration: 33.18 Å; Cα contacts (8 Å, |Δi|>4): 2485; chains: 2; bounding box: 96×97×69 Å

Solvent-accessible surface area: 48306 Å² total; per-residue (Å²): 106,39,4,81,73,23,54,86,133,48,8,102,108,6,64,128,55,72,100,0,0,2,2,22,59,2,64,100,68,19,61,49,107,1,63,152,65,6,29,3,57,82,2,8,127,100,3,38,12,17,81,94,183,14,99,14,11,0,0,0,2,0,8,24,16,6,6,10,28,32,110,102,19,29,112,116,110,7,75,64,54,36,11,62,115,140,13,4,58,0,1,1,4,0,1,62,61,27,2,0,0,21,5,0,18,70,6,4,76,20,9,43,50,41,19,172,74,58,40,51,152,100,28,101,76,0,77,115,24,7,43,50,5,43,59,0,0,23,54,0,1,33,15,61,8,59,28,8,15,0,12,16,1,44,30,28,1,94,42,7,61,80,87,29,136,42,113,55,6,13,0,70,22,0,12,113,66,19,15,124,12,1,63,49,0,7,101,68,75,25,2,74,11,19,77,1,22,24,5,17,27,3,46,6,43,145,120,28,67,2,46,8,20,12,95,152,38,9,27,18,112,5,8,82,15,106,134,156,112,100,5,89,7,47,36,92,110,10,4,4,10,1,31,11,10,17,34,11,77,50,83,2,7,41,8,18,89,10,21,102,58,0,65,110,15,28,82,56,112,157,75,30,1,0,0,0,1,5,10,0,0,0,2,0,0,2,8,50,21,53,27,90,32,9,74,62,4,20,82,32,0,0,1,0,0,74,155,31,32,3,71,67,0,0,0,5,0,0,0,1,0,0,0,0,23,0,10,3,26,16,7,22,86,17,11,113,98,72,126,102,36,91,172,70,13,79,31,5,6,1,3,7,11,13,8,1,0,10,12,11,0,0,35,55,78,28,113,16,24,81,15,5,0,34,1,7,2,10,1,0,0,0,0,0,1,0,4,9,5,20,0,101,116,78,62,39,53,39,100,84,2,8,0,0,0,0,4,3,16,8,1,17,13,49,10,2,16,23,50,23,7,24,10,101,58,28,7,1,0,31,10,1,0,4,0,54,18,0,11,113,4,0,84,122,58,64,12,55,0,101,127,23,97,82,51,122,32,42,84,67,3,3,49,9,0,0,0,0,0,0,12,1,4,3,0,0,2,6,0,0,6,3,0,16,0,0,22,158,51,36,68,100,140,36,150,92,12,25,18,118,38,0,29,39,46,89,25,45,13,64,13,109,20,109,24,40,148,44,109,5,66,1,0,0,0,6,12,3,127,47,0,21,120,1,2,75,65,32,149,84,54,112,36,98,1,22,0,0,0,0,8,9,20,82,0,0,38,0,9,3,1,1,5,16,92,28,140,78,96,90,87,48,5,4,76,91,2,9,78,2,0,12,76,11,0,103,91,57,136,54,39,17,0,53,33,0,65,43,0,77,25,19,10,121,129,54,4,82,100,31,36,7,73,39,0,66,1,1,0,14,18,84,31,89,50,106,107,40,4,82,75,23,56,88,131,50,8,101,110,6,65,129,54,74,100,0,0,2,2,22,57,2,65,101,70,21,62,46,107,1,65,151,67,4,28,3,58,80,2,8,128,99,2,37,12,17,82,93,182,15,101,13,11,0,0,0,2,0,7,25,16,6,6,9,27,32,110,102,20,28,111,119,110,7,76,64,53,36,11,59,115,139,13,4,57,0,2,1,4,0,1,61,61,27,1,0,0,21,5,0,17,70,6,3,74,19,10,44,51,43,19,171,74,59,42,50,150,100,28,99,76,0,76,115,25,6,44,51,6,44,59,0,0,23,53,0,2,33,17,61,9,58,28,9,15,0,12,18,1,45,30,28,1,94,42,7,60,80,86,29,137,42,116,55,7,13,1,70,23,0,13,113,68,20,15,124,13,0,63,48,1,7,99,70,73,24,2,74,12,18,78,1,22,23,5,20,25,3,46,6,44,145,119,27,67,2,45,8,22,12,94,155,38,10,28,17,111,5,8,81,15,106,135,157,115,100,5,88,6,46,34,91,110,11,3,4,11,1,32,11,10,15,32,10,76,52,84,1,8,42,8,17,88,10,22,104,57,0,64,111,15,28,82,56,113,159,76,30,1,0,1,0,0,6,10,0,0,0,2,0,0,2,8,48,21,53,27,91,32,10,74,61,4,19,83,30,0,0,1,0,0,72,154,32,32,3,72,69,0,0,0,6,0,0,0,0,0,0,1,0,24,0,10,3,25,16,7,22,86,18,10,115,99,74,126,100,37,91,174,69,13,78,30,4,7,0,3,6,10,14,8,1,0,10,12,10,0,0,36,55,79,26,113,17,23,82,14,5,0,33,1,8,1,10,2,0,0,0,0,0,1,0,5,9,5,21,0,100,116,79,64,38,52,39,100,81,2,8,0,0,0,0,4,3,16,10,1,18,13,50,10,4,14,22,48,22,8,24,11,100,59,27,8,1,0,32,11,1,0,4,0,55,19,0,11,115,4,0,84,123,58,65,9,56,0,102,124,20,96,82,52,123,32,43,84,68,3,3,51,9,0,0,0,0,0,0,12,1,6,2,0,0,3,6,0,0,7,2,0,16,0,1,23,159,51,35,69,98,141,38,151,92,10,25,20,117,38,0,29,40,46,89,26,48,12,68,11,108,20,108,23,40,149,44,108,4,65,1,0,0,0,5,10,3,129,48,0,20,121,1,2,73,64,32,150,82,54,114,35,97,2,22,0,0,0,0,8,9,21,84,0,0,40,0,8,3,0,2,4,16,90,29,138,79,97,91,88,47,6,5,75,91,2,9,79,3,0,11,75,10,0,104,91,57,136,54,39,18,0,53,33,0,64,43,0,79,25,18,9,120,128,54,3,82,102,31,36,6,72,41,0,65,2,0,0,15,20,85,34,90,50,106

Nearest PDB structures (foldseek):
  8zqd-assembly1_B  TM=1.002E+00  e=0.000E+00  Clostridium beijerinckii
  9f46-assembly1_A  TM=8.102E-01  e=2.387E-102  Clostridium beijerinckii
  9f46-assembly1_B  TM=8.142E-01  e=1.414E-101  Clostridium beijerinckii
  6ttl-assembly1_B  TM=8.712E-01  e=2.449E-73  Clostridium beijerinckii
  6gm1-assembly2_B  TM=7.035E-01  e=7.919E-43  Clostridium pasteurianum

Secondary structure (DSSP, 8-state):
-GGGSS-HHHHHTTSSSSEEEEEESBSS-EEEE--SS-BHHHHHHHTT-BTTSPPEEEEEETTTT--EE-GGGTSSB--TT-S-SS--SEEEEEETT--HHHHHHHHHHHHHHHHTSSTTGGGGGGHHHHHHHHHHHHHHHTT---THHHHHHHHHHHHHHHHHT-S--HHHHHHHHSHHHHHIIIII---TTS-STTS---EE-TT-----HHHHH-SS--EE--TTS--EE-TTT-----HHHHH-SS--EE----HHHHHHHHHSTT-EEEEEE-TTTTTTGGGTTTPPTT---HHHHHHHHHHHT-SEEEEHHHHHHHHHHHHHHHHHHHHHIIIII-TTS--SEE----HHHHHHHHHSSGGGTTSB--BPPHHHHHHHHIIIIIHHHTT--GGGEEEEEEES-SHHHHHHH-TTSEETTEESS-EEEEHHHHHHHHHHTT--TTTSPP-PPPSTTT---HHHHGGGSTTHHHHHHHHHHHHHHHSS--S----TTS-S--SEEEEEE--TT--EEEEEE-SHHHHHHHHHHHHHTSS--SEEEE-SSTTSGGG-TTSPPP-S-HHHHHHHHHHHHHHHHHH-S--SGGG-HHHHHHHHHTS-STTSHHHHHHHB------/-GGGSS-HHHHHTTSSSSEEEEEESBSS-EEEE--SS-BHHHHHHHTT-BTTSPPEEEEEETTTT--EE-GGGTSSB--TT-S-SS--SEEEEEETT--HHHHHHHHHHHHHHHHTSSTTGGGGGGHHHHHHHHHHHHHHHTT---THHHHHHHHHHHHHHHHHT-S--HHHHHHHHSHHHHHIIIII---TTS-STTS---EE-TT-----HHHHH-SS--EE--TTS--EE-TTT-----HHHHH-SS--EE----HHHHHHHHHSTT-EEEEEE-TTTTTTGGGTTTPPTT---HHHHHHHHHHHT-SEEEEHHHHHHHHHHHHHHHHHHHHHIIIII-TTS--SEE----HHHHHHHHHSSGGGTTSB--BPPHHHHHHHHIIIIIHHHTT--GGGEEEEEEES-SHHHHHHH-TTSEETTEESS-EEEEHHHHHHHHHHTT--TTTSPP-PPPSTTT---HHHHGGGSTTHHHHHHHHHHHHHHHSS--S----TTS-S--SEEEEEE--TT--EEEEEE-SHHHHHHHHHHHHHTSS--SEEEE-SSTTSGGG-TTSPPP-S-HHHHHHHHHHHHHHHHHH-S--SGGG-HHHHHHHHHTS-STTSHHHHHHHB------